Protein AF-0000000085011617 (afdb_homodimer)

Radius of gyration: 34.52 Å; Cα contacts (8 Å, |Δi|>4): 2055; chains: 2; bounding box: 56×105×78 Å

Structure (mmCIF, N/CA/C/O backbone):
data_AF-0000000085011617-model_v1
#
loop_
_entity.id
_entity.type
_entity.pdbx_description
1 polymer 'DUF1254 domain-containing protein'
#
loop_
_atom_site.group_PDB
_atom_site.id
_atom_site.type_symbol
_atom_site.label_atom_id
_atom_site.label_alt_id
_atom_site.label_comp_id
_atom_site.label_asym_id
_atom_site.label_entity_id
_atom_site.label_seq_id
_atom_site.pdbx_PDB_ins_code
_atom_site.Cartn_x
_atom_site.Cartn_y
_atom_site.Cartn_z
_atom_site.occupancy
_atom_site.B_iso_or_equiv
_atom_site.auth_seq_id
_atom_site.auth_comp_id
_atom_site.auth_asym_id
_atom_site.auth_atom_id
_atom_site.pdbx_PDB_model_num
ATOM 1 N N . MET A 1 1 ? 9.195 -6.02 -14.5 1 94.62 1 MET A N 1
ATOM 2 C CA . MET A 1 1 ? 7.988 -5.301 -14.086 1 94.62 1 MET A CA 1
ATOM 3 C C . MET A 1 1 ? 7.449 -4.445 -15.227 1 94.62 1 MET A C 1
ATOM 5 O O . MET A 1 1 ? 8.219 -3.801 -15.945 1 94.62 1 MET A O 1
ATOM 9 N N . THR A 1 2 ? 6.152 -4.434 -15.43 1 96.56 2 THR A N 1
ATOM 10 C CA . THR A 1 2 ? 5.57 -3.686 -16.547 1 96.56 2 THR A CA 1
ATOM 11 C C . THR A 1 2 ? 5.383 -2.219 -16.172 1 96.56 2 THR A C 1
ATOM 13 O O . THR A 1 2 ? 5.266 -1.883 -14.984 1 96.56 2 THR A O 1
ATOM 16 N N . PRO A 1 3 ? 5.34 -1.32 -17.172 1 97.81 3 PRO A N 1
ATOM 17 C CA . PRO A 1 3 ? 5.195 0.111 -16.906 1 97.81 3 PRO A CA 1
ATOM 18 C C . PRO A 1 3 ? 3.912 0.441 -16.141 1 97.81 3 PRO A C 1
ATOM 20 O O . PRO A 1 3 ? 3.922 1.285 -15.242 1 97.81 3 PRO A O 1
ATOM 23 N N . GLY A 1 4 ? 2.844 -0.193 -16.562 1 98.31 4 GLY A N 1
ATOM 24 C CA . GLY A 1 4 ? 1.585 0.075 -15.883 1 98.31 4 GLY A CA 1
ATOM 25 C C . GLY A 1 4 ? 1.626 -0.25 -14.398 1 98.31 4 GLY A C 1
ATOM 26 O O . GLY A 1 4 ? 1.187 0.55 -13.57 1 98.31 4 GLY A O 1
ATOM 27 N N . TYR A 1 5 ? 2.143 -1.435 -14.039 1 98.44 5 TYR A N 1
ATOM 28 C CA . TYR A 1 5 ? 2.297 -1.834 -12.641 1 98.44 5 TYR A CA 1
ATOM 29 C C . TYR A 1 5 ? 3.24 -0.891 -11.906 1 98.44 5 TYR A C 1
ATOM 31 O O . TYR A 1 5 ? 2.945 -0.455 -10.789 1 98.44 5 TYR A O 1
ATOM 39 N N . ALA A 1 6 ? 4.344 -0.563 -12.523 1 98.69 6 ALA A N 1
ATOM 40 C CA . ALA A 1 6 ? 5.344 0.323 -11.938 1 98.69 6 ALA A CA 1
ATOM 41 C C . ALA A 1 6 ? 4.742 1.688 -11.609 1 98.69 6 ALA A C 1
ATOM 43 O O . ALA A 1 6 ? 5.016 2.256 -10.555 1 98.69 6 ALA A O 1
ATOM 44 N N . ARG A 1 7 ? 3.936 2.229 -12.508 1 98.75 7 ARG A N 1
ATOM 45 C CA . ARG A 1 7 ? 3.311 3.531 -12.297 1 98.75 7 ARG A CA 1
ATOM 46 C C . ARG A 1 7 ? 2.42 3.516 -11.055 1 98.75 7 ARG A C 1
ATOM 48 O O . ARG A 1 7 ? 2.432 4.461 -10.266 1 98.75 7 ARG A O 1
ATOM 55 N N . ALA A 1 8 ? 1.666 2.453 -10.898 1 98.81 8 ALA A N 1
ATOM 56 C CA . ALA A 1 8 ? 0.759 2.352 -9.758 1 98.81 8 ALA A CA 1
ATOM 57 C C . ALA A 1 8 ? 1.529 2.365 -8.445 1 98.81 8 ALA A C 1
ATOM 59 O O . ALA A 1 8 ? 1.188 3.111 -7.523 1 98.81 8 ALA A O 1
ATOM 60 N N . ILE A 1 9 ? 2.592 1.562 -8.352 1 98.88 9 ILE A N 1
ATOM 61 C CA . ILE A 1 9 ? 3.377 1.467 -7.121 1 98.88 9 ILE A CA 1
ATOM 62 C C . ILE A 1 9 ? 4.141 2.77 -6.895 1 98.88 9 ILE A C 1
ATOM 64 O O . ILE A 1 9 ? 4.273 3.229 -5.758 1 98.88 9 ILE A O 1
ATOM 68 N N . ALA A 1 10 ? 4.625 3.359 -7.973 1 98.94 10 ALA A N 1
ATOM 69 C CA . ALA A 1 10 ? 5.391 4.602 -7.875 1 98.94 10 ALA A CA 1
ATOM 70 C C . ALA A 1 10 ? 4.523 5.734 -7.324 1 98.94 10 ALA A C 1
ATOM 72 O O . ALA A 1 10 ? 4.996 6.555 -6.535 1 98.94 10 ALA A O 1
ATOM 73 N N . GLN A 1 11 ? 3.281 5.84 -7.773 1 98.94 11 GLN A N 1
ATOM 74 C CA . GLN A 1 11 ? 2.391 6.871 -7.258 1 98.94 11 GLN A CA 1
ATOM 75 C C . GLN A 1 11 ? 2.166 6.707 -5.758 1 98.94 11 GLN A C 1
ATOM 77 O O . GLN A 1 11 ? 2.201 7.684 -5.008 1 98.94 11 GLN A O 1
ATOM 82 N N . MET A 1 12 ? 1.977 5.43 -5.328 1 98.81 12 MET A N 1
ATOM 83 C CA . MET A 1 12 ? 1.805 5.16 -3.902 1 98.81 12 MET A CA 1
ATOM 84 C C . MET A 1 12 ? 3.064 5.531 -3.123 1 98.81 12 MET A C 1
ATOM 86 O O . MET A 1 12 ? 2.982 6.125 -2.047 1 98.81 12 MET A O 1
ATOM 90 N N . ALA A 1 13 ? 4.176 5.176 -3.693 1 98.94 13 ALA A N 1
ATOM 91 C CA . ALA A 1 13 ? 5.449 5.496 -3.057 1 98.94 13 ALA A CA 1
ATOM 92 C C . ALA A 1 13 ? 5.637 7.008 -2.938 1 98.94 13 ALA A C 1
ATOM 94 O O . ALA A 1 13 ? 6.129 7.5 -1.918 1 98.94 13 ALA A O 1
ATOM 95 N N . TYR A 1 14 ? 5.246 7.73 -3.994 1 98.94 14 TYR A N 1
ATOM 96 C CA . TYR A 1 14 ? 5.41 9.18 -4.012 1 98.94 14 TYR A CA 1
ATOM 97 C C . TYR A 1 14 ? 4.547 9.844 -2.943 1 98.94 14 TYR A C 1
ATOM 99 O O . TYR A 1 14 ? 5.016 10.719 -2.219 1 98.94 14 TYR A O 1
ATOM 107 N N . ILE A 1 15 ? 3.303 9.383 -2.811 1 98.88 15 ILE A N 1
ATOM 108 C CA . ILE A 1 15 ? 2.389 9.898 -1.792 1 98.88 15 ILE A CA 1
ATOM 109 C C . ILE A 1 15 ? 2.969 9.633 -0.403 1 98.88 15 ILE A C 1
ATOM 111 O O . ILE A 1 15 ? 3.1 10.562 0.404 1 98.88 15 ILE A O 1
ATOM 115 N N . TRP A 1 16 ? 3.326 8.391 -0.177 1 98.81 16 TRP A N 1
ATOM 116 C CA . TRP A 1 16 ? 3.771 7.938 1.136 1 98.81 16 TRP A CA 1
ATOM 117 C C . TRP A 1 16 ? 5.094 8.594 1.521 1 98.81 16 TRP A C 1
ATOM 119 O O . TRP A 1 16 ? 5.27 9.023 2.664 1 98.81 16 TRP A O 1
ATOM 129 N N . GLY A 1 17 ? 6 8.734 0.604 1 98.81 17 GLY A N 1
ATOM 130 C CA . GLY A 1 17 ? 7.363 9.148 0.887 1 98.81 17 GLY A CA 1
ATOM 131 C C . GLY A 1 17 ? 7.559 10.656 0.82 1 98.81 17 GLY A C 1
ATOM 132 O O . GLY A 1 17 ? 8.562 11.18 1.299 1 98.81 17 GLY A O 1
ATOM 133 N N . TRP A 1 18 ? 6.594 11.367 0.224 1 98.88 18 TRP A N 1
ATOM 134 C CA . TRP A 1 18 ? 6.73 12.789 -0.078 1 98.88 18 TRP A CA 1
ATOM 135 C C . TRP A 1 18 ? 7.098 13.578 1.174 1 98.88 18 TRP A C 1
ATOM 137 O O . TRP A 1 18 ? 8.086 14.32 1.181 1 98.88 18 TRP A O 1
ATOM 147 N N . PRO A 1 19 ? 6.422 13.344 2.328 1 98.62 19 PRO A N 1
ATOM 148 C CA . PRO A 1 19 ? 6.758 14.094 3.537 1 98.62 19 PRO A CA 1
ATOM 149 C C . PRO A 1 19 ? 8.148 13.773 4.066 1 98.62 19 PRO A C 1
ATOM 151 O O . PRO A 1 19 ? 8.836 14.664 4.582 1 98.62 19 PRO A O 1
ATOM 154 N N . MET A 1 20 ? 8.586 12.562 3.943 1 98.81 20 MET A N 1
ATOM 155 C CA . MET A 1 20 ? 9.859 12.148 4.531 1 98.81 20 MET A CA 1
ATOM 156 C C . MET A 1 20 ? 11.031 12.625 3.684 1 98.81 20 MET A C 1
ATOM 158 O O . MET A 1 20 ? 12.086 12.977 4.215 1 98.81 20 MET A O 1
ATOM 162 N N . VAL A 1 21 ? 10.828 12.617 2.354 1 98.88 21 VAL A N 1
ATOM 163 C CA . VAL A 1 21 ? 11.852 13.195 1.489 1 98.88 21 VAL A CA 1
ATOM 164 C C . VAL A 1 21 ? 11.93 14.703 1.719 1 98.88 21 VAL A C 1
ATOM 166 O O . VAL A 1 21 ? 13.016 15.281 1.684 1 98.88 21 VAL A O 1
ATOM 169 N N . ASN A 1 22 ? 10.727 15.297 1.893 1 98.62 22 ASN A N 1
ATOM 170 C CA . ASN A 1 22 ? 10.688 16.703 2.287 1 98.62 22 ASN A CA 1
ATOM 171 C C . ASN A 1 22 ? 11.523 16.953 3.537 1 98.62 22 ASN A C 1
ATOM 173 O O . ASN A 1 22 ? 12.375 17.844 3.549 1 98.62 22 ASN A O 1
ATOM 177 N N . MET A 1 23 ? 11.406 16.172 4.57 1 98.44 23 MET A N 1
ATOM 178 C CA . MET A 1 23 ? 12.156 16.25 5.82 1 98.44 23 MET A CA 1
ATOM 179 C C . MET A 1 23 ? 13.648 16.062 5.57 1 98.44 23 MET A C 1
ATOM 181 O O . MET A 1 23 ? 14.469 16.812 6.109 1 98.44 23 MET A O 1
ATOM 185 N N . LEU A 1 24 ? 13.961 15.094 4.785 1 98.31 24 LEU A N 1
ATOM 186 C CA . LEU A 1 24 ? 15.352 14.789 4.469 1 98.31 24 LEU A CA 1
ATOM 187 C C . LEU A 1 24 ? 16.031 15.977 3.812 1 98.31 24 LEU A C 1
ATOM 189 O O . LEU A 1 24 ? 17.156 16.344 4.191 1 98.31 24 LEU A O 1
ATOM 193 N N . ASN A 1 25 ? 15.383 16.578 2.859 1 98.31 25 ASN A N 1
ATOM 194 C CA . ASN A 1 25 ? 15.977 17.656 2.094 1 98.31 25 ASN A CA 1
ATOM 195 C C . ASN A 1 25 ? 16.094 18.938 2.93 1 98.31 25 ASN A C 1
ATOM 197 O O . ASN A 1 25 ? 17.062 19.688 2.799 1 98.31 25 ASN A O 1
ATOM 201 N N . ARG A 1 26 ? 15.125 19.234 3.773 1 97.75 26 ARG A N 1
ATOM 202 C CA . ARG A 1 26 ? 15.219 20.359 4.695 1 97.75 26 ARG A CA 1
ATOM 203 C C . ARG A 1 26 ? 16.391 20.188 5.664 1 97.75 26 ARG A C 1
ATOM 205 O O . ARG A 1 26 ? 17.156 21.125 5.887 1 97.75 26 ARG A O 1
ATOM 212 N N . ALA A 1 27 ? 16.5 19 6.207 1 98.44 27 ALA A N 1
ATOM 213 C CA . ALA A 1 27 ? 17.609 18.719 7.121 1 98.44 27 ALA A CA 1
ATOM 214 C C . ALA A 1 27 ? 18.953 18.953 6.445 1 98.44 27 ALA A C 1
ATOM 216 O O . ALA A 1 27 ? 19.828 19.609 7.004 1 98.44 27 ALA A O 1
ATOM 217 N N . ALA A 1 28 ? 19.062 18.422 5.23 1 97.31 28 ALA A N 1
ATOM 218 C CA . ALA A 1 28 ? 20.328 18.516 4.488 1 97.31 28 ALA A CA 1
ATOM 219 C C . ALA A 1 28 ? 20.703 19.984 4.246 1 97.31 28 ALA A C 1
ATOM 221 O O . ALA A 1 28 ? 21.891 20.328 4.242 1 97.31 28 ALA A O 1
ATOM 222 N N . SER A 1 29 ? 19.703 20.812 4.051 1 95.81 29 SER A N 1
ATOM 223 C CA . SER A 1 29 ? 19.938 22.219 3.773 1 95.81 29 SER A CA 1
ATOM 224 C C . SER A 1 29 ? 20.281 22.984 5.051 1 95.81 29 SER A C 1
ATOM 226 O O . SER A 1 29 ? 21.281 23.688 5.105 1 95.81 29 SER A O 1
ATOM 228 N N . VAL A 1 30 ? 19.5 22.812 6.078 1 97.38 30 VAL A N 1
ATOM 229 C CA . VAL A 1 30 ? 19.578 23.594 7.312 1 97.38 30 VAL A CA 1
ATOM 230 C C . VAL A 1 30 ? 20.891 23.266 8.039 1 97.38 30 VAL A C 1
ATOM 232 O O . VAL A 1 30 ? 21.531 24.156 8.602 1 97.38 30 VAL A O 1
ATOM 235 N N . THR A 1 31 ? 21.359 22.078 7.961 1 98 31 THR A N 1
ATOM 236 C CA . THR A 1 31 ? 22.469 21.609 8.781 1 98 31 THR A CA 1
ATOM 237 C C . THR A 1 31 ? 23.812 21.938 8.117 1 98 31 THR A C 1
ATOM 239 O O . THR A 1 31 ? 24.859 21.562 8.633 1 98 31 THR A O 1
ATOM 242 N N . GLN A 1 32 ? 23.781 22.594 6.992 1 96.19 32 GLN A N 1
ATOM 243 C CA . GLN A 1 32 ? 25.016 23.047 6.367 1 96.19 32 GLN A CA 1
ATOM 244 C C . GLN A 1 32 ? 25.656 24.188 7.16 1 96.19 32 GLN A C 1
ATOM 246 O O . GLN A 1 32 ? 26.828 24.516 6.953 1 96.19 32 GLN A O 1
ATOM 251 N N . ALA A 1 33 ? 24.844 24.812 8.016 1 96.88 33 ALA A N 1
ATOM 252 C CA . ALA A 1 33 ? 25.375 25.906 8.836 1 96.88 33 ALA A CA 1
ATOM 253 C C . ALA A 1 33 ? 26.469 25.406 9.758 1 96.88 33 ALA A C 1
ATOM 255 O O . ALA A 1 33 ? 26.328 24.375 10.414 1 96.88 33 ALA A O 1
ATOM 256 N N . PRO A 1 34 ? 27.594 26.094 9.812 1 95.81 34 PRO A N 1
ATOM 257 C CA . PRO A 1 34 ? 28.719 25.625 10.641 1 95.81 34 PRO A CA 1
ATOM 258 C C . PRO A 1 34 ? 28.469 25.859 12.133 1 95.81 34 PRO A C 1
ATOM 260 O O . PRO A 1 34 ? 29.172 25.266 12.969 1 95.81 34 PRO A O 1
ATOM 263 N N . GLN A 1 35 ? 27.547 26.703 12.461 1 96.75 35 GLN A N 1
ATOM 264 C CA . GLN A 1 35 ? 27.141 27.062 13.82 1 96.75 35 GLN A CA 1
ATOM 265 C C . GLN A 1 35 ? 25.719 27.625 13.836 1 96.75 35 GLN A C 1
ATOM 267 O O . GLN A 1 35 ? 25.172 27.969 12.789 1 96.75 35 GLN A O 1
ATOM 272 N N . PRO A 1 36 ? 25.141 27.625 15.008 1 98.31 36 PRO A N 1
ATOM 273 C CA . PRO A 1 36 ? 23.844 28.297 15.07 1 98.31 36 PRO A CA 1
ATOM 274 C C . PRO A 1 36 ? 23.891 29.734 14.539 1 98.31 36 PRO A C 1
ATOM 276 O O . PRO A 1 36 ? 24.781 30.5 14.906 1 98.31 36 PRO A O 1
ATOM 279 N N . ALA A 1 37 ? 22.969 30.031 13.672 1 97.94 37 ALA A N 1
ATOM 280 C CA . ALA A 1 37 ? 22.969 31.328 12.984 1 97.94 37 ALA A CA 1
ATOM 281 C C . ALA A 1 37 ? 21.594 31.609 12.375 1 97.94 37 ALA A C 1
ATOM 283 O O . ALA A 1 37 ? 20.641 30.859 12.594 1 97.94 37 ALA A O 1
ATOM 284 N N . LEU A 1 38 ? 21.469 32.75 11.781 1 97.38 38 LEU A N 1
ATOM 285 C CA . LEU A 1 38 ? 20.328 33.062 10.938 1 97.38 38 LEU A CA 1
ATOM 286 C C . LEU A 1 38 ? 20.734 33.125 9.469 1 97.38 38 LEU A C 1
ATOM 288 O O . LEU A 1 38 ? 21.672 33.844 9.102 1 97.38 38 LEU A O 1
ATOM 292 N N . LEU A 1 39 ? 20.125 32.312 8.695 1 95.25 39 LEU A N 1
ATOM 293 C CA . LEU A 1 39 ? 20.328 32.406 7.25 1 95.25 39 LEU A CA 1
ATOM 294 C C . LEU A 1 39 ? 19.641 33.625 6.66 1 95.25 39 LEU A C 1
ATOM 296 O O . LEU A 1 39 ? 18.422 33.75 6.715 1 95.25 39 LEU A O 1
ATOM 300 N N . ASN A 1 40 ? 20.391 34.594 6.105 1 92.38 40 ASN A N 1
ATOM 301 C CA . ASN A 1 40 ? 19.922 35.875 5.559 1 92.38 40 ASN A CA 1
ATOM 302 C C . ASN A 1 40 ? 19.172 36.688 6.605 1 92.38 40 ASN A C 1
ATOM 304 O O . ASN A 1 40 ? 18.219 37.406 6.277 1 92.38 40 ASN A O 1
ATOM 308 N N . GLY A 1 41 ? 19.453 36.406 7.855 1 92.5 41 GLY A N 1
ATOM 309 C CA . GLY A 1 41 ? 18.797 37.125 8.945 1 92.5 41 GLY A CA 1
ATOM 310 C C . GLY A 1 41 ? 17.359 36.688 9.148 1 92.5 41 GLY A C 1
ATOM 311 O O . GLY A 1 41 ? 16.609 37.344 9.891 1 92.5 41 GLY A O 1
ATOM 312 N N . ILE A 1 42 ? 16.969 35.594 8.5 1 93.69 42 ILE A N 1
ATOM 313 C CA . ILE A 1 42 ? 15.539 35.281 8.438 1 93.69 42 ILE A CA 1
ATOM 314 C C . ILE A 1 42 ? 15.305 33.906 9.07 1 93.69 42 ILE A C 1
ATOM 316 O O . ILE A 1 42 ? 14.492 33.781 9.992 1 93.69 42 ILE A O 1
ATOM 320 N N . LEU A 1 43 ? 16.047 32.938 8.648 1 95.81 43 LEU A N 1
ATOM 321 C CA . LEU A 1 43 ? 15.758 31.547 9.008 1 95.81 43 LEU A CA 1
ATOM 322 C C . LEU A 1 43 ? 16.781 31.031 10.023 1 95.81 43 LEU A C 1
ATOM 324 O O . LEU A 1 43 ? 17.984 31.062 9.766 1 95.81 43 LEU A O 1
ATOM 328 N N . PRO A 1 44 ? 16.344 30.562 11.18 1 97.69 44 PRO A N 1
ATOM 329 C CA . PRO A 1 44 ? 17.297 29.875 12.055 1 97.69 44 PRO A CA 1
ATOM 330 C C . PRO A 1 44 ? 17.922 28.641 11.406 1 97.69 44 PRO A C 1
ATOM 332 O O . PRO A 1 44 ? 17.203 27.844 10.781 1 97.69 44 PRO A O 1
ATOM 335 N N . VAL A 1 45 ? 19.188 28.5 11.523 1 97.94 45 VAL A N 1
ATOM 336 C CA . VAL A 1 45 ? 19.906 27.344 11.023 1 97.94 45 VAL A CA 1
ATOM 337 C C . VAL A 1 45 ? 20.953 26.891 12.055 1 97.94 45 VAL A C 1
ATOM 339 O O . VAL A 1 45 ? 21.359 27.688 12.906 1 97.94 45 VAL A O 1
ATOM 342 N N . ALA A 1 46 ? 21.328 25.703 11.984 1 98.56 46 ALA A N 1
ATOM 343 C CA . ALA A 1 46 ? 22.344 25.141 12.875 1 98.56 46 ALA A CA 1
ATOM 344 C C . ALA A 1 46 ? 22.859 23.812 12.336 1 98.56 46 ALA A C 1
ATOM 346 O O . ALA A 1 46 ? 22.219 23.172 11.508 1 98.56 46 ALA A O 1
ATOM 347 N N . PRO A 1 47 ? 24.109 23.406 12.742 1 98.25 47 PRO A N 1
ATOM 348 C CA . PRO A 1 47 ? 24.516 22.031 12.453 1 98.25 47 PRO A CA 1
ATOM 349 C C . PRO A 1 47 ? 23.641 21 13.156 1 98.25 47 PRO A C 1
ATOM 351 O O . PRO A 1 47 ? 22.875 21.344 14.055 1 98.25 47 PRO A O 1
ATOM 354 N N . TYR A 1 48 ? 23.781 19.734 12.758 1 98.44 48 TYR A N 1
ATOM 355 C CA . TYR A 1 48 ? 23.078 18.656 13.461 1 98.44 48 TYR A CA 1
ATOM 356 C C . TYR A 1 48 ? 23.328 18.734 14.961 1 98.44 48 TYR A C 1
ATOM 358 O O . TYR A 1 48 ? 24.453 18.984 15.391 1 98.44 48 TYR A O 1
ATOM 366 N N . GLY A 1 49 ? 22.297 18.531 15.711 1 98.69 49 GLY A N 1
ATOM 367 C CA . GLY A 1 49 ? 22.438 18.391 17.156 1 98.69 49 GLY A CA 1
ATOM 368 C C . GLY A 1 49 ? 22.219 19.703 17.891 1 98.69 49 GLY A C 1
ATOM 369 O O . GLY A 1 49 ? 22.234 19.734 19.125 1 98.69 49 GLY A O 1
ATOM 370 N N . GLN A 1 50 ? 22 20.734 17.125 1 98.75 50 GLN A N 1
ATOM 371 C CA . GLN A 1 50 ? 21.734 22.047 17.719 1 98.75 50 GLN A CA 1
ATOM 372 C C . GLN A 1 50 ? 20.531 22.719 17.062 1 98.75 50 GLN A C 1
ATOM 374 O O . GLN A 1 50 ? 19.984 22.203 16.078 1 98.75 50 GLN A O 1
ATOM 379 N N . ILE A 1 51 ? 20.078 23.797 17.641 1 98.69 51 ILE A N 1
ATOM 380 C CA . ILE A 1 51 ? 19.062 24.625 16.984 1 98.69 51 ILE A CA 1
ATOM 381 C C . ILE A 1 51 ? 19.594 26.031 16.781 1 98.69 51 ILE A C 1
ATOM 383 O O . ILE A 1 51 ? 20.625 26.406 17.359 1 98.69 51 ILE A O 1
ATOM 387 N N . GLY A 1 52 ? 19.031 26.703 15.859 1 98.44 52 GLY A N 1
ATOM 388 C CA . GLY A 1 52 ? 19 28.172 15.867 1 98.44 52 GLY A CA 1
ATOM 389 C C . GLY A 1 52 ? 17.719 28.734 16.422 1 98.44 52 GLY A C 1
ATOM 390 O O . GLY A 1 52 ? 16.672 28.078 16.406 1 98.44 52 GLY A O 1
ATOM 391 N N . MET A 1 53 ? 17.812 29.906 17 1 98.19 53 MET A N 1
ATOM 392 C CA . MET A 1 53 ? 16.625 30.578 17.531 1 98.19 53 MET A CA 1
ATOM 393 C C . MET A 1 53 ? 16.5 31.984 16.969 1 98.19 53 MET A C 1
ATOM 395 O O . MET A 1 53 ? 17.5 32.688 16.797 1 98.19 53 MET A O 1
ATOM 399 N N . LEU A 1 54 ? 15.25 32.344 16.688 1 98.12 54 LEU A N 1
ATOM 400 C CA . LEU A 1 54 ? 14.953 33.75 16.438 1 98.12 54 LEU A CA 1
ATOM 401 C C . LEU A 1 54 ? 14.945 34.531 17.75 1 98.12 54 LEU A C 1
ATOM 403 O O . LEU A 1 54 ? 15.016 33.969 18.828 1 98.12 54 LEU A O 1
ATOM 407 N N . HIS A 1 55 ? 14.953 35.906 17.625 1 97.75 55 HIS A N 1
ATOM 408 C CA . HIS A 1 55 ? 14.844 36.75 18.812 1 97.75 55 HIS A CA 1
ATOM 409 C C . HIS A 1 55 ? 13.625 37.656 18.703 1 97.75 55 HIS A C 1
ATOM 411 O O . HIS A 1 55 ? 13.414 38.531 19.562 1 97.75 55 HIS A O 1
ATOM 417 N N . ASP A 1 56 ? 12.938 37.531 17.672 1 96.94 56 ASP A N 1
ATOM 418 C CA . ASP A 1 56 ? 11.664 38.188 17.375 1 96.94 56 ASP A CA 1
ATOM 419 C C . ASP A 1 56 ? 10.844 37.344 16.391 1 96.94 56 ASP A C 1
ATOM 421 O O . ASP A 1 56 ? 11.172 36.188 16.109 1 96.94 56 ASP A O 1
ATOM 425 N N . TYR A 1 57 ? 9.727 37.938 15.898 1 96.25 57 TYR A N 1
ATOM 426 C CA . TYR A 1 57 ? 8.906 37.25 14.914 1 96.25 57 TYR A CA 1
ATOM 427 C C . TYR A 1 57 ? 9.703 36.938 13.656 1 96.25 57 TYR A C 1
ATOM 429 O O . TYR A 1 57 ? 10.641 37.656 13.312 1 96.25 57 TYR A O 1
ATOM 437 N N . ILE A 1 58 ? 9.328 35.812 13.008 1 95.06 58 ILE A N 1
ATOM 438 C CA . ILE A 1 58 ? 9.93 35.5 11.719 1 95.06 58 ILE A CA 1
ATOM 439 C C . ILE A 1 58 ? 9.609 36.594 10.711 1 95.06 58 ILE A C 1
ATOM 441 O O . ILE A 1 58 ? 8.508 37.156 10.719 1 95.06 58 ILE A O 1
ATOM 445 N N . GLU A 1 59 ? 10.555 36.938 9.883 1 92.69 59 GLU A N 1
ATOM 446 C CA . GLU A 1 59 ? 10.391 37.969 8.859 1 92.69 59 GLU A CA 1
ATOM 447 C C . GLU A 1 59 ? 9.469 37.5 7.738 1 92.69 59 GLU A C 1
ATOM 449 O O . GLU A 1 59 ? 9.492 36.312 7.363 1 92.69 59 GLU A O 1
ATOM 454 N N . PRO A 1 60 ? 8.703 38.406 7.211 1 91.31 60 PRO A N 1
ATOM 455 C CA . PRO A 1 60 ? 7.727 38.031 6.184 1 91.31 60 PRO A CA 1
ATOM 456 C C . PRO A 1 60 ? 8.383 37.5 4.918 1 91.31 60 PRO A C 1
ATOM 458 O O . PRO A 1 60 ? 7.723 36.812 4.117 1 91.31 60 PRO A O 1
ATOM 461 N N . ALA A 1 61 ? 9.664 37.719 4.695 1 89 61 ALA A N 1
ATOM 462 C CA . ALA A 1 61 ? 10.352 37.25 3.492 1 89 61 ALA A CA 1
ATOM 463 C C . ALA A 1 61 ? 10.656 35.781 3.568 1 89 61 ALA A C 1
ATOM 465 O O . ALA A 1 61 ? 11.141 35.188 2.602 1 89 61 ALA A O 1
ATOM 466 N N . GLU A 1 62 ? 10.336 35.156 4.676 1 89.56 62 GLU A N 1
ATOM 467 C CA . GLU A 1 62 ? 10.586 33.75 4.883 1 89.56 62 GLU A CA 1
ATOM 468 C C . GLU A 1 62 ? 9.836 32.906 3.859 1 89.56 62 GLU A C 1
ATOM 470 O O . GLU A 1 62 ? 8.648 33.125 3.621 1 89.56 62 GLU A O 1
ATOM 475 N N . THR A 1 63 ? 10.539 31.875 3.182 1 87.88 63 THR A N 1
ATOM 476 C CA . THR A 1 63 ? 9.906 30.969 2.223 1 87.88 63 THR A CA 1
ATOM 477 C C . THR A 1 63 ? 10.18 29.516 2.58 1 87.88 63 THR A C 1
ATOM 479 O O . THR A 1 63 ? 9.945 28.625 1.771 1 87.88 63 THR A O 1
ATOM 482 N N . PHE A 1 64 ? 10.68 29.25 3.75 1 89.12 64 PHE A N 1
ATOM 483 C CA . PHE A 1 64 ? 11.062 27.922 4.184 1 89.12 64 PHE A CA 1
ATOM 484 C C . PHE A 1 64 ? 9.836 27.047 4.395 1 89.12 64 PHE A C 1
ATOM 486 O O . PHE A 1 64 ? 9.852 25.844 4.086 1 89.12 64 PHE A O 1
ATOM 493 N N . VAL A 1 65 ? 8.836 27.609 4.949 1 91.69 65 VAL A N 1
ATOM 494 C CA . VAL A 1 65 ? 7.609 26.859 5.23 1 91.69 65 VAL A CA 1
ATOM 495 C C . VAL A 1 65 ? 6.395 27.734 4.898 1 91.69 65 VAL A C 1
ATOM 497 O O . VAL A 1 65 ? 6.398 28.938 5.145 1 91.69 65 VAL A O 1
ATOM 500 N N . THR A 1 66 ? 5.43 27.078 4.312 1 93.12 66 THR A N 1
ATOM 501 C CA . THR A 1 66 ? 4.156 27.766 4.121 1 93.12 66 THR A CA 1
ATOM 502 C C . THR A 1 66 ? 3.453 27.984 5.457 1 93.12 66 THR A C 1
ATOM 504 O O . THR A 1 66 ? 3.674 27.234 6.41 1 93.12 66 THR A O 1
ATOM 507 N N . CYS A 1 67 ? 2.688 29.094 5.488 1 95.38 67 CYS A N 1
ATOM 508 C CA . CYS A 1 67 ? 1.855 29.453 6.629 1 95.38 67 CYS A CA 1
ATOM 509 C C . CYS A 1 67 ? 2.711 29.75 7.852 1 95.38 67 CYS A C 1
ATOM 511 O O . CYS A 1 67 ? 2.484 29.203 8.93 1 95.38 67 CYS A O 1
ATOM 513 N N . PRO A 1 68 ? 3.648 30.688 7.664 1 94.75 68 PRO A N 1
ATOM 514 C CA . PRO A 1 68 ? 4.418 31.125 8.828 1 94.75 68 PRO A CA 1
ATOM 515 C C . PRO A 1 68 ? 3.553 31.797 9.891 1 94.75 68 PRO A C 1
ATOM 517 O O . PRO A 1 68 ? 2.395 32.125 9.625 1 94.75 68 PRO A O 1
ATOM 520 N N . ASN A 1 69 ? 4.066 31.828 11.07 1 95.12 69 ASN A N 1
ATOM 521 C CA . ASN A 1 69 ? 3.346 32.344 12.234 1 95.12 69 ASN A CA 1
ATOM 522 C C . ASN A 1 69 ? 4.094 33.5 12.898 1 95.12 69 ASN A C 1
ATOM 524 O O . ASN A 1 69 ? 5.301 33.406 13.125 1 95.12 69 ASN A O 1
ATOM 528 N N . GLN A 1 70 ? 3.41 34.594 13.148 1 94.81 70 GLN A N 1
ATOM 529 C CA . GLN A 1 70 ? 4.004 35.719 13.867 1 94.81 70 GLN A CA 1
ATOM 530 C C . GLN A 1 70 ? 3.342 35.906 15.234 1 94.81 70 GLN A C 1
ATOM 532 O O . GLN A 1 70 ? 2.984 37.031 15.602 1 94.81 70 GLN A O 1
ATOM 537 N N . ASP A 1 71 ? 3.178 34.812 15.898 1 96.69 71 ASP A N 1
ATOM 538 C CA . ASP A 1 71 ? 2.691 34.844 17.281 1 96.69 71 ASP A CA 1
ATOM 539 C C . ASP A 1 71 ? 3.754 34.312 18.25 1 96.69 71 ASP A C 1
ATOM 541 O O . ASP A 1 71 ? 3.646 34.531 19.453 1 96.69 71 ASP A O 1
ATOM 545 N N . VAL A 1 72 ? 4.699 33.656 17.703 1 98.06 72 VAL A N 1
ATOM 546 C CA . VAL A 1 72 ? 5.699 33 18.531 1 98.06 72 VAL A CA 1
ATOM 547 C C . VAL A 1 72 ? 7.098 33.281 17.984 1 98.06 72 VAL A C 1
ATOM 549 O O . VAL A 1 72 ? 7.258 33.656 16.828 1 98.06 72 VAL A O 1
ATOM 552 N N . VAL A 1 73 ? 8.055 33.219 18.906 1 98.38 73 VAL A N 1
ATOM 553 C CA . VAL A 1 73 ? 9.461 33.188 18.531 1 98.38 73 VAL A CA 1
ATOM 554 C C . VAL A 1 73 ? 9.906 31.766 18.266 1 98.38 73 VAL A C 1
ATOM 556 O O . VAL A 1 73 ? 9.859 30.922 19.172 1 98.38 73 VAL A O 1
ATOM 559 N N . TYR A 1 74 ? 10.383 31.547 17.062 1 98.06 74 TYR A N 1
ATOM 560 C CA . TYR A 1 74 ? 10.656 30.188 16.594 1 98.06 74 TYR A CA 1
ATOM 561 C C . TYR A 1 74 ? 12.133 29.828 16.781 1 98.06 74 TYR A C 1
ATOM 563 O O . TYR A 1 74 ? 13 30.703 16.688 1 98.06 74 TYR A O 1
ATOM 571 N N . GLY A 1 75 ? 12.359 28.609 16.984 1 98.5 75 GLY A N 1
ATOM 572 C CA . GLY A 1 75 ? 13.641 27.984 16.703 1 98.5 75 GLY A CA 1
ATOM 573 C C . GLY A 1 75 ? 13.547 26.875 15.664 1 98.5 75 GLY A C 1
ATOM 574 O O . GLY A 1 75 ? 12.453 26.547 15.211 1 98.5 75 GLY A O 1
ATOM 575 N N . LEU A 1 76 ? 14.727 26.375 15.273 1 98.69 76 LEU A N 1
ATOM 576 C CA . LEU A 1 76 ? 14.758 25.312 14.289 1 98.69 76 LEU A CA 1
ATOM 577 C C . LEU A 1 76 ? 16.047 24.516 14.391 1 98.69 76 LEU A C 1
ATOM 579 O O . LEU A 1 76 ? 17.141 25.094 14.516 1 98.69 76 LEU A O 1
ATOM 583 N N . GLY A 1 77 ? 15.922 23.297 14.352 1 98.75 77 GLY A N 1
ATOM 584 C CA . GLY A 1 77 ? 17.078 22.422 14.281 1 98.75 77 GLY A CA 1
ATOM 585 C C . GLY A 1 77 ? 16.734 21 13.859 1 98.75 77 GLY A C 1
ATOM 586 O O . GLY A 1 77 ? 15.578 20.594 13.93 1 98.75 77 GLY A O 1
ATOM 587 N N . TYR A 1 78 ? 17.734 20.297 13.375 1 98.88 78 TYR A N 1
ATOM 588 C CA . TYR A 1 78 ? 17.609 18.891 12.969 1 98.88 78 TYR A CA 1
ATOM 589 C C . TYR A 1 78 ? 18.625 18.031 13.711 1 98.88 78 TYR A C 1
ATOM 591 O O . TYR A 1 78 ? 19.688 18.5 14.102 1 98.88 78 TYR A O 1
ATOM 599 N N . PHE A 1 79 ? 18.234 16.797 13.906 1 98.88 79 PHE A N 1
ATOM 600 C CA . PHE A 1 79 ? 19.031 15.906 14.742 1 98.88 79 PHE A CA 1
ATOM 601 C C . PHE A 1 79 ? 19.172 14.539 14.086 1 98.88 79 PHE A C 1
ATOM 603 O O . PHE A 1 79 ? 18.25 14.062 13.43 1 98.88 79 PHE A O 1
ATOM 610 N N . ALA A 1 80 ? 20.359 13.938 14.234 1 98.38 80 ALA A N 1
ATOM 611 C CA . ALA A 1 80 ? 20.609 12.523 13.984 1 98.38 80 ALA A CA 1
ATOM 612 C C . ALA A 1 80 ? 20.75 11.75 15.297 1 98.38 80 ALA A C 1
ATOM 614 O O . ALA A 1 80 ? 21.859 11.438 15.727 1 98.38 80 ALA A O 1
ATOM 615 N N . LEU A 1 81 ? 19.672 11.273 15.812 1 98.56 81 LEU A N 1
ATOM 616 C CA . LEU A 1 81 ? 19.562 11 17.234 1 98.56 81 LEU A CA 1
ATOM 617 C C . LEU A 1 81 ? 20.156 9.633 17.578 1 98.56 81 LEU A C 1
ATOM 619 O O . LEU A 1 81 ? 20.453 9.352 18.75 1 98.56 81 LEU A O 1
ATOM 623 N N . ASP A 1 82 ? 20.25 8.734 16.609 1 96 82 ASP A N 1
ATOM 624 C CA . ASP A 1 82 ? 20.938 7.473 16.891 1 96 82 ASP A CA 1
ATOM 625 C C . ASP A 1 82 ? 22.438 7.684 17.078 1 96 82 ASP A C 1
ATOM 627 O O . ASP A 1 82 ? 23.062 7.031 17.906 1 96 82 ASP A O 1
ATOM 631 N N . GLU A 1 83 ? 22.891 8.633 16.281 1 96 83 GLU A N 1
ATOM 632 C CA . GLU A 1 83 ? 24.328 8.898 16.297 1 96 83 GLU A CA 1
ATOM 633 C C . GLU A 1 83 ? 24.688 9.93 17.359 1 96 83 GLU A C 1
ATOM 635 O O . GLU A 1 83 ? 25.75 9.852 17.969 1 96 83 GLU A O 1
ATOM 640 N N . GLN A 1 84 ? 23.797 10.836 17.484 1 97.75 84 GLN A N 1
ATOM 641 C CA . GLN A 1 84 ? 24.078 11.969 18.375 1 97.75 84 GLN A CA 1
ATOM 642 C C . GLN A 1 84 ? 22.844 12.336 19.188 1 97.75 84 GLN A C 1
ATOM 644 O O . GLN A 1 84 ? 22.078 13.219 18.812 1 97.75 84 GLN A O 1
ATOM 649 N N . PRO A 1 85 ? 22.734 11.719 20.406 1 98.56 85 PRO A N 1
ATOM 650 C CA . PRO A 1 85 ? 21.688 12.18 21.312 1 98.56 85 PRO A CA 1
ATOM 651 C C . PRO A 1 85 ? 21.812 13.656 21.672 1 98.56 85 PRO A C 1
ATOM 653 O O . PRO A 1 85 ? 22.922 14.203 21.656 1 98.56 85 PRO A O 1
ATOM 656 N N . VAL A 1 86 ? 20.719 14.273 22.016 1 98.88 86 VAL A N 1
ATOM 657 C CA . VAL A 1 86 ? 20.719 15.727 22.141 1 98.88 86 VAL A CA 1
ATOM 658 C C . VAL A 1 86 ? 20.047 16.125 23.453 1 98.88 86 VAL A C 1
ATOM 660 O O . VAL A 1 86 ? 19.031 15.539 23.844 1 98.88 86 VAL A O 1
ATOM 663 N N . ILE A 1 87 ? 20.562 17.078 24.156 1 98.88 87 ILE A N 1
ATOM 664 C CA . ILE A 1 87 ? 19.953 17.688 25.328 1 98.88 87 ILE A CA 1
ATOM 665 C C . ILE A 1 87 ? 19.078 18.875 24.906 1 98.88 87 ILE A C 1
ATOM 667 O O . ILE A 1 87 ? 19.531 19.766 24.203 1 98.88 87 ILE A O 1
ATOM 671 N N . ALA A 1 88 ? 17.875 18.844 25.281 1 98.88 88 ALA A N 1
ATOM 672 C CA . ALA A 1 88 ? 16.984 20 25.219 1 98.88 88 ALA A CA 1
ATOM 673 C C . ALA A 1 88 ? 16.875 20.703 26.562 1 98.88 88 ALA A C 1
ATOM 675 O O . ALA A 1 88 ? 16.422 20.109 27.547 1 98.88 88 ALA A O 1
ATOM 676 N N . GLN A 1 89 ? 17.281 21.906 26.547 1 97.94 89 GLN A N 1
ATOM 677 C CA . GLN A 1 89 ? 17.188 22.719 27.766 1 97.94 89 GLN A CA 1
ATOM 678 C C . GLN A 1 89 ? 15.883 23.5 27.812 1 97.94 89 GLN A C 1
ATOM 680 O O . GLN A 1 89 ? 15.523 24.188 26.844 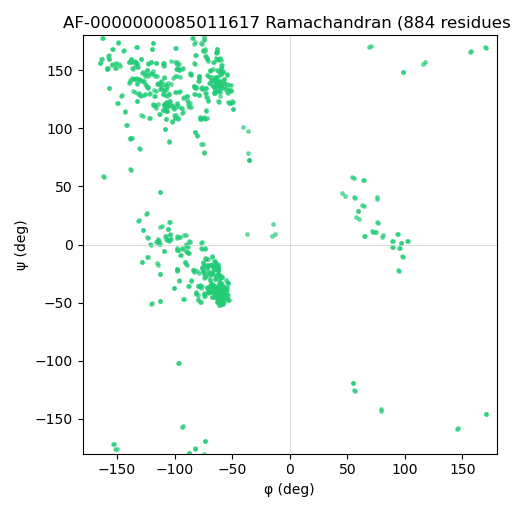1 97.94 89 GLN A O 1
ATOM 685 N N . VAL A 1 90 ? 15.188 23.312 28.938 1 98.56 90 VAL A N 1
ATOM 686 C CA . VAL A 1 90 ? 13.93 24.031 29.125 1 98.56 90 VAL A CA 1
ATOM 687 C C . VAL A 1 90 ? 14.078 25.047 30.25 1 98.56 90 VAL A C 1
ATOM 689 O O . VAL A 1 90 ? 14.234 24.672 31.422 1 98.56 90 VAL A O 1
ATOM 692 N N . PRO A 1 91 ? 14.039 26.297 29.938 1 98.38 91 PRO A N 1
ATOM 693 C CA . PRO A 1 91 ? 14.055 27.312 31 1 98.38 91 PRO A CA 1
ATOM 694 C C . PRO A 1 91 ? 12.711 27.453 31.703 1 98.38 91 PRO A C 1
ATOM 696 O O . PRO A 1 91 ? 11.758 26.75 31.359 1 98.38 91 PRO A O 1
ATOM 699 N N . ASP A 1 92 ? 12.68 28.25 32.781 1 98 92 ASP A N 1
ATOM 700 C CA . ASP A 1 92 ? 11.414 28.609 33.406 1 98 92 ASP A CA 1
ATOM 701 C C . ASP A 1 92 ? 10.672 29.688 32.625 1 98 92 ASP A C 1
ATOM 703 O O . ASP A 1 92 ? 11.055 30.859 32.656 1 98 92 ASP A O 1
ATOM 707 N N . PHE A 1 93 ? 9.656 29.312 32 1 98.12 93 PHE A N 1
ATOM 708 C CA . PHE A 1 93 ? 8.898 30.219 31.156 1 98.12 93 PHE A CA 1
ATOM 709 C C . PHE A 1 93 ? 7.816 30.938 31.953 1 98.12 93 PHE A C 1
ATOM 711 O O . PHE A 1 93 ? 7.113 31.797 31.422 1 98.12 93 PHE A O 1
ATOM 718 N N . GLY A 1 94 ? 7.707 30.594 33.25 1 96.69 94 GLY A N 1
ATOM 719 C CA . GLY A 1 94 ? 6.602 31.125 34.031 1 96.69 94 GLY A CA 1
ATOM 720 C C . GLY A 1 94 ? 5.246 30.828 33.438 1 96.69 94 GLY A C 1
ATOM 721 O O . GLY A 1 94 ? 4.941 29.672 33.125 1 96.69 94 GLY A O 1
ATOM 722 N N . ASP A 1 95 ? 4.484 31.828 33.219 1 95.69 95 ASP A N 1
ATOM 723 C CA . ASP A 1 95 ? 3.127 31.641 32.719 1 95.69 95 ASP A CA 1
ATOM 724 C C . ASP A 1 95 ? 3.092 31.719 31.188 1 95.69 95 ASP A C 1
ATOM 726 O O . ASP A 1 95 ? 2.064 31.438 30.562 1 95.69 95 ASP A O 1
ATOM 730 N N . ARG A 1 96 ? 4.199 32 30.594 1 97.38 96 ARG A N 1
ATOM 731 C CA . ARG A 1 96 ? 4.266 32.156 29.141 1 97.38 96 ARG A CA 1
ATOM 732 C C . ARG A 1 96 ? 3.973 30.844 28.438 1 97.38 96 ARG A C 1
ATOM 734 O O . ARG A 1 96 ? 4.473 29.797 28.844 1 97.38 96 ARG A O 1
ATOM 741 N N . PHE A 1 97 ? 3.152 30.859 27.375 1 98.06 97 PHE A N 1
ATOM 742 C CA . PHE A 1 97 ? 2.922 29.672 26.578 1 98.06 97 PHE A CA 1
ATOM 743 C C . PHE A 1 97 ? 4.164 29.312 25.781 1 98.06 97 PHE A C 1
ATOM 745 O O . PHE A 1 97 ? 4.832 30.188 25.219 1 98.06 97 PHE A O 1
ATOM 752 N N . TRP A 1 98 ? 4.461 28.062 25.703 1 98.62 98 TRP A N 1
ATOM 753 C CA . TRP A 1 98 ? 5.574 27.531 24.906 1 98.62 98 TRP A CA 1
ATOM 754 C C . TRP A 1 98 ? 5.367 26.062 24.594 1 98.62 98 TRP A C 1
ATOM 756 O O . TRP A 1 98 ? 4.656 25.359 25.312 1 98.62 98 TRP A O 1
ATOM 766 N N . VAL A 1 99 ? 5.898 25.641 23.5 1 98.62 99 VAL A N 1
ATOM 767 C CA . VAL A 1 99 ? 5.965 24.234 23.125 1 98.62 99 VAL A CA 1
ATOM 768 C C . VAL A 1 99 ? 7.258 23.969 22.359 1 98.62 99 VAL A C 1
ATOM 770 O O . VAL A 1 99 ? 7.656 24.75 21.5 1 98.62 99 VAL A O 1
ATOM 773 N N . TYR A 1 100 ? 8.055 22.969 22.75 1 98.75 100 TYR A N 1
ATOM 774 C CA . TYR A 1 100 ? 9.039 22.391 21.859 1 98.75 100 TYR A CA 1
ATOM 775 C C . TYR A 1 100 ? 8.406 21.344 20.938 1 98.75 100 TYR A C 1
ATOM 777 O O . TYR A 1 100 ? 8.203 20.203 21.344 1 98.75 100 TYR A O 1
ATOM 785 N N . ALA A 1 101 ? 8.055 21.766 19.719 1 98.56 101 ALA A N 1
ATOM 786 C CA . ALA A 1 101 ? 7.504 20.812 18.75 1 98.56 101 ALA A CA 1
ATOM 787 C C . ALA A 1 101 ? 8.602 19.922 18.188 1 98.56 101 ALA A C 1
ATOM 789 O O . ALA A 1 101 ? 9.453 20.375 17.422 1 98.56 101 ALA A O 1
ATOM 790 N N . LEU A 1 102 ? 8.57 18.672 18.578 1 98.88 102 LEU A N 1
ATOM 791 C CA . LEU A 1 102 ? 9.555 17.688 18.141 1 98.88 102 LEU A CA 1
ATOM 792 C C . LEU A 1 102 ? 8.953 16.75 17.094 1 98.88 102 LEU A C 1
ATOM 794 O O . LEU A 1 102 ? 7.977 16.047 17.375 1 98.88 102 LEU A O 1
ATOM 798 N N . TYR A 1 103 ? 9.547 16.719 15.945 1 98.81 103 TYR A N 1
ATOM 799 C CA . TYR A 1 103 ? 8.977 15.93 14.867 1 98.81 103 TYR A CA 1
ATOM 800 C C . TYR A 1 103 ? 9.914 14.789 14.477 1 98.81 103 TYR A C 1
ATOM 802 O O . TYR A 1 103 ? 11.133 14.969 14.438 1 98.81 103 TYR A O 1
ATOM 810 N N . ASP A 1 104 ? 9.344 13.633 14.242 1 98.81 104 ASP A N 1
ATOM 811 C CA . ASP A 1 104 ? 10.125 12.555 13.633 1 98.81 104 ASP A CA 1
ATOM 812 C C . ASP A 1 104 ? 10.195 12.711 12.117 1 98.81 104 ASP A C 1
ATOM 814 O O . ASP A 1 104 ? 9.773 13.734 11.57 1 98.81 104 ASP A O 1
ATOM 818 N N . ALA A 1 105 ? 10.781 11.781 11.445 1 98.69 105 ALA A N 1
ATOM 819 C CA . ALA A 1 105 ? 11.008 11.867 10.008 1 98.69 105 ALA A CA 1
ATOM 820 C C . ALA A 1 105 ? 9.68 11.945 9.25 1 98.69 105 ALA A C 1
ATOM 822 O O . ALA A 1 105 ? 9.633 12.469 8.133 1 98.69 105 ALA A O 1
ATOM 823 N N . ARG A 1 106 ? 8.586 11.508 9.828 1 98.5 106 ARG A N 1
ATOM 824 C CA . ARG A 1 106 ? 7.27 11.469 9.188 1 98.5 106 ARG A CA 1
ATOM 825 C C . ARG A 1 106 ? 6.512 12.766 9.422 1 98.5 106 ARG A C 1
ATOM 827 O O . ARG A 1 106 ? 5.371 12.914 8.969 1 98.5 106 ARG A O 1
ATOM 834 N N . THR A 1 107 ? 7.039 13.641 10.203 1 97.88 107 THR A N 1
ATOM 835 C CA . THR A 1 107 ? 6.449 14.898 10.656 1 97.88 107 THR A CA 1
ATOM 836 C C . THR A 1 107 ? 5.395 14.641 11.727 1 97.88 107 THR A C 1
ATOM 838 O O . THR A 1 107 ? 4.508 15.469 11.945 1 97.88 107 THR A O 1
ATOM 841 N N . ASP A 1 108 ? 5.438 13.492 12.336 1 98.25 108 ASP A N 1
ATOM 842 C CA . ASP A 1 108 ? 4.719 13.234 13.578 1 98.25 108 ASP A CA 1
ATOM 843 C C . ASP A 1 108 ? 5.465 13.82 14.773 1 98.25 108 ASP A C 1
ATOM 845 O O . ASP A 1 108 ? 6.695 13.773 14.828 1 98.25 108 ASP A O 1
ATOM 849 N N . GLN A 1 109 ? 4.699 14.289 15.641 1 98.56 109 GLN A N 1
ATOM 850 C CA . GLN A 1 109 ? 5.352 14.781 16.859 1 98.56 109 GLN A CA 1
ATOM 851 C C . GLN A 1 109 ? 5.625 13.641 17.828 1 98.56 109 GLN A C 1
ATOM 853 O O . GLN A 1 109 ? 4.789 12.75 18 1 98.56 109 GLN A O 1
ATOM 858 N N . PHE A 1 110 ? 6.832 13.648 18.406 1 98.38 110 PHE A N 1
ATOM 859 C CA . PHE A 1 110 ? 7.168 12.75 19.5 1 98.38 110 PHE A CA 1
ATOM 860 C C . PHE A 1 110 ? 7.461 13.531 20.766 1 98.38 110 PHE A C 1
ATOM 862 O O . PHE A 1 110 ? 7.688 14.742 20.719 1 98.38 110 PHE A O 1
ATOM 869 N N . GLY A 1 111 ? 7.312 12.906 21.859 1 97.69 111 GLY A N 1
ATOM 870 C CA . GLY A 1 111 ? 7.559 13.555 23.141 1 97.69 111 GLY A CA 1
ATOM 871 C C . GLY A 1 111 ? 6.527 14.617 23.469 1 97.69 111 GLY A C 1
ATOM 872 O O . GLY A 1 111 ? 5.668 14.938 22.656 1 97.69 111 GLY A O 1
ATOM 873 N N . GLN A 1 112 ? 6.59 15.078 24.688 1 97.44 112 GLN A N 1
ATOM 874 C CA . GLN A 1 112 ? 5.695 16.094 25.219 1 97.44 112 GLN A CA 1
ATOM 875 C C . GLN A 1 112 ? 6.461 17.125 26.031 1 97.44 112 GLN A C 1
ATOM 877 O O . GLN A 1 112 ? 6.707 16.922 27.234 1 97.44 112 GLN A O 1
ATOM 882 N N . LEU A 1 113 ? 6.883 18.172 25.375 1 98.31 113 LEU A N 1
ATOM 883 C CA . LEU A 1 113 ? 7.551 19.297 26.031 1 98.31 113 LEU A CA 1
ATOM 884 C C . LEU A 1 113 ? 6.793 20.594 25.781 1 98.31 113 LEU A C 1
ATOM 886 O O . LEU A 1 113 ? 6.762 21.094 24.656 1 98.31 113 LEU A O 1
ATOM 890 N N . GLY A 1 114 ? 6.184 21.094 26.734 1 98.44 114 GLY A N 1
ATOM 891 C CA . GLY A 1 114 ? 5.418 22.312 26.562 1 98.44 114 GLY A CA 1
ATOM 892 C C . GLY A 1 114 ? 4.551 22.656 27.75 1 98.44 114 GLY A C 1
ATOM 893 O O . GLY A 1 114 ? 4.348 21.828 28.641 1 98.44 114 GLY A O 1
ATOM 894 N N . LYS A 1 115 ? 4.02 23.812 27.75 1 98 115 LYS A N 1
ATOM 895 C CA . LYS A 1 115 ? 3.135 24.328 28.797 1 98 115 LYS A CA 1
ATOM 896 C C . LYS A 1 115 ? 1.907 23.422 28.969 1 98 115 LYS A C 1
ATOM 898 O O . LYS A 1 115 ? 1.504 23.125 30.078 1 98 115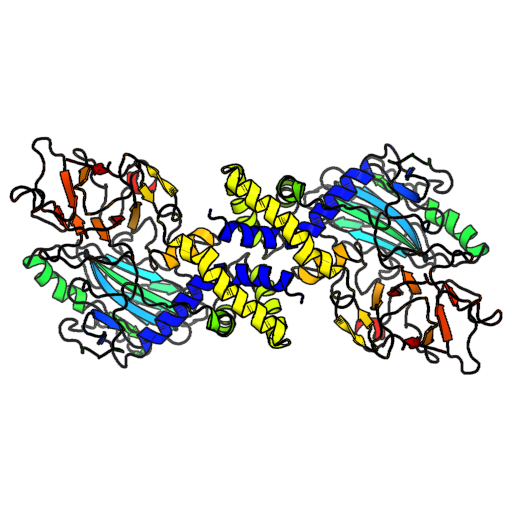 LYS A O 1
ATOM 903 N N . PRO A 1 116 ? 1.351 22.922 27.812 1 97.5 116 PRO A N 1
ATOM 904 C CA . PRO A 1 116 ? 0.163 22.062 27.953 1 97.5 116 PRO A CA 1
ATOM 905 C C . PRO A 1 116 ? 0.438 20.781 28.734 1 97.5 116 PRO A C 1
ATOM 907 O O . PRO A 1 116 ? -0.496 20.141 29.219 1 97.5 116 PRO A O 1
ATOM 910 N N . TYR A 1 117 ? 1.651 20.422 28.859 1 97.75 117 TYR A N 1
ATOM 911 C CA . TYR A 1 117 ? 2.016 19.156 29.484 1 97.75 117 TYR A CA 1
ATOM 912 C C . TYR A 1 117 ? 2.562 19.375 30.891 1 97.75 117 TYR A C 1
ATOM 914 O O . TYR A 1 117 ? 3.049 18.453 31.531 1 97.75 117 TYR A O 1
ATOM 922 N N . ASN A 1 118 ? 2.562 20.578 31.328 1 97.19 118 ASN A N 1
ATOM 923 C CA . ASN A 1 118 ? 3.135 20.953 32.625 1 97.19 118 ASN A CA 1
ATOM 924 C C . ASN A 1 118 ? 4.598 20.547 32.719 1 97.19 118 ASN A C 1
ATOM 926 O O . ASN A 1 118 ? 5.031 20.047 33.781 1 97.19 118 ASN A O 1
ATOM 930 N N . THR A 1 119 ? 5.297 20.703 31.688 1 98.25 119 THR A N 1
ATOM 931 C CA . THR A 1 119 ? 6.707 20.344 31.641 1 98.25 119 THR A CA 1
ATOM 932 C C . THR A 1 119 ? 7.52 21.188 32.594 1 98.25 119 THR A C 1
ATOM 934 O O . THR A 1 119 ? 7.387 22.422 32.625 1 98.25 119 THR A O 1
ATOM 937 N N . LYS A 1 120 ? 8.352 20.625 33.375 1 98.06 120 LYS A N 1
ATOM 938 C CA . LYS A 1 120 ? 9.203 21.344 34.344 1 98.06 120 LYS A CA 1
ATOM 939 C C . LYS A 1 120 ? 10.484 21.828 33.688 1 98.06 120 LYS A C 1
ATOM 941 O O . LYS A 1 120 ? 11.008 21.188 32.75 1 98.06 120 LYS A O 1
ATOM 946 N N . PRO A 1 121 ? 10.938 23.016 34.188 1 98.19 121 PRO A N 1
ATOM 947 C CA . PRO A 1 121 ? 12.258 23.438 33.688 1 98.19 121 PRO A CA 1
ATOM 948 C C . PRO A 1 121 ? 13.344 22.391 33.969 1 98.19 121 PRO A C 1
ATOM 950 O O . PRO A 1 121 ? 13.289 21.688 35 1 98.19 121 PRO A O 1
ATOM 953 N N . GLY A 1 122 ? 14.32 22.281 33.156 1 98.5 122 GLY A N 1
ATOM 954 C CA . GLY A 1 122 ? 15.406 21.328 33.312 1 98.5 122 GLY A CA 1
ATOM 955 C C . GLY A 1 122 ? 15.93 20.781 32 1 98.5 122 GLY A C 1
ATOM 956 O O . GLY A 1 122 ? 15.875 21.469 30.969 1 98.5 122 GLY A O 1
ATOM 957 N N . PHE A 1 123 ? 16.578 19.625 32.125 1 98.75 123 PHE A N 1
ATOM 958 C CA . PHE A 1 123 ? 17.234 19.016 30.969 1 98.75 123 PHE A CA 1
ATOM 959 C C . PHE A 1 123 ? 16.484 17.75 30.516 1 98.75 123 PHE A C 1
ATOM 961 O O . PHE A 1 123 ? 16.078 16.938 31.359 1 98.75 123 PHE A O 1
ATOM 968 N N . TYR A 1 124 ? 16.25 17.625 29.266 1 98.88 124 TYR A N 1
ATOM 969 C CA . TYR A 1 124 ? 15.625 16.469 28.641 1 98.88 124 TYR A CA 1
ATOM 970 C C . TYR A 1 124 ? 16.516 15.883 27.547 1 98.88 124 TYR A C 1
ATOM 972 O O . TYR A 1 124 ? 17.109 16.625 26.766 1 98.88 124 TYR A O 1
ATOM 980 N N . LEU A 1 125 ? 16.625 14.594 27.531 1 98.88 125 LEU A N 1
ATOM 981 C CA . LEU A 1 125 ? 17.484 13.922 26.562 1 98.88 125 LEU A CA 1
ATOM 982 C C . LEU A 1 125 ? 16.672 13.336 25.422 1 98.88 125 LEU A C 1
ATOM 984 O O . LEU A 1 125 ? 15.773 12.516 25.641 1 98.88 125 LEU A O 1
ATOM 988 N N . LEU A 1 126 ? 16.891 13.805 24.219 1 98.88 126 LEU A N 1
ATOM 989 C CA . LEU A 1 126 ? 16.312 13.25 23 1 98.88 126 LEU A CA 1
ATOM 990 C C . LEU A 1 126 ? 17.203 12.156 22.422 1 98.88 126 LEU A C 1
ATOM 992 O O . LEU A 1 126 ? 18.391 12.367 22.203 1 98.88 126 LEU A O 1
ATOM 996 N N . VAL A 1 127 ? 16.609 11 22.172 1 98.81 127 VAL A N 1
ATOM 997 C CA . VAL A 1 127 ? 17.391 9.883 21.672 1 98.81 127 VAL A CA 1
ATOM 998 C C . VAL A 1 127 ? 16.656 9.219 20.5 1 98.81 127 VAL A C 1
ATOM 1000 O O . VAL A 1 127 ? 15.461 9.453 20.312 1 98.81 127 VAL A O 1
ATOM 1003 N N . GLY A 1 128 ? 17.438 8.508 19.641 1 98.5 128 GLY A N 1
ATOM 1004 C CA . GLY A 1 128 ? 16.859 7.773 18.531 1 98.5 128 GLY A CA 1
ATOM 1005 C C . GLY A 1 128 ? 16.359 6.395 18.906 1 98.5 128 GLY A C 1
ATOM 1006 O O . GLY A 1 128 ? 16.469 5.988 20.062 1 98.5 128 GLY A O 1
ATOM 1007 N N . PRO A 1 129 ? 15.781 5.703 17.969 1 98.25 129 PRO A N 1
ATOM 1008 C CA . PRO A 1 129 ? 15.172 4.402 18.25 1 98.25 129 PRO A CA 1
ATOM 1009 C C . PRO A 1 129 ? 16.188 3.35 18.672 1 98.25 129 PRO A C 1
ATOM 1011 O O . PRO A 1 129 ? 15.852 2.398 19.375 1 98.25 129 PRO A O 1
ATOM 1014 N N . ARG A 1 130 ? 17.484 3.52 18.406 1 97.56 130 ARG A N 1
ATOM 1015 C CA . ARG A 1 130 ? 18.453 2.457 18.656 1 97.56 130 ARG A CA 1
ATOM 1016 C C . ARG A 1 130 ? 19.438 2.854 19.75 1 97.56 130 ARG A C 1
ATOM 1018 O O . ARG A 1 130 ? 20.406 2.146 20 1 97.56 130 ARG A O 1
ATOM 1025 N N . TRP A 1 131 ? 19.203 3.986 20.281 1 96.31 131 TRP A N 1
ATOM 1026 C CA . TRP A 1 131 ? 20.078 4.434 21.359 1 96.31 131 TRP A CA 1
ATOM 1027 C C . TRP A 1 131 ? 19.906 3.561 22.594 1 96.31 131 TRP A C 1
ATOM 1029 O O . TRP A 1 131 ? 18.766 3.248 22.984 1 96.31 131 TRP A O 1
ATOM 1039 N N . SER A 1 132 ? 20.891 3.174 23.25 1 94.88 132 SER A N 1
ATOM 1040 C CA . SER A 1 132 ? 20.828 2.293 24.422 1 94.88 132 SER A CA 1
ATOM 1041 C C . SER A 1 132 ? 21.641 2.842 25.578 1 94.88 132 SER A C 1
ATOM 1043 O O . SER A 1 132 ? 22.062 2.092 26.469 1 94.88 132 SER A O 1
ATOM 1045 N N . GLY A 1 133 ? 21.922 4.035 25.625 1 94.44 133 GLY A N 1
ATOM 1046 C CA . GLY A 1 133 ? 22.688 4.633 26.703 1 94.44 133 GLY A CA 1
ATOM 1047 C C . GLY A 1 133 ? 21.891 4.793 27.984 1 94.44 133 GLY A C 1
ATOM 1048 O O . GLY A 1 133 ? 20.719 4.395 28.047 1 94.44 133 GLY A O 1
ATOM 1049 N N . LEU A 1 134 ? 22.578 5.281 29.031 1 94.56 134 LEU A N 1
ATOM 1050 C CA . LEU A 1 134 ? 21.922 5.559 30.312 1 94.56 134 LEU A CA 1
ATOM 1051 C C . LEU A 1 134 ? 21.562 7.031 30.438 1 94.56 134 LEU A C 1
ATOM 1053 O O . LEU A 1 134 ? 22.25 7.895 29.891 1 94.56 134 LEU A O 1
ATOM 1057 N N . LYS A 1 135 ? 20.422 7.301 31.094 1 95.81 135 LYS A N 1
ATOM 1058 C CA . LYS A 1 135 ? 20.062 8.688 31.375 1 95.81 135 LYS A CA 1
ATOM 1059 C C . LYS A 1 135 ? 21.109 9.344 32.281 1 95.81 135 LYS A C 1
ATOM 1061 O O . LYS A 1 135 ? 21.344 8.883 33.406 1 95.81 135 LYS A O 1
ATOM 1066 N N . PRO A 1 136 ? 21.734 10.438 31.922 1 97 136 PRO A N 1
ATOM 1067 C CA . PRO A 1 136 ? 22.688 11.125 32.781 1 97 136 PRO A CA 1
ATOM 1068 C C . PRO A 1 136 ? 22.047 11.711 34.031 1 97 136 PRO A C 1
ATOM 1070 O O . PRO A 1 136 ? 20.859 12.062 34.031 1 97 136 PRO A O 1
ATOM 1073 N N . ASP A 1 137 ? 22.891 11.914 35.062 1 97.06 137 ASP A N 1
ATOM 1074 C CA . ASP A 1 137 ? 22.422 12.633 36.25 1 97.06 137 ASP A CA 1
ATOM 1075 C C . ASP A 1 137 ? 22.031 14.062 35.906 1 97.06 137 ASP A C 1
ATOM 1077 O O . ASP A 1 137 ? 22.703 14.727 35.125 1 97.06 137 ASP A O 1
ATOM 1081 N N . GLY A 1 138 ? 20.891 14.508 36.469 1 97.5 138 GLY A N 1
ATOM 1082 C CA . GLY A 1 138 ? 20.422 15.867 36.219 1 97.5 138 GLY A CA 1
ATOM 1083 C C . GLY A 1 138 ? 19.438 15.977 35.094 1 97.5 138 GLY A C 1
ATOM 1084 O O . GLY A 1 138 ? 18.734 16.984 34.938 1 97.5 138 GLY A O 1
ATOM 1085 N N . VAL A 1 139 ? 19.484 15.008 34.25 1 98.5 139 VAL A N 1
ATOM 1086 C CA . VAL A 1 139 ? 18.5 14.969 33.156 1 98.5 139 VAL A CA 1
ATOM 1087 C C . VAL A 1 139 ? 17.156 14.492 33.719 1 98.5 139 VAL A C 1
ATOM 1089 O O . VAL A 1 139 ? 17.094 13.492 34.438 1 98.5 139 VAL A O 1
ATOM 1092 N N . ARG A 1 140 ? 16.109 15.141 33.375 1 98.12 140 ARG A N 1
ATOM 1093 C CA . ARG A 1 140 ? 14.789 14.867 33.969 1 98.12 140 ARG A CA 1
ATOM 1094 C C . ARG A 1 140 ? 14.141 13.656 33.281 1 98.12 140 ARG A C 1
ATOM 1096 O O . ARG A 1 140 ? 13.5 12.844 33.969 1 98.12 140 ARG A O 1
ATOM 1103 N N . ASP A 1 141 ? 14.234 13.594 32.031 1 98 141 ASP A N 1
ATOM 1104 C CA . ASP A 1 141 ? 13.562 12.531 31.281 1 98 141 ASP A CA 1
ATOM 1105 C C . ASP A 1 141 ? 14.266 12.25 29.953 1 98 141 ASP A C 1
ATOM 1107 O O . ASP A 1 141 ? 15.008 13.094 29.453 1 98 141 ASP A O 1
ATOM 1111 N N . VAL A 1 142 ? 14.102 11.031 29.469 1 98.56 142 VAL A N 1
ATOM 1112 C CA . VAL A 1 142 ? 14.555 10.609 28.156 1 98.56 142 VAL A CA 1
ATOM 1113 C C . VAL A 1 142 ? 13.367 10.516 27.203 1 98.56 142 VAL A C 1
ATOM 1115 O O . VAL A 1 142 ? 12.383 9.828 27.5 1 98.56 142 VAL A O 1
ATOM 1118 N N . ILE A 1 143 ? 13.461 11.242 26.094 1 98.75 143 ILE A N 1
ATOM 1119 C CA . ILE A 1 143 ? 12.422 11.25 25.062 1 98.75 143 ILE A CA 1
ATOM 1120 C C . ILE A 1 143 ? 12.93 10.547 23.812 1 98.75 143 ILE A C 1
ATOM 1122 O O . ILE A 1 143 ? 13.875 11.016 23.172 1 98.75 143 ILE A O 1
ATOM 1126 N N . ARG A 1 144 ? 12.305 9.469 23.484 1 98.62 144 ARG A N 1
ATOM 1127 C CA . ARG A 1 144 ? 12.781 8.648 22.375 1 98.62 144 ARG A CA 1
ATOM 1128 C C . ARG A 1 144 ? 11.992 8.953 21.094 1 98.62 144 ARG A C 1
ATOM 1130 O O . ARG A 1 144 ? 10.766 8.875 21.094 1 98.62 144 ARG A O 1
ATOM 1137 N N . CYS A 1 145 ? 12.664 9.359 20.078 1 98.75 145 CYS A N 1
ATOM 1138 C CA . CYS A 1 145 ? 12.094 9.523 18.75 1 98.75 145 CYS A CA 1
ATOM 1139 C C . CYS A 1 145 ? 11.977 8.18 18.031 1 98.75 145 CYS A C 1
ATOM 1141 O O . CYS A 1 145 ? 12.906 7.375 18.062 1 98.75 145 CYS A O 1
ATOM 1143 N N . PRO A 1 146 ? 10.898 7.953 17.297 1 98.19 146 PRO A N 1
ATOM 1144 C CA . PRO A 1 146 ? 10.75 6.684 16.578 1 98.19 146 PRO A CA 1
ATOM 1145 C C . PRO A 1 146 ? 11.664 6.574 15.367 1 98.19 146 PRO A C 1
ATOM 1147 O O . PRO A 1 146 ? 11.812 5.488 14.797 1 98.19 146 PRO A O 1
ATOM 1150 N N . THR A 1 147 ? 12.297 7.656 14.93 1 98.62 147 THR A N 1
ATOM 1151 C CA . THR A 1 147 ? 13.203 7.652 13.789 1 98.62 147 THR A CA 1
ATOM 1152 C C . THR A 1 147 ? 14.531 8.312 14.156 1 98.62 147 THR A C 1
ATOM 1154 O O . THR A 1 147 ? 14.602 9.109 15.094 1 98.62 147 THR A O 1
ATOM 1157 N N . PRO A 1 148 ? 15.578 8.031 13.391 1 98.5 148 PRO A N 1
ATOM 1158 C CA . PRO A 1 148 ? 16.859 8.672 13.68 1 98.5 148 PRO A CA 1
ATOM 1159 C C . PRO A 1 148 ? 16.859 10.164 13.375 1 98.5 148 PRO A C 1
ATOM 1161 O O . PRO A 1 148 ? 17.406 10.961 14.148 1 98.5 148 PRO A O 1
ATOM 1164 N N . LEU A 1 149 ? 16.234 10.508 12.266 1 98.75 149 LEU A N 1
ATOM 1165 C CA . LEU A 1 149 ? 16.109 11.914 11.914 1 98.75 149 LEU A CA 1
ATOM 1166 C C . LEU A 1 149 ? 14.984 12.57 12.711 1 98.75 149 LEU A C 1
ATOM 1168 O O . LEU A 1 149 ? 13.883 12.031 12.789 1 98.75 149 LEU A O 1
ATOM 1172 N N . ALA A 1 150 ? 15.289 13.641 13.312 1 98.81 150 ALA A N 1
ATOM 1173 C CA . ALA A 1 150 ? 14.312 14.422 14.078 1 98.81 150 ALA A CA 1
ATOM 1174 C C . ALA A 1 150 ? 14.516 15.914 13.859 1 98.81 150 ALA A C 1
ATOM 1176 O O . ALA A 1 150 ? 15.555 16.344 13.352 1 98.81 150 ALA A O 1
ATOM 1177 N N . ASN A 1 151 ? 13.492 16.594 14.094 1 98.44 151 ASN A N 1
ATOM 1178 C CA . ASN A 1 151 ? 13.438 18.047 13.984 1 98.44 151 ASN A CA 1
ATOM 1179 C C . ASN A 1 151 ? 12.812 18.672 15.227 1 98.44 151 ASN A C 1
ATOM 1181 O O . ASN A 1 151 ? 11.938 18.078 15.859 1 98.44 151 ASN A O 1
ATOM 1185 N N . ALA A 1 152 ? 13.328 19.828 15.648 1 98.81 152 ALA A N 1
ATOM 1186 C CA . ALA A 1 152 ? 12.711 20.609 16.719 1 98.81 152 ALA A CA 1
ATOM 1187 C C . ALA A 1 152 ? 12.391 22.016 16.25 1 98.81 152 ALA A C 1
ATOM 1189 O O . ALA A 1 152 ? 13.211 22.656 15.586 1 98.81 152 ALA A O 1
ATOM 1190 N N . ILE A 1 153 ? 11.219 22.453 16.578 1 98.69 153 ILE A N 1
ATOM 1191 C CA . ILE A 1 153 ? 10.781 23.812 16.328 1 98.69 153 ILE A CA 1
ATOM 1192 C C . ILE A 1 153 ? 10.188 24.406 17.594 1 98.69 153 ILE A C 1
ATOM 1194 O O . ILE A 1 153 ? 8.969 24.438 17.766 1 98.69 153 ILE A O 1
ATOM 1198 N N . PRO A 1 154 ? 11.07 24.906 18.5 1 98.75 154 PRO A N 1
ATOM 1199 C CA . PRO A 1 154 ? 10.531 25.625 19.656 1 98.75 154 PRO A CA 1
ATOM 1200 C C . PRO A 1 154 ? 9.656 26.812 19.266 1 98.75 154 PRO A C 1
ATOM 1202 O O . PRO A 1 154 ? 9.977 27.547 18.328 1 98.75 154 PRO A O 1
ATOM 1205 N N . ARG A 1 155 ? 8.602 26.922 19.922 1 98.69 155 ARG A N 1
ATOM 1206 C CA . ARG A 1 155 ? 7.617 27.984 19.734 1 98.69 155 ARG A CA 1
ATOM 1207 C C . ARG A 1 155 ? 7.305 28.688 21.062 1 98.69 155 ARG A C 1
ATOM 1209 O O . ARG A 1 155 ? 6.676 28.094 21.938 1 98.69 155 ARG A O 1
ATOM 1216 N N . ILE A 1 156 ? 7.711 29.938 21.234 1 98.75 156 ILE A N 1
ATOM 1217 C CA . ILE A 1 156 ? 7.52 30.672 22.469 1 98.75 156 ILE A CA 1
ATOM 1218 C C . ILE A 1 156 ? 6.645 31.906 22.219 1 98.75 156 ILE A C 1
ATOM 1220 O O . ILE A 1 156 ? 7 32.781 21.422 1 98.75 156 ILE A O 1
ATOM 1224 N N . PHE A 1 157 ? 5.52 31.984 22.891 1 98.69 157 PHE A N 1
ATOM 1225 C CA . PHE A 1 157 ? 4.559 33.062 22.688 1 98.69 157 PHE A CA 1
ATOM 1226 C C . PHE A 1 157 ? 5.191 34.406 22.969 1 98.69 157 PHE A C 1
ATOM 1228 O O . PHE A 1 157 ? 5.934 34.562 23.953 1 98.69 157 PHE A O 1
ATOM 1235 N N . GLN A 1 158 ? 4.973 35.406 22.156 1 98 158 GLN A N 1
ATOM 1236 C CA . GLN A 1 158 ? 5.375 36.812 22.312 1 98 158 GLN A CA 1
ATOM 1237 C C . GLN A 1 158 ? 4.215 37.75 22.016 1 98 158 GLN A C 1
ATOM 1239 O O . GLN A 1 158 ? 3.562 37.625 20.969 1 98 158 GLN A O 1
ATOM 1244 N N . ASP A 1 159 ? 3.857 38.594 22.938 1 94.88 159 ASP A N 1
ATOM 1245 C CA . ASP A 1 159 ? 2.863 39.594 22.609 1 94.88 159 ASP A CA 1
ATOM 1246 C C . ASP A 1 159 ? 3.508 40.781 21.906 1 94.88 159 ASP A C 1
ATOM 1248 O O . ASP A 1 159 ? 4.734 40.875 21.812 1 94.88 159 ASP A O 1
ATOM 1252 N N . ASP A 1 160 ? 2.766 41.719 21.438 1 94.69 160 ASP A N 1
ATOM 1253 C CA . ASP A 1 160 ? 3.256 42.781 20.547 1 94.69 160 ASP A CA 1
ATOM 1254 C C . ASP A 1 160 ? 3.711 44 21.344 1 94.69 160 ASP A C 1
ATOM 1256 O O . ASP A 1 160 ? 4.121 45 20.766 1 94.69 160 ASP A O 1
ATOM 1260 N N . THR A 1 161 ? 3.775 43.938 22.609 1 95.25 161 THR A N 1
ATOM 1261 C CA . THR A 1 161 ? 4.176 45.094 23.406 1 95.25 161 THR A CA 1
ATOM 1262 C C . THR A 1 161 ? 5.695 45.156 23.531 1 95.25 161 THR A C 1
ATOM 1264 O O . THR A 1 161 ? 6.367 44.125 23.578 1 95.25 161 THR A O 1
ATOM 1267 N N . PRO A 1 162 ? 6.203 46.375 23.594 1 95.75 162 PRO A N 1
ATOM 1268 C CA . PRO A 1 162 ? 7.645 46.5 23.797 1 95.75 162 PRO A CA 1
ATOM 1269 C C . PRO A 1 162 ? 8.109 45.844 25.094 1 95.75 162 PRO A C 1
ATOM 1271 O O . PRO A 1 162 ? 9.227 45.312 25.141 1 95.75 162 PRO A O 1
ATOM 1274 N N . GLU A 1 163 ? 7.281 45.875 26.094 1 96.62 163 GLU A N 1
ATOM 1275 C CA . GLU A 1 163 ? 7.621 45.25 27.375 1 96.62 163 GLU A CA 1
ATOM 1276 C C . GLU A 1 163 ? 7.816 43.75 27.25 1 96.62 163 GLU A C 1
ATOM 1278 O O . GLU A 1 163 ? 8.789 43.188 27.75 1 96.62 163 GLU A O 1
ATOM 1283 N N . ASP A 1 164 ? 6.902 43.125 26.578 1 97 164 ASP A N 1
ATOM 1284 C CA . ASP A 1 164 ? 7.008 41.688 26.438 1 97 164 ASP A CA 1
ATOM 1285 C C . ASP A 1 164 ? 8.156 41.312 25.516 1 97 164 ASP A C 1
ATOM 1287 O O . ASP A 1 164 ? 8.812 40.281 25.703 1 97 164 ASP A O 1
ATOM 1291 N N . LYS A 1 165 ? 8.383 42.062 24.453 1 96.62 165 LYS A N 1
ATOM 1292 C CA . LYS A 1 165 ? 9.5 41.844 23.531 1 96.62 165 LYS A CA 1
ATOM 1293 C C . LYS A 1 165 ? 10.836 41.906 24.266 1 96.62 165 LYS A C 1
ATOM 1295 O O . LYS A 1 165 ? 11.781 41.219 23.938 1 96.62 165 LYS A O 1
ATOM 1300 N N . ALA A 1 166 ? 10.82 42.812 25.219 1 97.06 166 ALA A N 1
ATOM 1301 C CA . ALA A 1 166 ? 12.031 42.906 26.031 1 97.06 166 ALA A CA 1
ATOM 1302 C C . ALA A 1 166 ? 12.125 41.719 27 1 97.06 166 ALA A C 1
ATOM 1304 O O . ALA A 1 166 ? 13.195 41.156 27.188 1 97.06 166 ALA A O 1
ATOM 1305 N N . ALA A 1 167 ? 11.039 41.406 27.609 1 96.88 167 ALA A N 1
ATOM 1306 C CA . ALA A 1 167 ? 11 40.375 28.656 1 96.88 167 ALA A CA 1
ATOM 1307 C C . ALA A 1 167 ? 11.359 39 28.109 1 96.88 167 ALA A C 1
ATOM 1309 O O . ALA A 1 167 ? 11.977 38.188 28.797 1 96.88 167 ALA A O 1
ATOM 1310 N N . ILE A 1 168 ? 10.969 38.688 26.906 1 97.75 168 ILE A N 1
ATOM 1311 C CA . ILE A 1 168 ? 11.125 37.344 26.344 1 97.75 168 ILE A CA 1
ATOM 1312 C C . ILE A 1 168 ? 12.602 37.094 26.062 1 97.75 168 ILE A C 1
ATOM 1314 O O . ILE A 1 168 ? 13.016 35.938 25.984 1 97.75 168 ILE A O 1
ATOM 1318 N N . GLN A 1 169 ? 13.438 38.094 25.891 1 97.12 169 GLN A N 1
ATOM 1319 C CA . GLN A 1 169 ? 14.82 37.969 25.438 1 97.12 169 GLN A CA 1
ATOM 1320 C C . GLN A 1 169 ? 15.625 37.094 26.406 1 97.12 169 GLN A C 1
ATOM 1322 O O . GLN A 1 169 ? 16.375 36.219 26 1 97.12 169 GLN A O 1
ATOM 1327 N N . THR A 1 170 ? 15.461 37.312 27.656 1 94.31 170 THR A N 1
ATOM 1328 C CA . THR A 1 170 ? 16.234 36.562 28.641 1 94.31 170 THR A CA 1
ATOM 1329 C C . THR A 1 170 ? 15.828 35.094 28.641 1 94.31 170 THR A C 1
ATOM 1331 O O . THR A 1 170 ? 16.688 34.219 28.781 1 94.31 170 THR A O 1
ATOM 1334 N N . VAL A 1 171 ? 14.578 34.844 28.484 1 97 171 VAL A N 1
ATOM 1335 C CA . VAL A 1 171 ? 14.086 33.469 28.594 1 97 171 VAL A CA 1
ATOM 1336 C C . VAL A 1 171 ? 14.492 32.688 27.344 1 97 171 VAL A C 1
ATOM 1338 O O . VAL A 1 171 ? 14.945 31.547 27.453 1 97 171 VAL A O 1
ATOM 1341 N N . ILE A 1 172 ? 14.367 33.312 26.109 1 98.19 172 ILE A N 1
ATOM 1342 C CA . ILE A 1 172 ? 14.656 32.562 24.891 1 98.19 172 ILE A CA 1
ATOM 1343 C C . ILE A 1 172 ? 16.156 32.281 24.797 1 98.19 172 ILE A C 1
ATOM 1345 O O . ILE A 1 172 ? 16.578 31.312 24.172 1 98.19 172 ILE A O 1
ATOM 1349 N N . ASN A 1 173 ? 17 33.094 25.438 1 98.38 173 ASN A N 1
ATOM 1350 C CA . ASN A 1 173 ? 18.438 32.875 25.438 1 98.38 173 ASN A CA 1
ATOM 1351 C C . ASN A 1 173 ? 18.797 31.547 26.109 1 98.38 173 ASN A C 1
ATOM 1353 O O . ASN A 1 173 ? 19.906 31.031 25.922 1 98.38 173 ASN A O 1
ATOM 1357 N N . SER A 1 174 ? 17.859 31.016 26.859 1 98 174 SER A N 1
ATOM 1358 C CA . SER A 1 174 ? 18.109 29.75 27.547 1 98 174 SER A CA 1
ATOM 1359 C C . SER A 1 174 ? 17.422 28.594 26.828 1 98 174 SER A C 1
ATOM 1361 O O . SER A 1 174 ? 17.406 27.469 27.344 1 98 174 SER A O 1
ATOM 1363 N N . VAL A 1 175 ? 16.797 28.828 25.688 1 98.75 175 VAL A N 1
ATOM 1364 C CA . VAL A 1 175 ? 16.344 27.75 24.812 1 98.75 175 VAL A CA 1
ATOM 1365 C C . VAL A 1 175 ? 17.5 27.234 23.984 1 98.75 175 VAL A C 1
ATOM 1367 O O . VAL A 1 175 ? 17.781 27.766 22.906 1 98.75 175 VAL A O 1
ATOM 1370 N N . VAL A 1 176 ? 18.125 26.234 24.484 1 98.62 176 VAL A N 1
ATOM 1371 C CA . VAL A 1 176 ? 19.344 25.703 23.875 1 98.62 176 VAL A CA 1
ATOM 1372 C C . VAL A 1 176 ? 19.234 24.188 23.719 1 98.62 176 VAL A C 1
ATOM 1374 O O . VAL A 1 176 ? 18.766 23.5 24.625 1 98.62 176 VAL A O 1
ATOM 1377 N N . PHE A 1 177 ? 19.516 23.688 22.562 1 98.88 177 PHE A N 1
ATOM 1378 C CA . PHE A 1 177 ? 19.719 22.266 22.25 1 98.88 177 PHE A CA 1
ATOM 1379 C C . PHE A 1 177 ? 21.172 22 21.891 1 98.88 177 PHE A C 1
ATOM 1381 O O . PHE A 1 177 ? 21.797 22.781 21.172 1 98.88 177 PHE A O 1
ATOM 1388 N N . TYR A 1 178 ? 21.734 20.969 22.391 1 98.62 178 TYR A N 1
ATOM 1389 C CA . TYR A 1 178 ? 23.125 20.625 22.094 1 98.62 178 TYR A CA 1
ATOM 1390 C C . TYR A 1 178 ? 23.375 19.141 22.312 1 98.62 178 TYR A C 1
ATOM 1392 O O . TYR A 1 178 ? 22.625 18.469 23.016 1 98.62 178 TYR A O 1
ATOM 1400 N N . PRO A 1 179 ? 24.453 18.625 21.688 1 98.56 179 PRO A N 1
ATOM 1401 C CA . PRO A 1 179 ? 24.766 17.188 21.828 1 98.56 179 PRO A CA 1
ATOM 1402 C C . PRO A 1 179 ? 25 16.781 23.266 1 98.56 179 PRO A C 1
ATOM 1404 O O . PRO A 1 179 ? 25.578 17.547 24.047 1 98.56 179 PRO A O 1
ATOM 1407 N N . LEU A 1 180 ? 24.609 15.602 23.516 1 98.38 180 LEU A N 1
ATOM 1408 C CA . LEU A 1 180 ? 24.781 15.039 24.859 1 98.38 180 LEU A CA 1
ATOM 1409 C C . LEU A 1 180 ? 26.234 15.141 25.297 1 98.38 180 LEU A C 1
ATOM 1411 O O . LEU A 1 180 ? 26.5 15.344 26.484 1 98.38 180 LEU A O 1
ATOM 1415 N N . GLU A 1 181 ? 27.156 15.031 24.391 1 97.12 181 GLU A N 1
ATOM 1416 C CA . GLU A 1 181 ? 28.578 15.055 24.719 1 97.12 181 GLU A CA 1
ATOM 1417 C C . GLU A 1 181 ? 28.984 16.391 25.344 1 97.12 181 GLU A C 1
ATOM 1419 O O . GLU A 1 181 ? 30 16.469 26.031 1 97.12 181 GLU A O 1
ATOM 1424 N N . ASP A 1 182 ? 28.219 17.406 25.156 1 97.81 182 ASP A N 1
ATOM 1425 C CA . ASP A 1 182 ? 28.531 18.734 25.672 1 97.81 182 ASP A CA 1
ATOM 1426 C C . ASP A 1 182 ? 27.781 19 26.984 1 97.81 182 ASP A C 1
ATOM 1428 O O . ASP A 1 182 ? 27.797 20.125 27.5 1 97.81 182 ASP A O 1
ATOM 1432 N N . PHE A 1 183 ? 27.094 18.031 27.516 1 98.19 183 PHE A N 1
ATOM 1433 C CA . PHE A 1 183 ? 26.266 18.203 28.703 1 98.19 183 PHE A CA 1
ATOM 1434 C C . PHE A 1 183 ? 27.141 18.359 29.938 1 98.19 183 PHE A C 1
ATOM 1436 O O . PHE A 1 183 ? 28.016 17.547 30.203 1 98.19 183 PHE A O 1
ATOM 1443 N N . THR A 1 184 ? 26.891 19.375 30.766 1 97.44 184 THR A N 1
ATOM 1444 C CA . THR A 1 184 ? 27.656 19.641 31.969 1 97.44 184 THR A CA 1
ATOM 1445 C C . THR A 1 184 ? 26.75 19.672 33.188 1 97.44 184 THR A C 1
ATOM 1447 O O . THR A 1 184 ? 27.234 19.75 34.312 1 97.44 184 THR A O 1
ATOM 1450 N N . GLY A 1 185 ? 25.5 19.688 33 1 96.81 185 GLY A N 1
ATOM 1451 C CA . GLY A 1 185 ? 24.547 19.828 34.094 1 96.81 185 GLY A CA 1
ATOM 1452 C C . GLY A 1 185 ? 24.219 21.266 34.406 1 96.81 185 GLY A C 1
ATOM 1453 O O . GLY A 1 185 ? 23.375 21.531 35.281 1 96.81 185 GLY A O 1
ATOM 1454 N N . GLU A 1 186 ? 24.828 22.125 33.719 1 97.38 186 GLU A N 1
ATOM 1455 C CA . GLU A 1 186 ? 24.562 23.547 33.938 1 97.38 186 GLU A CA 1
ATOM 1456 C C . GLU A 1 186 ? 23.781 24.141 32.75 1 97.38 186 GLU A C 1
ATOM 1458 O O . GLU A 1 186 ? 24.047 23.781 31.594 1 97.38 186 GLU A O 1
ATOM 1463 N N . MET A 1 187 ? 22.906 25.047 33.094 1 97.12 187 MET A N 1
ATOM 1464 C CA . MET A 1 187 ? 22.141 25.734 32.062 1 97.12 187 MET A CA 1
ATOM 1465 C C . MET A 1 187 ? 23.047 26.594 31.188 1 97.12 187 MET A C 1
ATOM 1467 O O . MET A 1 187 ? 23.875 27.344 31.703 1 97.12 187 MET A O 1
ATOM 1471 N N . LYS A 1 188 ? 22.891 26.422 29.906 1 97.69 188 LYS A N 1
ATOM 1472 C CA . LYS A 1 188 ? 23.625 27.219 28.938 1 97.69 188 LYS A CA 1
ATOM 1473 C C . LYS A 1 188 ? 22.766 28.359 28.406 1 97.69 188 LYS A C 1
ATOM 1475 O O . LYS A 1 188 ? 21.531 28.297 28.453 1 97.69 188 LYS A O 1
ATOM 1480 N N . THR A 1 189 ? 23.438 29.438 28.031 1 97.81 189 THR A N 1
ATOM 1481 C CA . THR A 1 189 ? 22.75 30.562 27.406 1 97.81 189 THR A CA 1
ATOM 1482 C C . THR A 1 189 ? 23.438 30.969 26.109 1 97.81 189 THR A C 1
ATOM 1484 O O . THR A 1 189 ? 24.656 30.844 25.984 1 97.81 189 THR A O 1
ATOM 1487 N N . ILE A 1 190 ? 22.672 31.297 25.172 1 97.94 190 ILE A N 1
ATOM 1488 C CA . ILE A 1 190 ? 23.141 31.859 23.906 1 97.94 190 ILE A CA 1
ATOM 1489 C C . ILE A 1 190 ? 22.406 33.188 23.641 1 97.94 190 ILE A C 1
ATOM 1491 O O . ILE A 1 190 ? 21.188 33.25 23.766 1 97.94 190 ILE A O 1
ATOM 1495 N N . ASP A 1 191 ? 23.125 34.281 23.328 1 97.94 191 ASP A N 1
ATOM 1496 C CA . ASP A 1 191 ? 22.516 35.531 22.953 1 97.94 191 ASP A CA 1
ATOM 1497 C C . ASP A 1 191 ? 22 35.5 21.516 1 97.94 191 ASP A C 1
ATOM 1499 O O . ASP A 1 191 ? 22.656 35.969 20.594 1 97.94 191 ASP A O 1
ATOM 1503 N N . TRP A 1 192 ? 20.797 35.031 21.344 1 98 192 TRP A N 1
ATOM 1504 C CA . TRP A 1 192 ? 20.234 34.75 20.031 1 98 192 TRP A CA 1
ATOM 1505 C C . TRP A 1 192 ? 20.094 36.031 19.203 1 98 192 TRP A C 1
ATOM 1507 O O . TRP A 1 192 ? 20.141 36 17.969 1 98 192 TRP A O 1
ATOM 1517 N N . ALA A 1 193 ? 19.938 37.188 19.859 1 96.5 193 ALA A N 1
ATOM 1518 C CA . ALA A 1 193 ? 19.781 38.469 19.156 1 96.5 193 ALA A CA 1
ATOM 1519 C C . ALA A 1 193 ? 21.062 38.844 18.422 1 96.5 193 ALA A C 1
ATOM 1521 O O . ALA A 1 193 ? 21.031 39.719 17.531 1 96.5 193 ALA A O 1
ATOM 1522 N N . HIS A 1 194 ? 22.203 38.188 18.828 1 96.44 194 HIS A N 1
ATOM 1523 C CA . HIS A 1 194 ? 23.484 38.625 18.25 1 96.44 194 HIS A CA 1
ATOM 1524 C C . HIS A 1 194 ? 24.203 37.438 17.609 1 96.44 194 HIS A C 1
ATOM 1526 O O . HIS A 1 194 ? 25.422 37.438 17.484 1 96.44 194 HIS A O 1
ATOM 1532 N N . VAL A 1 195 ? 23.438 36.469 17.203 1 95.94 195 VAL A N 1
ATOM 1533 C CA . VAL A 1 195 ? 24.047 35.375 16.469 1 95.94 195 VAL A CA 1
ATOM 1534 C C . VAL A 1 195 ? 24.422 35.844 15.062 1 95.94 195 VAL A C 1
ATOM 1536 O O . VAL A 1 195 ? 23.906 36.844 14.57 1 95.94 195 VAL A O 1
ATOM 1539 N N . GLU A 1 196 ? 25.297 35.062 14.438 1 94.5 196 GLU A N 1
ATOM 1540 C CA . GLU A 1 196 ? 25.797 35.406 13.117 1 94.5 196 GLU A CA 1
ATOM 1541 C C . GLU A 1 196 ? 24.703 35.312 12.062 1 94.5 196 GLU A C 1
ATOM 1543 O O . GLU A 1 196 ? 23.844 34.438 12.141 1 94.5 196 GLU A O 1
ATOM 1548 N N . ASP A 1 197 ? 24.703 36.188 11.156 1 94.31 197 ASP A N 1
ATOM 1549 C CA . ASP A 1 197 ? 23.922 36.094 9.93 1 94.31 197 ASP A CA 1
ATOM 1550 C C . ASP A 1 197 ? 24.75 35.5 8.805 1 94.31 197 ASP A C 1
ATOM 1552 O O . ASP A 1 197 ? 25.781 36.062 8.406 1 94.31 197 ASP A O 1
ATOM 1556 N N . ILE A 1 198 ? 24.312 34.406 8.352 1 94.06 198 ILE A N 1
ATOM 1557 C CA . ILE A 1 198 ? 25.062 33.781 7.258 1 94.06 198 ILE A CA 1
ATOM 1558 C C . ILE A 1 198 ? 24.297 33.969 5.945 1 94.06 198 ILE A C 1
ATOM 1560 O O . ILE A 1 198 ? 23.078 33.906 5.91 1 94.06 198 ILE A O 1
ATOM 1564 N N . PRO A 1 199 ? 25.047 34.281 4.855 1 88.62 199 PRO A N 1
ATOM 1565 C CA . PRO A 1 199 ? 24.391 34.469 3.557 1 88.62 199 PRO A CA 1
ATOM 1566 C C . PRO A 1 199 ? 23.906 33.188 2.939 1 88.62 199 PRO A C 1
ATOM 1568 O O . PRO A 1 199 ? 24.578 32.125 3.059 1 88.62 199 PRO A O 1
ATOM 1571 N N . GLY A 1 200 ? 22.797 33.156 2.627 1 80.81 200 GLY A N 1
ATOM 1572 C CA . GLY A 1 200 ? 22.25 32.031 1.882 1 80.81 200 GLY A CA 1
ATOM 1573 C C . GLY A 1 200 ? 22.141 32.312 0.394 1 80.81 200 GLY A C 1
ATOM 1574 O O . GLY A 1 200 ? 22.391 33.406 -0.059 1 80.81 200 GLY A O 1
ATOM 1575 N N . PRO A 1 201 ? 22.109 31.094 -0.415 1 64.5 201 PRO A N 1
ATOM 1576 C CA . PRO A 1 201 ? 21.938 31.328 -1.852 1 64.5 201 PRO A CA 1
ATOM 1577 C C . PRO A 1 201 ? 20.781 32.281 -2.162 1 64.5 201 PRO A C 1
ATOM 1579 O O . PRO A 1 201 ? 19.797 32.312 -1.431 1 64.5 201 PRO A O 1
ATOM 1582 N N . GLY A 1 202 ? 21.234 33.438 -2.77 1 55.19 202 GLY A N 1
ATOM 1583 C CA . GLY A 1 202 ? 20.219 34.406 -3.145 1 55.19 202 GLY A CA 1
ATOM 1584 C C . GLY A 1 202 ? 18.922 33.781 -3.609 1 55.19 202 GLY A C 1
ATOM 1585 O O . GLY A 1 202 ? 18.922 32.844 -4.418 1 55.19 202 GLY A O 1
ATOM 1586 N N . GLY A 1 203 ? 18.203 33.25 -2.76 1 50.31 203 GLY A N 1
ATOM 1587 C CA . GLY A 1 203 ? 16.953 32.625 -3.195 1 50.31 203 GLY A CA 1
ATOM 1588 C C . GLY A 1 203 ? 16.25 33.469 -4.258 1 50.31 203 GLY A C 1
ATOM 1589 O O . GLY A 1 203 ? 16.281 34.688 -4.227 1 50.31 203 GLY A O 1
ATOM 1590 N N . ASP A 1 204 ? 16.422 33.031 -5.457 1 45.75 204 ASP A N 1
ATOM 1591 C CA . ASP A 1 204 ? 15.492 33.656 -6.395 1 45.75 204 ASP A CA 1
ATOM 1592 C C . ASP A 1 204 ? 14.133 33.906 -5.746 1 45.75 204 ASP A C 1
ATOM 1594 O O . ASP A 1 204 ? 13.508 32.969 -5.234 1 45.75 204 ASP A O 1
ATOM 1598 N N . GLY A 1 205 ? 14.016 34.844 -4.887 1 47.41 205 GLY A N 1
ATOM 1599 C CA . GLY A 1 205 ? 12.742 35.312 -4.383 1 47.41 205 GLY A CA 1
ATOM 1600 C C . GLY A 1 205 ? 11.562 34.844 -5.207 1 47.41 205 GLY A C 1
ATOM 1601 O O . GLY A 1 205 ? 10.609 35.594 -5.422 1 47.41 205 GLY A O 1
ATOM 1602 N N . GLY A 1 206 ? 11.758 33.781 -6.066 1 50.66 206 GLY A N 1
ATOM 1603 C CA . GLY A 1 206 ? 10.508 33.531 -6.77 1 50.66 206 GLY A CA 1
ATOM 1604 C C . GLY A 1 206 ? 9.328 33.312 -5.84 1 50.66 206 GLY A C 1
ATOM 1605 O O . GLY A 1 206 ? 9.523 33.062 -4.641 1 50.66 206 GLY A O 1
ATOM 1606 N N . GLY A 1 207 ? 8.031 33.906 -6.113 1 64.75 207 GLY A N 1
ATOM 1607 C CA . GLY A 1 207 ? 6.68 34.188 -5.648 1 64.75 207 GLY A CA 1
ATOM 1608 C C . GLY A 1 207 ? 6.094 33.062 -4.816 1 64.75 207 GLY A C 1
ATOM 1609 O O . GLY A 1 207 ? 4.906 33.062 -4.488 1 64.75 207 GLY A O 1
ATOM 1610 N N . GLY A 1 208 ? 7.027 31.766 -4.305 1 74.75 208 GLY A N 1
ATOM 1611 C CA . GLY A 1 208 ? 6.418 30.734 -3.492 1 74.75 208 GLY A CA 1
ATOM 1612 C C . GLY A 1 208 ? 7.398 30.078 -2.537 1 74.75 208 GLY A C 1
ATOM 1613 O O . GLY A 1 208 ? 8.516 30.562 -2.35 1 74.75 208 GLY A O 1
ATOM 1614 N N . GLU A 1 209 ? 6.969 29.031 -1.78 1 81.31 209 GLU A N 1
ATOM 1615 C CA . GLU A 1 209 ? 7.812 28.234 -0.89 1 81.31 209 GLU A CA 1
ATOM 1616 C C . GLU A 1 209 ? 8.953 27.578 -1.654 1 81.31 209 GLU A C 1
ATOM 1618 O O . GLU A 1 209 ? 8.797 27.203 -2.816 1 81.31 209 GLU A O 1
ATOM 1623 N N . THR A 1 210 ? 10.078 27.422 -0.982 1 87.25 210 THR A N 1
ATOM 1624 C CA . THR A 1 210 ? 11.172 26.609 -1.504 1 87.25 210 THR A CA 1
ATOM 1625 C C . THR A 1 210 ? 10.672 25.219 -1.891 1 87.25 210 THR A C 1
ATOM 1627 O O . THR A 1 210 ? 9.852 24.641 -1.187 1 87.25 210 THR A O 1
ATOM 1630 N N . LYS A 1 211 ? 11.062 24.812 -3.045 1 92.62 211 LYS A N 1
ATOM 1631 C CA . LYS A 1 211 ? 10.719 23.469 -3.473 1 92.62 211 LYS A CA 1
ATOM 1632 C C . LYS A 1 211 ? 11.617 22.422 -2.812 1 92.62 211 LYS A C 1
ATOM 1634 O O . LYS A 1 211 ? 12.742 22.203 -3.26 1 92.62 211 LYS A O 1
ATOM 1639 N N . TRP A 1 212 ? 11.117 21.672 -1.914 1 96.25 212 TRP A N 1
ATOM 1640 C CA . TRP A 1 212 ? 11.914 20.766 -1.092 1 96.25 212 TRP A CA 1
ATOM 1641 C C . TRP A 1 212 ? 11.906 19.359 -1.68 1 96.25 212 TRP A C 1
ATOM 1643 O O . TRP A 1 212 ? 12.875 18.609 -1.518 1 96.25 212 TRP A O 1
ATOM 1653 N N . VAL A 1 213 ? 10.828 19.031 -2.322 1 98.25 213 VAL A N 1
ATOM 1654 C CA . VAL A 1 213 ? 10.758 17.734 -2.98 1 98.25 213 VAL A CA 1
ATOM 1655 C C . VAL A 1 213 ? 10.867 17.922 -4.492 1 98.25 213 VAL A C 1
ATOM 1657 O O . VAL A 1 213 ? 10.023 18.578 -5.109 1 98.25 213 VAL A O 1
ATOM 1660 N N . VAL A 1 214 ? 11.922 17.422 -5.102 1 98.31 214 VAL A N 1
ATOM 1661 C CA . VAL A 1 214 ? 12.172 17.469 -6.535 1 98.31 214 VAL A CA 1
ATOM 1662 C C . VAL A 1 214 ? 11.797 16.125 -7.168 1 98.31 214 VAL A C 1
ATOM 1664 O O . VAL A 1 214 ? 12.516 15.141 -7.012 1 98.31 214 VAL A O 1
ATOM 1667 N N . PRO A 1 215 ? 10.711 16.125 -7.922 1 98.62 215 PRO A N 1
ATOM 1668 C CA . PRO A 1 215 ? 10.18 14.852 -8.414 1 98.62 215 PRO A CA 1
ATOM 1669 C C . PRO A 1 215 ? 11.227 14.047 -9.188 1 98.62 215 PRO A C 1
ATOM 1671 O O . PRO A 1 215 ? 11.273 12.82 -9.062 1 98.62 215 PRO A O 1
ATOM 1674 N N . GLN A 1 216 ? 12.102 14.672 -9.969 1 98.56 216 GLN A N 1
ATOM 1675 C CA . GLN A 1 216 ? 13.102 14.008 -10.797 1 98.56 216 GLN A CA 1
ATOM 1676 C C . GLN A 1 216 ? 14.141 13.289 -9.938 1 98.56 216 GLN A C 1
ATOM 1678 O O . GLN A 1 216 ? 14.797 12.352 -10.398 1 98.56 216 GLN A O 1
ATOM 1683 N N . LYS A 1 217 ? 14.289 13.688 -8.664 1 98.44 217 LYS A N 1
ATOM 1684 C CA . LYS A 1 217 ? 15.312 13.141 -7.777 1 98.44 217 LYS A CA 1
ATOM 1685 C C . LYS A 1 217 ? 14.688 12.25 -6.703 1 98.44 217 LYS A C 1
ATOM 1687 O O . LYS A 1 217 ? 15.406 11.594 -5.941 1 98.44 217 LYS A O 1
ATOM 1692 N N . PHE A 1 218 ? 13.43 12.18 -6.633 1 98.81 218 PHE A N 1
ATOM 1693 C CA . PHE A 1 218 ? 12.688 11.562 -5.535 1 98.81 218 PHE A CA 1
ATOM 1694 C C . PHE A 1 218 ? 13.094 10.102 -5.367 1 98.81 218 PHE A C 1
ATOM 1696 O O . PHE A 1 218 ? 13.422 9.672 -4.262 1 98.81 218 PHE A O 1
ATOM 1703 N N . PHE A 1 219 ? 13.055 9.383 -6.426 1 98.88 219 PHE A N 1
ATOM 1704 C CA . PHE A 1 219 ? 13.25 7.941 -6.312 1 98.88 219 PHE A CA 1
ATOM 1705 C C . PHE A 1 219 ? 14.719 7.609 -6.09 1 98.88 219 PHE A C 1
ATOM 1707 O O . PHE A 1 219 ? 15.055 6.488 -5.699 1 98.88 219 PHE A O 1
ATOM 1714 N N . ASP A 1 220 ? 15.641 8.562 -6.336 1 98.31 220 ASP A N 1
ATOM 1715 C CA . ASP A 1 220 ? 17.031 8.406 -5.938 1 98.31 220 ASP A CA 1
ATOM 1716 C C . ASP A 1 220 ? 17.203 8.609 -4.434 1 98.31 220 ASP A C 1
ATOM 1718 O O . ASP A 1 220 ? 18.141 8.086 -3.828 1 98.31 220 ASP A O 1
ATOM 1722 N N . GLN A 1 221 ? 16.266 9.328 -3.787 1 98.69 221 GLN A N 1
ATOM 1723 C CA . GLN A 1 221 ? 16.344 9.656 -2.367 1 98.69 221 GLN A CA 1
ATOM 1724 C C . GLN A 1 221 ? 15.508 8.695 -1.535 1 98.69 221 GLN A C 1
ATOM 1726 O O . GLN A 1 221 ? 15.766 8.5 -0.344 1 98.69 221 GLN A O 1
ATOM 1731 N N . LEU A 1 222 ? 14.523 8.016 -2.131 1 98.81 222 LEU A N 1
ATOM 1732 C CA . LEU A 1 222 ? 13.578 7.164 -1.419 1 98.81 222 LEU A CA 1
ATOM 1733 C C . LEU A 1 222 ? 14.305 6.027 -0.703 1 98.81 222 LEU A C 1
ATOM 1735 O O . LEU A 1 222 ? 13.922 5.641 0.402 1 98.81 222 LEU A O 1
ATOM 1739 N N . PRO A 1 223 ? 15.391 5.41 -1.253 1 98.69 223 PRO A N 1
ATOM 1740 C CA . PRO A 1 223 ? 16.109 4.359 -0.533 1 98.69 223 PRO A CA 1
ATOM 1741 C C . PRO A 1 223 ? 16.625 4.82 0.827 1 98.69 223 PRO A C 1
ATOM 1743 O O . PRO A 1 223 ? 16.609 4.055 1.793 1 98.69 223 PRO A O 1
ATOM 1746 N N . ASP A 1 224 ? 17.062 6.074 0.899 1 98.19 224 ASP A N 1
ATOM 1747 C CA . ASP A 1 224 ? 17.531 6.598 2.182 1 98.19 224 ASP A CA 1
ATOM 1748 C C . ASP A 1 224 ? 16.406 6.605 3.211 1 98.19 224 ASP A C 1
ATOM 1750 O O . ASP A 1 224 ? 16.609 6.25 4.375 1 98.19 224 ASP A O 1
ATOM 1754 N N . VAL A 1 225 ? 15.25 6.992 2.797 1 98.62 225 VAL A N 1
ATOM 1755 C CA . VAL A 1 225 ? 14.078 6.98 3.676 1 98.62 225 VAL A CA 1
ATOM 1756 C C . VAL A 1 225 ? 13.773 5.551 4.109 1 98.62 225 VAL A C 1
ATOM 1758 O O . VAL A 1 225 ? 13.656 5.266 5.301 1 98.62 225 VAL A O 1
ATOM 1761 N N . LEU A 1 226 ? 13.703 4.613 3.156 1 98.69 226 LEU A N 1
ATOM 1762 C CA . LEU A 1 226 ? 13.312 3.236 3.447 1 98.69 226 LEU A CA 1
ATOM 1763 C C . LEU A 1 226 ? 14.336 2.561 4.352 1 98.69 226 LEU A C 1
ATOM 1765 O O . LEU A 1 226 ? 13.984 1.689 5.152 1 98.69 226 LEU A O 1
ATOM 1769 N N . ASN A 1 227 ? 15.547 2.971 4.254 1 97.88 227 ASN A N 1
ATOM 1770 C CA . ASN A 1 227 ? 16.625 2.352 5.023 1 97.88 227 ASN A CA 1
ATOM 1771 C C . ASN A 1 227 ? 16.719 2.939 6.43 1 97.88 227 ASN A C 1
ATOM 1773 O O . ASN A 1 227 ? 17.234 2.293 7.344 1 97.88 227 ASN A O 1
ATOM 1777 N N . THR A 1 228 ? 16.203 4.152 6.652 1 97.31 228 THR A N 1
ATOM 1778 C CA . THR A 1 228 ? 16.453 4.82 7.922 1 97.31 228 THR A CA 1
ATOM 1779 C C . THR A 1 228 ? 15.172 4.949 8.727 1 97.31 228 THR A C 1
ATOM 1781 O O . THR A 1 228 ? 15.211 5.102 9.953 1 97.31 228 THR A O 1
ATOM 1784 N N . VAL A 1 229 ? 14.031 4.965 8.047 1 98.31 229 VAL A N 1
ATOM 1785 C CA . VAL A 1 229 ? 12.742 5.051 8.719 1 98.31 229 VAL A CA 1
ATOM 1786 C C . VAL A 1 229 ? 12.086 3.67 8.75 1 98.31 229 VAL A C 1
ATOM 1788 O O . VAL A 1 229 ? 11.594 3.186 7.734 1 98.31 229 VAL A O 1
ATOM 1791 N N . GLU A 1 230 ? 12.086 3.062 9.93 1 97.62 230 GLU A N 1
ATOM 1792 C CA . GLU A 1 230 ? 11.453 1.754 10.055 1 97.62 230 GLU A CA 1
ATOM 1793 C C . GLU A 1 230 ? 9.953 1.839 9.781 1 97.62 230 GLU A C 1
ATOM 1795 O O . GLU A 1 230 ? 9.297 2.805 10.172 1 97.62 230 GLU A O 1
ATOM 1800 N N . PRO A 1 231 ? 9.43 0.849 9.055 1 97.81 231 PRO A N 1
ATOM 1801 C CA . PRO A 1 231 ? 7.984 0.885 8.852 1 97.81 231 PRO A CA 1
ATOM 1802 C C . PRO A 1 231 ? 7.203 0.899 10.164 1 97.81 231 PRO A C 1
ATOM 1804 O O . PRO A 1 231 ? 7.602 0.242 11.133 1 97.81 231 PRO A O 1
ATOM 1807 N N . LEU A 1 232 ? 6.113 1.643 10.227 1 97.44 232 LEU A N 1
ATOM 1808 C CA . LEU A 1 232 ? 5.145 1.458 11.305 1 97.44 232 LEU A CA 1
ATOM 1809 C C . LEU A 1 232 ? 4.535 0.061 11.25 1 97.44 232 LEU A C 1
ATOM 1811 O O . LEU A 1 232 ? 4.457 -0.549 10.18 1 97.44 232 LEU A O 1
ATOM 1815 N N . PRO A 1 233 ? 4.172 -0.42 12.523 1 95.62 233 PRO A N 1
ATOM 1816 C CA . PRO A 1 233 ? 3.404 -1.666 12.445 1 95.62 233 PRO A CA 1
ATOM 1817 C C . PRO A 1 233 ? 2.244 -1.583 11.461 1 95.62 233 PRO A C 1
ATOM 1819 O O . PRO A 1 233 ? 1.457 -0.633 11.5 1 95.62 233 PRO A O 1
ATOM 1822 N N . GLY A 1 234 ? 2.234 -2.52 10.453 1 96.81 234 GLY A N 1
ATOM 1823 C CA . GLY A 1 234 ? 1.159 -2.508 9.477 1 96.81 234 GLY A CA 1
ATOM 1824 C C . GLY A 1 234 ? 1.566 -1.897 8.148 1 96.81 234 GLY A C 1
ATOM 1825 O O . GLY A 1 234 ? 0.782 -1.889 7.195 1 96.81 234 GLY A O 1
ATOM 1826 N N . GLU A 1 235 ? 2.842 -1.508 7.992 1 97.88 235 GLU A N 1
ATOM 1827 C CA . GLU A 1 235 ? 3.285 -0.856 6.762 1 97.88 235 GLU A CA 1
ATOM 1828 C C . GLU A 1 235 ? 4.266 -1.737 5.992 1 97.88 235 GLU A C 1
ATOM 1830 O O . GLU A 1 235 ? 4.762 -1.346 4.938 1 97.88 235 GLU A O 1
ATOM 1835 N N . GLU A 1 236 ? 4.574 -2.904 6.48 1 97.81 236 GLU A N 1
ATOM 1836 C CA . GLU A 1 236 ? 5.664 -3.713 5.945 1 97.81 236 GLU A CA 1
ATOM 1837 C C . GLU A 1 236 ? 5.41 -4.082 4.484 1 97.81 236 GLU A C 1
ATOM 1839 O O . GLU A 1 236 ? 6.344 -4.145 3.684 1 97.81 236 GLU A O 1
ATOM 1844 N N . ALA A 1 237 ? 4.172 -4.32 4.172 1 98.19 237 ALA A N 1
ATOM 1845 C CA . ALA A 1 237 ? 3.834 -4.668 2.795 1 98.19 237 ALA A CA 1
ATOM 1846 C C . ALA A 1 237 ? 4.164 -3.523 1.844 1 98.19 237 ALA A C 1
ATOM 1848 O O . ALA A 1 237 ? 4.652 -3.752 0.734 1 98.19 237 ALA A O 1
ATOM 1849 N N . LEU A 1 238 ? 3.891 -2.322 2.246 1 98.5 238 LEU A N 1
ATOM 1850 C CA . LEU A 1 238 ? 4.215 -1.164 1.42 1 98.5 238 LEU A CA 1
ATOM 1851 C C . LEU A 1 238 ? 5.715 -1.073 1.176 1 98.5 238 LEU A C 1
ATOM 1853 O O . LEU A 1 238 ? 6.152 -0.857 0.043 1 98.5 238 LEU A O 1
ATOM 1857 N N . TYR A 1 239 ? 6.516 -1.24 2.188 1 98.5 239 TYR A N 1
ATOM 1858 C CA . TYR A 1 239 ? 7.969 -1.221 2.045 1 98.5 239 TYR A CA 1
ATOM 1859 C C . TYR A 1 239 ? 8.43 -2.279 1.053 1 98.5 239 TYR A C 1
ATOM 1861 O O . TYR A 1 239 ? 9.312 -2.021 0.224 1 98.5 239 TYR A O 1
ATOM 1869 N N . GLY A 1 240 ? 7.805 -3.447 1.178 1 97.88 240 GLY A N 1
ATOM 1870 C CA . GLY A 1 240 ? 8.133 -4.492 0.225 1 97.88 240 GLY A CA 1
ATOM 1871 C C . GLY A 1 240 ? 7.871 -4.098 -1.215 1 97.88 240 GLY A C 1
ATOM 1872 O O . GLY A 1 240 ? 8.703 -4.336 -2.094 1 97.88 240 GLY A O 1
ATOM 1873 N N . GLN A 1 241 ? 6.719 -3.479 -1.473 1 98.44 241 GLN A N 1
ATOM 1874 C CA . GLN A 1 241 ? 6.375 -3.037 -2.82 1 98.44 241 GLN A CA 1
ATOM 1875 C C . GLN A 1 241 ? 7.348 -1.969 -3.312 1 98.44 241 GLN A C 1
ATOM 1877 O O . GLN A 1 241 ? 7.766 -1.987 -4.473 1 98.44 241 GLN A O 1
ATOM 1882 N N . PHE A 1 242 ? 7.676 -1.067 -2.463 1 98.81 242 PHE A N 1
ATOM 1883 C CA . PHE A 1 242 ? 8.562 0.022 -2.84 1 98.81 242 PHE A CA 1
ATOM 1884 C C . PHE A 1 242 ? 9.953 -0.507 -3.176 1 98.81 242 PHE A C 1
ATOM 1886 O O . PHE A 1 242 ? 10.57 -0.081 -4.156 1 98.81 242 PHE A O 1
ATOM 1893 N N . ARG A 1 243 ? 10.469 -1.411 -2.379 1 98.31 243 ARG A N 1
ATOM 1894 C CA . ARG A 1 243 ? 11.789 -1.97 -2.623 1 98.31 243 ARG A CA 1
ATOM 1895 C C . ARG A 1 243 ? 11.82 -2.762 -3.926 1 98.31 243 ARG A C 1
ATOM 1897 O O . ARG A 1 243 ? 12.797 -2.697 -4.676 1 98.31 243 ARG A O 1
ATOM 1904 N N . LEU A 1 244 ? 10.727 -3.498 -4.168 1 97 244 LEU A N 1
ATOM 1905 C CA . LEU A 1 244 ? 10.633 -4.227 -5.43 1 97 244 LEU A CA 1
ATOM 1906 C C . LEU A 1 244 ? 10.656 -3.266 -6.613 1 97 244 LEU A C 1
ATOM 1908 O O . LEU A 1 244 ? 11.305 -3.535 -7.625 1 97 244 LEU A O 1
ATOM 1912 N N . LEU A 1 245 ? 9.922 -2.178 -6.535 1 98.5 245 LEU A N 1
ATOM 1913 C CA . LEU A 1 245 ? 9.914 -1.16 -7.582 1 98.5 245 LEU A CA 1
ATOM 1914 C C . LEU A 1 245 ? 11.312 -0.62 -7.828 1 98.5 245 LEU A C 1
ATOM 1916 O O . LEU A 1 245 ? 11.758 -0.534 -8.977 1 98.5 245 LEU A O 1
ATOM 1920 N N . LEU A 1 246 ? 11.977 -0.265 -6.727 1 98.69 246 LEU A N 1
ATOM 1921 C CA . LEU A 1 246 ? 13.305 0.326 -6.828 1 98.69 246 LEU A CA 1
ATOM 1922 C C . LEU A 1 246 ? 14.289 -0.665 -7.434 1 98.69 246 LEU A C 1
ATOM 1924 O O . LEU A 1 246 ? 15.094 -0.3 -8.297 1 98.69 246 LEU A O 1
ATOM 1928 N N . ASP A 1 247 ? 14.234 -1.887 -7.004 1 97.38 247 ASP A N 1
ATOM 1929 C CA . ASP A 1 247 ? 15.109 -2.926 -7.543 1 97.38 247 ASP A CA 1
ATOM 1930 C C . ASP A 1 247 ? 14.859 -3.133 -9.039 1 97.38 247 ASP A C 1
ATOM 1932 O O . ASP A 1 247 ? 15.805 -3.291 -9.812 1 97.38 247 ASP A O 1
ATOM 1936 N N . SER A 1 248 ? 13.594 -3.16 -9.438 1 96.44 248 SER A N 1
ATOM 1937 C CA . SER A 1 248 ? 13.227 -3.354 -10.836 1 96.44 248 SER A CA 1
ATOM 1938 C C . SER A 1 248 ? 13.688 -2.186 -11.695 1 96.44 248 SER A C 1
ATOM 1940 O O . SER A 1 248 ? 14.211 -2.387 -12.797 1 96.44 248 SER A O 1
ATOM 1942 N N . ALA A 1 249 ? 13.461 -1.004 -11.203 1 97.88 249 ALA A N 1
ATOM 1943 C CA . ALA A 1 249 ? 13.852 0.189 -11.953 1 97.88 249 ALA A CA 1
ATOM 1944 C C . ALA A 1 249 ? 15.367 0.277 -12.094 1 97.88 249 ALA A C 1
ATOM 1946 O O . ALA A 1 249 ? 15.875 0.755 -13.109 1 97.88 249 ALA A O 1
ATOM 1947 N N . ALA A 1 250 ? 16.078 -0.113 -11.07 1 97.44 250 ALA A N 1
ATOM 1948 C CA . ALA A 1 250 ? 17.531 -0.073 -11.094 1 97.44 250 ALA A CA 1
ATOM 1949 C C . ALA A 1 250 ? 18.094 -0.967 -12.195 1 97.44 250 ALA A C 1
ATOM 1951 O O . ALA A 1 250 ? 19.172 -0.694 -12.742 1 97.44 250 ALA A O 1
ATOM 1952 N N . LYS A 1 251 ? 17.359 -2.004 -12.602 1 95.06 251 LYS A N 1
ATOM 1953 C CA . LYS A 1 251 ? 17.828 -2.992 -13.562 1 95.06 251 LYS A CA 1
ATOM 1954 C C . LYS A 1 251 ? 17.328 -2.684 -14.969 1 95.06 251 LYS A C 1
ATOM 1956 O O . LYS A 1 251 ? 17.688 -3.359 -15.93 1 95.06 251 LYS A O 1
ATOM 1961 N N . ASP A 1 252 ? 16.5 -1.681 -15.125 1 96.56 252 ASP A N 1
ATOM 1962 C CA . ASP A 1 252 ? 15.859 -1.367 -16.391 1 96.56 252 ASP A CA 1
ATOM 1963 C C . ASP A 1 252 ? 15.766 0.142 -16.609 1 96.56 252 ASP A C 1
ATOM 1965 O O . ASP A 1 252 ? 14.82 0.784 -16.141 1 96.56 252 ASP A O 1
ATOM 1969 N N . PRO A 1 253 ? 16.641 0.682 -17.453 1 97.56 253 PRO A N 1
ATOM 1970 C CA . PRO A 1 253 ? 16.688 2.131 -17.672 1 97.56 253 PRO A CA 1
ATOM 1971 C C . PRO A 1 253 ? 15.367 2.689 -18.188 1 97.56 253 PRO A C 1
ATOM 1973 O O . PRO A 1 253 ? 14.992 3.818 -17.859 1 97.56 253 PRO A O 1
ATOM 1976 N N . GLU A 1 254 ? 14.672 1.922 -19.016 1 98 254 GLU A N 1
ATOM 1977 C CA . GLU A 1 254 ? 13.383 2.385 -19.531 1 98 254 GLU A CA 1
ATOM 1978 C C . GLU A 1 254 ? 12.336 2.451 -18.422 1 98 254 GLU A C 1
ATOM 1980 O O . GLU A 1 254 ? 11.516 3.369 -18.391 1 98 254 GLU A O 1
ATOM 1985 N N . LEU A 1 255 ? 12.391 1.492 -17.547 1 98.12 255 LEU A N 1
ATOM 1986 C CA . LEU A 1 255 ? 11.477 1.511 -16.406 1 98.12 255 LEU A CA 1
ATOM 1987 C C . LEU A 1 255 ? 11.797 2.666 -15.469 1 98.12 255 LEU A C 1
ATOM 1989 O O . LEU A 1 255 ? 10.898 3.277 -14.898 1 98.12 255 LEU A O 1
ATOM 1993 N N . LYS A 1 256 ? 13.047 2.938 -15.258 1 98.44 256 LYS A N 1
ATOM 1994 C CA . LYS A 1 256 ? 13.453 4.07 -14.43 1 98.44 256 LYS A CA 1
ATOM 1995 C C . LYS A 1 256 ? 12.859 5.375 -14.961 1 98.44 256 LYS A C 1
ATOM 1997 O O . LYS A 1 256 ? 12.383 6.207 -14.18 1 98.44 256 LYS A O 1
ATOM 2002 N N . LYS A 1 257 ? 12.922 5.527 -16.312 1 98.69 257 LYS A N 1
ATOM 2003 C CA . LYS A 1 257 ? 12.328 6.715 -16.938 1 98.69 257 LYS A CA 1
ATOM 2004 C C . LYS A 1 257 ? 10.844 6.812 -16.609 1 98.69 257 LYS A C 1
ATOM 2006 O O . LYS A 1 257 ? 10.328 7.898 -16.328 1 98.69 257 LYS A O 1
ATOM 2011 N N . VAL A 1 258 ? 10.172 5.664 -16.656 1 98.69 258 VAL A N 1
ATOM 2012 C CA . VAL A 1 258 ? 8.742 5.609 -16.344 1 98.69 258 VAL A CA 1
ATOM 2013 C C . VAL A 1 258 ? 8.508 6.035 -14.898 1 98.69 258 VAL A C 1
ATOM 2015 O O . VAL A 1 258 ? 7.609 6.828 -14.617 1 98.69 258 VAL A O 1
ATOM 2018 N N . VAL A 1 259 ? 9.297 5.551 -14.016 1 98.81 259 VAL A N 1
ATOM 2019 C CA . VAL A 1 259 ? 9.156 5.812 -12.586 1 98.81 259 VAL A CA 1
ATOM 2020 C C . VAL A 1 259 ? 9.391 7.297 -12.305 1 98.81 259 VAL A C 1
ATOM 2022 O O . VAL A 1 259 ? 8.609 7.926 -11.586 1 98.81 259 VAL A O 1
ATOM 2025 N N . VAL A 1 260 ? 10.391 7.934 -12.93 1 98.81 260 VAL A N 1
ATOM 2026 C CA . VAL A 1 260 ? 10.695 9.344 -12.75 1 98.81 260 VAL A CA 1
ATOM 2027 C C . VAL A 1 260 ? 9.57 10.195 -13.336 1 98.81 260 VAL A C 1
ATOM 2029 O O . VAL A 1 260 ? 9.125 11.164 -12.703 1 98.81 260 VAL A O 1
ATOM 2032 N N . ALA A 1 261 ? 9.125 9.828 -14.555 1 98.88 261 ALA A N 1
ATOM 2033 C CA . ALA A 1 261 ? 8.023 10.555 -15.18 1 98.88 261 ALA A CA 1
ATOM 2034 C C . ALA A 1 261 ? 6.766 10.492 -14.312 1 98.88 261 ALA A C 1
ATOM 2036 O O . ALA A 1 261 ? 5.988 11.453 -14.266 1 98.88 261 ALA A O 1
ATOM 2037 N N . THR A 1 262 ? 6.578 9.352 -13.664 1 98.88 262 THR A N 1
ATOM 2038 C CA . THR A 1 262 ? 5.43 9.18 -12.781 1 98.88 262 THR A CA 1
ATOM 2039 C C . THR A 1 262 ? 5.508 10.133 -11.594 1 98.88 262 THR A C 1
ATOM 2041 O O . THR A 1 262 ? 4.492 10.703 -11.18 1 98.88 262 THR A O 1
ATOM 2044 N N . ALA A 1 263 ? 6.66 10.32 -11.016 1 98.88 263 ALA A N 1
ATOM 2045 C CA . ALA A 1 263 ? 6.836 11.273 -9.922 1 98.88 263 ALA A CA 1
ATOM 2046 C C . ALA A 1 263 ? 6.488 12.688 -10.359 1 98.88 263 ALA A C 1
ATOM 2048 O O . ALA A 1 263 ? 5.805 13.422 -9.641 1 98.88 263 ALA A O 1
ATOM 2049 N N . VAL A 1 264 ? 6.953 13.086 -11.531 1 98.88 264 VAL A N 1
ATOM 2050 C CA . VAL A 1 264 ? 6.699 14.414 -12.062 1 98.88 264 VAL A CA 1
ATOM 2051 C C . VAL A 1 264 ? 5.195 14.617 -12.242 1 98.88 264 VAL A C 1
ATOM 2053 O O . VAL A 1 264 ? 4.652 15.656 -11.859 1 98.88 264 VAL A O 1
ATOM 2056 N N . GLU A 1 265 ? 4.555 13.633 -12.836 1 98.75 265 GLU A N 1
ATOM 2057 C CA . GLU A 1 265 ? 3.107 13.711 -13.023 1 98.75 265 GLU A CA 1
ATOM 2058 C C . GLU A 1 265 ? 2.377 13.758 -11.688 1 98.75 265 GLU A C 1
ATOM 2060 O O . GLU A 1 265 ? 1.422 14.523 -11.523 1 98.75 265 GLU A O 1
ATOM 2065 N N . ALA A 1 266 ? 2.787 12.93 -10.742 1 98.81 266 ALA A N 1
ATOM 2066 C CA . ALA A 1 266 ? 2.145 12.859 -9.43 1 98.81 266 ALA A CA 1
ATOM 2067 C C . ALA A 1 266 ? 2.271 14.195 -8.695 1 98.81 266 ALA A C 1
ATOM 2069 O O . ALA A 1 266 ? 1.37 14.586 -7.949 1 98.81 266 ALA A O 1
ATOM 2070 N N . GLU A 1 267 ? 3.426 14.859 -8.836 1 98.69 267 GLU A N 1
ATOM 2071 C CA . GLU A 1 267 ? 3.584 16.188 -8.234 1 98.69 267 GLU A CA 1
ATOM 2072 C C . GLU A 1 267 ? 2.479 17.125 -8.688 1 98.69 267 GLU A C 1
ATOM 2074 O O . GLU A 1 267 ? 1.935 17.891 -7.883 1 98.69 267 GLU A O 1
ATOM 2079 N N . HIS A 1 268 ? 2.123 17.031 -9.922 1 98.06 268 HIS A N 1
ATOM 2080 C CA . HIS A 1 268 ? 1.141 17.938 -10.508 1 98.06 268 HIS A CA 1
ATOM 2081 C C . HIS A 1 268 ? -0.281 17.5 -10.18 1 98.06 268 HIS A C 1
ATOM 2083 O O . HIS A 1 268 ? -1.133 18.328 -9.852 1 98.06 268 HIS A O 1
ATOM 2089 N N . THR A 1 269 ? -0.537 16.219 -10.234 1 98.12 269 THR A N 1
ATOM 2090 C CA . THR A 1 269 ? -1.921 15.758 -10.219 1 98.12 269 THR A CA 1
ATOM 2091 C C . THR A 1 269 ? -2.336 15.336 -8.812 1 98.12 269 THR A C 1
ATOM 2093 O O . THR A 1 269 ? -3.527 15.25 -8.508 1 98.12 269 THR A O 1
ATOM 2096 N N . ILE A 1 270 ? -1.374 15.008 -7.98 1 98.56 270 ILE A N 1
ATOM 2097 C CA . ILE A 1 270 ? -1.702 14.484 -6.656 1 98.56 270 ILE A CA 1
ATOM 2098 C C . ILE A 1 270 ? -1.281 15.492 -5.59 1 98.56 270 ILE A C 1
ATOM 2100 O O . ILE A 1 270 ? -2.096 15.898 -4.754 1 98.56 270 ILE A O 1
ATOM 2104 N N . ILE A 1 271 ? -0.078 16.016 -5.617 1 98.56 271 ILE A N 1
ATOM 2105 C CA . ILE A 1 271 ? 0.476 16.828 -4.547 1 98.56 271 ILE A CA 1
ATOM 2106 C C . ILE A 1 271 ? -0.067 18.25 -4.652 1 98.56 271 ILE A C 1
ATOM 2108 O O . ILE A 1 271 ? -0.54 18.812 -3.664 1 98.56 271 ILE A O 1
ATOM 2112 N N . HIS A 1 272 ? -0.045 18.812 -5.828 1 97.31 272 HIS A N 1
ATOM 2113 C CA . HIS A 1 272 ? -0.39 20.219 -6.023 1 97.31 272 HIS A CA 1
ATOM 2114 C C . HIS A 1 272 ? -1.796 20.516 -5.516 1 97.31 272 HIS A C 1
ATOM 2116 O O . HIS A 1 272 ? -2.025 21.547 -4.879 1 97.31 272 HIS A O 1
ATOM 2122 N N . PRO A 1 273 ? -2.773 19.625 -5.703 1 97.19 273 PRO A N 1
ATOM 2123 C CA . PRO A 1 273 ? -4.133 19.922 -5.23 1 97.19 273 PRO A CA 1
ATOM 2124 C C . PRO A 1 273 ? -4.211 20.047 -3.713 1 97.19 273 PRO A C 1
ATOM 2126 O O . PRO A 1 273 ? -5.121 20.703 -3.195 1 97.19 273 PRO A O 1
ATOM 2129 N N . PHE A 1 274 ? -3.289 19.5 -3.021 1 96.12 274 PHE A N 1
ATOM 2130 C CA . PHE A 1 274 ? -3.289 19.578 -1.565 1 96.12 274 PHE A CA 1
ATOM 2131 C C . PHE A 1 274 ? -3.047 21.016 -1.098 1 96.12 274 PHE A C 1
ATOM 2133 O O . PHE A 1 274 ? -3.246 21.328 0.077 1 96.12 274 PHE A O 1
ATOM 2140 N N . PHE A 1 275 ? -2.674 21.891 -2.016 1 94.5 275 PHE A N 1
ATOM 2141 C CA . PHE A 1 275 ? -2.443 23.281 -1.659 1 94.5 275 PHE A CA 1
ATOM 2142 C C . PHE A 1 275 ? -3.762 23.984 -1.36 1 94.5 275 PHE A C 1
ATOM 2144 O O . PHE A 1 275 ? -3.777 25.031 -0.709 1 94.5 275 PHE A O 1
ATOM 2151 N N . GLN A 1 276 ? -4.879 23.469 -1.804 1 94.69 276 GLN A N 1
ATOM 2152 C CA . GLN A 1 276 ? -6.191 24.031 -1.518 1 94.69 276 GLN A CA 1
ATOM 2153 C C . GLN A 1 276 ? -6.691 23.594 -0.145 1 94.69 276 GLN A C 1
ATOM 2155 O O . GLN A 1 276 ? -6.684 22.406 0.172 1 94.69 276 GLN A O 1
ATOM 2160 N N . TRP A 1 277 ? -7.246 24.516 0.66 1 95.81 277 TRP A N 1
ATOM 2161 C CA . TRP A 1 277 ? -7.617 24.234 2.043 1 95.81 277 TRP A CA 1
ATOM 2162 C C . TRP A 1 277 ? -8.781 23.25 2.109 1 95.81 277 TRP A C 1
ATOM 2164 O O . TRP A 1 277 ? -8.914 22.5 3.074 1 95.81 277 TRP A O 1
ATOM 2174 N N . LYS A 1 278 ? -9.578 23.203 1.083 1 92 278 LYS A N 1
ATOM 2175 C CA . LYS A 1 278 ? -10.734 22.312 1.089 1 92 278 LYS A CA 1
ATOM 2176 C C . LYS A 1 278 ? -10.297 20.859 1.12 1 92 278 LYS A C 1
ATOM 2178 O O . LYS A 1 278 ? -11.094 19.969 1.426 1 92 278 LYS A O 1
ATOM 2183 N N . HIS A 1 279 ? -9 20.625 0.841 1 92.25 279 HIS A N 1
ATOM 2184 C CA . HIS A 1 279 ? -8.492 19.266 0.825 1 92.25 279 HIS A CA 1
ATOM 2185 C C . HIS A 1 279 ? -7.672 18.969 2.072 1 92.25 279 HIS A C 1
ATOM 2187 O O . HIS A 1 279 ? -7.008 17.922 2.15 1 92.25 279 HIS A O 1
ATOM 2193 N N . ASN A 1 280 ? -7.691 19.859 3.029 1 92.25 280 ASN A N 1
ATOM 2194 C CA . ASN A 1 280 ? -6.957 19.672 4.277 1 92.25 280 ASN A CA 1
ATOM 2195 C C . ASN A 1 280 ? -7.898 19.609 5.477 1 92.25 280 ASN A C 1
ATOM 2197 O O . ASN A 1 280 ? -8.641 20.562 5.734 1 92.25 280 ASN A O 1
ATOM 2201 N N . GLY A 1 281 ? -7.852 18.5 6.129 1 92.25 281 GLY A N 1
ATOM 2202 C CA . GLY A 1 281 ? -8.656 18.328 7.324 1 92.25 281 GLY A CA 1
ATOM 2203 C C . GLY A 1 281 ? -10.117 18.016 7.023 1 92.25 281 GLY A C 1
ATOM 2204 O O . GLY A 1 281 ? -10.414 17.188 6.156 1 92.25 281 GLY A O 1
ATOM 2205 N N . ARG A 1 282 ? -11.047 18.594 7.898 1 92.06 282 ARG A N 1
ATOM 2206 C CA . ARG A 1 282 ? -12.484 18.359 7.805 1 92.06 282 ARG A CA 1
ATOM 2207 C C . ARG A 1 282 ? -13.25 19.672 7.91 1 92.06 282 ARG A C 1
ATOM 2209 O O . ARG A 1 282 ? -12.766 20.641 8.492 1 92.06 282 ARG A O 1
ATOM 2216 N N . PRO A 1 283 ? -14.43 19.641 7.379 1 94.06 283 PRO A N 1
ATOM 2217 C CA . PRO A 1 283 ? -15.258 20.844 7.555 1 94.06 283 PRO A CA 1
ATOM 2218 C C . PRO A 1 283 ? -15.469 21.203 9.023 1 94.06 283 PRO A C 1
ATOM 2220 O O . PRO A 1 283 ? -15.711 20.312 9.852 1 94.06 283 PRO A O 1
ATOM 2223 N N . ALA A 1 284 ? -15.406 22.5 9.344 1 96.62 284 ALA A N 1
ATOM 2224 C CA . ALA A 1 284 ? -15.484 22.969 10.727 1 96.62 284 ALA A CA 1
ATOM 2225 C C . ALA A 1 284 ? -16.625 23.953 10.914 1 96.62 284 ALA A C 1
ATOM 2227 O O . ALA A 1 284 ? -16.766 24.562 11.984 1 96.62 284 ALA A O 1
ATOM 2228 N N . GLY A 1 285 ? -17.438 24.156 9.859 1 95.56 285 GLY A N 1
ATOM 2229 C CA . GLY A 1 285 ? -18.531 25.125 9.914 1 95.56 285 GLY A CA 1
ATOM 2230 C C . GLY A 1 285 ? -18.188 26.453 9.281 1 95.56 285 GLY A C 1
ATOM 2231 O O . GLY A 1 285 ? -17.016 26.844 9.266 1 95.56 285 GLY A O 1
ATOM 2232 N N . ASN A 1 286 ? -19.125 27.109 8.719 1 96.06 286 ASN A N 1
ATOM 2233 C CA . ASN A 1 286 ? -19.062 28.453 8.164 1 96.06 286 ASN A CA 1
ATOM 2234 C C . ASN A 1 286 ? -18 28.562 7.055 1 96.06 286 ASN A C 1
ATOM 2236 O O . ASN A 1 286 ? -17.359 29.594 6.898 1 96.06 286 ASN A O 1
ATOM 2240 N N . GLY A 1 287 ? -17.75 27.484 6.387 1 95 287 GLY A N 1
ATOM 2241 C CA . GLY A 1 287 ? -16.859 27.5 5.246 1 95 287 GLY A CA 1
ATOM 2242 C C . GLY A 1 287 ? -15.406 27.234 5.625 1 95 287 GLY A C 1
ATOM 2243 O O . GLY A 1 287 ? -14.523 27.234 4.766 1 95 287 GLY A O 1
ATOM 2244 N N . TRP A 1 288 ? -15.18 26.969 6.91 1 97.75 288 TRP A N 1
ATOM 2245 C CA . TRP A 1 288 ? -13.828 26.688 7.379 1 97.75 288 TRP A CA 1
ATOM 2246 C C . TRP A 1 288 ? -13.555 25.188 7.387 1 97.75 288 TRP A C 1
ATOM 2248 O O . TRP A 1 288 ? -14.492 24.375 7.434 1 97.75 288 TRP A O 1
ATOM 2258 N N . ASN A 1 289 ? -12.312 24.828 7.211 1 96.62 289 ASN A N 1
ATOM 2259 C CA . ASN A 1 289 ? -11.805 23.5 7.516 1 96.62 289 ASN A CA 1
ATOM 2260 C C . ASN A 1 289 ? -10.898 23.5 8.742 1 96.62 289 ASN A C 1
ATOM 2262 O O . ASN A 1 289 ? -10.352 24.547 9.109 1 96.62 289 ASN A O 1
ATOM 2266 N N . ARG A 1 290 ? -10.812 22.422 9.391 1 96.75 290 ARG A N 1
ATOM 2267 C CA . ARG A 1 290 ? -9.891 22.297 10.523 1 96.75 290 ARG A CA 1
ATOM 2268 C C . ARG A 1 290 ? -8.992 21.078 10.359 1 96.75 290 ARG A C 1
ATOM 2270 O O . ARG A 1 290 ? -9.406 20.062 9.781 1 96.75 290 ARG A O 1
ATOM 2277 N N . SER A 1 291 ? -7.816 21.109 10.828 1 94.25 291 SER A N 1
ATOM 2278 C CA . SER A 1 291 ? -6.887 20 10.797 1 94.25 291 SER A CA 1
ATOM 2279 C C . SER A 1 291 ? -7.402 18.828 11.633 1 94.25 291 SER A C 1
ATOM 2281 O O . SER A 1 291 ? -8.188 19.016 12.562 1 94.25 291 SER A O 1
ATOM 2283 N N . THR A 1 292 ? -7.078 17.609 11.047 1 89.75 292 THR A N 1
ATOM 2284 C CA . THR A 1 292 ? -7.414 16.391 11.766 1 89.75 292 THR A CA 1
ATOM 2285 C C . THR A 1 292 ? -6.203 15.461 11.852 1 89.75 292 THR A C 1
ATOM 2287 O O . THR A 1 292 ? -5.477 15.289 10.867 1 89.75 292 THR A O 1
ATOM 2290 N N . ASN A 1 293 ? -5.781 14.961 12.922 1 93 293 ASN A N 1
ATOM 2291 C CA . ASN A 1 293 ? -4.711 13.992 13.172 1 93 293 ASN A CA 1
ATOM 2292 C C . ASN A 1 293 ? -3.336 14.617 12.961 1 93 293 ASN A C 1
ATOM 2294 O O . ASN A 1 293 ? -2.357 13.914 12.719 1 93 293 ASN A O 1
ATOM 2298 N N . ASN A 1 294 ? -3.254 16.016 12.797 1 95.69 294 ASN A N 1
ATOM 2299 C CA . ASN A 1 294 ? -1.979 16.672 12.539 1 95.69 294 ASN A CA 1
ATOM 2300 C C . ASN A 1 294 ? -0.917 16.25 13.555 1 95.69 294 ASN A C 1
ATOM 2302 O O . ASN A 1 294 ? -1.195 16.172 14.75 1 95.69 294 ASN A O 1
ATOM 2306 N N . ALA A 1 295 ? 0.238 15.922 12.977 1 97.69 295 ALA A N 1
ATOM 2307 C CA . ALA A 1 295 ? 1.436 15.523 13.719 1 97.69 295 ALA A CA 1
ATOM 2308 C C . ALA A 1 295 ? 1.207 14.219 14.469 1 97.69 295 ALA A C 1
ATOM 2310 O O . ALA A 1 295 ? 1.964 13.875 15.383 1 97.69 295 ALA A O 1
ATOM 2311 N N . GLN A 1 296 ? 0.122 13.555 14.281 1 97.5 296 GLN A N 1
ATOM 2312 C CA . GLN A 1 296 ? -0.21 12.203 14.727 1 97.5 296 GLN A CA 1
ATOM 2313 C C . GLN A 1 296 ? -0.947 11.43 13.641 1 97.5 296 GLN A C 1
ATOM 2315 O O . GLN A 1 296 ? -2.051 10.93 13.867 1 97.5 296 GLN A O 1
ATOM 2320 N N . PHE A 1 297 ? -0.362 11.18 12.617 1 96.56 297 PHE A N 1
ATOM 2321 C CA . PHE A 1 297 ? -1.014 10.789 11.375 1 96.56 297 PHE A CA 1
ATOM 2322 C C . PHE A 1 297 ? -1.255 9.289 11.336 1 96.56 297 PHE A C 1
ATOM 2324 O O . PHE A 1 297 ? -2.205 8.82 10.703 1 96.56 297 PHE A O 1
ATOM 2331 N N . GLY A 1 298 ? -0.374 8.484 11.992 1 94.75 298 GLY A N 1
ATOM 2332 C CA . GLY A 1 298 ? -0.433 7.043 11.781 1 94.75 298 GLY A CA 1
ATOM 2333 C C . GLY A 1 298 ? -0.34 6.656 10.312 1 94.75 298 GLY A C 1
ATOM 2334 O O . GLY A 1 298 ? 0.581 7.074 9.609 1 94.75 298 GLY A O 1
ATOM 2335 N N . VAL A 1 299 ? -1.403 6.004 9.883 1 95.12 299 VAL A N 1
ATOM 2336 C CA . VAL A 1 299 ? -1.363 5.566 8.492 1 95.12 299 VAL A CA 1
ATOM 2337 C C . VAL A 1 299 ? -2.275 6.453 7.645 1 95.12 299 VAL A C 1
ATOM 2339 O O . VAL A 1 299 ? -2.646 6.082 6.531 1 95.12 299 VAL A O 1
ATOM 2342 N N . ASP A 1 300 ? -2.717 7.586 8.164 1 95.75 300 ASP A N 1
ATOM 2343 C CA . ASP A 1 300 ? -3.48 8.562 7.398 1 95.75 300 ASP A CA 1
ATOM 2344 C C . ASP A 1 300 ? -2.576 9.336 6.438 1 95.75 300 ASP A C 1
ATOM 2346 O O . ASP A 1 300 ? -2.275 10.508 6.668 1 95.75 300 ASP A O 1
ATOM 2350 N N . TYR A 1 301 ? -2.244 8.742 5.332 1 97.69 301 TYR A N 1
ATOM 2351 C CA . TYR A 1 301 ? -1.305 9.32 4.375 1 97.69 301 TYR A CA 1
ATOM 2352 C C . TYR A 1 301 ? -1.904 10.547 3.691 1 97.69 301 TYR A C 1
ATOM 2354 O O . TYR A 1 301 ? -1.18 11.469 3.311 1 97.69 301 TYR A O 1
ATOM 2362 N N . PHE A 1 302 ? -3.219 10.57 3.531 1 96.88 302 PHE A N 1
ATOM 2363 C CA . PHE A 1 302 ? -3.895 11.711 2.93 1 96.88 302 PHE A CA 1
ATOM 2364 C C . PHE A 1 302 ? -3.643 12.977 3.738 1 96.88 302 PHE A C 1
ATOM 2366 O O . PHE A 1 302 ? -3.174 13.984 3.199 1 96.88 302 PHE A O 1
ATOM 2373 N N . ASP A 1 303 ? -3.852 12.875 5 1 96.12 303 ASP A N 1
ATOM 2374 C CA . ASP A 1 303 ? -3.676 14.031 5.875 1 96.12 303 ASP A CA 1
ATOM 2375 C C . ASP A 1 303 ? -2.197 14.383 6.031 1 96.12 303 ASP A C 1
ATOM 2377 O O . ASP A 1 303 ? -1.834 15.562 6.051 1 96.12 303 ASP A O 1
ATOM 2381 N N . ARG A 1 304 ? -1.354 13.406 6.156 1 97.31 304 ARG A N 1
ATOM 2382 C CA . ARG A 1 304 ? 0.069 13.664 6.348 1 97.31 304 ARG A CA 1
ATOM 2383 C C . ARG A 1 304 ? 0.66 14.398 5.145 1 97.31 304 ARG A C 1
ATOM 2385 O O . ARG A 1 304 ? 1.347 15.406 5.301 1 97.31 304 ARG A O 1
ATOM 2392 N N . THR A 1 305 ? 0.346 13.836 3.945 1 97.69 305 THR A N 1
ATOM 2393 C CA . THR A 1 305 ? 0.894 14.422 2.729 1 97.69 305 THR A CA 1
ATOM 2394 C C . THR A 1 305 ? 0.269 15.789 2.465 1 97.69 305 THR A C 1
ATOM 2396 O O . THR A 1 305 ? 0.964 16.734 2.08 1 97.69 305 THR A O 1
ATOM 2399 N N . GLY A 1 306 ? -1.038 15.906 2.678 1 96.31 306 GLY A N 1
ATOM 2400 C CA . GLY A 1 306 ? -1.709 17.188 2.514 1 96.31 306 GLY A CA 1
ATOM 2401 C C . GLY A 1 30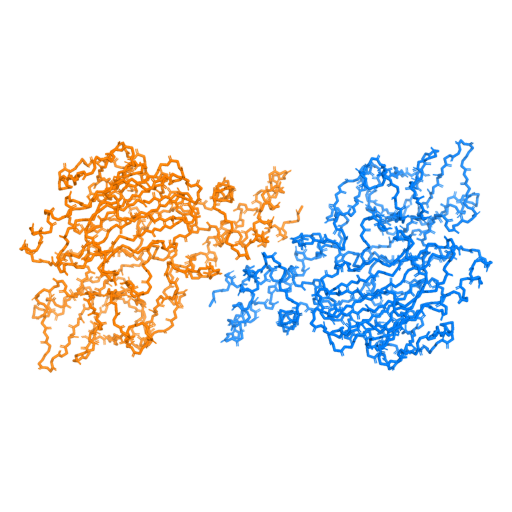6 ? -1.159 18.266 3.422 1 96.31 306 GLY A C 1
ATOM 2402 O O . GLY A 1 306 ? -0.894 19.391 2.973 1 96.31 306 GLY A O 1
ATOM 2403 N N . THR A 1 307 ? -0.952 17.922 4.645 1 96.75 307 THR A N 1
ATOM 2404 C CA . THR A 1 307 ? -0.412 18.875 5.605 1 96.75 307 THR A CA 1
ATOM 2405 C C . THR A 1 307 ? 1.036 19.219 5.27 1 96.75 307 THR A C 1
ATOM 2407 O O . THR A 1 307 ? 1.438 20.391 5.359 1 96.75 307 THR A O 1
ATOM 2410 N N . SER A 1 308 ? 1.803 18.203 4.867 1 96.88 308 SER A N 1
ATOM 2411 C CA . SER A 1 308 ? 3.191 18.438 4.492 1 96.88 308 SER A CA 1
ATOM 2412 C C . SER A 1 308 ? 3.285 19.406 3.318 1 96.88 308 SER A C 1
ATOM 2414 O O . SER A 1 308 ? 4.234 20.188 3.229 1 96.88 308 SER A O 1
ATOM 2416 N N . LYS A 1 309 ? 2.316 19.359 2.432 1 96.5 309 LYS A N 1
ATOM 2417 C CA . LYS A 1 309 ? 2.312 20.25 1.269 1 96.5 309 LYS A CA 1
ATOM 2418 C C . LYS A 1 309 ? 1.813 21.641 1.638 1 96.5 309 LYS A C 1
ATOM 2420 O O . LYS A 1 309 ? 2.348 22.641 1.161 1 96.5 309 LYS A O 1
ATOM 2425 N N . SER A 1 310 ? 0.865 21.719 2.541 1 94.88 310 SER A N 1
ATOM 2426 C CA . SER A 1 310 ? 0.13 22.969 2.721 1 94.88 310 SER A CA 1
ATOM 2427 C C . SER A 1 310 ? 0.649 23.75 3.924 1 94.88 310 SER A C 1
ATOM 2429 O O . SER A 1 310 ? 0.657 24.984 3.916 1 94.88 310 SER A O 1
ATOM 2431 N N . ASN A 1 311 ? 0.998 23.062 4.953 1 95.75 311 ASN A N 1
ATOM 2432 C CA . ASN A 1 311 ? 1.365 23.688 6.219 1 95.75 311 ASN A CA 1
ATOM 2433 C C . ASN A 1 311 ? 2.156 22.734 7.105 1 95.75 311 ASN A C 1
ATOM 2435 O O . ASN A 1 311 ? 1.813 22.547 8.273 1 95.75 311 ASN A O 1
ATOM 2439 N N . MET A 1 312 ? 3.266 22.281 6.559 1 96.19 312 MET A N 1
ATOM 2440 C CA . MET A 1 312 ? 4.121 21.297 7.215 1 96.19 312 MET A CA 1
ATOM 2441 C C . MET A 1 312 ? 4.516 21.766 8.609 1 96.19 312 MET A C 1
ATOM 2443 O O . MET A 1 312 ? 4.645 22.969 8.859 1 96.19 312 MET A O 1
ATOM 2447 N N . PHE A 1 313 ? 4.66 20.797 9.57 1 97.69 313 PHE A N 1
ATOM 2448 C CA . PHE A 1 313 ? 5.105 20.984 10.945 1 97.69 313 PHE A CA 1
ATOM 2449 C C . PHE A 1 313 ? 4 21.594 11.797 1 97.69 313 PHE A C 1
ATOM 2451 O O . PHE A 1 313 ? 4.258 22.469 12.625 1 97.69 313 PHE A O 1
ATOM 2458 N N . ASP A 1 314 ? 2.805 21.125 11.523 1 96 314 ASP A N 1
ATOM 2459 C CA . ASP A 1 314 ? 1.685 21.406 12.414 1 96 314 ASP A CA 1
ATOM 2460 C C . ASP A 1 314 ? 1.862 20.719 13.766 1 96 314 ASP A C 1
ATOM 2462 O O . ASP A 1 314 ? 2.521 19.672 13.852 1 96 314 ASP A O 1
ATOM 2466 N N . ASN A 1 315 ? 1.291 21.359 14.742 1 97.69 315 ASN A N 1
ATOM 2467 C CA . ASN A 1 315 ? 1.256 20.75 16.062 1 97.69 315 ASN A CA 1
ATOM 2468 C C . ASN A 1 315 ? 0.106 19.75 16.188 1 97.69 315 ASN A C 1
ATOM 2470 O O . ASN A 1 315 ? -0.832 19.781 15.383 1 97.69 315 ASN A O 1
ATOM 2474 N N . ARG A 1 316 ? 0.199 18.891 17.203 1 97.25 316 ARG A N 1
ATOM 2475 C CA . ARG A 1 316 ? -0.946 18.062 17.562 1 97.25 316 ARG A CA 1
ATOM 2476 C C . ARG A 1 316 ? -2.146 18.922 17.938 1 97.25 316 ARG A C 1
ATOM 2478 O O . ARG A 1 316 ? -1.987 20.016 18.484 1 97.25 316 ARG A O 1
ATOM 2485 N N . PRO A 1 317 ? -3.32 18.344 17.703 1 96.25 317 PRO A N 1
ATOM 2486 C CA . PRO A 1 317 ? -4.527 19.141 17.953 1 96.25 317 PRO A CA 1
ATOM 2487 C C . PRO A 1 317 ? -4.617 19.625 19.406 1 96.25 317 PRO A C 1
ATOM 2489 O O . PRO A 1 317 ? -5.137 20.719 19.672 1 96.25 317 PRO A O 1
ATOM 2492 N N . THR A 1 318 ? -4.062 18.938 20.328 1 96.31 318 THR A N 1
ATOM 2493 C CA . THR A 1 318 ? -4.137 19.312 21.734 1 96.31 318 THR A CA 1
ATOM 2494 C C . THR A 1 318 ? -3.195 20.469 22.031 1 96.31 318 THR A C 1
ATOM 2496 O O . THR A 1 318 ? -3.342 21.141 23.047 1 96.31 318 THR A O 1
ATOM 2499 N N . GLU A 1 319 ? -2.23 20.656 21.172 1 98.25 319 GLU A N 1
ATOM 2500 C CA . GLU A 1 319 ? -1.301 21.781 21.312 1 98.25 319 GLU A CA 1
ATOM 2501 C C . GLU A 1 319 ? -1.782 23 20.531 1 98.25 319 GLU A C 1
ATOM 2503 O O . GLU A 1 319 ? -1.781 24.109 21.047 1 98.25 319 GLU A O 1
ATOM 2508 N N . THR A 1 320 ? -2.178 22.781 19.312 1 98.25 320 THR A N 1
ATOM 2509 C CA . THR A 1 320 ? -2.707 23.844 18.453 1 98.25 320 THR A CA 1
ATOM 2510 C C . THR A 1 320 ? -3.727 23.266 17.469 1 98.25 320 THR A C 1
ATOM 2512 O O . THR A 1 320 ? -3.43 22.328 16.734 1 98.25 320 THR A O 1
ATOM 2515 N N . GLN A 1 321 ? -4.914 23.781 17.516 1 98.12 321 GLN A N 1
ATOM 2516 C CA . GLN A 1 321 ? -5.902 23.469 16.484 1 98.12 321 GLN A CA 1
ATOM 2517 C C . GLN A 1 321 ? -5.918 24.547 15.398 1 98.12 321 GLN A C 1
ATOM 2519 O O . GLN A 1 321 ? -5.953 25.734 15.703 1 98.12 321 GLN A O 1
ATOM 2524 N N . TYR A 1 322 ? -5.871 24.094 14.164 1 98.31 322 TYR A N 1
ATOM 2525 C CA . TYR A 1 322 ? -5.812 25 13.039 1 98.31 322 TYR A CA 1
ATOM 2526 C C . TYR A 1 322 ? -7.133 25.031 12.273 1 98.31 322 TYR A C 1
ATOM 2528 O O . TYR A 1 322 ? -7.758 23.984 12.078 1 98.31 322 TYR A O 1
ATOM 2536 N N . PHE A 1 323 ? -7.578 26.203 11.898 1 98.25 323 PHE A N 1
ATOM 2537 C CA . PHE A 1 323 ? -8.727 26.422 11.023 1 98.25 323 PHE A CA 1
ATOM 2538 C C . PHE A 1 323 ? -8.344 27.281 9.828 1 98.25 323 PHE A C 1
ATOM 2540 O O . PHE A 1 323 ? -7.586 28.25 9.961 1 98.25 323 PHE A O 1
ATOM 2547 N N . TYR A 1 324 ? -8.789 26.953 8.688 1 98.25 324 TYR A N 1
ATOM 2548 C CA . TYR A 1 324 ? -8.367 27.703 7.508 1 98.25 324 TYR A CA 1
ATOM 2549 C C . TYR A 1 324 ? -9.484 27.75 6.465 1 98.25 324 TYR A C 1
ATOM 2551 O O . TYR A 1 324 ? -10.344 26.875 6.438 1 98.25 324 TYR A O 1
ATOM 2559 N N . THR A 1 325 ? -9.461 28.75 5.664 1 98.12 325 THR A N 1
ATOM 2560 C CA . THR A 1 325 ? -10.453 28.859 4.605 1 98.12 325 THR A CA 1
ATOM 2561 C C . THR A 1 325 ? -9.938 29.766 3.486 1 98.12 325 THR A C 1
ATOM 2563 O O . THR A 1 325 ? -9.094 30.625 3.717 1 98.12 325 THR A O 1
ATOM 2566 N N . ASP A 1 326 ? -10.453 29.453 2.334 1 97.94 326 ASP A N 1
ATOM 2567 C CA . ASP A 1 326 ? -10.266 30.297 1.165 1 97.94 326 ASP A CA 1
ATOM 2568 C C . ASP A 1 326 ? -11.555 31.047 0.816 1 97.94 326 ASP A C 1
ATOM 2570 O O . ASP A 1 326 ? -11.617 31.75 -0.188 1 97.94 326 ASP A O 1
ATOM 2574 N N . PHE A 1 327 ? -12.594 30.875 1.671 1 97.31 327 PHE A N 1
ATOM 2575 C CA . PHE A 1 327 ? -13.93 31.297 1.241 1 97.31 327 PHE A CA 1
ATOM 2576 C C . PHE A 1 327 ? -14.602 32.125 2.316 1 97.31 327 PHE A C 1
ATOM 2578 O O . PHE A 1 327 ? -14.312 31.984 3.504 1 97.31 327 PHE A O 1
ATOM 2585 N N . ASP A 1 328 ? -15.508 33 1.829 1 97.31 328 ASP A N 1
ATOM 2586 C CA . ASP A 1 328 ? -16.359 33.719 2.77 1 97.31 328 ASP A CA 1
ATOM 2587 C C . ASP A 1 328 ? -17.609 32.938 3.102 1 97.31 328 ASP A C 1
ATOM 2589 O O . ASP A 1 328 ? -17.766 31.781 2.67 1 97.31 328 ASP A O 1
ATOM 2593 N N . GLY A 1 329 ? -18.484 33.469 3.928 1 95.12 329 GLY A N 1
ATOM 2594 C CA . GLY A 1 329 ? -19.672 32.781 4.402 1 95.12 329 GLY A CA 1
ATOM 2595 C C . GLY A 1 329 ? -20.672 32.469 3.303 1 95.12 329 GLY A C 1
ATOM 2596 O O . GLY A 1 329 ? -21.5 31.578 3.443 1 95.12 329 GLY A O 1
ATOM 2597 N N . ALA A 1 330 ? -20.594 33.156 2.158 1 94.94 330 ALA A N 1
ATOM 2598 C CA . ALA A 1 330 ? -21.516 32.969 1.042 1 94.94 330 ALA A CA 1
ATOM 2599 C C . ALA A 1 330 ? -20.922 32 -0.003 1 94.94 330 ALA A C 1
ATOM 2601 O O . ALA A 1 330 ? -21.562 31.734 -1.021 1 94.94 330 ALA A O 1
ATOM 2602 N N . GLY A 1 331 ? -19.672 31.594 0.252 1 95.19 331 GLY A N 1
ATOM 2603 C CA . GLY A 1 331 ? -19.047 30.625 -0.632 1 95.19 331 GLY A CA 1
ATOM 2604 C C . GLY A 1 331 ? -18.156 31.266 -1.687 1 95.19 331 GLY A C 1
ATOM 2605 O O . GLY A 1 331 ? -17.594 30.562 -2.529 1 95.19 331 GLY A O 1
ATOM 2606 N N . GLY A 1 332 ? -18.047 32.531 -1.666 1 96.5 332 GLY A N 1
ATOM 2607 C CA . GLY A 1 332 ? -17.141 33.219 -2.582 1 96.5 332 GLY A CA 1
ATOM 2608 C C . GLY A 1 332 ? -15.695 33.156 -2.143 1 96.5 332 GLY A C 1
ATOM 2609 O O . GLY A 1 332 ? -15.406 33.156 -0.946 1 96.5 332 GLY A O 1
ATOM 2610 N N . GLU A 1 333 ? -14.797 33.062 -3.092 1 97.31 333 GLU A N 1
ATOM 2611 C CA . GLU A 1 333 ? -13.367 33.094 -2.768 1 97.31 333 GLU A CA 1
ATOM 2612 C C . GLU A 1 333 ? -12.961 34.438 -2.188 1 97.31 333 GLU A C 1
ATOM 2614 O O . GLU A 1 333 ? -13.453 35.469 -2.625 1 97.31 333 GLU A O 1
ATOM 2619 N N . LEU A 1 334 ? -12.109 34.438 -1.22 1 98.38 334 LEU A N 1
ATOM 2620 C CA . LEU A 1 334 ? -11.602 35.656 -0.612 1 98.38 334 LEU A CA 1
ATOM 2621 C C . LEU A 1 334 ? -10.664 36.375 -1.568 1 98.38 334 LEU A C 1
ATOM 2623 O O . LEU A 1 334 ? -9.68 35.812 -2.041 1 98.38 334 LEU A O 1
ATOM 2627 N N . GLU A 1 335 ? -10.969 37.594 -1.863 1 97.88 335 GLU A N 1
ATOM 2628 C CA . GLU A 1 335 ? -10.188 38.469 -2.744 1 97.88 335 GLU A CA 1
ATOM 2629 C C . GLU A 1 335 ? -10.008 39.844 -2.145 1 97.88 335 GLU A C 1
ATOM 2631 O O . GLU A 1 335 ? -10.984 40.469 -1.726 1 97.88 335 GLU A O 1
ATOM 2636 N N . GLY A 1 336 ? -8.82 40.344 -2.137 1 97.62 336 GLY A N 1
ATOM 2637 C CA . GLY A 1 336 ? -8.492 41.562 -1.448 1 97.62 336 GLY A CA 1
ATOM 2638 C C . GLY A 1 336 ? -9.125 42.781 -2.08 1 97.62 336 GLY A C 1
ATOM 2639 O O . GLY A 1 336 ? -9.203 43.844 -1.456 1 97.62 336 GLY A O 1
ATOM 2640 N N . SER A 1 337 ? -9.586 42.688 -3.34 1 96.5 337 SER A N 1
ATOM 2641 C CA . SER A 1 337 ? -10.297 43.781 -3.982 1 96.5 337 SER A CA 1
ATOM 2642 C C . SER A 1 337 ? -11.609 44.094 -3.268 1 96.5 337 SER A C 1
ATOM 2644 O O . SER A 1 337 ? -12.18 45.156 -3.432 1 96.5 337 SER A O 1
ATOM 2646 N N . ALA A 1 338 ? -12.109 43.156 -2.549 1 96.88 338 ALA A N 1
ATOM 2647 C CA . ALA A 1 338 ? -13.281 43.344 -1.693 1 96.88 338 ALA A CA 1
ATOM 2648 C C . ALA A 1 338 ? -12.867 43.562 -0.243 1 96.88 338 ALA A C 1
ATOM 2650 O O . ALA A 1 338 ? -11.68 43.5 0.088 1 96.88 338 ALA A O 1
ATOM 2651 N N . SER A 1 339 ? -13.852 43.969 0.554 1 97.56 339 SER A N 1
ATOM 2652 C CA . SER A 1 339 ? -13.664 44.125 1.992 1 97.56 339 SER A CA 1
ATOM 2653 C C . SER A 1 339 ? -14.492 43.125 2.771 1 97.56 339 SER A C 1
ATOM 2655 O O . SER A 1 339 ? -15.625 42.812 2.393 1 97.56 339 SER A O 1
ATOM 2657 N N . TYR A 1 340 ? -13.906 42.562 3.799 1 98.62 340 TYR A N 1
ATOM 2658 C CA . TYR A 1 340 ? -14.562 41.531 4.574 1 98.62 340 TYR A CA 1
ATOM 2659 C C . TYR A 1 340 ? -14.586 41.875 6.055 1 98.62 340 TYR A C 1
ATOM 2661 O O . TYR A 1 340 ? -13.656 42.531 6.562 1 98.62 340 TYR A O 1
ATOM 2669 N N . GLU A 1 341 ? -15.641 41.5 6.727 1 98.56 341 GLU A N 1
ATOM 2670 C CA . GLU A 1 341 ? -15.742 41.469 8.18 1 98.56 341 GLU A CA 1
ATOM 2671 C C . GLU A 1 341 ? -15.711 40.062 8.727 1 98.56 341 GLU A C 1
ATOM 2673 O O . GLU A 1 341 ? -16.422 39.188 8.227 1 98.56 341 GLU A O 1
ATOM 2678 N N . ILE A 1 342 ? -14.883 39.812 9.633 1 98.75 342 ILE A N 1
ATOM 2679 C CA . ILE A 1 342 ? -14.797 38.531 10.375 1 98.75 342 ILE A CA 1
ATOM 2680 C C . ILE A 1 342 ? -15.32 38.7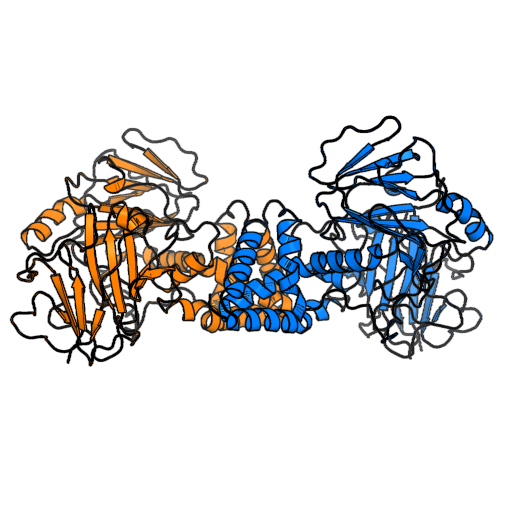5 11.797 1 98.75 342 ILE A C 1
ATOM 2682 O O . ILE A 1 342 ? -14.641 39.344 12.633 1 98.75 342 ILE A O 1
ATOM 2686 N N . LEU A 1 343 ? -16.453 38.219 12.055 1 97.62 343 LEU A N 1
ATOM 2687 C CA . LEU A 1 343 ? -17.141 38.594 13.281 1 97.62 343 LEU A CA 1
ATOM 2688 C C . LEU A 1 343 ? -17.078 37.438 14.289 1 97.62 343 LEU A C 1
ATOM 2690 O O . LEU A 1 343 ? -17.578 36.344 14.023 1 97.62 343 LEU A O 1
ATOM 2694 N N . PHE A 1 344 ? -16.438 37.656 15.375 1 98.25 344 PHE A N 1
ATOM 2695 C CA . PHE A 1 344 ? -16.562 36.812 16.562 1 98.25 344 PHE A CA 1
ATOM 2696 C C . PHE A 1 344 ? -17.641 37.375 17.484 1 98.25 344 PHE A C 1
ATOM 2698 O O . PHE A 1 344 ? -17.469 38.438 18.094 1 98.25 344 PHE A O 1
ATOM 2705 N N . ALA A 1 345 ? -18.672 36.656 17.625 1 96.94 345 ALA A N 1
ATOM 2706 C CA . ALA A 1 345 ? -19.719 37.094 18.562 1 96.94 345 ALA A CA 1
ATOM 2707 C C . ALA A 1 345 ? -19.172 37.188 19.984 1 96.94 345 ALA A C 1
ATOM 2709 O O . ALA A 1 345 ? -18.094 36.656 20.281 1 96.94 345 ALA A O 1
ATOM 2710 N N . ALA A 1 346 ? -19.906 37.969 20.797 1 96.44 346 ALA A N 1
ATOM 2711 C CA . ALA A 1 346 ? -19.453 38.125 22.172 1 96.44 346 ALA A CA 1
ATOM 2712 C C . ALA A 1 346 ? -19.188 36.781 22.844 1 96.44 346 ALA A C 1
ATOM 2714 O O . ALA A 1 346 ? -20.062 35.938 22.875 1 96.44 346 ALA A O 1
ATOM 2715 N N . GLY A 1 347 ? -18 36.625 23.281 1 94.62 347 GLY A N 1
ATOM 2716 C CA . GLY A 1 347 ? -17.625 35.406 24 1 94.62 347 GLY A CA 1
ATOM 2717 C C . GLY A 1 347 ? -17.328 34.25 23.078 1 94.62 347 GLY A C 1
ATOM 2718 O O . GLY A 1 347 ? -17.094 33.125 23.531 1 94.62 347 GLY A O 1
ATOM 2719 N N . GLN A 1 348 ? -17.281 34.5 21.781 1 96.56 348 GLN A N 1
ATOM 2720 C CA . GLN A 1 348 ? -17.156 33.406 20.844 1 96.56 348 GLN A CA 1
ATOM 2721 C C . GLN A 1 348 ? -15.797 33.438 20.141 1 96.56 348 GLN A C 1
ATOM 2723 O O . GLN A 1 348 ? -15.633 32.844 19.062 1 96.56 348 GLN A O 1
ATOM 2728 N N . GLU A 1 349 ? -14.875 34.219 20.688 1 98 349 GLU A N 1
ATOM 2729 C CA . GLU A 1 349 ? -13.492 34 20.281 1 98 349 GLU A CA 1
ATOM 2730 C C . GLU A 1 349 ? -13.039 32.562 20.625 1 98 349 GLU A C 1
ATOM 2732 O O . GLU A 1 349 ? -13.664 31.891 21.438 1 98 349 GLU A O 1
ATOM 2737 N N . PRO A 1 350 ? -11.984 32.062 19.938 1 98.62 350 PRO A N 1
ATOM 2738 C CA . PRO A 1 350 ? -11.555 30.703 20.25 1 98.62 350 PRO A CA 1
ATOM 2739 C C . PRO A 1 350 ? -11.297 30.484 21.734 1 98.62 350 PRO A C 1
ATOM 2741 O O . PRO A 1 350 ? -10.492 31.203 22.344 1 98.62 350 PRO A O 1
ATOM 2744 N N . PRO A 1 351 ? -11.977 29.562 22.312 1 98.62 351 PRO A N 1
ATOM 2745 C CA . PRO A 1 351 ? -11.695 29.25 23.703 1 98.62 351 PRO A CA 1
ATOM 2746 C C . PRO A 1 351 ? -10.367 28.516 23.906 1 98.62 351 PRO A C 1
ATOM 2748 O O . PRO A 1 351 ? -10.281 27.328 23.609 1 98.62 351 PRO A O 1
ATOM 2751 N N . VAL A 1 352 ? -9.352 29.172 24.469 1 98.56 352 VAL A N 1
ATOM 2752 C CA . VAL A 1 352 ? -8.016 28.609 24.594 1 98.56 352 VAL A CA 1
ATOM 2753 C C . VAL A 1 352 ? -7.449 28.906 25.969 1 98.56 352 VAL A C 1
ATOM 2755 O O . VAL A 1 352 ? -7.844 29.875 26.625 1 98.56 352 VAL A O 1
ATOM 2758 N N . ASP A 1 353 ? -6.594 28.031 26.406 1 98.25 353 ASP A N 1
ATOM 2759 C CA . ASP A 1 353 ? -5.801 28.281 27.609 1 98.25 353 ASP A CA 1
ATOM 2760 C C . ASP A 1 353 ? -4.488 28.984 27.266 1 98.25 353 ASP A C 1
ATOM 2762 O O . ASP A 1 353 ? -3.84 29.562 28.141 1 98.25 353 ASP A O 1
ATOM 2766 N N . GLY A 1 354 ? -4.086 28.953 26.031 1 98.31 354 GLY A N 1
ATOM 2767 C CA . GLY A 1 354 ? -2.92 29.656 25.531 1 98.31 354 GLY A CA 1
ATOM 2768 C C . GLY A 1 354 ? -3.26 31 24.891 1 98.31 354 GLY A C 1
ATOM 2769 O O . GLY A 1 354 ? -3.594 31.953 25.578 1 98.31 354 GLY A O 1
ATOM 2770 N N . PHE A 1 355 ? -3.279 31.016 23.516 1 98.44 355 PHE A N 1
ATOM 2771 C CA . PHE A 1 355 ? -3.611 32.219 22.75 1 98.44 355 PHE A CA 1
ATOM 2772 C C . PHE A 1 355 ? -4.18 31.828 21.391 1 98.44 355 PHE A C 1
ATOM 2774 O O . PHE A 1 355 ? -4.203 30.656 21.016 1 98.44 355 PHE A O 1
ATOM 2781 N N . TRP A 1 356 ? -4.727 32.75 20.703 1 98.56 356 TRP A N 1
ATOM 2782 C CA . TRP A 1 356 ? -5.215 32.531 19.359 1 98.56 356 TRP A CA 1
ATOM 2783 C C . TRP A 1 356 ? -4.859 33.688 18.438 1 98.56 356 TRP A C 1
ATOM 2785 O O . TRP A 1 356 ? -4.512 34.781 18.922 1 98.56 356 TRP A O 1
ATOM 2795 N N . SER A 1 357 ? -4.883 33.406 17.156 1 98.56 357 SER A N 1
ATOM 2796 C CA . SER A 1 357 ? -4.676 34.469 16.156 1 98.56 357 SER A CA 1
ATOM 2797 C C . SER A 1 357 ? -5.391 34.125 14.852 1 98.56 357 SER A C 1
ATOM 2799 O O . SER A 1 357 ? -5.727 32.969 14.602 1 98.56 357 SER A O 1
ATOM 2801 N N . LEU A 1 358 ? -5.762 35.094 14.141 1 98.75 358 LEU A N 1
ATOM 2802 C CA . LEU A 1 358 ? -6.172 35.031 12.742 1 98.75 358 LEU A CA 1
ATOM 2803 C C . LEU A 1 358 ? -5.078 35.594 11.836 1 98.75 358 LEU A C 1
ATOM 2805 O O . LEU A 1 358 ? -4.695 36.781 11.961 1 98.75 358 LEU A O 1
ATOM 2809 N N . THR A 1 359 ? -4.574 34.812 10.961 1 98.62 359 THR A N 1
ATOM 2810 C CA . THR A 1 359 ? -3.518 35.188 10.047 1 98.62 359 THR A CA 1
ATOM 2811 C C . THR A 1 359 ? -4.039 35.25 8.609 1 98.62 359 THR A C 1
ATOM 2813 O O . THR A 1 359 ? -4.887 34.438 8.219 1 98.62 359 THR A O 1
ATOM 2816 N N . LEU A 1 360 ? -3.59 36.25 7.895 1 98.5 360 LEU A N 1
ATOM 2817 C CA . LEU A 1 360 ? -3.9 36.344 6.477 1 98.5 360 LEU A CA 1
ATOM 2818 C C . LEU A 1 360 ? -2.697 35.969 5.625 1 98.5 360 LEU A C 1
ATOM 2820 O O . LEU A 1 360 ? -1.581 36.438 5.871 1 98.5 360 LEU A O 1
ATOM 2824 N N . TYR A 1 361 ? -2.889 35.062 4.641 1 97.81 361 TYR A N 1
ATOM 2825 C CA . TYR A 1 361 ? -1.843 34.625 3.713 1 97.81 361 TYR A CA 1
ATOM 2826 C C . TYR A 1 361 ? -2.219 34.969 2.277 1 97.81 361 TYR A C 1
ATOM 2828 O O . TYR A 1 361 ? -3.396 34.969 1.914 1 97.81 361 TYR A O 1
ATOM 2836 N N . ASN A 1 362 ? -1.21 35.281 1.443 1 96.62 362 ASN A N 1
ATOM 2837 C CA . ASN A 1 362 ? -1.433 35.5 0.016 1 96.62 362 ASN A CA 1
ATOM 2838 C C . ASN A 1 362 ? -1.703 34.156 -0.703 1 96.62 362 ASN A C 1
ATOM 2840 O O . ASN A 1 362 ? -1.942 33.156 -0.06 1 96.62 362 ASN A O 1
ATOM 2844 N N . ASP A 1 363 ? -1.7 34.156 -2.059 1 94.94 363 ASP A N 1
ATOM 2845 C CA . ASP A 1 363 ? -2.105 33 -2.859 1 94.94 363 ASP A CA 1
ATOM 2846 C C . ASP A 1 363 ? -1.044 31.906 -2.818 1 94.94 363 ASP A C 1
ATOM 2848 O O . ASP A 1 363 ? -1.264 30.812 -3.324 1 94.94 363 ASP A O 1
ATOM 2852 N N . LYS A 1 364 ? 0.08 32.125 -2.168 1 94.62 364 LYS A N 1
ATOM 2853 C CA . LYS A 1 364 ? 1.136 31.125 -2 1 94.62 364 LYS A CA 1
ATOM 2854 C C . LYS A 1 364 ? 1.194 30.625 -0.559 1 94.62 364 LYS A C 1
ATOM 2856 O O . LYS A 1 364 ? 2.135 29.922 -0.178 1 94.62 364 LYS A O 1
ATOM 2861 N N . HIS A 1 365 ? 0.241 31.016 0.295 1 96.06 365 HIS A N 1
ATOM 2862 C CA . HIS A 1 365 ? 0.178 30.672 1.715 1 96.06 365 HIS A CA 1
ATOM 2863 C C . HIS A 1 365 ? 1.365 31.266 2.469 1 96.06 365 HIS A C 1
ATOM 2865 O O . HIS A 1 365 ? 1.896 30.641 3.387 1 96.06 365 HIS A O 1
ATOM 2871 N N . LEU A 1 366 ? 1.796 32.469 1.967 1 96.44 366 LEU A N 1
ATOM 2872 C CA . LEU A 1 366 ? 2.844 33.25 2.627 1 96.44 366 LEU A CA 1
ATOM 2873 C C . LEU A 1 366 ? 2.328 34.625 3.047 1 96.44 366 LEU A C 1
ATOM 2875 O O . LEU A 1 366 ? 1.209 35 2.695 1 96.44 366 LEU A O 1
ATOM 2879 N N . PHE A 1 367 ? 3.1 35.312 3.842 1 96 367 PHE A N 1
ATOM 2880 C CA . PHE A 1 367 ? 2.711 36.656 4.281 1 96 367 PHE A CA 1
ATOM 2881 C C . PHE A 1 367 ? 2.635 37.594 3.096 1 96 367 PHE A C 1
ATOM 2883 O O . PHE A 1 367 ? 3.414 37.5 2.148 1 96 367 PHE A O 1
ATOM 2890 N N . HIS A 1 368 ? 1.695 38.469 3.164 1 94.19 368 HIS A N 1
ATOM 2891 C CA . HIS A 1 368 ? 1.614 39.594 2.227 1 94.19 368 HIS A CA 1
ATOM 2892 C C . HIS A 1 368 ? 2.227 40.844 2.82 1 94.19 368 HIS A C 1
ATOM 2894 O O . HIS A 1 368 ? 1.67 41.438 3.75 1 94.19 368 HIS A O 1
ATOM 2900 N N . ALA A 1 369 ? 3.381 41.219 2.293 1 92.88 369 ALA A N 1
ATOM 2901 C CA . ALA A 1 369 ? 4.023 42.438 2.795 1 92.88 369 ALA A CA 1
ATOM 2902 C C . ALA A 1 369 ? 3.09 43.656 2.684 1 92.88 369 ALA A C 1
ATOM 2904 O O . ALA A 1 369 ? 2.391 43.812 1.679 1 92.88 369 ALA A O 1
ATOM 2905 N N . ASN A 1 370 ? 2.975 44.469 3.725 1 95.25 370 ASN A N 1
ATOM 2906 C CA . ASN A 1 370 ? 2.09 45.656 3.764 1 95.25 370 ASN A CA 1
ATOM 2907 C C . ASN A 1 370 ? 2.656 46.75 4.648 1 95.25 370 ASN A C 1
ATOM 2909 O O . ASN A 1 370 ? 3.596 46.531 5.41 1 95.25 370 ASN A O 1
ATOM 2913 N N . ASP A 1 371 ? 2.053 47.875 4.691 1 93.69 371 ASP A N 1
ATOM 2914 C CA . ASP A 1 371 ? 2.602 49.094 5.332 1 93.69 371 ASP A CA 1
ATOM 2915 C C . ASP A 1 371 ? 2.516 48.969 6.852 1 93.69 371 ASP A C 1
ATOM 2917 O O . ASP A 1 371 ? 3.305 49.594 7.57 1 93.69 371 ASP A O 1
ATOM 2921 N N . LEU A 1 372 ? 1.603 48.188 7.328 1 94.88 372 LEU A N 1
ATOM 2922 C CA . LEU A 1 372 ? 1.434 48.062 8.773 1 94.88 372 LEU A CA 1
ATOM 2923 C C . LEU A 1 372 ? 2.346 46.969 9.328 1 94.88 372 LEU A C 1
ATOM 2925 O O . LEU A 1 372 ? 2.449 46.812 10.547 1 94.88 372 LEU A O 1
ATOM 2929 N N . ALA A 1 373 ? 2.979 46.25 8.445 1 94.31 373 ALA A N 1
ATOM 2930 C CA . ALA A 1 373 ? 3.736 45.062 8.844 1 94.31 373 ALA A CA 1
ATOM 2931 C C . ALA A 1 373 ? 2.92 44.156 9.781 1 94.31 373 ALA A C 1
ATOM 2933 O O . ALA A 1 373 ? 3.414 43.719 10.82 1 94.31 373 ALA A O 1
ATOM 2934 N N . ARG A 1 374 ? 1.695 44.031 9.422 1 96.5 374 ARG A N 1
ATOM 2935 C CA . ARG A 1 374 ? 0.747 43.25 10.203 1 96.5 374 ARG A CA 1
ATOM 2936 C C . ARG A 1 374 ? 0.228 42.062 9.398 1 96.5 374 ARG A C 1
ATOM 2938 O O . ARG A 1 374 ? -0.331 42.25 8.312 1 96.5 374 ARG A O 1
ATOM 2945 N N . TYR A 1 375 ? 0.339 40.938 10 1 97.38 375 TYR A N 1
ATOM 2946 C CA . TYR A 1 375 ? 0.037 39.719 9.25 1 97.38 375 TYR A CA 1
ATOM 2947 C C . TYR A 1 375 ? -0.964 38.844 10 1 97.38 375 TYR A C 1
ATOM 2949 O O . TYR A 1 375 ? -1.527 37.906 9.438 1 97.38 375 TYR A O 1
ATOM 2957 N N . SER A 1 376 ? -1.139 39.125 11.234 1 97.81 376 SER A N 1
ATOM 2958 C CA . SER A 1 376 ? -2.098 38.438 12.078 1 97.81 376 SER A CA 1
ATOM 2959 C C . SER A 1 376 ? -2.625 39.344 13.195 1 97.81 376 SER A C 1
ATOM 2961 O O . SER A 1 376 ? -2.006 40.344 13.523 1 97.81 376 SER A O 1
ATOM 2963 N N . LEU A 1 377 ? -3.734 39.031 13.664 1 98.31 377 LEU A N 1
ATOM 2964 C CA . LEU A 1 377 ? -4.367 39.688 14.805 1 98.31 377 LEU A CA 1
ATOM 2965 C C . LEU A 1 377 ? -4.914 38.656 15.781 1 98.31 377 LEU A C 1
ATOM 2967 O O . LEU A 1 377 ? -5.41 37.594 15.359 1 98.31 377 LEU A O 1
ATOM 2971 N N . GLY A 1 378 ? -4.816 38.906 17.031 1 97.88 378 GLY A N 1
ATOM 2972 C CA . GLY A 1 378 ? -5.324 38 18.062 1 97.88 378 GLY A CA 1
ATOM 2973 C C . GLY A 1 378 ? -4.898 38.375 19.469 1 97.88 378 GLY A C 1
ATOM 2974 O O . GLY A 1 378 ? -4.805 39.562 19.781 1 97.88 378 GLY A O 1
ATOM 2975 N N . THR A 1 379 ? -4.688 37.438 20.297 1 97.44 379 THR A N 1
ATOM 2976 C CA . THR A 1 379 ? -4.406 37.594 21.719 1 97.44 379 THR A CA 1
ATOM 2977 C C . THR A 1 379 ? -3.211 38.531 21.922 1 97.44 379 THR A C 1
ATOM 2979 O O . THR A 1 379 ? -3.168 39.312 22.875 1 97.44 379 THR A O 1
ATOM 2982 N N . LYS A 1 380 ? -2.287 38.531 21.016 1 97.38 380 LYS A N 1
ATOM 2983 C CA . LYS A 1 380 ? -1.034 39.25 21.203 1 97.38 380 LYS A CA 1
ATOM 2984 C C . LYS A 1 380 ? -1.239 40.75 21 1 97.38 380 LYS A C 1
ATOM 2986 O O . LYS A 1 380 ? -0.405 41.562 21.422 1 97.38 380 LYS A O 1
ATOM 2991 N N . ASN A 1 381 ? -2.307 41.094 20.328 1 96.44 381 ASN A N 1
ATOM 2992 C CA . ASN A 1 381 ? -2.604 42.5 20.031 1 96.44 381 ASN A CA 1
ATOM 2993 C C . ASN A 1 381 ? -3.391 43.156 21.156 1 96.44 381 ASN A C 1
ATOM 2995 O O . ASN A 1 381 ? -4.547 42.812 21.406 1 96.44 381 ASN A O 1
ATOM 2999 N N . LYS A 1 382 ? -2.838 44.156 21.766 1 94.88 382 LYS A N 1
ATOM 3000 C CA . LYS A 1 382 ? -3.463 44.812 22.922 1 94.88 382 LYS A CA 1
ATOM 3001 C C . LYS A 1 382 ? -4.254 46.031 22.5 1 94.88 382 LYS A C 1
ATOM 3003 O O . LYS A 1 382 ? -4.895 46.688 23.344 1 94.88 382 LYS A O 1
ATOM 3008 N N . THR A 1 383 ? -4.375 46.25 21.234 1 94.25 383 THR A N 1
ATOM 3009 C CA . THR A 1 383 ? -5.02 47.469 20.75 1 94.25 383 THR A CA 1
ATOM 3010 C C . THR A 1 383 ? -6.312 47.125 20.016 1 94.25 383 THR A C 1
ATOM 3012 O O . THR A 1 383 ? -6.926 48.031 19.406 1 94.25 383 THR A O 1
ATOM 3015 N N . LEU A 1 384 ? -6.684 45.906 20 1 97 384 LEU A N 1
ATOM 3016 C CA . LEU A 1 384 ? -7.93 45.531 19.328 1 97 384 LEU A CA 1
ATOM 3017 C C . LEU A 1 384 ? -9.117 46.25 19.984 1 97 384 LEU A C 1
ATOM 3019 O O . LEU A 1 384 ? -9.164 46.375 21.219 1 97 384 LEU A O 1
ATOM 3023 N N . ARG A 1 385 ? -10.008 46.656 19.172 1 97.06 385 ARG A N 1
ATOM 3024 C CA . ARG A 1 385 ? -11.211 47.344 19.656 1 97.06 385 ARG A CA 1
ATOM 3025 C C . ARG A 1 385 ? -12.43 46.438 19.531 1 97.06 385 ARG A C 1
ATOM 3027 O O . ARG A 1 385 ? -12.633 45.812 18.5 1 97.06 385 ARG A O 1
ATOM 3034 N N . ARG A 1 386 ? -13.188 46.375 20.547 1 96.62 386 ARG A N 1
ATOM 3035 C CA . ARG A 1 386 ? -14.406 45.594 20.578 1 96.62 386 ARG A CA 1
ATOM 3036 C C . ARG A 1 386 ? -15.625 46.438 20.266 1 96.62 386 ARG A C 1
ATOM 3038 O O . ARG A 1 386 ? -15.609 47.656 20.484 1 96.62 386 ARG A O 1
ATOM 3045 N N . ASN A 1 387 ? -16.578 45.75 19.812 1 96.94 387 ASN A N 1
ATOM 3046 C CA . ASN A 1 387 ? -17.875 46.406 19.609 1 96.94 387 ASN A CA 1
ATOM 3047 C C . ASN A 1 387 ? -18.578 46.656 20.938 1 96.94 387 ASN A C 1
ATOM 3049 O O . ASN A 1 387 ? -18.219 46.094 21.969 1 96.94 387 ASN A O 1
ATOM 3053 N N . ALA A 1 388 ? -19.625 47.5 20.859 1 97.31 388 ALA A N 1
ATOM 3054 C CA . ALA A 1 388 ? -20.359 47.906 22.062 1 97.31 388 ALA A CA 1
ATOM 3055 C C . ALA A 1 388 ? -20.984 46.688 22.75 1 97.31 388 ALA A C 1
ATOM 3057 O O . ALA A 1 388 ? -21.078 46.656 23.969 1 97.31 388 ALA A O 1
ATOM 3058 N N . ASP A 1 389 ? -21.297 45.688 21.984 1 97.38 389 ASP A N 1
ATOM 3059 C CA . ASP A 1 389 ? -21.969 44.531 22.547 1 97.38 389 ASP A CA 1
ATOM 3060 C C . ASP A 1 389 ? -20.953 43.5 23.016 1 97.38 389 ASP A C 1
ATOM 3062 O O . ASP A 1 389 ? -21.312 42.375 23.438 1 97.38 389 ASP A O 1
ATOM 3066 N N . GLY A 1 390 ? -19.703 43.781 22.859 1 96.81 390 GLY A N 1
ATOM 3067 C CA . GLY A 1 390 ? -18.656 42.875 23.328 1 96.81 390 GLY A CA 1
ATOM 3068 C C . GLY A 1 390 ? -18.109 42 22.234 1 96.81 390 GLY A C 1
ATOM 3069 O O . GLY A 1 390 ? -17.094 41.312 22.438 1 96.81 390 GLY A O 1
ATOM 3070 N N . SER A 1 391 ? -18.75 42 21.109 1 97.5 391 SER A N 1
ATOM 3071 C CA . SER A 1 391 ? -18.25 41.188 19.984 1 97.5 391 SER A CA 1
ATOM 3072 C C . SER A 1 391 ? -16.969 41.812 19.406 1 97.5 391 SER A C 1
ATOM 3074 O O . SER A 1 391 ? -16.641 42.969 19.703 1 97.5 391 SER A O 1
ATOM 3076 N N . LEU A 1 392 ? -16.219 41 18.703 1 98.19 392 LEU A N 1
ATOM 3077 C CA . LEU A 1 392 ? -14.992 41.438 18.031 1 98.19 392 LEU A CA 1
ATOM 3078 C C . LEU A 1 392 ? -15.125 41.281 16.516 1 98.19 392 LEU A C 1
ATOM 3080 O O . LEU A 1 392 ? -15.398 40.188 16.016 1 98.19 392 LEU A O 1
ATOM 3084 N N . THR A 1 393 ? -15 42.375 15.828 1 98.44 393 THR A N 1
ATOM 3085 C CA . THR A 1 393 ? -14.961 42.344 14.367 1 98.44 393 THR A CA 1
ATOM 3086 C C . THR A 1 393 ? -13.555 42.656 13.852 1 98.44 393 THR A C 1
ATOM 3088 O O . THR A 1 393 ? -12.977 43.688 14.156 1 98.44 393 THR A O 1
ATOM 3091 N N . LEU A 1 394 ? -13.016 41.688 13.18 1 98.81 394 LEU A N 1
ATOM 3092 C CA . LEU A 1 394 ? -11.789 41.938 12.422 1 98.81 394 LEU A CA 1
ATOM 3093 C C . LEU A 1 394 ? -12.102 42.188 10.953 1 98.81 394 LEU A C 1
ATOM 3095 O O . LEU A 1 394 ? -13.164 41.812 10.461 1 98.81 394 LEU A O 1
ATOM 3099 N N . TYR A 1 395 ? -11.219 42.875 10.312 1 98.56 395 TYR A N 1
ATOM 3100 C CA . TYR A 1 395 ? -11.43 43.281 8.93 1 98.56 395 TYR A CA 1
ATOM 3101 C C . TYR A 1 395 ? -10.297 42.781 8.039 1 98.56 395 TYR A C 1
ATOM 3103 O O . TYR A 1 395 ? -9.148 42.656 8.484 1 98.56 395 TYR A O 1
ATOM 3111 N N . ALA A 1 396 ? -10.602 42.438 6.84 1 98.69 396 ALA A N 1
ATOM 3112 C CA . ALA A 1 396 ? -9.609 42.062 5.84 1 98.69 396 ALA A CA 1
ATOM 3113 C C . ALA A 1 396 ? -9.93 42.688 4.484 1 98.69 396 ALA A C 1
ATOM 3115 O O . ALA A 1 396 ? -11.094 42.781 4.098 1 98.69 396 ALA A O 1
ATOM 3116 N N . GLY A 1 397 ? -8.961 43.062 3.795 1 97.94 397 GLY A N 1
ATOM 3117 C CA . GLY A 1 397 ? -9.062 43.688 2.477 1 97.94 397 GLY A CA 1
ATOM 3118 C C . GLY A 1 397 ? -7.859 44.531 2.125 1 97.94 397 GLY A C 1
ATOM 3119 O O . GLY A 1 397 ? -7.047 44.844 2.992 1 97.94 397 GLY A O 1
ATOM 3120 N N . ALA A 1 398 ? -7.773 44.875 0.849 1 97.5 398 ALA A N 1
ATOM 3121 C CA . ALA A 1 398 ? -6.645 45.688 0.402 1 97.5 398 ALA A CA 1
ATOM 3122 C C . ALA A 1 398 ? -6.793 47.125 0.86 1 97.5 398 ALA A C 1
ATOM 3124 O O . ALA A 1 398 ? -5.801 47.812 1.153 1 97.5 398 ALA A O 1
ATOM 3125 N N . LYS A 1 399 ? -7.977 47.562 1.029 1 96 399 LYS A N 1
ATOM 3126 C CA . LYS A 1 399 ? -8.234 48.969 1.422 1 96 399 LYS A CA 1
ATOM 3127 C C . LYS A 1 399 ? -8.555 49.062 2.91 1 96 399 LYS A C 1
ATOM 3129 O O . LYS A 1 399 ? -9.25 48.188 3.459 1 96 399 LYS A O 1
ATOM 3134 N N . SER A 1 400 ? -8.117 50.062 3.479 1 96.31 400 SER A N 1
ATOM 3135 C CA . SER A 1 400 ? -8.398 50.312 4.887 1 96.31 400 SER A CA 1
ATOM 3136 C C . SER A 1 400 ? -9.898 50.5 5.133 1 96.31 400 SER A C 1
ATOM 3138 O O . SER A 1 400 ? -10.602 51.125 4.336 1 96.31 400 SER A O 1
ATOM 3140 N N . PRO A 1 401 ? -10.391 49.938 6.098 1 96.12 401 PRO A N 1
ATOM 3141 C CA . PRO A 1 401 ? -11.805 50.094 6.438 1 96.12 401 PRO A CA 1
ATOM 3142 C C . PRO A 1 401 ? -12.094 51.438 7.102 1 96.12 401 PRO A C 1
ATOM 3144 O O . PRO A 1 401 ? -13.219 51.688 7.523 1 96.12 401 PRO A O 1
ATOM 3147 N N . GLY A 1 402 ? -11.109 52.312 7.262 1 95.88 402 GLY A N 1
ATOM 3148 C CA . GLY A 1 402 ? -11.211 53.562 7.965 1 95.88 402 GLY A CA 1
ATOM 3149 C C . GLY A 1 402 ? -10.336 53.625 9.203 1 95.88 402 GLY A C 1
ATOM 3150 O O . GLY A 1 402 ? -10.094 52.625 9.852 1 95.88 402 GLY A O 1
ATOM 3151 N N . ALA A 1 403 ? -9.992 54.719 9.594 1 94.81 403 ALA A N 1
ATOM 3152 C CA . ALA A 1 403 ? -9.008 54.938 10.656 1 94.81 403 ALA A CA 1
ATOM 3153 C C . ALA A 1 403 ? -9.469 54.344 11.977 1 94.81 403 ALA A C 1
ATOM 3155 O O . ALA A 1 403 ? -8.664 53.812 12.734 1 94.81 403 ALA A O 1
ATOM 3156 N N . ASP A 1 404 ? -10.688 54.438 12.242 1 94.75 404 ASP A N 1
ATOM 3157 C CA . ASP A 1 404 ? -11.234 54 13.516 1 94.75 404 ASP A CA 1
ATOM 3158 C C . ASP A 1 404 ? -11.258 52.469 13.594 1 94.75 404 ASP A C 1
ATOM 3160 O O . ASP A 1 404 ? -11.414 51.906 14.672 1 94.75 404 ASP A O 1
ATOM 3164 N N . LYS A 1 405 ? -11.055 51.781 12.469 1 96.25 405 LYS A N 1
ATOM 3165 C CA . LYS A 1 405 ? -11.141 50.344 12.414 1 96.25 405 LYS A CA 1
ATOM 3166 C C . LYS A 1 405 ? -9.789 49.719 12.078 1 96.25 405 LYS A C 1
ATOM 3168 O O . LYS A 1 405 ? -9.656 48.5 12.039 1 96.25 405 LYS A O 1
ATOM 3173 N N . GLU A 1 406 ? -8.766 50.438 11.938 1 96.75 406 GLU A N 1
ATOM 3174 C CA . GLU A 1 406 ? -7.484 49.969 11.414 1 96.75 406 GLU A CA 1
ATOM 3175 C C . GLU A 1 406 ? -6.758 49.094 12.43 1 96.75 406 GLU A C 1
ATOM 3177 O O . GLU A 1 406 ? -5.957 48.25 12.062 1 96.75 406 GLU A O 1
ATOM 3182 N N . SER A 1 407 ? -7.027 49.312 13.695 1 97.12 407 SER A N 1
ATOM 3183 C CA . SER A 1 407 ? -6.418 48.438 14.703 1 97.12 407 SER A CA 1
ATOM 3184 C C . SER A 1 407 ? -6.867 47 14.539 1 97.12 407 SER A C 1
ATOM 3186 O O . SER A 1 407 ? -6.176 46.094 14.977 1 97.12 407 SER A O 1
ATOM 3188 N N . ASN A 1 408 ? -8.086 46.844 13.914 1 98.62 408 ASN A N 1
ATOM 3189 C CA . ASN A 1 408 ? -8.664 45.5 13.727 1 98.62 408 ASN A CA 1
ATOM 3190 C C . ASN A 1 408 ? -8.523 45.031 12.281 1 98.62 408 ASN A C 1
ATOM 3192 O O . ASN A 1 408 ? -9.234 44.125 11.852 1 98.62 408 ASN A O 1
ATOM 3196 N N . TRP A 1 409 ? -7.629 45.625 11.516 1 98.5 409 TRP A N 1
ATOM 3197 C CA . TRP A 1 409 ? -7.59 45.375 10.078 1 98.5 409 TRP A CA 1
ATOM 3198 C C . TRP A 1 409 ? -6.355 44.562 9.695 1 98.5 409 TRP A C 1
ATOM 3200 O O . TRP A 1 409 ? -5.246 44.875 10.141 1 98.5 409 TRP A O 1
ATOM 3210 N N . LEU A 1 410 ? -6.594 43.5 8.938 1 98.5 410 LEU A N 1
ATOM 3211 C CA . LEU A 1 410 ? -5.531 42.781 8.258 1 98.5 410 LEU A CA 1
ATOM 3212 C C . LEU A 1 410 ? -5.445 43.156 6.789 1 98.5 410 LEU A C 1
ATOM 3214 O O . LEU A 1 410 ? -6.324 42.812 5.996 1 98.5 410 LEU A O 1
ATOM 3218 N N . PRO A 1 411 ? -4.383 43.844 6.398 1 98.19 411 PRO A N 1
ATOM 3219 C CA . PRO A 1 411 ? -4.246 44.219 4.984 1 98.19 411 PRO A CA 1
ATOM 3220 C C . PRO A 1 411 ? -4.07 42.969 4.082 1 98.19 411 PRO A C 1
ATOM 3222 O O . PRO A 1 411 ? -3.26 42.094 4.379 1 98.19 411 PRO A O 1
ATOM 3225 N N . ALA A 1 412 ? -4.84 42.938 3.053 1 98.19 412 ALA A N 1
ATOM 3226 C CA . ALA A 1 412 ? -4.789 41.812 2.098 1 98.19 412 ALA A CA 1
ATOM 3227 C C . ALA A 1 412 ? -4.188 42.281 0.769 1 98.19 412 ALA A C 1
ATOM 3229 O O . ALA A 1 412 ? -4.137 43.469 0.477 1 98.19 412 ALA A O 1
ATOM 3230 N N . PRO A 1 413 ? -3.635 41.344 0.001 1 97.44 413 PRO A N 1
ATOM 3231 C CA . PRO A 1 413 ? -3.33 41.688 -1.392 1 97.44 413 PRO A CA 1
ATOM 3232 C C . PRO A 1 413 ? -4.578 42 -2.209 1 97.44 413 PRO A C 1
ATOM 3234 O O . PRO A 1 413 ? -5.695 41.688 -1.781 1 97.44 413 PRO A O 1
ATOM 3237 N N . ASP A 1 414 ? -4.379 42.625 -3.396 1 95.94 414 ASP A N 1
ATOM 3238 C CA . ASP A 1 414 ? -5.523 42.875 -4.266 1 95.94 414 ASP A CA 1
ATOM 3239 C C . ASP A 1 414 ? -6.117 41.594 -4.797 1 95.94 414 ASP A C 1
ATOM 3241 O O . ASP A 1 414 ? -7.316 41.5 -5.059 1 95.94 414 ASP A O 1
ATOM 3245 N N . GLY A 1 415 ? -5.348 40.531 -4.863 1 96.69 415 GLY A N 1
ATOM 3246 C CA . GLY A 1 415 ? -5.781 39.25 -5.371 1 96.69 415 GLY A CA 1
ATOM 3247 C C . GLY A 1 415 ? -6.281 38.312 -4.281 1 96.69 415 GLY A C 1
ATOM 3248 O O . GLY A 1 415 ? -6.793 38.781 -3.256 1 96.69 415 GLY A O 1
ATOM 3249 N N . HIS A 1 416 ? -6.246 37 -4.559 1 97.62 416 HIS A N 1
ATOM 3250 C CA . HIS A 1 416 ? -6.785 35.969 -3.67 1 97.62 416 HIS A CA 1
ATOM 3251 C C . HIS A 1 416 ? -5.961 35.875 -2.393 1 97.62 416 HIS A C 1
ATOM 3253 O O . HIS A 1 416 ? -4.742 36.094 -2.414 1 97.62 416 HIS A O 1
ATOM 3259 N N . PHE A 1 417 ? -6.586 35.625 -1.294 1 98.19 417 PHE A N 1
ATOM 3260 C CA . PHE A 1 417 ? -5.918 35.344 -0.025 1 98.19 417 PHE A CA 1
ATOM 3261 C C . PHE A 1 417 ? -6.672 34.312 0.782 1 98.19 417 PHE A C 1
ATOM 3263 O O . PHE A 1 417 ? -7.746 33.844 0.377 1 98.19 417 PHE A O 1
ATOM 3270 N N . SER A 1 418 ? -6.066 33.781 1.812 1 98.19 418 SER A N 1
ATOM 3271 C CA . SER A 1 418 ? -6.648 32.812 2.74 1 98.19 418 SER A CA 1
ATOM 3272 C C . SER A 1 418 ? -6.586 33.312 4.176 1 98.19 418 SER A C 1
ATOM 3274 O O . SER A 1 418 ? -5.805 34.219 4.488 1 98.19 418 SER A O 1
ATOM 3276 N N . LEU A 1 419 ? -7.43 32.844 4.938 1 98.62 419 LEU A N 1
ATOM 3277 C CA . LEU A 1 419 ? -7.43 33.125 6.367 1 98.62 419 LEU A CA 1
ATOM 3278 C C . LEU A 1 419 ? -7.164 31.844 7.168 1 98.62 419 LEU A C 1
ATOM 3280 O O . LEU A 1 419 ? -7.574 30.75 6.766 1 98.62 419 LEU A O 1
ATOM 3284 N N . TYR A 1 420 ? -6.477 32 8.234 1 98.56 420 TYR A N 1
ATOM 3285 C CA . TYR A 1 420 ? -5.918 30.922 9.023 1 98.56 420 TYR A CA 1
ATOM 3286 C C . TYR A 1 420 ? -5.98 31.234 10.516 1 98.56 420 TYR A C 1
ATOM 3288 O O . TYR A 1 420 ? -5.34 32.188 10.984 1 98.56 420 TYR A O 1
ATOM 3296 N N . ILE A 1 421 ? -6.781 30.453 11.242 1 98.69 421 ILE A N 1
ATOM 3297 C CA . ILE A 1 421 ? -6.867 30.625 12.688 1 98.69 421 ILE A CA 1
ATOM 3298 C C . ILE A 1 421 ? -5.992 29.594 13.383 1 98.69 421 ILE A C 1
ATOM 3300 O O . ILE A 1 421 ? -6.008 28.406 13.023 1 98.69 421 ILE A O 1
ATOM 3304 N N . ARG A 1 422 ? -5.211 30 14.281 1 98.62 422 ARG A N 1
ATOM 3305 C CA . ARG A 1 422 ? -4.496 29.125 15.219 1 98.62 422 ARG A CA 1
ATOM 3306 C C . ARG A 1 422 ? -5.066 29.25 16.625 1 98.62 422 ARG A C 1
ATOM 3308 O O . ARG A 1 422 ? -5.086 30.344 17.203 1 98.62 422 ARG A O 1
ATOM 3315 N N . ALA A 1 423 ? -5.539 28.172 17.125 1 98.62 423 ALA A N 1
ATOM 3316 C CA . ALA A 1 423 ? -5.992 28.094 18.516 1 98.62 423 ALA A CA 1
ATOM 3317 C C . ALA A 1 423 ? -5.027 27.266 19.359 1 98.62 423 ALA A C 1
ATOM 3319 O O . ALA A 1 423 ? -5.121 26.047 19.406 1 98.62 423 ALA A O 1
ATOM 3320 N N . TYR A 1 424 ? -4.168 27.953 20.094 1 98.56 424 TYR A N 1
ATOM 3321 C CA . TYR A 1 424 ? -3.154 27.297 20.906 1 98.56 424 TYR A CA 1
ATOM 3322 C C . TYR A 1 424 ? -3.732 26.859 22.25 1 98.56 424 TYR A C 1
ATOM 3324 O O . TYR A 1 424 ? -4.34 27.656 22.953 1 98.56 424 TYR A O 1
ATOM 3332 N N . TRP A 1 425 ? -3.49 25.578 22.578 1 98.62 425 TRP A N 1
ATOM 3333 C CA . TRP A 1 425 ? -3.943 25.016 23.828 1 98.62 425 TRP A CA 1
ATOM 3334 C C . TRP A 1 425 ? -5.449 25.188 24 1 98.62 425 TRP A C 1
ATOM 3336 O O . TRP A 1 425 ? -5.906 25.75 25 1 98.62 425 TRP A O 1
ATOM 3346 N N . GLY A 1 426 ? -6.133 24.641 22.984 1 98.38 426 GLY A N 1
ATOM 3347 C CA . GLY A 1 426 ? -7.578 24.766 22.906 1 98.38 426 GLY A CA 1
ATOM 3348 C C . GLY A 1 426 ? -8.297 24.047 24.047 1 98.38 426 GLY A C 1
ATOM 3349 O O . GLY A 1 426 ? -7.895 22.953 24.438 1 98.38 426 GLY A O 1
ATOM 3350 N N . ARG A 1 427 ? -9.328 24.688 24.516 1 98.38 427 ARG A N 1
ATOM 3351 C CA . ARG A 1 427 ? -10.203 24.047 25.5 1 98.38 427 ARG A CA 1
ATOM 3352 C C . ARG A 1 427 ? -11.078 22.984 24.828 1 98.38 427 ARG A C 1
ATOM 3354 O O . ARG A 1 427 ? -10.961 22.734 23.625 1 98.38 427 ARG A O 1
ATOM 3361 N N . GLU A 1 428 ? -11.859 22.375 25.578 1 97.81 428 GLU A N 1
ATOM 3362 C CA . GLU A 1 428 ? -12.633 21.219 25.141 1 97.81 428 GLU A CA 1
ATOM 3363 C C . GLU A 1 428 ? -13.445 21.547 23.875 1 97.81 428 GLU A C 1
ATOM 3365 O O . GLU A 1 428 ? -13.523 20.719 22.969 1 97.81 428 GLU A O 1
ATOM 3370 N N . ALA A 1 429 ? -14.047 22.656 23.812 1 97.88 429 ALA A N 1
ATOM 3371 C CA . ALA A 1 429 ? -14.898 23.031 22.672 1 97.88 429 ALA A CA 1
ATOM 3372 C C . ALA A 1 429 ? -14.094 23.062 21.375 1 97.88 429 ALA A C 1
ATOM 3374 O O . ALA A 1 429 ? -14.625 22.75 20.312 1 97.88 429 ALA A O 1
ATOM 3375 N N . ILE A 1 430 ? -12.82 23.422 21.469 1 97.62 430 ILE A N 1
ATOM 3376 C CA . ILE A 1 430 ? -11.945 23.422 20.297 1 97.62 430 ILE A CA 1
ATOM 3377 C C . ILE A 1 430 ? -11.648 21.984 19.875 1 97.62 430 ILE A C 1
ATOM 3379 O O . ILE A 1 430 ? -11.688 21.641 18.688 1 97.62 430 ILE A O 1
ATOM 3383 N N . LEU A 1 431 ? -11.406 21.125 20.859 1 96.5 431 LEU A N 1
ATOM 3384 C CA . LEU A 1 431 ? -10.922 19.766 20.609 1 96.5 431 LEU A CA 1
ATOM 3385 C C . LEU A 1 431 ? -12.055 18.875 20.109 1 96.5 431 LEU A C 1
ATOM 3387 O O . LEU A 1 431 ? -11.844 18.031 19.234 1 96.5 431 LEU A O 1
ATOM 3391 N N . ASP A 1 432 ? -13.25 19.109 20.641 1 96.06 432 ASP A N 1
ATOM 3392 C CA . ASP A 1 432 ? -14.32 18.172 20.297 1 96.06 432 ASP A CA 1
ATOM 3393 C C . ASP A 1 432 ? -15.125 18.688 19.109 1 96.06 432 ASP A C 1
ATOM 3395 O O . ASP A 1 432 ? -16.047 18.016 18.641 1 96.06 432 ASP A O 1
ATOM 3399 N N . GLY A 1 433 ? -14.859 19.922 18.719 1 95.31 433 GLY A N 1
ATOM 3400 C CA . GLY A 1 433 ? -15.461 20.438 17.5 1 95.31 433 GLY A CA 1
ATOM 3401 C C . GLY A 1 433 ? -16.75 21.188 17.734 1 95.31 433 GLY A C 1
ATOM 3402 O O . GLY A 1 433 ? -17.453 21.547 16.797 1 95.31 433 GLY A O 1
ATOM 3403 N N . SER A 1 434 ? -17.047 21.422 18.969 1 96.75 434 SER A N 1
ATOM 3404 C CA . SER A 1 434 ? -18.297 22.141 19.266 1 96.75 434 SER A CA 1
ATOM 3405 C C . SER A 1 434 ? -18.141 23.641 19.047 1 96.75 434 SER A C 1
ATOM 3407 O O . SER A 1 434 ? -19.125 24.344 18.844 1 96.75 434 SER A O 1
ATOM 3409 N N . TRP A 1 435 ? -16.969 24.203 19.109 1 97.88 435 TRP A N 1
ATOM 3410 C CA . TRP A 1 435 ? -16.734 25.594 18.734 1 97.88 435 TRP A CA 1
ATOM 3411 C C . TRP A 1 435 ? -16.703 25.75 17.219 1 97.88 435 TRP A C 1
ATOM 3413 O O . TRP A 1 435 ? -16.094 24.938 16.516 1 97.88 435 TRP A O 1
ATOM 3423 N N . THR A 1 436 ? -17.375 26.766 16.719 1 96.69 436 THR A N 1
ATOM 3424 C CA . THR A 1 436 ? -17.422 27.031 15.297 1 96.69 436 THR A CA 1
ATOM 3425 C C . THR A 1 436 ? -16.672 28.328 14.961 1 96.69 436 THR A C 1
ATOM 3427 O O . THR A 1 436 ? -16.859 29.344 15.641 1 96.69 436 THR A O 1
ATOM 3430 N N . PRO A 1 437 ? -15.844 28.281 13.922 1 98.12 437 PRO A N 1
ATOM 3431 C CA . PRO A 1 437 ? -15.141 29.5 13.523 1 98.12 437 PRO A CA 1
ATOM 3432 C C . PRO A 1 437 ? -16.094 30.594 13.047 1 98.12 437 PRO A C 1
ATOM 3434 O O . PRO A 1 437 ? -17.266 30.344 12.789 1 98.12 437 PRO A O 1
ATOM 3437 N N . PRO A 1 438 ? -15.625 31.766 12.945 1 98.19 438 PRO A N 1
ATOM 3438 C CA . PRO A 1 438 ? -16.5 32.906 12.656 1 98.19 438 PRO A CA 1
ATOM 3439 C C . PRO A 1 438 ? -17 32.906 11.219 1 98.19 438 PRO A C 1
ATOM 3441 O O . PRO A 1 438 ? -16.406 32.281 10.352 1 98.19 438 PRO A O 1
ATOM 3444 N N . VAL A 1 439 ? -18.062 33.625 11.023 1 96.25 439 VAL A N 1
ATOM 3445 C CA . VAL A 1 439 ? -18.562 33.875 9.68 1 96.25 439 VAL A CA 1
ATOM 3446 C C . VAL A 1 439 ? -17.781 35.031 9.055 1 96.25 439 VAL A C 1
ATOM 3448 O O . VAL A 1 439 ? -17.484 36.031 9.719 1 96.25 439 VAL A O 1
ATOM 3451 N N . ILE A 1 440 ? -17.391 34.875 7.863 1 98.5 440 ILE A N 1
ATOM 3452 C CA . ILE A 1 440 ? -16.734 35.906 7.074 1 98.5 440 ILE A CA 1
ATOM 3453 C C . ILE A 1 440 ? -17.734 36.531 6.094 1 98.5 440 ILE A C 1
ATOM 3455 O O . ILE A 1 440 ? -18.281 35.844 5.238 1 98.5 440 ILE A O 1
ATOM 3459 N N . ALA A 1 441 ? -17.969 37.812 6.199 1 98.06 441 ALA A N 1
ATOM 3460 C CA . ALA A 1 441 ? -18.953 38.469 5.344 1 98.06 441 ALA A CA 1
ATOM 3461 C C . ALA A 1 441 ? -18.297 39.5 4.453 1 98.06 441 ALA A C 1
ATOM 3463 O O . ALA A 1 441 ? -17.484 40.312 4.926 1 98.06 441 ALA A O 1
ATOM 3464 N N . LYS A 1 442 ? -18.656 39.406 3.205 1 97.31 442 LYS A N 1
ATOM 3465 C CA . LYS A 1 442 ? -18.25 40.5 2.301 1 97.31 442 LYS A CA 1
ATOM 3466 C C . LYS A 1 442 ? -19.047 41.75 2.568 1 97.31 442 LYS A C 1
ATOM 3468 O O . LYS A 1 442 ? -20.266 41.719 2.742 1 97.31 442 LYS A O 1
ATOM 3473 N N . VAL A 1 443 ? -18.328 42.906 2.631 1 93.38 443 VAL A N 1
ATOM 3474 C CA . VAL A 1 443 ? -19.031 44.156 2.92 1 93.38 443 VAL A CA 1
ATOM 3475 C C . VAL A 1 443 ? -18.828 45.156 1.773 1 93.38 443 VAL A C 1
ATOM 3477 O O . VAL A 1 443 ? -17.859 45.031 1.022 1 93.38 443 VAL A O 1
ATOM 3480 N N . GLU A 1 444 ? -19.812 46.031 1.445 1 80.69 444 GLU A N 1
ATOM 3481 C CA . GLU A 1 444 ? -19.797 47.031 0.383 1 80.69 444 GLU A CA 1
ATOM 3482 C C . GLU A 1 444 ? -18.875 48.219 0.734 1 80.69 444 GLU A C 1
ATOM 3484 O O . GLU A 1 444 ? -18.719 48.562 1.909 1 80.69 444 GLU A O 1
ATOM 3489 N N . MET B 1 1 ? -11.609 13.945 -0.998 1 94.62 1 MET B N 1
ATOM 3490 C CA . MET B 1 1 ? -10.445 13.344 -1.644 1 94.62 1 MET B CA 1
ATOM 3491 C C . MET B 1 1 ? -10.344 13.781 -3.102 1 94.62 1 MET B C 1
ATOM 3493 O O . MET B 1 1 ? -11.352 13.844 -3.805 1 94.62 1 MET B O 1
ATOM 3497 N N . THR B 1 2 ? -9.172 14.117 -3.574 1 96.62 2 THR B N 1
ATOM 3498 C CA . THR B 1 2 ? -9.008 14.602 -4.941 1 96.62 2 THR B CA 1
ATOM 3499 C C . THR B 1 2 ? -8.93 13.438 -5.922 1 96.62 2 THR B C 1
ATOM 3501 O O . THR B 1 2 ? -8.547 12.328 -5.551 1 96.62 2 THR B O 1
ATOM 3504 N N . PRO B 1 3 ? -9.289 13.68 -7.203 1 97.81 3 PRO B N 1
ATOM 3505 C CA . PRO B 1 3 ? -9.273 12.609 -8.203 1 97.81 3 PRO B CA 1
ATOM 3506 C C . PRO B 1 3 ? -7.887 11.984 -8.375 1 97.81 3 PRO B C 1
ATOM 3508 O O . PRO B 1 3 ? -7.766 10.766 -8.523 1 97.81 3 PRO B O 1
ATOM 3511 N N . GLY B 1 4 ? -6.895 12.844 -8.414 1 98.31 4 GLY B N 1
ATOM 3512 C CA . GLY B 1 4 ? -5.547 12.32 -8.578 1 98.31 4 GLY B CA 1
ATOM 3513 C C . GLY B 1 4 ? -5.141 11.359 -7.48 1 98.31 4 GLY B C 1
ATOM 3514 O O . GLY B 1 4 ? -4.605 10.281 -7.754 1 98.31 4 GLY B O 1
ATOM 3515 N N . TYR B 1 5 ? -5.375 11.734 -6.207 1 98.44 5 TYR B N 1
ATOM 3516 C CA . TYR B 1 5 ? -5.09 10.867 -5.066 1 98.44 5 TYR B CA 1
ATOM 3517 C C . TYR B 1 5 ? -5.914 9.594 -5.129 1 98.44 5 TYR B C 1
ATOM 3519 O O . TYR B 1 5 ? -5.391 8.492 -4.914 1 98.44 5 TYR B O 1
ATOM 3527 N N . ALA B 1 6 ? -7.184 9.727 -5.438 1 98.69 6 ALA B N 1
ATOM 3528 C CA . ALA B 1 6 ? -8.094 8.586 -5.527 1 98.69 6 ALA B CA 1
ATOM 3529 C C . ALA B 1 6 ? -7.617 7.582 -6.57 1 98.69 6 ALA B C 1
ATOM 3531 O O . ALA B 1 6 ? -7.66 6.371 -6.34 1 98.69 6 ALA B O 1
ATOM 3532 N N . ARG B 1 7 ? -7.16 8.062 -7.715 1 98.75 7 ARG B N 1
ATOM 3533 C CA . ARG B 1 7 ? -6.676 7.184 -8.773 1 98.75 7 ARG B CA 1
ATOM 3534 C C . ARG B 1 7 ? -5.492 6.352 -8.297 1 98.75 7 ARG B C 1
ATOM 3536 O O . ARG B 1 7 ? -5.414 5.152 -8.586 1 98.75 7 ARG B O 1
ATOM 3543 N N . ALA B 1 8 ? -4.594 6.98 -7.582 1 98.81 8 ALA B N 1
ATOM 3544 C CA . ALA B 1 8 ? -3.408 6.277 -7.102 1 98.81 8 ALA B CA 1
ATOM 3545 C C . ALA B 1 8 ? -3.791 5.137 -6.16 1 98.81 8 ALA B C 1
ATOM 3547 O O . ALA B 1 8 ? -3.318 4.008 -6.316 1 98.81 8 ALA B O 1
ATOM 3548 N N . ILE B 1 9 ? -4.676 5.414 -5.195 1 98.88 9 ILE B N 1
ATOM 3549 C CA . ILE B 1 9 ? -5.082 4.41 -4.219 1 98.88 9 ILE B CA 1
ATOM 3550 C C . ILE B 1 9 ? -5.922 3.332 -4.902 1 98.88 9 ILE B C 1
ATOM 3552 O O . ILE B 1 9 ? -5.805 2.148 -4.578 1 98.88 9 ILE B O 1
ATOM 3556 N N . ALA B 1 10 ? -6.758 3.746 -5.84 1 98.94 10 ALA B N 1
ATOM 3557 C CA . ALA B 1 10 ? -7.621 2.807 -6.543 1 98.94 10 ALA B CA 1
ATOM 3558 C C . ALA B 1 10 ? -6.801 1.802 -7.348 1 98.94 10 ALA B C 1
ATOM 3560 O O . ALA B 1 10 ? -7.145 0.619 -7.414 1 98.94 10 ALA B O 1
ATOM 3561 N N . GLN B 1 11 ? -5.746 2.254 -8.016 1 98.94 11 GLN B N 1
ATOM 3562 C CA . GLN B 1 11 ? -4.895 1.336 -8.773 1 98.94 11 GLN B CA 1
ATOM 3563 C C . GLN B 1 11 ? -4.258 0.298 -7.852 1 98.94 11 GLN B C 1
ATOM 3565 O O . GLN B 1 11 ? -4.223 -0.89 -8.18 1 98.94 11 GLN B O 1
ATOM 3570 N N . MET B 1 12 ? -3.787 0.768 -6.668 1 98.81 12 MET B N 1
ATOM 3571 C CA . MET B 1 12 ? -3.205 -0.155 -5.695 1 98.81 12 MET B CA 1
ATOM 3572 C C . MET B 1 12 ? -4.246 -1.154 -5.203 1 98.81 12 MET B C 1
ATOM 3574 O O . MET B 1 12 ? -3.959 -2.346 -5.078 1 98.81 12 MET B O 1
ATOM 3578 N N . ALA B 1 13 ? -5.41 -0.646 -4.953 1 98.94 13 ALA B N 1
ATOM 3579 C CA . ALA B 1 13 ? -6.496 -1.51 -4.496 1 98.94 13 ALA B CA 1
ATOM 3580 C C . ALA B 1 13 ? -6.848 -2.553 -5.555 1 98.94 13 ALA B C 1
ATOM 3582 O O . ALA B 1 13 ? -7.109 -3.713 -5.23 1 98.94 13 ALA B O 1
ATOM 3583 N N . TYR B 1 14 ? -6.859 -2.117 -6.816 1 98.94 14 TYR B N 1
ATOM 3584 C CA . TYR B 1 14 ? -7.215 -3.014 -7.91 1 98.94 14 TYR B CA 1
ATOM 3585 C C . TYR B 1 14 ? -6.191 -4.137 -8.055 1 98.94 14 TYR B C 1
ATOM 3587 O O . TYR B 1 14 ? -6.559 -5.305 -8.195 1 98.94 14 TYR B O 1
ATOM 3595 N N . ILE B 1 15 ? -4.91 -3.793 -7.965 1 98.81 15 ILE B N 1
ATOM 3596 C CA . ILE B 1 15 ? -3.832 -4.773 -8.031 1 98.81 15 ILE B CA 1
ATOM 3597 C C . ILE B 1 15 ? -3.977 -5.777 -6.887 1 98.81 15 ILE B C 1
ATOM 3599 O O . ILE B 1 15 ? -4.008 -6.988 -7.113 1 98.81 15 ILE B O 1
ATOM 3603 N N . TRP B 1 16 ? -4.094 -5.234 -5.699 1 98.81 16 TRP B N 1
ATOM 3604 C CA . TRP B 1 16 ? -4.105 -6.039 -4.48 1 98.81 16 TRP B CA 1
ATOM 3605 C C . TRP B 1 16 ? -5.352 -6.918 -4.418 1 98.81 16 TRP B C 1
ATOM 3607 O O . TRP B 1 16 ? -5.27 -8.094 -4.055 1 98.81 16 TRP B O 1
ATOM 3617 N N . GLY B 1 17 ? -6.477 -6.406 -4.801 1 98.81 17 GLY B N 1
ATOM 3618 C CA . GLY B 1 17 ? -7.758 -7.062 -4.594 1 98.81 17 GLY B CA 1
ATOM 3619 C C . GLY B 1 17 ? -8.164 -7.957 -5.75 1 98.81 17 GLY B C 1
ATOM 3620 O O . GLY B 1 17 ? -9.062 -8.789 -5.613 1 98.81 17 GLY B O 1
ATOM 3621 N N . TRP B 1 18 ? -7.504 -7.809 -6.902 1 98.88 18 TRP B N 1
ATOM 3622 C CA . TRP B 1 18 ? -7.91 -8.461 -8.141 1 98.88 18 TRP B CA 1
ATOM 3623 C C . TRP B 1 18 ? -8.031 -9.969 -7.949 1 98.88 18 TRP B C 1
ATOM 3625 O O . TRP B 1 18 ? -9.062 -10.562 -8.258 1 98.88 18 TRP B O 1
ATOM 3635 N N . PRO B 1 19 ? -7.043 -10.633 -7.297 1 98.62 19 PRO B N 1
ATOM 3636 C CA . PRO B 1 19 ? -7.141 -12.086 -7.109 1 98.62 19 PRO B CA 1
ATOM 3637 C C . PRO B 1 19 ? -8.289 -12.484 -6.18 1 98.62 19 PRO B C 1
ATOM 3639 O O . PRO B 1 19 ? -8.922 -13.516 -6.395 1 98.62 19 PRO B O 1
ATOM 3642 N N . MET B 1 20 ? -8.57 -11.703 -5.188 1 98.81 20 MET B N 1
ATOM 3643 C CA . MET B 1 20 ? -9.57 -12.07 -4.188 1 98.81 20 MET B CA 1
ATOM 3644 C C . MET B 1 20 ? -10.977 -11.867 -4.727 1 98.81 20 MET B C 1
ATOM 3646 O O . MET B 1 20 ? -11.891 -12.641 -4.414 1 98.81 20 MET B O 1
ATOM 3650 N N . VAL B 1 21 ? -11.141 -10.789 -5.52 1 98.88 21 VAL B N 1
ATOM 3651 C CA . VAL B 1 21 ? -12.43 -10.609 -6.18 1 98.88 21 VAL B CA 1
ATOM 3652 C C . VAL B 1 21 ? -12.648 -11.719 -7.199 1 98.88 21 VAL B C 1
ATOM 3654 O O . VAL B 1 21 ? -13.773 -12.195 -7.379 1 98.88 21 VAL B O 1
ATOM 3657 N N . ASN B 1 22 ? -11.531 -12.062 -7.895 1 98.62 22 ASN B N 1
ATOM 3658 C CA . ASN B 1 22 ? -11.578 -13.227 -8.773 1 98.62 22 ASN B CA 1
ATOM 3659 C C . ASN B 1 22 ? -12.078 -14.469 -8.039 1 98.62 22 ASN B C 1
ATOM 3661 O O . ASN B 1 22 ? -13.008 -15.133 -8.492 1 98.62 22 ASN B O 1
ATOM 3665 N N . MET B 1 23 ? -11.578 -14.773 -6.875 1 98.44 23 MET B N 1
ATOM 3666 C CA . MET B 1 23 ? -11.969 -15.898 -6.035 1 98.44 23 MET B CA 1
ATOM 3667 C C . MET B 1 23 ? -13.438 -15.789 -5.621 1 98.44 23 MET B C 1
ATOM 3669 O O . MET B 1 23 ? -14.172 -16.781 -5.68 1 98.44 23 MET B O 1
ATOM 3673 N N . LEU B 1 24 ? -13.812 -14.617 -5.223 1 98.31 24 LEU B N 1
ATOM 3674 C CA . LEU B 1 24 ? -15.188 -14.367 -4.785 1 98.31 24 LEU B CA 1
ATOM 3675 C C . LEU B 1 24 ? -16.172 -14.68 -5.898 1 98.31 24 LEU B C 1
ATOM 3677 O O . LEU B 1 24 ? -17.188 -15.344 -5.668 1 98.31 24 LEU B O 1
ATOM 3681 N N . ASN B 1 25 ? -15.883 -14.211 -7.078 1 98.31 25 ASN B N 1
ATOM 3682 C CA . ASN B 1 25 ? -16.797 -14.359 -8.203 1 98.31 25 ASN B CA 1
ATOM 3683 C C . ASN B 1 25 ? -16.859 -15.812 -8.688 1 98.31 25 ASN B C 1
ATOM 3685 O O . ASN B 1 25 ? -17.922 -16.297 -9.078 1 98.31 25 ASN B O 1
ATOM 3689 N N . ARG B 1 26 ? -15.758 -16.531 -8.695 1 97.75 26 ARG B N 1
ATOM 3690 C CA . ARG B 1 26 ? -15.75 -17.953 -9.023 1 97.75 26 ARG B CA 1
ATOM 3691 C C . ARG B 1 26 ? -16.578 -18.75 -8.016 1 97.75 26 ARG B C 1
ATOM 3693 O O . ARG B 1 26 ? -17.391 -19.594 -8.406 1 97.75 26 ARG B O 1
ATOM 3700 N N . ALA B 1 27 ? -16.391 -18.453 -6.762 1 98.44 27 ALA B N 1
ATOM 3701 C CA . ALA B 1 27 ? -17.156 -19.125 -5.723 1 98.44 27 ALA B CA 1
ATOM 3702 C C . ALA B 1 27 ? -18.656 -18.922 -5.926 1 98.44 27 ALA B C 1
ATOM 3704 O O . ALA B 1 27 ? -19.438 -19.875 -5.887 1 98.44 27 ALA B O 1
ATOM 3705 N N . ALA B 1 28 ? -19.031 -17.672 -6.172 1 97.31 28 ALA B N 1
ATOM 3706 C CA . ALA B 1 28 ? -20.438 -17.328 -6.336 1 97.31 28 ALA B CA 1
ATOM 3707 C C . ALA B 1 28 ? -21.062 -18.078 -7.508 1 97.31 28 ALA B C 1
ATOM 3709 O O . ALA B 1 28 ? -22.234 -18.453 -7.461 1 97.31 28 ALA B O 1
ATOM 3710 N N . SER B 1 29 ? -20.266 -18.297 -8.531 1 95.75 29 SER B N 1
ATOM 3711 C CA . SER B 1 29 ? -20.75 -18.984 -9.719 1 95.75 29 SER B CA 1
ATOM 3712 C C . SER B 1 29 ? -20.844 -20.484 -9.492 1 95.75 29 SER B C 1
ATOM 3714 O O . SER B 1 29 ? -21.891 -21.094 -9.734 1 95.75 29 SER B O 1
ATOM 3716 N N . VAL B 1 30 ? -19.812 -21.094 -8.977 1 97.38 30 VAL B N 1
ATOM 3717 C CA . VAL B 1 30 ? -19.672 -22.547 -8.859 1 97.38 30 VAL B CA 1
ATOM 3718 C C . VAL B 1 30 ? -20.672 -23.078 -7.844 1 97.38 30 VAL B C 1
ATOM 3720 O O . VAL B 1 30 ? -21.266 -24.141 -8.039 1 97.38 30 VAL B O 1
ATOM 3723 N N . THR B 1 31 ? -20.984 -22.328 -6.828 1 97.94 31 THR B N 1
ATOM 3724 C CA . THR B 1 31 ? -21.75 -22.828 -5.699 1 97.94 31 THR B CA 1
ATOM 3725 C C . THR B 1 31 ? -23.25 -22.688 -5.961 1 97.94 31 THR B C 1
ATOM 3727 O O . THR B 1 31 ? -24.078 -23 -5.098 1 97.94 31 THR B O 1
ATOM 3730 N N . GLN B 1 32 ? -23.609 -22.219 -7.133 1 96.12 32 GLN B N 1
ATOM 3731 C CA . GLN B 1 32 ? -25.031 -22.172 -7.5 1 96.12 32 GLN B CA 1
ATOM 3732 C C . GLN B 1 32 ? -25.578 -23.562 -7.766 1 96.12 32 GLN B C 1
ATOM 3734 O O . GLN B 1 32 ? -26.797 -23.75 -7.828 1 96.12 32 GLN B O 1
ATOM 3739 N N . ALA B 1 33 ? -24.672 -24.516 -7.984 1 96.88 33 ALA B N 1
ATOM 3740 C CA . ALA B 1 33 ? -25.109 -25.891 -8.219 1 96.88 33 ALA B CA 1
ATOM 3741 C C . ALA B 1 33 ? -25.844 -26.453 -7.008 1 96.88 33 ALA B C 1
ATOM 3743 O O . ALA B 1 33 ? -25.375 -26.312 -5.875 1 96.88 33 ALA B O 1
ATOM 3744 N N . PRO B 1 34 ? -27 -27.062 -7.215 1 95.81 34 PRO B N 1
ATOM 3745 C CA . PRO B 1 34 ? -27.766 -27.578 -6.074 1 95.81 34 PRO B CA 1
ATOM 3746 C C . PRO B 1 34 ? -27.172 -28.844 -5.469 1 95.81 34 PRO B C 1
ATOM 3748 O O . PRO B 1 34 ? -27.531 -29.219 -4.352 1 95.81 34 PRO B O 1
ATOM 3751 N N . GLN B 1 35 ? -26.312 -29.5 -6.199 1 96.69 35 GLN B N 1
ATOM 3752 C CA . GLN B 1 35 ? -25.609 -30.703 -5.816 1 96.69 35 GLN B CA 1
ATOM 3753 C C . GLN B 1 35 ? -24.328 -30.875 -6.625 1 96.69 35 GLN B C 1
ATOM 3755 O O . GLN B 1 35 ? -24.141 -30.203 -7.641 1 96.69 35 GLN B O 1
ATOM 3760 N N . PRO B 1 36 ? -23.469 -31.719 -6.129 1 98.31 36 PRO B N 1
ATOM 3761 C CA . PRO B 1 36 ? -22.297 -32 -6.965 1 98.31 36 PRO B CA 1
ATOM 3762 C C . PRO B 1 36 ? -22.672 -32.469 -8.367 1 98.31 36 PRO B C 1
ATOM 3764 O O . PRO B 1 36 ? -23.531 -33.344 -8.516 1 98.31 36 PRO B O 1
ATOM 3767 N N . ALA B 1 37 ? -22.078 -31.875 -9.344 1 97.88 37 ALA B N 1
ATOM 3768 C CA . ALA B 1 37 ? -22.422 -32.125 -10.734 1 97.88 37 ALA B CA 1
ATOM 3769 C C . ALA B 1 37 ? -21.328 -31.641 -11.68 1 97.88 37 ALA B C 1
ATOM 3771 O O . ALA B 1 37 ? -20.266 -31.219 -11.227 1 97.88 37 ALA B O 1
ATOM 3772 N N . LEU B 1 38 ? -21.516 -31.859 -12.93 1 97.38 38 LEU B N 1
ATOM 3773 C CA . LEU B 1 38 ? -20.703 -31.266 -13.969 1 97.38 38 LEU B CA 1
ATOM 3774 C C . LEU B 1 38 ? -21.484 -30.203 -14.742 1 97.38 38 LEU B C 1
ATOM 3776 O O . LEU B 1 38 ? -22.562 -30.484 -15.258 1 97.38 38 LEU B O 1
ATOM 3780 N N . LEU B 1 39 ? -21.016 -29.016 -14.727 1 95.25 39 LEU B N 1
ATOM 3781 C CA . LEU B 1 39 ? -21.609 -27.969 -15.547 1 95.25 39 LEU B CA 1
ATOM 3782 C C . LEU B 1 39 ? -21.266 -28.172 -17.016 1 95.25 39 LEU B C 1
ATOM 3784 O O . LEU B 1 39 ? -20.094 -28.125 -17.406 1 95.25 39 LEU B O 1
ATOM 3788 N N . ASN B 1 40 ? -22.266 -28.453 -17.891 1 92.31 40 ASN B N 1
ATOM 3789 C CA . ASN B 1 40 ? -22.125 -28.734 -19.312 1 92.31 40 ASN B CA 1
ATOM 3790 C C . ASN B 1 40 ? -21.25 -29.953 -19.562 1 92.31 40 ASN B C 1
ATOM 3792 O O . ASN B 1 40 ? -20.516 -30.016 -20.562 1 92.31 40 ASN B O 1
ATOM 3796 N N . GLY B 1 41 ? -21.141 -30.797 -18.562 1 92.5 41 GLY B N 1
ATOM 3797 C CA . GLY B 1 41 ? -20.312 -31.984 -18.672 1 92.5 41 GLY B CA 1
ATOM 3798 C C . GLY B 1 41 ? -18.828 -31.688 -18.609 1 92.5 41 GLY B C 1
ATOM 3799 O O . GLY B 1 41 ? -18 -32.562 -18.891 1 92.5 41 GLY B O 1
ATOM 3800 N N . ILE B 1 42 ? -18.484 -30.469 -18.25 1 93.62 42 ILE B N 1
ATOM 3801 C CA . ILE B 1 42 ? -17.094 -30.031 -18.406 1 93.62 42 ILE B CA 1
ATOM 3802 C C . ILE B 1 42 ? -16.516 -29.641 -17.047 1 93.62 42 ILE B C 1
ATOM 3804 O O . ILE B 1 42 ? -15.477 -30.156 -16.641 1 93.62 42 ILE B O 1
ATOM 3808 N N . LEU B 1 43 ? -17.219 -28.828 -16.328 1 95.75 43 LEU B N 1
ATOM 3809 C CA . LEU B 1 43 ? -16.672 -28.203 -15.117 1 95.75 43 LEU B CA 1
ATOM 3810 C C . LEU B 1 43 ? -17.297 -28.812 -13.867 1 95.75 43 LEU B C 1
ATOM 3812 O O . LEU B 1 43 ? -18.516 -28.797 -13.711 1 95.75 43 LEU B O 1
ATOM 3816 N N . PRO B 1 44 ? -16.5 -29.375 -12.961 1 97.69 44 PRO B N 1
ATOM 3817 C CA . PRO B 1 44 ? -17.078 -29.766 -11.672 1 97.69 44 PRO B CA 1
ATOM 3818 C C . PRO B 1 44 ? -17.672 -28.578 -10.914 1 97.69 44 PRO B C 1
ATOM 3820 O O . PRO B 1 44 ? -17.062 -27.516 -10.844 1 97.69 44 PRO B O 1
ATOM 3823 N N . VAL B 1 45 ? -18.844 -28.766 -10.391 1 97.94 45 VAL B N 1
ATOM 3824 C CA . VAL B 1 45 ? -19.516 -27.75 -9.578 1 97.94 45 VAL B CA 1
ATOM 3825 C C . VAL B 1 45 ? -20.156 -28.422 -8.367 1 97.94 45 VAL B C 1
ATOM 3827 O O . VAL B 1 45 ? -20.438 -29.625 -8.391 1 97.94 45 VAL B O 1
ATOM 3830 N N . ALA B 1 46 ? -20.375 -27.688 -7.375 1 98.56 46 ALA B N 1
ATOM 3831 C CA . ALA B 1 46 ? -21.031 -28.156 -6.156 1 98.56 46 ALA B CA 1
ATOM 3832 C C . ALA B 1 46 ? -21.484 -27 -5.289 1 98.56 46 ALA B C 1
ATOM 3834 O O . ALA B 1 46 ? -21 -25.875 -5.438 1 98.56 46 ALA B O 1
ATOM 3835 N N . PRO B 1 47 ? -22.516 -27.234 -4.41 1 98.25 47 PRO B N 1
ATOM 3836 C CA . PRO B 1 47 ? -22.781 -26.219 -3.393 1 98.25 47 PRO B CA 1
ATOM 3837 C C . PRO B 1 47 ? -21.625 -26.016 -2.43 1 98.25 47 PRO B C 1
ATOM 3839 O O . PRO B 1 47 ? -20.688 -26.828 -2.395 1 98.25 47 PRO B O 1
ATOM 3842 N N . TYR B 1 48 ? -21.688 -24.953 -1.625 1 98.44 48 TYR B N 1
ATOM 3843 C CA . TYR B 1 48 ? -20.688 -24.75 -0.586 1 98.44 48 TYR B CA 1
ATOM 3844 C C . TYR B 1 48 ? -20.547 -25.984 0.282 1 98.44 48 TYR B C 1
ATOM 3846 O O . TYR B 1 48 ? -21.547 -26.625 0.627 1 98.44 48 TYR B O 1
ATOM 3854 N N . GLY B 1 49 ? -19.328 -26.312 0.569 1 98.69 49 GLY B N 1
ATOM 3855 C CA . GLY B 1 49 ? -19.062 -27.375 1.532 1 98.69 49 GLY B CA 1
ATOM 3856 C C . GLY B 1 49 ? -18.828 -28.734 0.885 1 98.69 49 GLY B C 1
ATOM 3857 O O . GLY B 1 49 ? -18.531 -29.703 1.57 1 98.69 49 GLY B O 1
ATOM 3858 N N . GLN B 1 50 ? -18.969 -28.719 -0.417 1 98.75 50 GLN B N 1
ATOM 3859 C CA . GLN B 1 50 ? -18.734 -29.953 -1.17 1 98.75 50 GLN B CA 1
ATOM 3860 C C . GLN B 1 50 ? -17.844 -29.688 -2.387 1 98.75 50 GLN B C 1
ATOM 3862 O O . GLN B 1 50 ? -17.516 -28.547 -2.688 1 98.75 50 GLN B O 1
ATOM 3867 N N . ILE B 1 51 ? -17.406 -30.766 -3.023 1 98.69 51 ILE B N 1
ATOM 3868 C CA . ILE B 1 51 ? -16.734 -30.625 -4.309 1 98.69 51 ILE B CA 1
ATOM 3869 C C . ILE B 1 51 ? -17.484 -31.391 -5.383 1 98.69 51 ILE B C 1
ATOM 3871 O O . ILE B 1 51 ? -18.359 -32.219 -5.066 1 98.69 51 ILE B O 1
ATOM 3875 N N . GLY B 1 52 ? -17.281 -31 -6.59 1 98.44 52 GLY B N 1
ATOM 3876 C CA . GLY B 1 52 ? -17.453 -31.906 -7.719 1 98.44 52 GLY B CA 1
ATOM 3877 C C . GLY B 1 52 ? -16.156 -32.531 -8.195 1 98.44 52 GLY B C 1
ATOM 3878 O O . GLY B 1 52 ? -15.078 -31.969 -7.961 1 98.44 52 GLY B O 1
ATOM 3879 N N . MET B 1 53 ? -16.266 -33.688 -8.758 1 98.19 53 MET B N 1
ATOM 3880 C CA . MET B 1 53 ? -15.078 -34.375 -9.289 1 98.19 53 MET B CA 1
ATOM 3881 C C . MET B 1 53 ? -15.289 -34.781 -10.742 1 98.19 53 MET B C 1
ATOM 3883 O O . MET B 1 53 ? -16.391 -35.219 -11.117 1 98.19 53 MET B O 1
ATOM 3887 N N . LEU B 1 54 ? -14.227 -34.625 -11.523 1 98.12 54 LEU B N 1
ATOM 3888 C CA . LEU B 1 54 ? -14.203 -35.25 -12.836 1 98.12 54 LEU B CA 1
ATOM 3889 C C . LEU B 1 54 ? -13.953 -36.75 -12.711 1 98.12 54 LEU B C 1
ATOM 3891 O O . LEU B 1 54 ? -13.656 -37.25 -11.625 1 98.12 54 LEU B O 1
ATOM 3895 N N . HIS B 1 55 ? -14.18 -37.5 -13.828 1 97.75 55 HIS B N 1
ATOM 3896 C CA . HIS B 1 55 ? -13.867 -38.938 -13.852 1 97.75 55 HIS B CA 1
ATOM 3897 C C . HIS B 1 55 ? -12.859 -39.25 -14.953 1 97.75 55 HIS B C 1
ATOM 3899 O O . HIS B 1 55 ? -12.539 -40.406 -15.172 1 97.75 55 HIS B O 1
ATOM 3905 N N . ASP B 1 56 ? -12.477 -38.281 -15.641 1 96.88 56 ASP B N 1
ATOM 3906 C CA . ASP B 1 56 ? -11.422 -38.281 -16.656 1 96.88 56 ASP B CA 1
ATOM 3907 C C . ASP B 1 56 ? -10.789 -36.875 -16.781 1 96.88 56 ASP B C 1
ATOM 3909 O O . ASP B 1 56 ? -11.031 -36 -15.961 1 96.88 56 ASP B O 1
ATOM 3913 N N . TYR B 1 57 ? -9.938 -36.719 -17.812 1 96.12 57 TYR B N 1
ATOM 3914 C CA . TYR B 1 57 ? -9.32 -35.406 -18.062 1 96.12 57 TYR B CA 1
ATOM 3915 C C . TYR B 1 57 ? -10.383 -34.375 -18.328 1 96.12 57 TYR B C 1
ATOM 3917 O O . TYR B 1 57 ? -11.461 -34.656 -18.844 1 96.12 57 TYR B O 1
ATOM 3925 N N . ILE B 1 58 ? -10.039 -33.125 -17.922 1 94.88 58 ILE B N 1
ATOM 3926 C CA . ILE B 1 58 ? -10.914 -32 -18.25 1 94.88 58 ILE B CA 1
ATOM 3927 C C . ILE B 1 58 ? -11.016 -31.844 -19.766 1 94.88 58 ILE B C 1
ATOM 3929 O O . ILE B 1 58 ? -10.031 -32.031 -20.484 1 94.88 58 ILE B O 1
ATOM 3933 N N . GLU B 1 59 ? -12.164 -31.531 -20.266 1 92.38 59 GLU B N 1
ATOM 3934 C CA . GLU B 1 59 ? -12.422 -31.344 -21.688 1 92.38 59 GLU B CA 1
ATOM 3935 C C . GLU B 1 59 ? -11.789 -30.062 -22.203 1 92.38 59 GLU B C 1
ATOM 3937 O O . GLU B 1 59 ? -11.75 -29.047 -21.484 1 92.38 59 GLU B O 1
ATOM 3942 N N . PRO B 1 60 ? -11.336 -30.094 -23.422 1 91.19 60 PRO B N 1
ATOM 3943 C CA . PRO B 1 60 ? -10.641 -28.938 -23.984 1 91.19 60 PRO B CA 1
ATOM 3944 C C . PRO B 1 60 ? -11.539 -27.703 -24.078 1 91.19 60 PRO B C 1
ATOM 3946 O O . PRO B 1 60 ? -11.039 -26.578 -24.203 1 91.19 60 PRO B O 1
ATOM 3949 N N . ALA B 1 61 ? -12.836 -27.859 -24.031 1 88.56 61 ALA B N 1
ATOM 3950 C CA . ALA B 1 61 ? -13.766 -26.734 -24.156 1 88.56 61 ALA B CA 1
ATOM 3951 C C . ALA B 1 61 ? -13.82 -25.922 -22.875 1 88.56 61 ALA B C 1
ATOM 3953 O O . ALA B 1 61 ? -14.469 -24.875 -22.812 1 88.56 61 ALA B O 1
ATOM 3954 N N . GLU B 1 62 ? -13.133 -26.359 -21.875 1 89.5 62 GLU B N 1
ATOM 3955 C CA . GLU B 1 62 ? -13.117 -25.688 -20.578 1 89.5 62 GLU B CA 1
ATOM 3956 C C . GLU B 1 62 ? -12.57 -24.266 -20.703 1 89.5 62 GLU B C 1
ATOM 3958 O O . GLU B 1 62 ? -11.531 -24.062 -21.344 1 89.5 62 GLU B O 1
ATOM 3963 N N . THR B 1 63 ? -13.281 -23.203 -20.109 1 88.19 63 THR B N 1
ATOM 3964 C CA . THR B 1 63 ? -12.812 -21.812 -20.125 1 88.19 63 THR B CA 1
ATOM 3965 C C . THR B 1 63 ? -12.789 -21.234 -18.719 1 88.19 63 THR B C 1
ATOM 3967 O O . THR B 1 63 ? -12.648 -20.031 -18.547 1 88.19 63 THR B O 1
ATOM 3970 N N . PHE B 1 64 ? -12.914 -22.047 -17.719 1 89.25 64 PHE B N 1
ATOM 3971 C CA . PHE B 1 64 ? -12.984 -21.609 -16.328 1 89.25 64 PHE B CA 1
ATOM 3972 C C . PHE B 1 64 ? -11.641 -21.078 -15.852 1 89.25 64 PHE B C 1
ATOM 3974 O O . PHE B 1 64 ? -11.578 -20.109 -15.094 1 89.25 64 PHE B O 1
ATOM 3981 N N . VAL B 1 65 ? -10.617 -21.719 -16.25 1 91.69 65 VAL B N 1
ATOM 3982 C CA . VAL B 1 65 ? -9.273 -21.328 -15.844 1 91.69 65 VAL B CA 1
ATOM 3983 C C . VAL B 1 65 ? -8.32 -21.453 -17.031 1 91.69 65 VAL B C 1
ATOM 3985 O O . VAL B 1 65 ? -8.406 -22.391 -17.812 1 91.69 65 VAL B O 1
ATOM 3988 N N . THR B 1 66 ? -7.465 -20.469 -17.109 1 93.06 66 THR B N 1
ATOM 3989 C CA . THR B 1 66 ? -6.395 -20.578 -18.094 1 93.06 66 THR B CA 1
ATOM 3990 C C . THR B 1 66 ? -5.398 -21.656 -17.703 1 93.06 66 THR B C 1
ATOM 3992 O O . THR B 1 66 ? -5.25 -21.969 -16.516 1 93.06 66 THR B O 1
ATOM 3995 N N . CYS B 1 67 ? -4.805 -22.25 -18.75 1 95.31 67 CYS B N 1
ATOM 3996 C CA . CYS B 1 67 ? -3.752 -23.25 -18.609 1 95.31 67 CYS B CA 1
ATOM 3997 C C . CYS B 1 67 ? -4.277 -24.5 -17.906 1 95.31 67 CYS B C 1
ATOM 3999 O O . CYS B 1 67 ? -3.695 -24.969 -16.922 1 95.31 67 CYS B O 1
ATOM 4001 N N . PRO B 1 68 ? -5.348 -25.062 -18.484 1 94.56 68 PRO B N 1
ATOM 4002 C CA . PRO B 1 68 ? -5.824 -26.344 -17.938 1 94.56 68 PRO B CA 1
ATOM 4003 C C . PRO B 1 68 ? -4.801 -27.469 -18.094 1 94.56 68 PRO B C 1
ATOM 4005 O O . PRO B 1 68 ? -3.814 -27.312 -18.828 1 94.56 68 PRO B O 1
ATOM 4008 N N . ASN B 1 69 ? -4.98 -28.469 -17.312 1 94.81 69 ASN B N 1
ATOM 4009 C CA . ASN B 1 69 ? -4.055 -29.594 -17.25 1 94.81 69 ASN B CA 1
ATOM 4010 C C . ASN B 1 69 ? -4.75 -30.906 -17.562 1 94.81 69 ASN B C 1
ATOM 4012 O O . ASN B 1 69 ? -5.824 -31.203 -17.047 1 94.81 69 ASN B O 1
ATOM 4016 N N . GLN B 1 70 ? -4.191 -31.703 -18.484 1 94.5 70 GLN B N 1
ATOM 4017 C CA . GLN B 1 70 ? -4.723 -33.031 -18.781 1 94.5 70 GLN B CA 1
ATOM 4018 C C . GLN B 1 70 ? -3.76 -34.125 -18.344 1 94.5 70 GLN B C 1
ATOM 4020 O O . GLN B 1 70 ? -3.48 -35.062 -19.094 1 94.5 70 GLN B O 1
ATOM 4025 N N . ASP B 1 71 ? -3.275 -33.938 -17.156 1 96.56 71 ASP B N 1
ATOM 4026 C CA . ASP B 1 71 ? -2.447 -34.969 -16.531 1 96.56 71 ASP B CA 1
ATOM 4027 C C . ASP B 1 71 ? -3.127 -35.562 -15.289 1 96.56 71 ASP B C 1
ATOM 4029 O O . ASP B 1 71 ? -2.73 -36.594 -14.789 1 96.56 71 ASP B O 1
ATOM 4033 N N . VAL B 1 72 ? -4.078 -34.844 -14.82 1 98.06 72 VAL B N 1
ATOM 4034 C CA . VAL B 1 72 ? -4.715 -35.219 -13.555 1 98.06 72 VAL B CA 1
ATOM 4035 C C . VAL B 1 72 ? -6.23 -35.156 -13.711 1 98.06 72 VAL B C 1
ATOM 4037 O O . VAL B 1 72 ? -6.75 -34.5 -14.609 1 98.06 72 VAL B O 1
ATOM 4040 N N . VAL B 1 73 ? -6.887 -35.938 -12.875 1 98.38 73 VAL B N 1
ATOM 4041 C CA . VAL B 1 73 ? -8.328 -35.844 -12.695 1 98.38 73 VAL B CA 1
ATOM 4042 C C . VAL B 1 73 ? -8.625 -34.812 -11.602 1 98.38 73 VAL B C 1
ATOM 4044 O O . VAL B 1 73 ? -8.227 -34.969 -10.453 1 98.38 73 VAL B O 1
ATOM 4047 N N . TYR B 1 74 ? -9.375 -33.781 -12 1 98.06 74 TYR B N 1
ATOM 4048 C CA . TYR B 1 74 ? -9.578 -32.625 -11.133 1 98.06 74 TYR B CA 1
ATOM 4049 C C . TYR B 1 74 ? -10.883 -32.75 -10.359 1 98.06 74 TYR B C 1
ATOM 4051 O O . TYR B 1 74 ? -11.859 -33.312 -10.852 1 98.06 74 TYR B O 1
ATOM 4059 N N . GLY B 1 75 ? -10.875 -32.188 -9.234 1 98.5 75 GLY B N 1
ATOM 4060 C CA . GLY B 1 75 ? -12.086 -31.75 -8.562 1 98.5 75 GLY B CA 1
ATOM 4061 C C . GLY B 1 75 ? -12.125 -30.25 -8.312 1 98.5 75 GLY B C 1
ATOM 4062 O O . GLY B 1 75 ? -11.156 -29.547 -8.602 1 98.5 75 GLY B O 1
ATOM 4063 N N . LEU B 1 76 ? -13.289 -29.797 -7.828 1 98.69 76 LEU B N 1
ATOM 4064 C CA . LEU B 1 76 ? -13.43 -28.375 -7.543 1 98.69 76 LEU B CA 1
ATOM 4065 C C . LEU B 1 76 ? -14.531 -28.141 -6.512 1 98.69 76 LEU B C 1
ATOM 4067 O O . LEU B 1 76 ? -15.609 -28.734 -6.598 1 98.69 76 LEU B O 1
ATOM 4071 N N . GLY B 1 77 ? -14.242 -27.344 -5.613 1 98.75 77 GLY B N 1
ATOM 4072 C CA . GLY B 1 77 ? -15.25 -26.906 -4.66 1 98.75 77 GLY B CA 1
ATOM 4073 C C . GLY B 1 77 ? -14.844 -25.656 -3.893 1 98.75 77 GLY B C 1
ATOM 4074 O O . GLY B 1 77 ? -13.664 -25.312 -3.838 1 98.75 77 GLY B O 1
ATOM 4075 N N . TYR B 1 78 ? -15.82 -24.984 -3.357 1 98.88 78 TYR B N 1
ATOM 4076 C CA . TYR B 1 78 ? -15.633 -23.797 -2.533 1 98.88 78 TYR B CA 1
ATOM 4077 C C . TYR B 1 78 ? -16.281 -23.969 -1.165 1 98.88 78 TYR B C 1
ATOM 4079 O O . TYR B 1 78 ? -17.266 -24.703 -1.029 1 98.88 78 TYR B O 1
ATOM 4087 N N . PHE B 1 79 ? -15.688 -23.312 -0.205 1 98.88 79 PHE B N 1
ATOM 4088 C CA . PHE B 1 79 ? -16.094 -23.516 1.179 1 98.88 79 PHE B CA 1
ATOM 4089 C C . PHE B 1 79 ? -16.234 -22.188 1.91 1 98.88 79 PHE B C 1
ATOM 4091 O O . PHE B 1 79 ? -15.477 -21.25 1.649 1 98.88 79 PHE B O 1
ATOM 4098 N N . ALA B 1 80 ? -17.234 -22.094 2.791 1 98.31 80 ALA B N 1
ATOM 4099 C CA . ALA B 1 80 ? -17.359 -21.078 3.82 1 98.31 80 ALA B CA 1
ATOM 4100 C C . ALA B 1 80 ? -17.031 -21.641 5.199 1 98.31 80 ALA B C 1
ATOM 4102 O O . ALA B 1 80 ? -17.938 -21.938 5.98 1 98.31 80 ALA B O 1
ATOM 4103 N N . LEU B 1 81 ? -15.812 -21.609 5.578 1 98.56 81 LEU B N 1
ATOM 4104 C CA . LEU B 1 81 ? -15.289 -22.531 6.574 1 98.56 81 LEU B CA 1
ATOM 4105 C C . LEU B 1 81 ? -15.586 -22.047 7.988 1 98.56 81 LEU B C 1
ATOM 4107 O O . LEU B 1 81 ? -15.516 -22.812 8.945 1 98.56 81 LEU B O 1
ATOM 4111 N N . ASP B 1 82 ? -15.805 -20.734 8.164 1 95.69 82 ASP B N 1
ATOM 4112 C CA . ASP B 1 82 ? -16.203 -20.281 9.484 1 95.69 82 ASP B CA 1
ATOM 4113 C C . ASP B 1 82 ? -17.609 -20.75 9.828 1 95.69 82 ASP B C 1
ATOM 4115 O O . ASP B 1 82 ? -17.906 -21.078 10.984 1 95.69 82 ASP B O 1
ATOM 4119 N N . GLU B 1 83 ? -18.391 -20.766 8.766 1 95.81 83 GLU B N 1
ATOM 4120 C CA . GLU B 1 83 ? -19.797 -21.141 8.953 1 95.81 83 GLU B CA 1
ATOM 4121 C C . GLU B 1 83 ? -20 -22.641 8.859 1 95.81 83 GLU B C 1
ATOM 4123 O O . GLU B 1 83 ? -20.844 -23.219 9.547 1 95.81 83 GLU B O 1
ATOM 4128 N N . GLN B 1 84 ? -19.234 -23.188 7.992 1 97.69 84 GLN B N 1
ATOM 4129 C CA . GLN B 1 84 ? -19.406 -24.594 7.691 1 97.69 84 GLN B CA 1
ATOM 4130 C C . GLN B 1 84 ? -18.062 -25.312 7.539 1 97.69 84 GLN B C 1
ATOM 4132 O O . GLN B 1 84 ? -17.547 -25.438 6.426 1 97.69 84 GLN B O 1
ATOM 4137 N N . PRO B 1 85 ? -17.562 -25.859 8.664 1 98.5 85 PRO B N 1
ATOM 4138 C CA . PRO B 1 85 ? -16.375 -26.703 8.539 1 98.5 85 PRO B CA 1
ATOM 4139 C C . PRO B 1 85 ? -16.594 -27.906 7.621 1 98.5 85 PRO B C 1
ATOM 4141 O O . PRO B 1 85 ? -17.734 -28.375 7.48 1 98.5 85 PRO B O 1
ATOM 4144 N N . VAL B 1 86 ? -15.555 -28.406 7.051 1 98.88 86 VAL B N 1
ATOM 4145 C CA . VAL B 1 86 ? -15.711 -29.391 5.988 1 98.88 86 VAL B CA 1
ATOM 4146 C C . VAL B 1 86 ? -14.773 -30.578 6.238 1 98.88 86 VAL B C 1
ATOM 4148 O O . VAL B 1 86 ? -13.625 -30.391 6.641 1 98.88 86 VAL B O 1
ATOM 4151 N N . ILE B 1 87 ? -15.219 -31.781 6.039 1 98.88 87 ILE B N 1
ATOM 4152 C CA . ILE B 1 87 ? -14.406 -33 6.066 1 98.88 87 ILE B CA 1
ATOM 4153 C C . ILE B 1 87 ? -13.836 -33.281 4.676 1 98.88 87 ILE B C 1
ATOM 4155 O O . ILE B 1 87 ? -14.586 -33.312 3.695 1 98.88 87 ILE B O 1
ATOM 4159 N N . ALA B 1 88 ? -12.578 -33.375 4.574 1 98.88 88 ALA B N 1
ATOM 4160 C CA . ALA B 1 88 ? -11.906 -33.906 3.395 1 98.88 88 ALA B CA 1
ATOM 4161 C C . ALA B 1 88 ? -11.547 -35.375 3.594 1 98.88 88 ALA B C 1
ATOM 4163 O O . ALA B 1 88 ? -10.766 -35.719 4.488 1 98.88 88 ALA B O 1
ATOM 4164 N N . GLN B 1 89 ? -12.086 -36.156 2.752 1 97.94 89 GLN B N 1
ATOM 4165 C CA . GLN B 1 89 ? -11.805 -37.594 2.777 1 97.94 89 GLN B CA 1
ATOM 4166 C C . GLN B 1 89 ? -10.648 -37.938 1.842 1 97.94 89 GLN B C 1
ATOM 4168 O O . GLN B 1 89 ? -10.656 -37.562 0.667 1 97.94 89 GLN B O 1
ATOM 4173 N N . VAL B 1 90 ? -9.656 -38.625 2.432 1 98.56 90 VAL B N 1
ATOM 4174 C CA . VAL B 1 90 ? -8.508 -39.031 1.638 1 98.56 90 VAL B CA 1
ATOM 4175 C C . VAL B 1 90 ? -8.477 -40.562 1.529 1 98.56 90 VAL B C 1
ATOM 4177 O O . VAL B 1 90 ? -8.25 -41.25 2.521 1 98.56 90 VAL B O 1
ATOM 4180 N N . PRO B 1 91 ? -8.695 -41.062 0.369 1 98.38 91 PRO B N 1
ATOM 4181 C CA . PRO B 1 91 ? -8.562 -42.531 0.196 1 98.38 91 PRO B CA 1
ATOM 4182 C C . PRO B 1 91 ? -7.109 -42.969 0.114 1 98.38 91 PRO B C 1
ATOM 4184 O O . PRO B 1 91 ? -6.195 -42.156 0.211 1 98.38 91 PRO B O 1
ATOM 4187 N N . ASP B 1 92 ? -6.902 -44.312 0.088 1 98 92 ASP B N 1
ATOM 4188 C CA . ASP B 1 92 ? -5.57 -44.844 -0.163 1 98 92 ASP B CA 1
ATOM 4189 C C . ASP B 1 92 ? -5.227 -44.781 -1.648 1 98 92 ASP B C 1
ATOM 4191 O O . ASP B 1 92 ? -5.742 -45.594 -2.441 1 98 92 ASP B O 1
ATOM 4195 N N . PHE B 1 93 ? -4.371 -43.938 -1.984 1 98.12 93 PHE B N 1
ATOM 4196 C CA . PHE B 1 93 ? -4 -43.75 -3.381 1 98.12 93 PHE B CA 1
ATOM 4197 C C . PHE B 1 93 ? -2.844 -44.656 -3.766 1 98.12 93 PHE B C 1
ATOM 4199 O O . PHE B 1 93 ? -2.434 -44.688 -4.93 1 98.12 93 PHE B O 1
ATOM 4206 N N . GLY B 1 94 ? -2.346 -45.438 -2.781 1 96.69 94 GLY B N 1
ATOM 4207 C CA . GLY B 1 94 ? -1.152 -46.25 -3.053 1 96.69 94 GLY B CA 1
ATOM 4208 C C . GLY B 1 94 ? 0.019 -45.406 -3.531 1 96.69 94 GLY B C 1
ATOM 4209 O O . GLY B 1 94 ? 0.378 -44.406 -2.896 1 96.69 94 GLY B O 1
ATOM 4210 N N . ASP B 1 95 ? 0.562 -45.75 -4.645 1 95.62 95 ASP B N 1
ATOM 4211 C CA . ASP B 1 95 ? 1.746 -45.062 -5.148 1 95.62 95 ASP B CA 1
ATOM 4212 C C . ASP B 1 95 ? 1.359 -43.938 -6.082 1 95.62 95 ASP B C 1
ATOM 4214 O O . ASP B 1 95 ? 2.213 -43.125 -6.496 1 95.62 95 ASP B O 1
ATOM 4218 N N . ARG B 1 96 ? 0.103 -43.781 -6.355 1 97.38 96 ARG B N 1
ATOM 4219 C CA . ARG B 1 96 ? -0.372 -42.781 -7.281 1 97.38 96 ARG B CA 1
ATOM 4220 C C . ARG B 1 96 ? -0.103 -41.375 -6.734 1 97.38 96 ARG B C 1
ATOM 4222 O O . ARG B 1 96 ? -0.333 -41.094 -5.555 1 97.38 96 ARG B O 1
ATOM 4229 N N . PHE B 1 97 ? 0.399 -40.469 -7.578 1 98.06 97 PHE B N 1
ATOM 4230 C CA . PHE B 1 97 ? 0.563 -39.062 -7.164 1 98.06 97 PHE B CA 1
ATOM 4231 C C . PHE B 1 97 ? -0.791 -38.375 -7.004 1 98.06 97 PHE B C 1
ATOM 4233 O O . PHE B 1 97 ? -1.69 -38.594 -7.824 1 98.06 97 PHE B O 1
ATOM 4240 N N . TRP B 1 98 ? -0.917 -37.594 -5.996 1 98.62 98 TRP B N 1
ATOM 4241 C CA . TRP B 1 98 ? -2.119 -36.812 -5.734 1 98.62 98 TRP B CA 1
ATOM 4242 C C . TRP B 1 98 ? -1.811 -35.625 -4.824 1 98.62 98 TRP B C 1
ATOM 4244 O O . TRP B 1 98 ? -0.841 -35.656 -4.062 1 98.62 98 TRP B O 1
ATOM 4254 N N . VAL B 1 99 ? -2.559 -34.594 -4.961 1 98.62 99 VAL B N 1
ATOM 4255 C CA . VAL B 1 99 ? -2.531 -33.438 -4.059 1 98.62 99 VAL B CA 1
ATOM 4256 C C . VAL B 1 99 ? -3.934 -32.844 -3.939 1 98.62 99 VAL B C 1
ATOM 4258 O O . VAL B 1 99 ? -4.648 -32.719 -4.934 1 98.62 99 VAL B O 1
ATOM 4261 N N . TYR B 1 100 ? -4.445 -32.656 -2.729 1 98.75 100 TYR B N 1
ATOM 4262 C CA . TYR B 1 100 ? -5.551 -31.719 -2.521 1 98.75 100 TYR B CA 1
ATOM 4263 C C . TYR B 1 100 ? -5.047 -30.281 -2.398 1 98.75 100 TYR B C 1
ATOM 4265 O O . TYR B 1 100 ? -4.582 -29.875 -1.333 1 98.75 100 TYR B O 1
ATOM 4273 N N . ALA B 1 101 ? -5.094 -29.547 -3.502 1 98.56 101 ALA B N 1
ATOM 4274 C CA . ALA B 1 101 ? -4.699 -28.141 -3.459 1 98.56 101 ALA B CA 1
ATOM 4275 C C . ALA B 1 101 ? -5.773 -27.297 -2.785 1 98.56 101 ALA B C 1
ATOM 4277 O O . ALA B 1 101 ? -6.852 -27.094 -3.342 1 98.56 101 ALA B O 1
ATOM 4278 N N . LEU B 1 102 ? -5.48 -26.828 -1.606 1 98.88 102 LEU B N 1
ATOM 4279 C CA . LEU B 1 102 ? -6.398 -26.016 -0.82 1 98.88 102 LEU B CA 1
ATOM 4280 C C . LEU B 1 102 ? -5.984 -24.547 -0.845 1 98.88 102 LEU B C 1
ATOM 4282 O O . LEU B 1 102 ? -4.883 -24.203 -0.405 1 98.88 102 LEU B O 1
ATOM 4286 N N . TYR B 1 103 ? -6.848 -23.719 -1.323 1 98.81 103 TYR B N 1
ATOM 4287 C CA . TYR B 1 103 ? -6.492 -22.312 -1.47 1 98.81 103 TYR B CA 1
ATOM 4288 C C . TYR B 1 103 ? -7.336 -21.438 -0.548 1 98.81 103 TYR B C 1
ATOM 4290 O O . TYR B 1 103 ? -8.531 -21.672 -0.381 1 98.81 103 TYR B O 1
ATOM 4298 N N . ASP B 1 104 ? -6.699 -20.469 0.059 1 98.81 104 ASP B N 1
ATOM 4299 C CA . ASP B 1 104 ? -7.457 -19.438 0.763 1 98.81 104 ASP B CA 1
ATOM 4300 C C . ASP B 1 104 ? -7.957 -18.359 -0.203 1 98.81 104 ASP B C 1
ATOM 4302 O O . ASP B 1 104 ? -7.828 -18.516 -1.421 1 98.81 104 ASP B O 1
ATOM 4306 N N . ALA B 1 105 ? -8.562 -17.344 0.295 1 98.69 105 ALA B N 1
ATOM 4307 C CA . ALA B 1 105 ? -9.172 -16.312 -0.534 1 98.69 105 ALA B CA 1
ATOM 4308 C C . ALA B 1 105 ? -8.125 -15.594 -1.385 1 98.69 105 ALA B C 1
ATOM 4310 O O . ALA B 1 105 ? -8.445 -15.031 -2.436 1 98.69 105 ALA B O 1
ATOM 4311 N N . ARG B 1 106 ? -6.859 -15.625 -1.008 1 98.5 106 ARG B N 1
ATOM 4312 C CA . ARG B 1 106 ? -5.777 -14.938 -1.696 1 98.5 106 ARG B CA 1
ATOM 4313 C C . ARG B 1 106 ? -5.168 -15.812 -2.783 1 98.5 106 ARG B C 1
ATOM 4315 O O . ARG B 1 106 ? -4.227 -15.406 -3.467 1 98.5 106 ARG B O 1
ATOM 4322 N N . THR B 1 107 ? -5.574 -17.031 -2.863 1 97.88 107 THR B N 1
ATOM 4323 C CA . THR B 1 107 ? -5.062 -18.078 -3.738 1 97.88 107 THR B CA 1
ATOM 4324 C C . THR B 1 107 ? -3.732 -18.625 -3.215 1 97.88 107 THR B C 1
ATOM 4326 O O . THR B 1 107 ? -2.939 -19.188 -3.975 1 97.88 107 THR B O 1
ATOM 4329 N N . ASP B 1 108 ? -3.449 -18.391 -1.969 1 98.25 108 ASP B N 1
ATOM 4330 C CA . ASP B 1 108 ? -2.396 -19.094 -1.257 1 98.25 108 ASP B CA 1
ATOM 4331 C C . ASP B 1 108 ? -2.869 -20.484 -0.828 1 98.25 108 ASP B C 1
ATOM 4333 O O . ASP B 1 108 ? -4.027 -20.656 -0.438 1 98.25 108 ASP B O 1
ATOM 4337 N N . GLN B 1 109 ? -1.976 -21.359 -0.894 1 98.5 109 GLN B N 1
ATOM 4338 C CA . GLN B 1 109 ? -2.34 -22.688 -0.413 1 98.5 109 GLN B CA 1
ATOM 4339 C C . GLN B 1 109 ? -2.186 -22.781 1.102 1 98.5 109 GLN B C 1
ATOM 4341 O O . GLN B 1 109 ? -1.217 -22.266 1.667 1 98.5 109 GLN B O 1
ATOM 4346 N N . PHE B 1 110 ? -3.18 -23.391 1.734 1 98.38 110 PHE B N 1
ATOM 4347 C CA . PHE B 1 110 ? -3.084 -23.734 3.148 1 98.38 110 PHE B CA 1
ATOM 4348 C C . PHE B 1 110 ? -3.125 -25.234 3.344 1 98.38 110 PHE B C 1
ATOM 4350 O O . PHE B 1 110 ? -3.516 -25.984 2.438 1 98.38 110 PHE B O 1
ATOM 4357 N N . GLY B 1 111 ? -2.607 -25.688 4.398 1 97.62 111 GLY B N 1
ATOM 4358 C CA . GLY B 1 111 ? -2.588 -27.109 4.688 1 97.62 111 GLY B CA 1
ATOM 4359 C C . GLY B 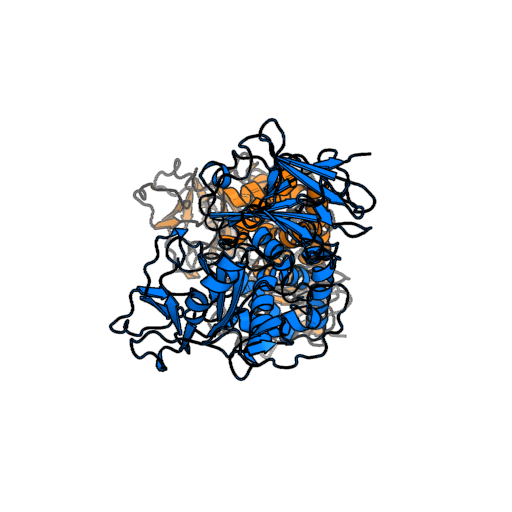1 111 ? -1.65 -27.891 3.783 1 97.62 111 GLY B C 1
ATOM 4360 O O . GLY B 1 111 ? -1.088 -27.344 2.838 1 97.62 111 GLY B O 1
ATOM 4361 N N . GLN B 1 112 ? -1.461 -29.125 4.121 1 97.44 112 GLN B N 1
ATOM 4362 C CA . GLN B 1 112 ? -0.599 -30.047 3.393 1 97.44 112 GLN B CA 1
ATOM 4363 C C . GLN B 1 112 ? -1.254 -31.422 3.256 1 97.44 112 GLN B C 1
ATOM 4365 O O . GLN B 1 112 ? -1.154 -32.25 4.16 1 97.44 112 GLN B O 1
ATOM 4370 N N . LEU B 1 113 ? -1.961 -31.609 2.184 1 98.31 113 LEU B N 1
ATOM 4371 C CA . LEU B 1 113 ? -2.582 -32.875 1.856 1 98.31 113 LEU B CA 1
ATOM 4372 C C . LEU B 1 113 ? -2.105 -33.375 0.5 1 98.31 113 LEU B C 1
ATOM 4374 O O . LEU B 1 113 ? -2.445 -32.812 -0.537 1 98.31 113 LEU B O 1
ATOM 4378 N N . GLY B 1 114 ? -1.34 -34.375 0.489 1 98.44 114 GLY B N 1
ATOM 4379 C CA . GLY B 1 114 ? -0.828 -34.875 -0.772 1 98.44 114 GLY B CA 1
ATOM 4380 C C . GLY B 1 114 ? 0.274 -35.906 -0.598 1 98.44 114 GLY B C 1
ATOM 4381 O O . GLY B 1 114 ? 0.822 -36.062 0.497 1 98.44 114 GLY B O 1
ATOM 4382 N N . LYS B 1 115 ? 0.626 -36.531 -1.641 1 97.94 115 LYS B N 1
ATOM 4383 C CA . LYS B 1 115 ? 1.684 -37.531 -1.685 1 97.94 115 LYS B CA 1
ATOM 4384 C C . LYS B 1 115 ? 3.02 -36.969 -1.236 1 97.94 115 LYS B C 1
ATOM 4386 O O . LYS B 1 115 ? 3.752 -37.594 -0.469 1 97.94 115 LYS B O 1
ATOM 4391 N N . PRO B 1 116 ? 3.303 -35.688 -1.635 1 97.5 116 PRO B N 1
ATOM 4392 C CA . PRO B 1 116 ? 4.586 -35.094 -1.226 1 97.5 116 PRO B CA 1
ATOM 4393 C C . PRO B 1 116 ? 4.711 -34.969 0.29 1 97.5 116 PRO B C 1
ATOM 4395 O O . PRO B 1 116 ? 5.82 -34.812 0.81 1 97.5 116 PRO B O 1
ATOM 4398 N N . TYR B 1 117 ? 3.646 -35 0.977 1 97.81 117 TYR B N 1
ATOM 4399 C CA . TYR B 1 117 ? 3.643 -34.75 2.416 1 97.81 117 TYR B CA 1
ATOM 4400 C C . TYR B 1 117 ? 3.469 -36.062 3.186 1 97.81 117 TYR B C 1
ATOM 4402 O O . TYR B 1 117 ? 3.303 -36.062 4.406 1 97.81 117 TYR B O 1
ATOM 4410 N N . ASN B 1 118 ? 3.428 -37.156 2.502 1 97.19 118 ASN B N 1
ATOM 4411 C CA . ASN B 1 118 ? 3.18 -38.438 3.096 1 97.19 118 ASN B CA 1
ATOM 4412 C C . ASN B 1 118 ? 1.869 -38.469 3.877 1 97.19 118 ASN B C 1
ATOM 4414 O O . ASN B 1 118 ? 1.801 -39.031 4.969 1 97.19 118 ASN B O 1
ATOM 4418 N N . THR B 1 119 ? 0.895 -37.875 3.355 1 98.25 119 THR B N 1
ATOM 4419 C CA . THR B 1 119 ? -0.416 -37.781 3.99 1 98.25 119 THR B CA 1
ATOM 4420 C C . THR B 1 119 ? -1.044 -39.188 4.098 1 98.25 119 THR B C 1
ATOM 4422 O O . THR B 1 119 ? -1.073 -39.938 3.119 1 98.25 119 THR B O 1
ATOM 4425 N N . LYS B 1 120 ? -1.566 -39.531 5.203 1 98.06 120 LYS B N 1
ATOM 4426 C CA . LYS B 1 120 ? -2.217 -40.812 5.418 1 98.06 120 LYS B CA 1
ATOM 4427 C C . LYS B 1 120 ? -3.688 -40.781 5.012 1 98.06 120 LYS B C 1
ATOM 4429 O O . LYS B 1 120 ? -4.336 -39.719 5.137 1 98.06 120 LYS B O 1
ATOM 4434 N N . PRO B 1 121 ? -4.152 -41.969 4.504 1 98.19 121 PRO B N 1
ATOM 4435 C CA . PRO B 1 121 ? -5.594 -42 4.254 1 98.19 121 PRO B CA 1
ATOM 4436 C C . PRO B 1 121 ? -6.418 -41.719 5.512 1 98.19 121 PRO B C 1
ATOM 4438 O O . PRO B 1 121 ? -5.992 -42.062 6.617 1 98.19 121 PRO B O 1
ATOM 4441 N N . GLY B 1 122 ? -7.551 -41.125 5.395 1 98.5 122 GLY B N 1
ATOM 4442 C CA . GLY B 1 122 ? -8.422 -40.812 6.52 1 98.5 122 GLY B CA 1
ATOM 4443 C C . GLY B 1 122 ? -9.195 -39.531 6.344 1 98.5 122 GLY B C 1
ATOM 4444 O O . GLY B 1 122 ? -9.508 -39.125 5.219 1 98.5 122 GLY B O 1
ATOM 4445 N N . PHE B 1 123 ? -9.617 -39 7.496 1 98.75 123 PHE B N 1
ATOM 4446 C CA . PHE B 1 123 ? -10.469 -37.812 7.496 1 98.75 123 PHE B CA 1
ATOM 4447 C C . PHE B 1 123 ? -9.703 -36.594 8.016 1 98.75 123 PHE B C 1
ATOM 4449 O O . PHE B 1 123 ? -8.984 -36.719 9.008 1 98.75 123 PHE B O 1
ATOM 4456 N N . TYR B 1 124 ? -9.805 -35.531 7.348 1 98.88 124 TYR B N 1
ATOM 4457 C CA . TYR B 1 124 ? -9.211 -34.25 7.727 1 98.88 124 TYR B CA 1
ATOM 4458 C C . TYR B 1 124 ? -10.273 -33.156 7.797 1 98.88 124 TYR B C 1
ATOM 4460 O O . TYR B 1 124 ? -11.156 -33.062 6.934 1 98.88 124 TYR B O 1
ATOM 4468 N N . LEU B 1 125 ? -10.211 -32.375 8.812 1 98.88 125 LEU B N 1
ATOM 4469 C CA . LEU B 1 125 ? -11.195 -31.312 9.031 1 98.88 125 LEU B CA 1
ATOM 4470 C C . LEU B 1 125 ? -10.648 -29.953 8.609 1 98.88 125 LEU B C 1
ATOM 4472 O O . LEU B 1 125 ? -9.625 -29.5 9.125 1 98.88 125 LEU B O 1
ATOM 4476 N N . LEU B 1 126 ? -11.25 -29.328 7.625 1 98.88 126 LEU B N 1
ATOM 4477 C CA . LEU B 1 126 ? -10.945 -27.969 7.211 1 98.88 126 LEU B CA 1
ATOM 4478 C C . LEU B 1 126 ? -11.797 -26.969 7.977 1 98.88 126 LEU B C 1
ATOM 4480 O O . LEU B 1 126 ? -13.023 -27.094 8.016 1 98.88 126 LEU B O 1
ATOM 4484 N N . VAL B 1 127 ? -11.141 -25.984 8.57 1 98.81 127 VAL B N 1
ATOM 4485 C CA . VAL B 1 127 ? -11.875 -25 9.367 1 98.81 127 VAL B CA 1
ATOM 4486 C C . VAL B 1 127 ? -11.391 -23.594 9.023 1 98.81 127 VAL B C 1
ATOM 4488 O O . VAL B 1 127 ? -10.328 -23.438 8.422 1 98.81 127 VAL B O 1
ATOM 4491 N N . GLY B 1 128 ? -12.266 -22.594 9.305 1 98.5 128 GLY B N 1
ATOM 4492 C CA . GLY B 1 128 ? -11.906 -21.203 9.086 1 98.5 128 GLY B CA 1
ATOM 4493 C C . GLY B 1 128 ? -11.141 -20.578 10.242 1 98.5 128 GLY B C 1
ATOM 4494 O O . GLY B 1 128 ? -10.875 -21.25 11.242 1 98.5 128 GLY B O 1
ATOM 4495 N N . PRO B 1 129 ? -10.758 -19.344 10.078 1 98.25 129 PRO B N 1
ATOM 4496 C CA . PRO B 1 129 ? -9.914 -18.688 11.086 1 98.25 129 PRO B CA 1
ATOM 4497 C C . PRO B 1 129 ? -10.625 -18.516 12.422 1 98.25 129 PRO B C 1
ATOM 4499 O O . PRO B 1 129 ? -9.977 -18.438 13.469 1 98.25 129 PRO B O 1
ATOM 4502 N N . ARG B 1 130 ? -11.945 -18.562 12.492 1 97.38 130 ARG B N 1
ATOM 4503 C CA . ARG B 1 130 ? -12.656 -18.234 13.727 1 97.38 130 ARG B CA 1
ATOM 4504 C C . ARG B 1 130 ? -13.352 -19.469 14.305 1 97.38 130 ARG B C 1
ATOM 4506 O O . ARG B 1 130 ? -14.117 -19.359 15.266 1 97.38 130 ARG B O 1
ATOM 4513 N N . TRP B 1 131 ? -13.141 -20.547 13.656 1 96.19 131 TRP B N 1
ATOM 4514 C CA . TRP B 1 131 ? -13.734 -21.781 14.156 1 96.19 131 TRP B CA 1
ATOM 4515 C C . TRP B 1 131 ? -13.117 -22.188 15.492 1 96.19 131 TRP B C 1
ATOM 4517 O O . TRP B 1 131 ? -11.898 -22.141 15.648 1 96.19 131 TRP B O 1
ATOM 4527 N N . SER B 1 132 ? -13.836 -22.594 16.422 1 94.81 132 SER B N 1
ATOM 4528 C CA . SER B 1 132 ? -13.344 -22.938 17.75 1 94.81 132 SER B CA 1
ATOM 4529 C C . SER B 1 132 ? -13.891 -24.281 18.203 1 94.81 132 SER B C 1
ATOM 4531 O O . SER B 1 132 ? -13.945 -24.578 19.406 1 94.81 132 SER B O 1
ATOM 4533 N N . GLY B 1 133 ? -14.32 -25.094 17.391 1 94.31 133 GLY B N 1
ATOM 4534 C CA . GLY B 1 133 ? -14.836 -26.406 17.75 1 94.31 133 GLY B CA 1
ATOM 4535 C C . GLY B 1 133 ? -13.75 -27.391 18.125 1 94.31 133 GLY B C 1
ATOM 4536 O O . GLY B 1 133 ? -12.57 -27.047 18.141 1 94.31 133 GLY B O 1
ATOM 4537 N N . LEU B 1 134 ? -14.188 -28.594 18.547 1 94.44 134 LEU B N 1
ATOM 4538 C CA . LEU B 1 134 ? -13.273 -29.688 18.875 1 94.44 134 LEU B CA 1
ATOM 4539 C C . LEU B 1 134 ? -13.094 -30.625 17.703 1 94.44 134 LEU B C 1
ATOM 4541 O O . LEU B 1 134 ? -14.023 -30.828 16.906 1 94.44 134 LEU B O 1
ATOM 4545 N N . LYS B 1 135 ? -11.875 -31.156 17.547 1 95.75 135 LYS B N 1
ATOM 4546 C CA . LYS B 1 135 ? -11.648 -32.188 16.547 1 95.75 135 LYS B CA 1
ATOM 4547 C C . LYS B 1 135 ? -12.492 -33.438 16.812 1 95.75 135 LYS B C 1
ATOM 4549 O O . LYS B 1 135 ? -12.359 -34.062 17.875 1 95.75 135 LYS B O 1
ATOM 4554 N N . PRO B 1 136 ? -13.32 -33.906 15.93 1 97 136 PRO B N 1
ATOM 4555 C CA . PRO B 1 136 ? -14.109 -35.125 16.156 1 97 136 PRO B CA 1
ATOM 4556 C C . PRO B 1 136 ? -13.234 -36.375 16.234 1 97 136 PRO B C 1
ATOM 4558 O O . PRO B 1 136 ? -12.164 -36.406 15.633 1 97 136 PRO B O 1
ATOM 4561 N N . ASP B 1 137 ? -13.789 -37.406 16.891 1 97.06 137 ASP B N 1
ATOM 4562 C CA . ASP B 1 137 ? -13.133 -38.719 16.875 1 97.06 137 ASP B CA 1
ATOM 4563 C C . ASP B 1 137 ? -13.039 -39.25 15.461 1 97.06 137 ASP B C 1
ATOM 4565 O O . ASP B 1 137 ? -13.984 -39.156 14.68 1 97.06 137 ASP B O 1
ATOM 4569 N N . GLY B 1 138 ? -11.867 -39.812 15.109 1 97.5 138 GLY B N 1
ATOM 4570 C CA . GLY B 1 138 ? -11.68 -40.406 13.789 1 97.5 138 GLY B CA 1
ATOM 4571 C C . GLY B 1 138 ? -11.047 -39.438 12.797 1 97.5 138 GLY B C 1
ATOM 4572 O O . GLY B 1 138 ? -10.555 -39.875 11.75 1 97.5 138 GLY B O 1
ATOM 4573 N N . VAL B 1 139 ? -11.195 -38.219 13.078 1 98.5 139 VAL B N 1
ATOM 4574 C CA . VAL B 1 139 ? -10.531 -37.219 12.234 1 98.5 139 VAL B CA 1
ATOM 4575 C C . VAL B 1 139 ? -9.039 -37.188 12.555 1 98.5 139 VAL B C 1
ATOM 4577 O O . VAL B 1 139 ? -8.648 -37.125 13.727 1 98.5 139 VAL B O 1
ATOM 4580 N N . ARG B 1 140 ? -8.211 -37.188 11.578 1 98.12 140 ARG B N 1
ATOM 4581 C CA . ARG B 1 140 ? -6.766 -37.281 11.766 1 98.12 140 ARG B CA 1
ATOM 4582 C C . ARG B 1 140 ? -6.164 -35.938 12.148 1 98.12 140 ARG B C 1
ATOM 4584 O O . ARG B 1 140 ? -5.266 -35.875 12.984 1 98.12 140 ARG B O 1
ATOM 4591 N N . ASP B 1 141 ? -6.582 -34.906 11.492 1 98 141 ASP B N 1
ATOM 4592 C CA . ASP B 1 141 ? -5.996 -33.594 11.719 1 98 141 ASP B CA 1
ATOM 4593 C C . ASP B 1 141 ? -6.984 -32.5 11.375 1 98 141 ASP B C 1
ATOM 4595 O O . ASP B 1 141 ? -7.945 -32.719 10.641 1 98 141 ASP B O 1
ATOM 4599 N N . VAL B 1 142 ? -6.789 -31.344 12 1 98.56 142 VAL B N 1
ATOM 4600 C CA . VAL B 1 142 ? -7.523 -30.125 11.703 1 98.56 142 VAL B CA 1
ATOM 4601 C C . VAL B 1 142 ? -6.637 -29.156 10.914 1 98.56 142 VAL B C 1
ATOM 4603 O O . VAL B 1 142 ? -5.523 -28.844 11.344 1 98.56 142 VAL B O 1
ATOM 4606 N N . ILE B 1 143 ? -7.121 -28.766 9.758 1 98.75 143 ILE B N 1
ATOM 4607 C CA . ILE B 1 143 ? -6.41 -27.844 8.883 1 98.75 143 ILE B CA 1
ATOM 4608 C C . ILE B 1 143 ? -7.137 -26.5 8.852 1 98.75 143 ILE B C 1
ATOM 4610 O O . ILE B 1 143 ? -8.273 -26.406 8.383 1 98.75 143 ILE B O 1
ATOM 4614 N N . ARG B 1 144 ? -6.477 -25.5 9.328 1 98.62 144 ARG B N 1
ATOM 4615 C CA . ARG B 1 144 ? -7.113 -24.188 9.461 1 98.62 144 ARG B CA 1
ATOM 4616 C C . ARG B 1 144 ? -6.75 -23.281 8.289 1 98.62 144 ARG B C 1
ATOM 4618 O O . ARG B 1 144 ? -5.57 -23.062 8.016 1 98.62 144 ARG B O 1
ATOM 4625 N N . CYS B 1 145 ? -7.723 -22.828 7.586 1 98.75 145 CYS B N 1
ATOM 4626 C CA . CYS B 1 145 ? -7.559 -21.812 6.543 1 98.75 145 CYS B CA 1
ATOM 4627 C C . CYS B 1 145 ? -7.457 -20.422 7.148 1 98.75 145 CYS B C 1
ATOM 4629 O O . CYS B 1 145 ? -8.227 -20.062 8.047 1 98.75 145 CYS B O 1
ATOM 4631 N N . PRO B 1 146 ? -6.598 -19.562 6.613 1 98.19 146 PRO B N 1
ATOM 4632 C CA . PRO B 1 146 ? -6.469 -18.203 7.16 1 98.19 146 PRO B CA 1
ATOM 4633 C C . PRO B 1 146 ? -7.652 -17.312 6.801 1 98.19 146 PRO B C 1
ATOM 4635 O O . PRO B 1 146 ? -7.801 -16.219 7.363 1 98.19 146 PRO B O 1
ATOM 4638 N N . THR B 1 147 ? -8.523 -17.719 5.887 1 98.62 147 THR B N 1
ATOM 4639 C CA . THR B 1 147 ? -9.695 -16.953 5.492 1 98.62 147 THR B CA 1
ATOM 4640 C C . THR B 1 147 ? -10.953 -17.812 5.543 1 98.62 147 THR B C 1
ATOM 4642 O O . THR B 1 147 ? -10.867 -19.047 5.469 1 98.62 147 THR B O 1
ATOM 4645 N N . PRO B 1 148 ? -12.117 -17.188 5.613 1 98.44 148 PRO B N 1
ATOM 4646 C CA . PRO B 1 148 ? -13.344 -17.984 5.625 1 98.44 148 PRO B CA 1
ATOM 4647 C C . PRO B 1 148 ? -13.625 -18.656 4.285 1 98.44 148 PRO B C 1
ATOM 4649 O O . PRO B 1 148 ? -14.039 -19.812 4.25 1 98.44 148 PRO B O 1
ATOM 4652 N N . LEU B 1 149 ? -13.375 -17.922 3.229 1 98.75 149 LEU B N 1
ATOM 4653 C CA . LEU B 1 149 ? -13.539 -18.5 1.898 1 98.75 149 LEU B CA 1
ATOM 4654 C C . LEU B 1 149 ? -12.344 -19.375 1.538 1 98.75 149 LEU B C 1
ATOM 4656 O O . LEU B 1 149 ? -11.195 -18.953 1.712 1 98.75 149 LEU B O 1
ATOM 4660 N N . ALA B 1 150 ? -12.609 -20.531 1.136 1 98.81 150 ALA B N 1
ATOM 4661 C CA . ALA B 1 150 ? -11.578 -21.484 0.7 1 98.81 150 ALA B CA 1
ATOM 4662 C C . ALA B 1 150 ? -12.031 -22.25 -0.531 1 98.81 150 ALA B C 1
ATOM 4664 O O . ALA B 1 150 ? -13.219 -22.266 -0.867 1 98.81 150 ALA B O 1
ATOM 4665 N N . ASN B 1 151 ? -11.086 -22.719 -1.203 1 98.44 151 ASN B N 1
ATOM 4666 C CA . ASN B 1 151 ? -11.258 -23.516 -2.406 1 98.44 151 ASN B CA 1
ATOM 4667 C C . ASN B 1 151 ? -10.414 -24.781 -2.361 1 98.44 151 ASN B C 1
ATOM 4669 O O . ASN B 1 151 ? -9.336 -24.797 -1.771 1 98.44 151 ASN B O 1
ATOM 4673 N N . ALA B 1 152 ? -10.961 -25.891 -2.875 1 98.81 152 ALA B N 1
ATOM 4674 C CA . ALA B 1 152 ? -10.188 -27.109 -3.041 1 98.81 152 ALA B CA 1
ATOM 4675 C C . ALA B 1 152 ? -10.195 -27.578 -4.496 1 98.81 152 ALA B C 1
ATOM 4677 O O . ALA B 1 152 ? -11.25 -27.578 -5.145 1 98.81 152 ALA B O 1
ATOM 4678 N N . ILE B 1 153 ? -9.055 -27.953 -4.949 1 98.69 153 ILE B N 1
ATOM 4679 C CA . ILE B 1 153 ? -8.891 -28.531 -6.277 1 98.69 153 ILE B CA 1
ATOM 4680 C C . ILE B 1 153 ? -8.062 -29.812 -6.172 1 98.69 153 ILE B C 1
ATOM 4682 O O . ILE B 1 153 ? -6.855 -29.797 -6.418 1 98.69 153 ILE B O 1
ATOM 4686 N N . PRO B 1 154 ? -8.734 -30.938 -5.836 1 98.75 154 PRO B N 1
ATOM 4687 C CA . PRO B 1 154 ? -8.008 -32.188 -5.875 1 98.75 154 PRO B CA 1
ATOM 4688 C C . PRO B 1 154 ? -7.438 -32.5 -7.258 1 98.75 154 PRO B C 1
ATOM 4690 O O . PRO B 1 154 ? -8.102 -32.281 -8.273 1 98.75 154 PRO B O 1
ATOM 4693 N N . ARG B 1 155 ? -6.273 -32.969 -7.262 1 98.62 155 ARG B N 1
ATOM 4694 C CA . ARG B 1 155 ? -5.539 -33.344 -8.461 1 98.62 155 ARG B CA 1
ATOM 4695 C C . ARG B 1 155 ? -4.98 -34.75 -8.344 1 98.62 155 ARG B C 1
ATOM 4697 O O . ARG B 1 155 ? -4.062 -35 -7.551 1 98.62 155 ARG B O 1
ATOM 4704 N N . ILE B 1 156 ? -5.484 -35.688 -9.102 1 98.75 156 ILE B N 1
ATOM 4705 C CA . ILE B 1 156 ? -5.066 -37.094 -9.023 1 98.75 156 ILE B CA 1
ATOM 4706 C C . ILE B 1 156 ? -4.465 -37.531 -10.359 1 98.75 15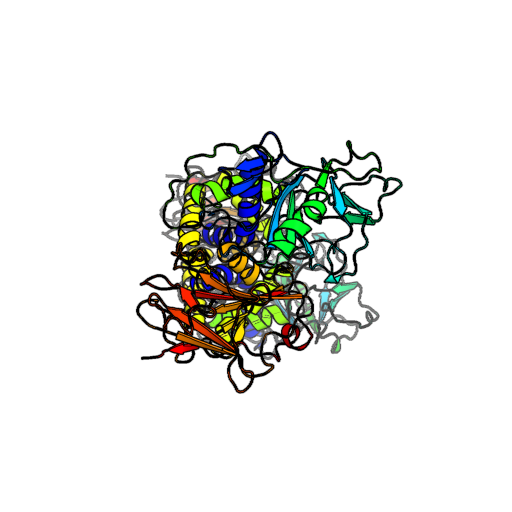6 ILE B C 1
ATOM 4708 O O . ILE B 1 156 ? -5.141 -37.5 -11.391 1 98.75 156 ILE B O 1
ATOM 4712 N N . PHE B 1 157 ? -3.227 -37.969 -10.344 1 98.69 157 PHE B N 1
ATOM 4713 C CA . PHE B 1 157 ? -2.51 -38.344 -11.555 1 98.69 157 PHE B CA 1
ATOM 4714 C C . PHE B 1 157 ? -3.217 -39.469 -12.273 1 98.69 157 PHE B C 1
ATOM 4716 O O . PHE B 1 157 ? -3.67 -40.438 -11.641 1 98.69 157 PHE B O 1
ATOM 4723 N N . GLN B 1 158 ? -3.365 -39.406 -13.578 1 97.94 158 GLN B N 1
ATOM 4724 C CA . GLN B 1 158 ? -3.895 -40.438 -14.461 1 97.94 158 GLN B CA 1
ATOM 4725 C C . GLN B 1 158 ? -2.992 -40.625 -15.68 1 97.94 158 GLN B C 1
ATOM 4727 O O . GLN B 1 158 ? -2.623 -39.656 -16.344 1 97.94 158 GLN B O 1
ATOM 4732 N N . ASP B 1 159 ? -2.525 -41.812 -15.906 1 94.88 159 ASP B N 1
ATOM 4733 C CA . ASP B 1 159 ? -1.807 -42.062 -17.156 1 94.88 159 ASP B CA 1
ATOM 4734 C C . ASP B 1 159 ? -2.775 -42.344 -18.297 1 94.88 159 ASP B C 1
ATOM 4736 O O . ASP B 1 159 ? -3.979 -42.469 -18.078 1 94.88 159 ASP B O 1
ATOM 4740 N N . ASP B 1 160 ? -2.334 -42.438 -19.5 1 94.56 160 ASP B N 1
ATOM 4741 C CA . ASP B 1 160 ? -3.184 -42.469 -20.688 1 94.56 160 ASP B CA 1
ATOM 4742 C C . ASP B 1 160 ? -3.566 -43.875 -21.047 1 94.56 160 ASP B C 1
ATOM 4744 O O . ASP B 1 160 ? -4.238 -44.125 -22.062 1 94.56 160 ASP B O 1
ATOM 4748 N N . THR B 1 161 ? -3.285 -44.844 -20.266 1 95.31 161 THR B N 1
ATOM 4749 C CA . THR B 1 161 ? -3.609 -46.25 -20.594 1 95.31 161 THR B CA 1
ATOM 4750 C C . THR B 1 161 ? -5.035 -46.562 -20.172 1 95.31 161 THR B C 1
ATOM 4752 O O . THR B 1 161 ? -5.523 -46.062 -19.156 1 95.31 161 THR B O 1
ATOM 4755 N N . PRO B 1 162 ? -5.664 -47.438 -20.953 1 95.75 162 PRO B N 1
ATOM 4756 C CA . PRO B 1 162 ? -7 -47.875 -20.547 1 95.75 162 PRO B CA 1
ATOM 4757 C C . PRO B 1 162 ? -7.008 -48.531 -19.156 1 95.75 162 PRO B C 1
ATOM 4759 O O . PRO B 1 162 ? -7.984 -48.406 -18.422 1 95.75 162 PRO B O 1
ATOM 4762 N N . GLU B 1 163 ? -5.941 -49.219 -18.828 1 96.62 163 GLU B N 1
ATOM 4763 C CA . GLU B 1 163 ? -5.844 -49.875 -17.531 1 96.62 163 GLU B CA 1
ATOM 4764 C C . GLU B 1 163 ? -5.859 -48.875 -16.391 1 96.62 163 GLU B C 1
ATOM 4766 O O . GLU B 1 163 ? -6.574 -49.062 -15.406 1 96.62 163 GLU B O 1
ATOM 4771 N N . ASP B 1 164 ? -5.086 -47.844 -16.531 1 97.06 164 ASP B N 1
ATOM 4772 C CA . ASP B 1 164 ? -5.023 -46.875 -15.469 1 97.06 164 ASP B CA 1
ATOM 4773 C C . ASP B 1 164 ? -6.316 -46.062 -15.391 1 97.06 164 ASP B C 1
ATOM 4775 O O . ASP B 1 164 ? -6.75 -45.656 -14.305 1 97.06 164 ASP B O 1
ATOM 4779 N N . LYS B 1 165 ? -6.93 -45.75 -16.516 1 96.56 165 LYS B N 1
ATOM 4780 C CA . LYS B 1 165 ? -8.203 -45.031 -16.562 1 96.56 165 LYS B CA 1
ATOM 4781 C C . LYS B 1 165 ? -9.297 -45.844 -15.852 1 96.56 165 LYS B C 1
ATOM 4783 O O . LYS B 1 165 ? -10.195 -45.25 -15.227 1 96.56 165 LYS B O 1
ATOM 4788 N N . ALA B 1 166 ? -9.148 -47.094 -16 1 97 166 ALA B N 1
ATOM 4789 C CA . ALA B 1 166 ? -10.086 -47.969 -15.281 1 97 166 ALA B CA 1
ATOM 4790 C C . ALA B 1 166 ? -9.758 -48 -13.789 1 97 166 ALA B C 1
ATOM 4792 O O . ALA B 1 166 ? -10.648 -47.938 -12.945 1 97 166 ALA B O 1
ATOM 4793 N N . ALA B 1 167 ? -8.516 -48.125 -13.484 1 96.81 167 ALA B N 1
ATOM 4794 C CA . ALA B 1 167 ? -8.062 -48.312 -12.109 1 96.81 167 ALA B CA 1
ATOM 4795 C C . ALA B 1 167 ? -8.375 -47.094 -11.258 1 96.81 167 ALA B C 1
ATOM 4797 O O . ALA B 1 167 ? -8.664 -47.219 -10.062 1 96.81 167 ALA B O 1
ATOM 4798 N N . ILE B 1 168 ? -8.281 -45.906 -11.805 1 97.81 168 ILE B N 1
ATOM 4799 C CA . ILE B 1 168 ? -8.391 -44.688 -11.039 1 97.81 168 ILE B CA 1
ATOM 4800 C C . ILE B 1 168 ? -9.844 -44.469 -10.602 1 97.81 168 ILE B C 1
ATOM 4802 O O . ILE B 1 168 ? -10.109 -43.75 -9.641 1 97.81 168 ILE B O 1
ATOM 4806 N N . GLN B 1 169 ? -10.828 -45.094 -11.266 1 97.06 169 GLN B N 1
ATOM 4807 C CA . GLN B 1 169 ? -12.25 -44.844 -11.031 1 97.06 169 GLN B CA 1
ATOM 4808 C C . GLN B 1 169 ? -12.633 -45.156 -9.594 1 97.06 169 GLN B C 1
ATOM 4810 O O . GLN B 1 169 ? -13.344 -44.375 -8.945 1 97.06 169 GLN B O 1
ATOM 4815 N N . THR B 1 170 ? -12.172 -46.219 -9.102 1 94.12 170 THR B N 1
ATOM 4816 C CA . THR B 1 170 ? -12.547 -46.625 -7.75 1 94.12 170 THR B CA 1
ATOM 4817 C C . THR B 1 170 ? -11.961 -45.688 -6.711 1 94.12 170 THR B C 1
ATOM 4819 O O . THR B 1 170 ? -12.617 -45.344 -5.723 1 94.12 170 THR B O 1
ATOM 4822 N N . VAL B 1 171 ? -10.766 -45.25 -6.945 1 97 171 VAL B N 1
ATOM 4823 C CA . VAL B 1 171 ? -10.086 -44.438 -5.949 1 97 171 VAL B CA 1
ATOM 4824 C C . VAL B 1 171 ? -10.695 -43.031 -5.938 1 97 171 VAL B C 1
ATOM 4826 O O . VAL B 1 171 ? -10.945 -42.469 -4.867 1 97 171 VAL B O 1
ATOM 4829 N N . ILE B 1 172 ? -11 -42.438 -7.152 1 98.19 172 ILE B N 1
ATOM 4830 C CA . ILE B 1 172 ? -11.5 -41.062 -7.188 1 98.19 172 ILE B CA 1
ATOM 4831 C C . ILE B 1 172 ? -12.914 -41.031 -6.625 1 98.19 172 ILE B C 1
ATOM 4833 O O . ILE B 1 172 ? -13.352 -40 -6.105 1 98.19 172 ILE B O 1
ATOM 4837 N N . ASN B 1 173 ? -13.648 -42.125 -6.652 1 98.38 173 ASN B N 1
ATOM 4838 C CA . ASN B 1 173 ? -14.992 -42.156 -6.086 1 98.38 173 ASN B CA 1
ATOM 4839 C C . ASN B 1 173 ? -14.977 -41.938 -4.582 1 98.38 173 ASN B C 1
ATOM 4841 O O . ASN B 1 173 ? -16.016 -41.625 -3.986 1 98.38 173 ASN B O 1
ATOM 4845 N N . SER B 1 174 ? -13.82 -42.062 -3.988 1 98 174 SER B N 1
ATOM 4846 C CA . SER B 1 174 ? -13.703 -41.844 -2.549 1 98 174 SER B CA 1
ATOM 4847 C C . SER B 1 174 ? -13.078 -40.5 -2.236 1 98 174 SER B C 1
ATOM 4849 O O . SER B 1 174 ? -12.766 -40.188 -1.081 1 98 174 SER B O 1
ATOM 4851 N N . VAL B 1 175 ? -12.812 -39.688 -3.256 1 98.75 175 VAL B N 1
ATOM 4852 C CA . VAL B 1 175 ? -12.453 -38.281 -3.039 1 98.75 175 VAL B CA 1
ATOM 4853 C C . VAL B 1 175 ? -13.719 -37.469 -2.797 1 98.75 175 VAL B C 1
ATOM 4855 O O . VAL B 1 175 ? -14.344 -36.969 -3.742 1 98.75 175 VAL B O 1
ATOM 4858 N N . VAL B 1 176 ? -14.039 -37.312 -1.561 1 98.62 176 VAL B N 1
ATOM 4859 C CA . VAL B 1 176 ? -15.297 -36.688 -1.169 1 98.62 176 VAL B CA 1
ATOM 4860 C C . VAL B 1 176 ? -15.031 -35.625 -0.105 1 98.62 176 VAL B C 1
ATOM 4862 O O . VAL B 1 176 ? -14.242 -35.844 0.815 1 98.62 176 VAL B O 1
ATOM 4865 N N . PHE B 1 177 ? -15.539 -34.438 -0.287 1 98.88 177 PHE B N 1
ATOM 4866 C CA . PHE B 1 177 ? -15.625 -33.375 0.692 1 98.88 177 PHE B CA 1
ATOM 4867 C C . PHE B 1 177 ? -17.062 -33.125 1.096 1 98.88 177 PHE B C 1
ATOM 4869 O O . PHE B 1 177 ? -17.969 -33.094 0.247 1 98.88 177 PHE B O 1
ATOM 4876 N N . TYR B 1 178 ? -17.328 -32.938 2.332 1 98.62 178 TYR B N 1
ATOM 4877 C CA . TYR B 1 178 ? -18.688 -32.688 2.801 1 98.62 178 TYR B CA 1
ATOM 4878 C C . TYR B 1 178 ? -18.672 -31.969 4.148 1 98.62 178 TYR B C 1
ATOM 4880 O O . TYR B 1 178 ? -17.672 -32 4.867 1 98.62 178 TYR B O 1
ATOM 4888 N N . PRO B 1 179 ? -19.797 -31.312 4.496 1 98.56 179 PRO B N 1
ATOM 4889 C CA . PRO B 1 179 ? -19.859 -30.578 5.766 1 98.56 179 PRO B CA 1
ATOM 4890 C C . PRO B 1 179 ? -19.656 -31.484 6.977 1 98.56 179 PRO B C 1
ATOM 4892 O O . PRO B 1 179 ? -20.094 -32.656 6.973 1 98.56 179 PRO B O 1
ATOM 4895 N N . LEU B 1 180 ? -19.047 -30.906 7.918 1 98.38 180 LEU B N 1
ATOM 4896 C CA . LEU B 1 180 ? -18.766 -31.625 9.164 1 98.38 180 LEU B CA 1
ATOM 4897 C C . LEU B 1 180 ? -20.047 -32.219 9.727 1 98.38 180 LEU B C 1
ATOM 4899 O O . LEU B 1 180 ? -20.016 -33.312 10.312 1 98.38 180 LEU B O 1
ATOM 4903 N N . GLU B 1 181 ? -21.156 -31.578 9.547 1 97.12 181 GLU B N 1
ATOM 4904 C CA . GLU B 1 181 ? -22.438 -32.031 10.102 1 97.12 181 GLU B CA 1
ATOM 4905 C C . GLU B 1 181 ? -22.828 -33.375 9.539 1 97.12 181 GLU B C 1
ATOM 4907 O O . GLU B 1 181 ? -23.641 -34.094 10.133 1 97.12 181 GLU B O 1
ATOM 4912 N N . ASP B 1 182 ? -22.297 -33.75 8.43 1 97.81 182 ASP B N 1
ATOM 4913 C CA . ASP B 1 182 ? -22.641 -35.031 7.77 1 97.81 182 ASP B CA 1
ATOM 4914 C C . ASP B 1 182 ? -21.609 -36.094 8.102 1 97.81 182 ASP B C 1
ATOM 4916 O O . ASP B 1 182 ? -21.641 -37.188 7.535 1 97.81 182 ASP B O 1
ATOM 4920 N N . PHE B 1 183 ? -20.688 -35.844 8.977 1 98.19 183 PHE B N 1
ATOM 4921 C CA . PHE B 1 183 ? -19.594 -36.75 9.289 1 98.19 183 PHE B CA 1
ATOM 4922 C C . PHE B 1 183 ? -20.109 -37.938 10.109 1 98.19 183 PHE B C 1
ATOM 4924 O O . PHE B 1 183 ? -20.766 -37.75 11.133 1 98.19 183 PHE B O 1
ATOM 4931 N N . THR B 1 184 ? -19.781 -39.156 9.719 1 97.44 184 THR B N 1
ATOM 4932 C CA . THR B 1 184 ? -20.234 -40.375 10.414 1 97.44 184 THR B CA 1
ATOM 4933 C C . THR B 1 184 ? -19.031 -41.219 10.82 1 97.44 184 THR B C 1
ATOM 4935 O O . THR B 1 184 ? -19.203 -42.219 11.531 1 97.44 184 THR B O 1
ATOM 4938 N N . GLY B 1 185 ? -17.906 -40.906 10.359 1 96.81 185 GLY B N 1
ATOM 4939 C CA . GLY B 1 185 ? -16.734 -41.719 10.617 1 96.81 185 GLY B CA 1
ATOM 4940 C C . GLY B 1 185 ? -16.516 -42.812 9.586 1 96.81 185 GLY B C 1
ATOM 4941 O O . GLY B 1 185 ? -15.523 -43.531 9.641 1 96.81 185 GLY B O 1
ATOM 4942 N N . GLU B 1 186 ? -17.406 -42.875 8.695 1 97.38 186 GLU B N 1
ATOM 4943 C CA . GLU B 1 186 ? -17.297 -43.875 7.633 1 97.38 186 GLU B CA 1
ATOM 4944 C C . GLU B 1 186 ? -16.969 -43.219 6.293 1 97.38 186 GLU B C 1
ATOM 4946 O O . GLU B 1 186 ? -17.453 -42.125 5.98 1 97.38 186 GLU B O 1
ATOM 4951 N N . MET B 1 187 ? -16.156 -43.938 5.543 1 97.12 187 MET B N 1
ATOM 4952 C CA . MET B 1 187 ? -15.805 -43.438 4.219 1 97.12 187 MET B CA 1
ATOM 4953 C C . MET B 1 187 ? -17.016 -43.406 3.299 1 97.12 187 MET B C 1
ATOM 4955 O O . MET B 1 187 ? -17.766 -44.375 3.219 1 97.12 187 MET B O 1
ATOM 4959 N N . LYS B 1 188 ? -17.188 -42.281 2.674 1 97.69 188 LYS B N 1
ATOM 4960 C CA . LYS B 1 188 ? -18.25 -42.094 1.693 1 97.69 188 LYS B CA 1
ATOM 4961 C C . LYS B 1 188 ? -17.734 -42.281 0.272 1 97.69 188 LYS B C 1
ATOM 4963 O O . LYS B 1 188 ? -16.531 -42.094 0.021 1 97.69 188 LYS B O 1
ATOM 4968 N N . THR B 1 189 ? -18.609 -42.719 -0.588 1 97.81 189 THR B N 1
ATOM 4969 C CA . THR B 1 189 ? -18.266 -42.844 -2.002 1 97.81 189 THR B CA 1
ATOM 4970 C C . THR B 1 189 ? -19.328 -42.156 -2.871 1 97.81 189 THR B C 1
ATOM 4972 O O . THR B 1 189 ? -20.5 -42.156 -2.52 1 97.81 189 THR B O 1
ATOM 4975 N N . ILE B 1 190 ? -18.891 -41.531 -3.877 1 97.88 190 ILE B N 1
ATOM 4976 C CA . ILE B 1 190 ? -19.75 -40.969 -4.914 1 97.88 190 ILE B CA 1
ATOM 4977 C C . ILE B 1 190 ? -19.312 -41.469 -6.285 1 97.88 190 ILE B C 1
ATOM 4979 O O . ILE B 1 190 ? -18.109 -41.438 -6.602 1 97.88 190 ILE B O 1
ATOM 4983 N N . ASP B 1 191 ? -20.219 -42 -7.105 1 97.88 191 ASP B N 1
ATOM 4984 C CA . ASP B 1 191 ? -19.922 -42.406 -8.477 1 97.88 191 ASP B CA 1
ATOM 4985 C C . ASP B 1 191 ? -19.797 -41.188 -9.391 1 97.88 191 ASP B C 1
ATOM 4987 O O . ASP B 1 191 ? -20.75 -40.844 -10.109 1 97.88 191 ASP B O 1
ATOM 4991 N N . TRP B 1 192 ? -18.641 -40.625 -9.453 1 98 192 TRP B N 1
ATOM 4992 C CA . TRP B 1 192 ? -18.406 -39.344 -10.141 1 98 192 TRP B CA 1
ATOM 4993 C C . TRP B 1 192 ? -18.672 -39.469 -11.633 1 98 192 TRP B C 1
ATOM 4995 O O . TRP B 1 192 ? -19.047 -38.5 -12.297 1 98 192 TRP B O 1
ATOM 5005 N N . ALA B 1 193 ? -18.516 -40.688 -12.219 1 96.5 193 ALA B N 1
ATOM 5006 C CA . ALA B 1 193 ? -18.719 -40.906 -13.641 1 96.5 193 ALA B CA 1
ATOM 5007 C C . ALA B 1 193 ? -20.188 -40.75 -14.016 1 96.5 193 ALA B C 1
ATOM 5009 O O . ALA B 1 193 ? -20.531 -40.562 -15.188 1 96.5 193 ALA B O 1
ATOM 5010 N N . HIS B 1 194 ? -21.078 -40.812 -12.961 1 96.44 194 HIS B N 1
ATOM 5011 C CA . HIS B 1 194 ? -22.516 -40.781 -13.258 1 96.44 194 HIS B CA 1
ATOM 5012 C C . HIS B 1 194 ? -23.203 -39.656 -12.516 1 96.44 194 HIS B C 1
ATOM 5014 O O . HIS B 1 194 ? -24.422 -39.719 -12.258 1 96.44 194 HIS B O 1
ATOM 5020 N N . VAL B 1 195 ? -22.469 -38.625 -12.211 1 96 195 VAL B N 1
ATOM 5021 C CA . VAL B 1 195 ? -23.094 -37.469 -11.609 1 96 195 VAL B CA 1
ATOM 5022 C C . VAL B 1 195 ? -23.891 -36.719 -12.672 1 96 195 VAL B C 1
ATOM 5024 O O . VAL B 1 195 ? -23.656 -36.875 -13.867 1 96 195 VAL B O 1
ATOM 5027 N N . GLU B 1 196 ? -24.781 -35.875 -12.195 1 94.38 196 GLU B N 1
ATOM 5028 C CA . GLU B 1 196 ? -25.656 -35.125 -13.086 1 94.38 196 GLU B CA 1
ATOM 5029 C C . GLU B 1 196 ? -24.875 -34.094 -13.898 1 94.38 196 GLU B C 1
ATOM 5031 O O . GLU B 1 196 ? -23.906 -33.5 -13.398 1 94.38 196 GLU B O 1
ATOM 5036 N N . ASP B 1 197 ? -25.234 -33.938 -15.102 1 94.25 197 ASP B N 1
ATOM 5037 C CA . ASP B 1 197 ? -24.797 -32.812 -15.938 1 94.25 197 ASP B CA 1
ATOM 5038 C C . ASP B 1 197 ? -25.812 -31.672 -15.883 1 94.25 197 ASP B C 1
ATOM 5040 O O . ASP B 1 197 ? -26.969 -31.844 -16.266 1 94.25 197 ASP B O 1
ATOM 5044 N N . ILE B 1 198 ? -25.391 -30.578 -15.398 1 94.06 198 ILE B N 1
ATOM 5045 C CA . ILE B 1 198 ? -26.297 -29.453 -15.344 1 94.06 198 ILE B CA 1
ATOM 5046 C C . ILE B 1 198 ? -25.969 -28.453 -16.453 1 94.06 198 ILE B C 1
ATOM 5048 O O . ILE B 1 198 ? -24.797 -28.219 -16.75 1 94.06 198 ILE B O 1
ATOM 5052 N N . PRO B 1 199 ? -27.016 -27.922 -17.109 1 88.62 199 PRO B N 1
ATOM 5053 C CA . PRO B 1 199 ? -26.766 -26.953 -18.172 1 88.62 199 PRO B CA 1
ATOM 5054 C C . PRO B 1 199 ? -26.297 -25.594 -17.656 1 88.62 199 PRO B C 1
ATOM 5056 O O . PRO B 1 199 ? -26.766 -25.141 -16.594 1 88.62 199 PRO B O 1
ATOM 5059 N N . GLY B 1 200 ? -25.328 -25.172 -18.109 1 80.81 200 GLY B N 1
ATOM 5060 C CA . GLY B 1 200 ? -24.859 -23.828 -17.812 1 80.81 200 GLY B CA 1
ATOM 5061 C C . GLY B 1 200 ? -25.125 -22.844 -18.938 1 80.81 200 GLY B C 1
ATOM 5062 O O . GLY B 1 200 ? -25.594 -23.234 -20.016 1 80.81 200 GLY B O 1
ATOM 5063 N N . PRO B 1 201 ? -25.141 -21.453 -18.5 1 64.5 201 PRO B N 1
ATOM 5064 C CA . PRO B 1 201 ? -25.328 -20.469 -19.578 1 64.5 201 PRO B CA 1
ATOM 5065 C C . PRO B 1 201 ? -24.375 -20.719 -20.766 1 64.5 201 PRO B C 1
ATOM 5067 O O . PRO B 1 201 ? -23.25 -21.188 -20.562 1 64.5 201 PRO B O 1
ATOM 5070 N N . GLY B 1 202 ? -25.078 -21.016 -21.859 1 54.94 202 GLY B N 1
ATOM 5071 C CA . GLY B 1 202 ? -24.297 -21.25 -23.062 1 54.94 202 GLY B CA 1
ATOM 5072 C C . GLY B 1 202 ? -23.078 -20.344 -23.156 1 54.94 202 GLY B C 1
ATOM 5073 O O . GLY B 1 202 ? -23.172 -19.141 -22.875 1 54.94 202 GLY B O 1
ATOM 5074 N N . GLY B 1 203 ? -22.062 -20.656 -22.469 1 50.62 203 GLY B N 1
ATOM 5075 C CA . GLY B 1 203 ? -20.891 -19.812 -22.594 1 50.62 203 GLY B CA 1
ATOM 5076 C C . GLY B 1 203 ? -20.688 -19.281 -24 1 50.62 203 GLY B C 1
ATOM 5077 O O . GLY B 1 203 ? -20.938 -19.969 -24.984 1 50.62 203 GLY B O 1
ATOM 5078 N N . ASP B 1 204 ? -21.125 -18.078 -24.203 1 45.5 204 ASP B N 1
ATOM 5079 C CA . ASP B 1 204 ? -20.625 -17.562 -25.469 1 45.5 204 ASP B CA 1
ATOM 5080 C C . ASP B 1 204 ? -19.203 -18.047 -25.75 1 45.5 204 ASP B C 1
ATOM 5082 O O . ASP B 1 204 ? -18.297 -17.828 -24.938 1 45.5 204 ASP B O 1
ATOM 5086 N N . GLY B 1 205 ? -19.078 -19.25 -26.062 1 46.69 205 GLY B N 1
ATOM 5087 C CA . GLY B 1 205 ? -17.828 -19.797 -26.578 1 46.69 205 GLY B CA 1
ATOM 5088 C C . GLY B 1 205 ? -16.844 -18.719 -26.984 1 46.69 205 GLY B C 1
ATOM 5089 O O . GLY B 1 205 ? -16.031 -18.938 -27.891 1 46.69 205 GLY B O 1
ATOM 5090 N N . GLY B 1 206 ? -17.125 -17.422 -26.656 1 50.06 206 GLY B N 1
ATOM 5091 C CA . GLY B 1 206 ? -16.125 -16.516 -27.203 1 50.06 206 GLY B CA 1
ATOM 5092 C C . GLY B 1 206 ? -14.727 -16.781 -26.688 1 50.06 206 GLY B C 1
ATOM 5093 O O . GLY B 1 206 ? -14.555 -17.422 -25.641 1 50.06 206 GLY B O 1
ATOM 5094 N N . GLY B 1 207 ? -13.617 -16.953 -27.656 1 64.56 207 GLY B N 1
ATOM 5095 C CA . GLY B 1 207 ? -12.227 -17.219 -27.969 1 64.56 207 GLY B CA 1
ATOM 5096 C C . GLY B 1 207 ? -11.305 -17.094 -26.766 1 64.56 207 GLY B C 1
ATOM 5097 O O . GLY B 1 207 ? -10.086 -17.141 -26.891 1 64.56 207 GLY B O 1
ATOM 5098 N N . GLY B 1 208 ? -11.93 -16.859 -25.219 1 74.62 208 GLY B N 1
ATOM 5099 C CA . GLY B 1 208 ? -10.992 -16.766 -24.109 1 74.62 208 GLY B CA 1
ATOM 5100 C C . GLY B 1 208 ? -11.57 -17.234 -22.797 1 74.62 208 GLY B C 1
ATOM 5101 O O . GLY B 1 208 ? -12.648 -17.828 -22.766 1 74.62 208 GLY B O 1
ATOM 5102 N N . GLU B 1 209 ? -10.812 -17.109 -21.672 1 81.56 209 GLU B N 1
ATOM 5103 C CA . GLU B 1 209 ? -11.266 -17.438 -20.328 1 81.56 209 GLU B CA 1
ATOM 5104 C C . GLU B 1 209 ? -12.469 -16.578 -19.938 1 81.56 209 GLU B C 1
ATOM 5106 O O . GLU B 1 209 ? -12.57 -15.414 -20.328 1 81.56 209 GLU B O 1
ATOM 5111 N N . THR B 1 210 ? -13.336 -17.156 -19.141 1 87.25 210 THR B N 1
ATOM 5112 C CA . THR B 1 210 ? -14.406 -16.391 -18.5 1 87.25 210 THR B CA 1
ATOM 5113 C C . THR B 1 210 ? -13.844 -15.18 -17.766 1 87.25 210 THR B C 1
ATOM 5115 O O . THR B 1 210 ? -12.797 -15.258 -17.125 1 87.25 210 THR B O 1
ATOM 5118 N N . LYS B 1 211 ? -14.477 -14.094 -18 1 92.56 211 LYS B N 1
ATOM 5119 C CA . LYS B 1 211 ? -14.07 -12.883 -17.281 1 92.56 211 LYS B CA 1
ATOM 5120 C C . LYS B 1 211 ? -14.609 -12.883 -15.859 1 92.56 211 LYS B C 1
ATOM 5122 O O . LYS B 1 211 ? -15.781 -12.555 -15.633 1 92.56 211 LYS B O 1
ATOM 5127 N N . TRP B 1 212 ? -13.797 -13.039 -14.906 1 96.12 212 TRP B N 1
ATOM 5128 C CA . TRP B 1 212 ? -14.203 -13.227 -13.516 1 96.12 212 TRP B CA 1
ATOM 5129 C C . TRP B 1 212 ? -14.172 -11.906 -12.758 1 96.12 212 TRP B C 1
ATOM 5131 O O . TRP B 1 212 ? -14.953 -11.695 -11.82 1 96.12 212 TRP B O 1
ATOM 5141 N N . VAL B 1 213 ? -13.266 -11.078 -13.164 1 98.25 213 VAL B N 1
ATOM 5142 C CA . VAL B 1 213 ? -13.203 -9.758 -12.547 1 98.25 213 VAL B CA 1
ATOM 5143 C C . VAL B 1 213 ? -13.734 -8.703 -13.516 1 98.25 213 VAL B C 1
ATOM 5145 O O . VAL B 1 213 ? -13.18 -8.516 -14.602 1 98.25 213 VAL B O 1
ATOM 5148 N N . VAL B 1 214 ? -14.844 -8.062 -13.195 1 98.31 214 VAL B N 1
ATOM 5149 C CA . VAL B 1 214 ? -15.469 -7.004 -13.977 1 98.31 214 VAL B CA 1
ATOM 5150 C C . VAL B 1 214 ? -15.102 -5.645 -13.391 1 98.31 214 VAL B C 1
ATOM 5152 O O . VAL B 1 214 ? -15.602 -5.254 -12.336 1 98.31 214 VAL B O 1
ATOM 5155 N N . PRO B 1 215 ? -14.258 -4.926 -14.117 1 98.62 215 PRO B N 1
ATOM 5156 C CA . PRO B 1 215 ? -13.719 -3.689 -13.539 1 98.62 215 PRO B CA 1
ATOM 5157 C C . PRO B 1 215 ? -14.812 -2.732 -13.07 1 98.62 215 PRO B C 1
ATOM 5159 O O . PRO B 1 215 ? -14.656 -2.082 -12.031 1 98.62 215 PRO B O 1
ATOM 5162 N N . GLN B 1 216 ? -15.945 -2.617 -13.758 1 98.56 216 GLN B N 1
ATOM 5163 C CA . GLN B 1 216 ? -17.031 -1.694 -13.438 1 98.56 216 GLN B CA 1
ATOM 5164 C C . GLN B 1 216 ? -17.703 -2.066 -12.117 1 98.56 216 GLN B C 1
ATOM 5166 O O . GLN B 1 216 ? -18.312 -1.22 -11.469 1 98.56 216 GLN B O 1
ATOM 5171 N N . LYS B 1 217 ? -17.547 -3.33 -11.664 1 98.44 217 LYS B N 1
ATOM 5172 C CA . LYS B 1 217 ? -18.203 -3.82 -10.461 1 98.44 217 LYS B CA 1
ATOM 5173 C C . LYS B 1 217 ? -17.203 -4.031 -9.328 1 98.44 217 LYS B C 1
ATOM 5175 O O . LYS B 1 217 ? -17.594 -4.328 -8.195 1 98.44 217 LYS B O 1
ATOM 5180 N N . PHE B 1 218 ? -15.977 -3.869 -9.578 1 98.81 218 PHE B N 1
ATOM 5181 C CA . PHE B 1 218 ? -14.898 -4.25 -8.68 1 98.81 218 PHE B CA 1
ATOM 5182 C C . PHE B 1 218 ? -15.031 -3.541 -7.336 1 98.81 218 PHE B C 1
ATOM 5184 O O . PHE B 1 218 ? -15 -4.18 -6.281 1 98.81 218 PHE B O 1
ATOM 5191 N N . PHE B 1 219 ? -15.18 -2.277 -7.379 1 98.88 219 PHE B N 1
ATOM 5192 C CA . PHE B 1 219 ? -15.148 -1.511 -6.141 1 98.88 219 PHE B CA 1
ATOM 5193 C C . PHE B 1 219 ? -16.438 -1.679 -5.359 1 98.88 219 PHE B C 1
ATOM 5195 O O . PHE B 1 219 ? -16.516 -1.346 -4.176 1 98.88 219 PHE B O 1
ATOM 5202 N N . ASP B 1 220 ? -17.516 -2.186 -5.992 1 98.31 220 ASP B N 1
ATOM 5203 C CA . ASP B 1 220 ? -18.719 -2.584 -5.266 1 98.31 220 ASP B CA 1
ATOM 5204 C C . ASP B 1 220 ? -18.5 -3.906 -4.531 1 98.31 220 ASP B C 1
ATOM 5206 O O . ASP B 1 220 ? -19.156 -4.176 -3.521 1 98.31 220 ASP B O 1
ATOM 5210 N N . GLN B 1 221 ? -17.531 -4.73 -4.98 1 98.69 221 GLN B N 1
ATOM 5211 C CA . GLN B 1 221 ? -17.266 -6.047 -4.41 1 98.69 221 GLN B CA 1
ATOM 5212 C C . GLN B 1 221 ? -16.109 -5.988 -3.41 1 98.69 221 GLN B C 1
ATOM 5214 O O . GLN B 1 221 ? -16.016 -6.836 -2.521 1 98.69 221 GLN B O 1
ATOM 5219 N N . LEU B 1 222 ? -15.25 -4.977 -3.488 1 98.81 222 LEU B N 1
ATOM 5220 C CA . LEU B 1 222 ? -14.039 -4.883 -2.676 1 98.81 222 LEU B CA 1
ATOM 5221 C C . LEU B 1 222 ? -14.383 -4.84 -1.19 1 98.81 222 LEU B C 1
ATOM 5223 O O . LEU B 1 222 ? -13.672 -5.41 -0.366 1 98.81 222 LEU B O 1
ATOM 5227 N N . PRO B 1 223 ? -15.484 -4.18 -0.729 1 98.69 223 PRO B N 1
ATOM 5228 C CA . PRO B 1 223 ? -15.836 -4.191 0.694 1 98.69 223 PRO B CA 1
ATOM 5229 C C . PRO B 1 223 ? -16.031 -5.605 1.244 1 98.69 223 PRO B C 1
ATOM 5231 O O . PRO B 1 223 ? -15.641 -5.883 2.381 1 98.69 223 PRO B O 1
ATOM 5234 N N . ASP B 1 224 ? -16.594 -6.488 0.426 1 98.12 224 ASP B N 1
ATOM 5235 C CA . ASP B 1 224 ? -16.766 -7.867 0.871 1 98.12 224 ASP B CA 1
ATOM 5236 C C . ASP B 1 224 ? -15.414 -8.523 1.146 1 98.12 224 ASP B C 1
ATOM 5238 O O . ASP B 1 224 ? -15.25 -9.234 2.139 1 98.12 224 ASP B O 1
ATOM 5242 N N . VAL B 1 225 ? -14.469 -8.281 0.295 1 98.62 225 VAL B N 1
ATOM 5243 C CA . VAL B 1 225 ? -13.125 -8.805 0.484 1 98.62 225 VAL B CA 1
ATOM 5244 C C . VAL B 1 225 ? -12.516 -8.227 1.758 1 98.62 225 VAL B C 1
ATOM 5246 O O . VAL B 1 225 ? -12.047 -8.961 2.623 1 98.62 225 VAL B O 1
ATOM 5249 N N . LEU B 1 226 ? -12.578 -6.902 1.931 1 98.69 226 LEU B N 1
ATOM 5250 C CA . LEU B 1 226 ? -11.945 -6.23 3.061 1 98.69 226 LEU B CA 1
ATOM 5251 C C . LEU B 1 226 ? -12.586 -6.656 4.375 1 98.69 226 LEU B C 1
ATOM 5253 O O . LEU B 1 226 ? -11.922 -6.703 5.414 1 98.69 226 LEU B O 1
ATOM 5257 N N . ASN B 1 227 ? -13.828 -6.996 4.328 1 97.88 227 ASN B N 1
ATOM 5258 C CA . ASN B 1 227 ? -14.562 -7.359 5.535 1 97.88 227 ASN B CA 1
ATOM 5259 C C . ASN B 1 227 ? -14.352 -8.828 5.902 1 97.88 227 ASN B C 1
ATOM 5261 O O . ASN B 1 227 ? -14.508 -9.211 7.062 1 97.88 227 ASN B O 1
ATOM 5265 N N . THR B 1 228 ? -13.969 -9.672 4.941 1 97.31 228 THR B N 1
ATOM 5266 C CA . THR B 1 228 ? -13.961 -11.102 5.211 1 97.31 228 THR B CA 1
ATOM 5267 C C . THR B 1 228 ? -12.531 -11.641 5.215 1 97.31 228 THR B C 1
ATOM 5269 O O . THR B 1 228 ? -12.266 -12.703 5.781 1 97.31 228 THR B O 1
ATOM 5272 N N . VAL B 1 229 ? -11.633 -10.969 4.52 1 98.31 229 VAL B N 1
ATOM 5273 C CA . VAL B 1 229 ? -10.234 -11.367 4.484 1 98.31 229 VAL B CA 1
ATOM 5274 C C . VAL B 1 229 ? -9.414 -10.461 5.406 1 98.31 229 VAL B C 1
ATOM 5276 O O . VAL B 1 229 ? -9.141 -9.305 5.074 1 98.31 229 VAL B O 1
ATOM 5279 N N . GLU B 1 230 ? -9.023 -11.016 6.551 1 97.62 230 GLU B N 1
ATOM 5280 C CA . GLU B 1 230 ? -8.211 -10.227 7.473 1 97.62 230 GLU B CA 1
ATOM 5281 C C . GLU B 1 230 ? -6.863 -9.859 6.848 1 97.62 230 GLU B C 1
ATOM 5283 O O . GLU B 1 230 ? -6.262 -10.672 6.145 1 97.62 230 GLU B O 1
ATOM 5288 N N . PRO B 1 231 ? -6.438 -8.633 7.059 1 97.88 231 PRO B N 1
ATOM 5289 C CA . PRO B 1 231 ? -5.113 -8.297 6.527 1 97.88 231 PRO B CA 1
ATOM 5290 C C . PRO B 1 231 ? -4.016 -9.227 7.051 1 97.88 231 PRO B C 1
ATOM 5292 O O . PRO B 1 231 ? -4.047 -9.625 8.219 1 97.88 231 PRO B O 1
ATOM 5295 N N . LEU B 1 232 ? -3.053 -9.578 6.219 1 97.5 232 LEU B N 1
ATOM 5296 C CA . LEU B 1 232 ? -1.815 -10.18 6.711 1 97.5 232 LEU B CA 1
ATOM 5297 C C . LEU B 1 232 ? -1.061 -9.203 7.605 1 97.5 232 LEU B C 1
ATOM 5299 O O . LEU B 1 232 ? -1.192 -7.988 7.457 1 97.5 232 LEU B O 1
ATOM 5303 N N . PRO B 1 233 ? -0.308 -9.852 8.594 1 95.75 233 PRO B N 1
ATOM 5304 C CA . PRO B 1 233 ? 0.571 -8.922 9.312 1 95.75 233 PRO B CA 1
ATOM 5305 C C . PRO B 1 233 ? 1.399 -8.047 8.375 1 95.75 233 PRO B C 1
ATOM 5307 O O . PRO B 1 233 ? 2.027 -8.562 7.445 1 95.75 233 PRO B O 1
ATOM 5310 N N . GLY B 1 234 ? 1.266 -6.688 8.539 1 96.88 234 GLY B N 1
ATOM 5311 C CA . GLY B 1 234 ? 2.027 -5.789 7.691 1 96.88 234 GLY B CA 1
ATOM 5312 C C . GLY B 1 234 ? 1.201 -5.184 6.57 1 96.88 234 GLY B C 1
ATOM 5313 O O . GLY B 1 234 ? 1.693 -4.348 5.812 1 96.88 234 GLY B O 1
ATOM 5314 N N . GLU B 1 235 ? -0.114 -5.48 6.523 1 97.94 235 GLU B N 1
ATOM 5315 C CA . GLU B 1 235 ? -0.957 -4.98 5.441 1 97.94 235 GLU B CA 1
ATOM 5316 C C . GLU B 1 235 ? -1.98 -3.975 5.961 1 97.94 235 GLU B C 1
ATOM 5318 O O . GLU B 1 235 ? -2.793 -3.455 5.191 1 97.94 235 GLU B O 1
ATOM 5323 N N . GLU B 1 236 ? -1.984 -3.684 7.227 1 97.81 236 GLU B N 1
ATOM 5324 C CA . GLU B 1 236 ? -3.059 -2.914 7.848 1 97.81 236 GLU B CA 1
ATOM 5325 C C . GLU B 1 236 ? -3.156 -1.517 7.246 1 97.81 236 GLU B C 1
ATOM 5327 O O . GLU B 1 236 ? -4.254 -0.979 7.086 1 97.81 236 GLU B O 1
ATOM 5332 N N . ALA B 1 237 ? -2.033 -0.957 6.926 1 98.12 237 ALA B N 1
ATOM 5333 C CA . ALA B 1 237 ? -2.033 0.376 6.328 1 98.12 237 ALA B CA 1
ATOM 5334 C C . ALA B 1 237 ? -2.752 0.374 4.984 1 98.12 237 ALA B C 1
ATOM 5336 O O . ALA B 1 237 ? -3.484 1.312 4.66 1 98.12 237 ALA B O 1
ATOM 5337 N N . LEU B 1 238 ? -2.537 -0.64 4.203 1 98.5 238 LEU B N 1
ATOM 5338 C CA . LEU B 1 238 ? -3.217 -0.747 2.914 1 98.5 238 LEU B CA 1
ATOM 5339 C C . LEU B 1 238 ? -4.73 -0.815 3.102 1 98.5 238 LEU B C 1
ATOM 5341 O O . LEU B 1 238 ? -5.477 -0.124 2.406 1 98.5 238 LEU B O 1
ATOM 5345 N N . TYR B 1 239 ? -5.199 -1.609 4.012 1 98.5 239 TYR B N 1
ATOM 5346 C CA . TYR B 1 239 ? -6.625 -1.707 4.301 1 98.5 239 TYR B CA 1
ATOM 5347 C C . TYR B 1 239 ? -7.195 -0.348 4.688 1 98.5 239 TYR B C 1
ATOM 5349 O O . TYR B 1 239 ? -8.289 0.02 4.25 1 98.5 239 TYR B O 1
ATOM 5357 N N . GLY B 1 240 ? -6.406 0.351 5.504 1 97.94 240 GLY B N 1
ATOM 5358 C CA . GLY B 1 240 ? -6.84 1.69 5.871 1 97.94 240 GLY B CA 1
ATOM 5359 C C . GLY B 1 240 ? -7.027 2.604 4.672 1 97.94 240 GLY B C 1
ATOM 5360 O O . GLY B 1 240 ? -8.023 3.324 4.586 1 97.94 240 GLY B O 1
ATOM 5361 N N . GLN B 1 241 ? -6.082 2.578 3.732 1 98.5 241 GLN B N 1
ATOM 5362 C CA . GLN B 1 241 ? -6.18 3.404 2.533 1 98.5 241 GLN B CA 1
ATOM 5363 C C . GLN B 1 241 ? -7.383 3.004 1.687 1 98.5 241 GLN B C 1
ATOM 5365 O O . GLN B 1 241 ? -8.094 3.863 1.155 1 98.5 241 GLN B O 1
ATOM 5370 N N . PHE B 1 242 ? -7.59 1.752 1.553 1 98.81 242 PHE B N 1
ATOM 5371 C CA . PHE B 1 242 ? -8.688 1.258 0.73 1 98.81 242 PHE B CA 1
ATOM 5372 C C . PHE B 1 242 ? -10.031 1.656 1.326 1 98.81 242 PHE B C 1
ATOM 5374 O O . PHE B 1 242 ? -10.938 2.074 0.603 1 98.81 242 PHE B O 1
ATOM 5381 N N . ARG B 1 243 ? -10.18 1.518 2.615 1 98.31 243 ARG B N 1
ATOM 5382 C CA . ARG B 1 243 ? -11.438 1.875 3.27 1 98.31 243 ARG B CA 1
ATOM 5383 C C . ARG B 1 243 ? -11.703 3.371 3.154 1 98.31 243 ARG B C 1
ATOM 5385 O O . ARG B 1 243 ? -12.844 3.787 2.941 1 98.31 243 ARG B O 1
ATOM 5392 N N . LEU B 1 244 ? -10.625 4.156 3.299 1 97.06 244 LEU B N 1
ATOM 5393 C CA . LEU B 1 244 ? -10.781 5.598 3.127 1 97.06 244 LEU B CA 1
ATOM 5394 C C . LEU B 1 244 ? -11.242 5.93 1.713 1 97.06 244 LEU B C 1
ATOM 5396 O O . LEU B 1 244 ? -12.102 6.793 1.524 1 97.06 244 LEU B O 1
ATOM 5400 N N . LEU B 1 245 ? -10.672 5.301 0.712 1 98.56 245 LEU B N 1
ATOM 5401 C CA . LEU B 1 245 ? -11.078 5.492 -0.676 1 98.56 245 LEU B CA 1
ATOM 5402 C C . LEU B 1 245 ? -12.562 5.168 -0.859 1 98.56 245 LEU B C 1
ATOM 5404 O O . LEU B 1 245 ? -13.305 5.949 -1.457 1 98.56 245 LEU B O 1
ATOM 5408 N N . LEU B 1 246 ? -12.945 4.004 -0.34 1 98.69 246 LEU B N 1
ATOM 5409 C CA . LEU B 1 246 ? -14.32 3.547 -0.498 1 98.69 246 LEU B CA 1
ATOM 5410 C C . LEU B 1 246 ? -15.289 4.496 0.196 1 98.69 246 LEU B C 1
ATOM 5412 O O . LEU B 1 246 ? -16.344 4.84 -0.362 1 98.69 246 LEU B O 1
ATOM 5416 N N . ASP B 1 247 ? -14.961 4.914 1.378 1 97.38 247 ASP B N 1
ATOM 5417 C CA . ASP B 1 247 ? -15.797 5.855 2.117 1 97.38 247 ASP B CA 1
ATOM 5418 C C . ASP B 1 247 ? -15.93 7.18 1.364 1 97.38 247 ASP B C 1
ATOM 5420 O O . ASP B 1 247 ? -17.016 7.754 1.299 1 97.38 247 ASP B O 1
ATOM 5424 N N . SER B 1 248 ? -14.82 7.676 0.822 1 96.5 248 SER B N 1
ATOM 5425 C CA . SER B 1 248 ? -14.812 8.93 0.078 1 96.5 248 SER B CA 1
ATOM 5426 C C . SER B 1 248 ? -15.648 8.82 -1.195 1 96.5 248 SER B C 1
ATOM 5428 O O . SER B 1 248 ? -16.406 9.734 -1.522 1 96.5 248 SER B O 1
ATOM 5430 N N . ALA B 1 249 ? -15.461 7.75 -1.897 1 97.88 249 ALA B N 1
ATOM 5431 C CA . ALA B 1 249 ? -16.188 7.547 -3.145 1 97.88 249 ALA B CA 1
ATOM 5432 C C . ALA B 1 249 ? -17.688 7.402 -2.883 1 97.88 249 ALA B C 1
ATOM 5434 O O . ALA B 1 249 ? -18.516 7.832 -3.695 1 97.88 249 ALA B O 1
ATOM 5435 N N . ALA B 1 250 ? -18.047 6.746 -1.808 1 97.5 250 ALA B N 1
ATOM 5436 C CA . ALA B 1 250 ? -19.438 6.547 -1.457 1 97.5 250 ALA B CA 1
ATOM 5437 C C . ALA B 1 250 ? -20.156 7.883 -1.236 1 97.5 250 ALA B C 1
ATOM 5439 O O . ALA B 1 250 ? -21.359 8 -1.475 1 97.5 250 ALA B O 1
ATOM 5440 N N . LYS B 1 251 ? -19.422 8.93 -0.856 1 95.06 251 LYS B N 1
ATOM 5441 C CA . LYS B 1 251 ? -20 10.219 -0.504 1 95.06 251 LYS B CA 1
ATOM 5442 C C . LYS B 1 251 ? -19.938 11.188 -1.68 1 95.06 251 LYS B C 1
ATOM 5444 O O . LYS B 1 251 ? -20.453 12.305 -1.604 1 95.06 251 LYS B O 1
ATOM 5449 N N . ASP B 1 252 ? -19.328 10.812 -2.771 1 96.62 252 ASP B N 1
ATOM 5450 C CA . ASP B 1 252 ? -19.094 11.695 -3.91 1 96.62 252 ASP B CA 1
ATOM 5451 C C . ASP B 1 252 ? -19.266 10.945 -5.23 1 96.62 252 ASP B C 1
ATOM 5453 O O . ASP B 1 252 ? -18.328 10.312 -5.715 1 96.62 252 ASP B O 1
ATOM 5457 N N . PRO B 1 253 ? -20.406 11.156 -5.91 1 97.62 253 PRO B N 1
ATOM 5458 C CA . PRO B 1 253 ? -20.688 10.422 -7.145 1 97.62 253 PRO B CA 1
ATOM 5459 C C . PRO B 1 253 ? -19.656 10.672 -8.227 1 97.62 253 PRO B C 1
ATOM 5461 O O . PRO B 1 253 ? -19.359 9.773 -9.023 1 97.62 253 PRO B O 1
ATOM 5464 N N . GLU B 1 254 ? -19.109 11.875 -8.281 1 98 254 GLU B N 1
ATOM 5465 C CA . GLU B 1 254 ? -18.078 12.164 -9.281 1 98 254 GLU B CA 1
ATOM 5466 C C . GLU B 1 254 ? -16.797 11.406 -8.984 1 98 254 GLU B C 1
ATOM 5468 O O . GLU B 1 254 ? -16.125 10.93 -9.906 1 98 254 GLU B O 1
ATOM 5473 N N . LEU B 1 255 ? -16.484 11.305 -7.73 1 98.12 255 LEU B N 1
ATOM 5474 C CA . LEU B 1 255 ? -15.305 10.531 -7.344 1 98.12 255 LEU B CA 1
ATOM 5475 C C . LEU B 1 255 ? -15.516 9.047 -7.625 1 98.12 255 LEU B C 1
ATOM 5477 O O . LEU B 1 255 ? -14.586 8.352 -8.023 1 98.12 255 LEU B O 1
ATOM 5481 N N . LYS B 1 256 ? -16.688 8.547 -7.383 1 98.44 256 LYS B N 1
ATOM 5482 C CA . LYS B 1 256 ? -17 7.156 -7.691 1 98.44 256 LYS B CA 1
ATOM 5483 C C . LYS B 1 256 ? -16.75 6.848 -9.164 1 98.44 256 LYS B C 1
ATOM 5485 O O . LYS B 1 256 ? -16.203 5.797 -9.5 1 98.44 256 LYS B O 1
ATOM 5490 N N . LYS B 1 257 ? -17.188 7.805 -10.039 1 98.69 257 LYS B N 1
ATOM 5491 C CA . LYS B 1 257 ? -16.953 7.637 -11.469 1 98.69 257 LYS B CA 1
ATOM 5492 C C . LYS B 1 257 ? -15.461 7.527 -11.766 1 98.69 257 LYS B C 1
ATOM 5494 O O . LYS B 1 257 ? -15.047 6.715 -12.594 1 98.69 257 LYS B O 1
ATOM 5499 N N . VAL B 1 258 ? -14.672 8.352 -11.07 1 98.69 258 VAL B N 1
ATOM 5500 C CA . VAL B 1 258 ? -13.227 8.336 -11.234 1 98.69 258 VAL B CA 1
ATOM 5501 C C . VAL B 1 258 ? -12.664 6.984 -10.812 1 98.69 258 VAL B C 1
ATOM 5503 O O . VAL B 1 258 ? -11.836 6.398 -11.508 1 98.69 258 VAL B O 1
ATOM 5506 N N . VAL B 1 259 ? -13.117 6.48 -9.727 1 98.81 259 VAL B N 1
ATOM 5507 C CA . VAL B 1 259 ? -12.633 5.227 -9.156 1 98.81 259 VAL B CA 1
ATOM 5508 C C . VAL B 1 259 ? -12.977 4.07 -10.094 1 98.81 259 VAL B C 1
ATOM 5510 O O . VAL B 1 259 ? -12.125 3.227 -10.383 1 98.81 259 VAL B O 1
ATOM 5513 N N . VAL B 1 260 ? -14.188 4.035 -10.672 1 98.81 260 VAL B N 1
ATOM 5514 C CA . VAL B 1 260 ? -14.617 2.986 -11.594 1 98.81 260 VAL B CA 1
ATOM 5515 C C . VAL B 1 260 ? -13.812 3.068 -12.891 1 98.81 260 VAL B C 1
ATOM 5517 O O . VAL B 1 260 ? -13.352 2.049 -13.398 1 98.81 260 VAL B O 1
ATOM 5520 N N . ALA B 1 261 ? -13.664 4.305 -13.406 1 98.88 261 ALA B N 1
ATOM 5521 C CA . ALA B 1 261 ? -12.875 4.496 -14.625 1 98.88 261 ALA B CA 1
ATOM 5522 C C . ALA B 1 261 ? -11.438 4.023 -14.422 1 98.88 261 ALA B C 1
ATOM 5524 O O . ALA B 1 261 ? -10.812 3.504 -15.344 1 98.88 261 ALA B O 1
ATOM 5525 N N . THR B 1 262 ? -10.93 4.246 -13.211 1 98.88 262 THR B N 1
ATOM 5526 C CA . THR B 1 262 ? -9.578 3.822 -12.883 1 98.88 262 THR B CA 1
ATOM 5527 C C . THR B 1 262 ? -9.461 2.303 -12.938 1 98.88 262 THR B C 1
ATOM 5529 O O . THR B 1 262 ? -8.461 1.767 -13.414 1 98.88 262 THR B O 1
ATOM 5532 N N . ALA B 1 263 ? -10.43 1.582 -12.445 1 98.88 263 ALA B N 1
ATOM 5533 C CA . ALA B 1 263 ? -10.43 0.123 -12.516 1 98.88 263 ALA B CA 1
ATOM 5534 C C . ALA B 1 263 ? -10.406 -0.36 -13.961 1 98.88 263 ALA B C 1
ATOM 5536 O O . ALA B 1 263 ? -9.664 -1.277 -14.305 1 98.88 263 ALA B O 1
ATOM 5537 N N . VAL B 1 264 ? -11.219 0.244 -14.805 1 98.88 264 VAL B N 1
ATOM 5538 C CA . VAL B 1 264 ? -11.297 -0.124 -16.219 1 98.88 264 VAL B CA 1
ATOM 5539 C C . VAL B 1 264 ? -9.938 0.088 -16.875 1 98.88 264 VAL B C 1
ATOM 5541 O O . VAL B 1 264 ? -9.453 -0.781 -17.609 1 98.88 264 VAL B O 1
ATOM 5544 N N . GLU B 1 265 ? -9.352 1.241 -16.625 1 98.75 265 GLU B N 1
ATOM 5545 C CA . GLU B 1 265 ? -8.039 1.534 -17.172 1 98.75 265 GLU B CA 1
ATOM 5546 C C . GLU B 1 265 ? -6.988 0.559 -16.656 1 98.75 265 GLU B C 1
ATOM 5548 O O . GLU B 1 265 ? -6.133 0.09 -17.406 1 98.75 265 GLU B O 1
ATOM 5553 N N . ALA B 1 266 ? -7.008 0.278 -15.359 1 98.81 266 ALA B N 1
ATOM 5554 C CA . ALA B 1 266 ? -6.039 -0.618 -14.734 1 98.81 266 ALA B CA 1
ATOM 5555 C C . ALA B 1 266 ? -6.141 -2.025 -15.312 1 98.81 266 ALA B C 1
ATOM 5557 O O . ALA B 1 266 ? -5.133 -2.725 -15.445 1 98.81 266 ALA B O 1
ATOM 5558 N N . GLU B 1 267 ? -7.375 -2.471 -15.609 1 98.69 267 GLU B N 1
ATOM 5559 C CA . GLU B 1 267 ? -7.543 -3.77 -16.25 1 98.69 267 GLU B CA 1
ATOM 5560 C C . GLU B 1 267 ? -6.738 -3.854 -17.547 1 98.69 267 GLU B C 1
ATOM 5562 O O . GLU B 1 267 ? -6.105 -4.875 -17.828 1 98.69 267 GLU B O 1
ATOM 5567 N N . HIS B 1 268 ? -6.711 -2.795 -18.266 1 98.06 268 HIS B N 1
ATOM 5568 C CA . HIS B 1 268 ? -6.051 -2.76 -19.562 1 98.06 268 HIS B CA 1
ATOM 5569 C C . HIS B 1 268 ? -4.547 -2.559 -19.406 1 98.06 268 HIS B C 1
ATOM 5571 O O . HIS B 1 268 ? -3.758 -3.217 -20.094 1 98.06 268 HIS B O 1
ATOM 5577 N N . THR B 1 269 ? -4.148 -1.699 -18.516 1 98.12 269 THR B N 1
ATOM 5578 C CA . THR B 1 269 ? -2.762 -1.247 -18.531 1 98.12 269 THR B CA 1
ATOM 5579 C C . THR B 1 269 ? -1.934 -2.033 -17.516 1 98.12 269 THR B C 1
ATOM 5581 O O . THR B 1 269 ? -0.703 -2.049 -17.594 1 98.12 269 THR B O 1
ATOM 5584 N N . ILE B 1 270 ? -2.584 -2.604 -16.531 1 98.56 270 ILE B N 1
ATOM 5585 C CA . ILE B 1 270 ? -1.845 -3.273 -15.469 1 98.56 270 ILE B CA 1
ATOM 5586 C C . ILE B 1 270 ? -2.098 -4.777 -15.531 1 98.56 270 ILE B C 1
ATOM 5588 O O . ILE B 1 270 ? -1.154 -5.57 -15.586 1 98.56 270 ILE B O 1
ATOM 5592 N N . ILE B 1 271 ? -3.324 -5.23 -15.625 1 98.56 271 ILE B N 1
ATOM 5593 C CA . ILE B 1 271 ? -3.678 -6.641 -15.508 1 98.56 271 ILE B CA 1
ATOM 5594 C C . ILE B 1 271 ? -3.381 -7.359 -16.828 1 98.56 271 ILE B C 1
ATOM 5596 O O . ILE B 1 271 ? -2.746 -8.414 -16.828 1 98.56 271 ILE B O 1
ATOM 5600 N N . HIS B 1 272 ? -3.797 -6.789 -17.922 1 97.25 272 HIS B N 1
ATOM 5601 C CA . HIS B 1 272 ? -3.709 -7.453 -19.219 1 97.25 272 HIS B CA 1
ATOM 5602 C C . HIS B 1 272 ? -2.271 -7.848 -19.531 1 97.25 272 HIS B C 1
ATOM 5604 O O . HIS B 1 272 ? -2.023 -8.945 -20.047 1 97.25 272 HIS B O 1
ATOM 5610 N N . PRO B 1 273 ? -1.265 -7.027 -19.219 1 97.12 273 PRO B N 1
ATOM 5611 C CA . PRO B 1 273 ? 0.116 -7.391 -19.531 1 97.12 273 PRO B CA 1
ATOM 5612 C C . PRO B 1 273 ? 0.581 -8.648 -18.812 1 97.12 273 PRO B C 1
ATOM 5614 O O . PRO B 1 273 ? 1.504 -9.328 -19.266 1 97.12 273 PRO B O 1
ATOM 5617 N N . PHE B 1 274 ? -0.038 -8.977 -17.75 1 96 274 PHE B N 1
ATOM 5618 C CA . PHE B 1 274 ? 0.342 -10.156 -16.984 1 96 274 PHE B CA 1
ATOM 5619 C C . PHE B 1 274 ? 0.037 -11.43 -17.766 1 96 274 PHE B C 1
ATOM 5621 O O . PHE B 1 274 ? 0.494 -12.516 -17.406 1 96 274 PHE B O 1
ATOM 5628 N N . PHE B 1 275 ? -0.678 -11.305 -18.875 1 94.5 275 PHE B N 1
ATOM 5629 C CA . PHE B 1 275 ? -0.99 -12.461 -19.703 1 94.5 275 PHE B CA 1
ATOM 5630 C C . PHE B 1 275 ? 0.251 -12.953 -20.438 1 94.5 275 PHE B C 1
ATOM 5632 O O . PHE B 1 275 ? 0.303 -14.102 -20.875 1 94.5 275 PHE B O 1
ATOM 5639 N N . GLN B 1 276 ? 1.263 -12.141 -20.578 1 94.75 276 GLN B N 1
ATOM 5640 C CA . GLN B 1 276 ? 2.518 -12.539 -21.219 1 94.75 276 GLN B CA 1
ATOM 5641 C C . GLN B 1 276 ? 3.422 -13.266 -20.219 1 94.75 276 GLN B C 1
ATOM 5643 O O . GLN B 1 276 ? 3.666 -12.781 -19.125 1 94.75 276 GLN B O 1
ATOM 5648 N N . TRP B 1 277 ? 4.039 -14.383 -20.625 1 95.88 277 TRP B N 1
ATOM 5649 C CA . TRP B 1 277 ? 4.797 -15.242 -19.734 1 95.88 277 TRP B CA 1
ATOM 5650 C C . TRP B 1 277 ? 6.062 -14.539 -19.25 1 95.88 277 TRP B C 1
ATOM 5652 O O . TRP B 1 277 ? 6.539 -14.797 -18.141 1 95.88 277 TRP B O 1
ATOM 5662 N N . LYS B 1 278 ? 6.559 -13.609 -20.016 1 92.12 278 LYS B N 1
ATOM 5663 C CA . LYS B 1 278 ? 7.785 -12.922 -19.625 1 92.12 278 LYS B CA 1
ATOM 5664 C C . LYS B 1 278 ? 7.578 -12.094 -18.359 1 92.12 278 LYS B C 1
ATOM 5666 O O . LYS B 1 278 ? 8.547 -11.68 -17.719 1 92.12 278 LYS B O 1
ATOM 5671 N N . HIS B 1 279 ? 6.309 -11.898 -18 1 92.12 279 HIS B N 1
ATOM 5672 C CA . HIS B 1 279 ? 6.016 -11.102 -16.812 1 92.12 279 HIS B CA 1
ATOM 5673 C C . HIS B 1 279 ? 5.605 -11.984 -15.641 1 92.12 279 HIS B C 1
ATOM 5675 O O . HIS B 1 279 ? 5.16 -11.484 -14.609 1 92.12 279 HIS B O 1
ATOM 5681 N N . ASN B 1 280 ? 5.742 -13.281 -15.812 1 91.94 280 ASN B N 1
ATOM 5682 C CA . ASN B 1 280 ? 5.379 -14.227 -14.758 1 91.94 280 ASN B CA 1
ATOM 5683 C C . ASN B 1 280 ? 6.594 -15 -14.258 1 91.94 280 ASN B C 1
ATOM 5685 O O . ASN B 1 280 ? 7.238 -15.719 -15.023 1 91.94 280 ASN B O 1
ATOM 5689 N N . GLY B 1 281 ? 6.879 -14.805 -13.016 1 91.94 281 GLY B N 1
ATOM 5690 C CA . GLY B 1 281 ? 7.988 -15.508 -12.398 1 91.94 281 GLY B CA 1
ATOM 5691 C C . GLY B 1 281 ? 9.336 -14.906 -12.727 1 91.94 281 GLY B C 1
ATOM 5692 O O . GLY B 1 281 ? 9.516 -13.688 -12.648 1 91.94 281 GLY B O 1
ATOM 5693 N N . ARG B 1 282 ? 10.375 -15.836 -12.93 1 92 282 ARG B N 1
ATOM 5694 C CA . ARG B 1 282 ? 11.75 -15.438 -13.195 1 92 282 ARG B CA 1
ATOM 5695 C C . ARG B 1 282 ? 12.328 -16.219 -14.367 1 92 282 ARG B C 1
ATOM 5697 O O . ARG B 1 282 ? 11.891 -17.328 -14.656 1 92 282 ARG B O 1
ATOM 5704 N N . PRO B 1 283 ? 13.312 -15.641 -14.977 1 93.94 283 PRO B N 1
ATOM 5705 C CA . PRO B 1 283 ? 13.977 -16.406 -16.031 1 93.94 283 PRO B CA 1
ATOM 5706 C C . PRO B 1 283 ? 14.523 -17.734 -15.539 1 93.94 283 PRO B C 1
ATOM 5708 O O . PRO B 1 283 ? 15.102 -17.812 -14.453 1 93.94 283 PRO B O 1
ATOM 5711 N N . ALA B 1 284 ? 14.375 -18.797 -16.359 1 96.56 284 ALA B N 1
ATOM 5712 C CA . ALA B 1 284 ? 14.766 -20.141 -15.953 1 96.56 284 ALA B CA 1
ATOM 5713 C C . ALA B 1 284 ? 15.766 -20.75 -16.938 1 96.56 284 ALA B C 1
ATOM 5715 O O . ALA B 1 284 ? 16.094 -21.938 -16.844 1 96.56 284 ALA B O 1
ATOM 5716 N N . GLY B 1 285 ? 16.219 -19.938 -17.922 1 95.5 285 GLY B N 1
ATOM 5717 C CA . GLY B 1 285 ? 17.141 -20.422 -18.938 1 95.5 285 GLY B CA 1
ATOM 5718 C C . GLY B 1 285 ? 16.453 -20.812 -20.234 1 95.5 285 GLY B C 1
ATOM 5719 O O . GLY B 1 285 ? 15.281 -21.188 -20.234 1 95.5 285 GLY B O 1
ATOM 5720 N N . ASN B 1 286 ? 17.109 -20.656 -21.328 1 95.94 286 ASN B N 1
ATOM 5721 C CA . ASN B 1 286 ? 16.688 -21.062 -22.672 1 95.94 286 ASN B CA 1
ATOM 5722 C C . ASN B 1 286 ? 15.383 -20.406 -23.078 1 95.94 286 ASN B C 1
ATOM 5724 O O . ASN B 1 286 ? 14.578 -21 -23.797 1 95.94 286 ASN B O 1
ATOM 5728 N N . GLY B 1 287 ? 15.125 -19.25 -22.562 1 94.94 287 GLY B N 1
ATOM 5729 C CA . GLY B 1 287 ? 13.953 -18.484 -22.969 1 94.94 287 GLY B CA 1
ATOM 5730 C C . GLY B 1 287 ? 12.719 -18.812 -22.141 1 94.94 287 GLY B C 1
ATOM 5731 O O . GLY B 1 287 ? 11.648 -18.25 -22.391 1 94.94 287 GLY B O 1
ATOM 5732 N N . TRP B 1 288 ? 12.883 -19.688 -21.141 1 97.75 288 TRP B N 1
ATOM 5733 C CA . TRP B 1 288 ? 11.758 -20.047 -20.281 1 97.75 288 TRP B CA 1
ATOM 5734 C C . TRP B 1 288 ? 11.711 -19.172 -19.047 1 97.75 288 TRP B C 1
ATOM 5736 O O . TRP B 1 288 ? 12.727 -18.578 -18.656 1 97.75 288 TRP B O 1
ATOM 5746 N N . ASN B 1 289 ? 10.531 -18.984 -18.531 1 96.62 289 ASN B N 1
ATOM 5747 C CA . ASN B 1 289 ? 10.312 -18.453 -17.188 1 96.62 289 ASN B CA 1
ATOM 5748 C C . ASN B 1 289 ? 9.773 -19.531 -16.25 1 96.62 289 ASN B C 1
ATOM 5750 O O . ASN B 1 289 ? 9.203 -20.531 -16.703 1 96.62 289 ASN B O 1
ATOM 5754 N N . ARG B 1 290 ? 10 -19.375 -15 1 96.62 290 ARG B N 1
ATOM 5755 C CA . ARG B 1 290 ? 9.445 -20.297 -14.016 1 96.62 290 ARG B CA 1
ATOM 5756 C C . ARG B 1 290 ? 8.719 -19.531 -12.914 1 96.62 290 ARG B C 1
ATOM 5758 O O . ARG B 1 290 ? 9.094 -18.422 -12.562 1 96.62 290 ARG B O 1
ATOM 5765 N N . SER B 1 291 ? 7.707 -20.078 -12.367 1 94 291 SER B N 1
ATOM 5766 C CA . SER B 1 291 ? 6.973 -19.5 -11.25 1 94 291 SER B CA 1
ATOM 5767 C C . SER B 1 291 ? 7.855 -19.375 -10.008 1 94 291 SER B C 1
ATOM 5769 O O . SER B 1 291 ? 8.836 -20.109 -9.859 1 94 291 SER B O 1
ATOM 5771 N N . THR B 1 292 ? 7.539 -18.203 -9.281 1 89.12 292 THR B N 1
ATOM 5772 C CA . THR B 1 292 ? 8.227 -17.969 -8.016 1 89.12 292 THR B CA 1
ATOM 5773 C C . THR B 1 292 ? 7.23 -17.656 -6.902 1 89.12 292 THR B C 1
ATOM 5775 O O . THR B 1 292 ? 6.289 -16.891 -7.105 1 89.12 292 THR B O 1
ATOM 5778 N N . ASN B 1 293 ? 7.215 -18.266 -5.809 1 92.62 293 ASN B N 1
ATOM 5779 C CA . ASN B 1 293 ? 6.402 -18.031 -4.617 1 92.62 293 ASN B CA 1
ATOM 5780 C C . ASN B 1 293 ? 4.945 -18.422 -4.848 1 92.62 293 ASN B C 1
ATOM 5782 O O . ASN B 1 293 ? 4.047 -17.922 -4.172 1 92.62 293 ASN B O 1
ATOM 5786 N N . ASN B 1 294 ? 4.613 -19.156 -6 1 95.81 294 ASN B N 1
ATOM 5787 C CA . ASN B 1 294 ? 3.236 -19.531 -6.312 1 95.81 294 ASN B CA 1
ATOM 5788 C C . ASN B 1 294 ? 2.551 -20.203 -5.125 1 95.81 294 ASN B C 1
ATOM 5790 O O . ASN B 1 294 ? 3.15 -21.047 -4.453 1 95.81 294 ASN B O 1
ATOM 5794 N N . ALA B 1 295 ? 1.346 -19.688 -4.883 1 97.69 295 ALA B N 1
ATOM 5795 C CA . ALA B 1 295 ? 0.457 -20.172 -3.83 1 97.69 295 ALA B CA 1
ATOM 5796 C C . ALA B 1 295 ? 1.054 -19.922 -2.447 1 97.69 295 ALA B C 1
ATOM 5798 O O . ALA B 1 295 ? 0.623 -20.531 -1.461 1 97.69 295 ALA B O 1
ATOM 5799 N N . GLN B 1 296 ? 2.129 -19.234 -2.326 1 97.5 296 GLN B N 1
ATOM 5800 C CA . GLN B 1 296 ? 2.748 -18.703 -1.115 1 97.5 296 GLN B CA 1
ATOM 5801 C C . GLN B 1 296 ? 3.262 -17.281 -1.335 1 97.5 296 GLN B C 1
ATOM 5803 O O . GLN B 1 296 ? 4.445 -17 -1.12 1 97.5 296 GLN B O 1
ATOM 5808 N N . PHE B 1 297 ? 2.461 -16.422 -1.57 1 96.56 297 PHE B N 1
ATOM 5809 C CA . PHE B 1 297 ? 2.801 -15.125 -2.164 1 96.56 297 PHE B CA 1
ATOM 5810 C C . PHE B 1 297 ? 3.223 -14.133 -1.089 1 96.56 297 PHE B C 1
ATOM 5812 O O . PHE B 1 297 ? 4.02 -13.227 -1.35 1 96.56 297 PHE B O 1
ATOM 5819 N N . GLY B 1 298 ? 2.666 -14.25 0.155 1 94.88 298 GLY B N 1
ATOM 5820 C CA . GLY B 1 298 ? 2.861 -13.188 1.129 1 94.88 298 GLY B CA 1
ATOM 5821 C C . GLY B 1 298 ? 2.439 -11.828 0.617 1 94.88 298 GLY B C 1
ATOM 5822 O O . GLY B 1 298 ? 1.316 -11.656 0.138 1 94.88 298 GLY B O 1
ATOM 5823 N N . VAL B 1 299 ? 3.436 -10.953 0.592 1 95.19 299 VAL B N 1
ATOM 5824 C CA . VAL B 1 299 ? 3.09 -9.609 0.148 1 95.19 299 VAL B CA 1
ATOM 5825 C C . VAL B 1 299 ? 3.615 -9.383 -1.268 1 95.19 299 VAL B C 1
ATOM 5827 O O . VAL B 1 299 ? 3.719 -8.234 -1.722 1 95.19 299 VAL B O 1
ATOM 5830 N N . ASP B 1 300 ? 4.02 -10.422 -1.975 1 95.75 300 ASP B N 1
ATOM 5831 C CA . ASP B 1 300 ? 4.41 -10.336 -3.379 1 95.75 300 ASP B CA 1
ATOM 5832 C C . ASP B 1 300 ? 3.186 -10.18 -4.281 1 95.75 300 ASP B C 1
ATOM 5834 O O . ASP B 1 300 ? 2.797 -11.125 -4.973 1 95.75 300 ASP B O 1
ATOM 5838 N N . TYR B 1 301 ? 2.65 -9.016 -4.363 1 97.62 301 TYR B N 1
ATOM 5839 C CA . TYR B 1 301 ? 1.422 -8.75 -5.102 1 97.62 301 TYR B CA 1
ATOM 5840 C C . TYR B 1 301 ? 1.646 -8.891 -6.602 1 97.62 301 TYR B C 1
ATOM 5842 O O . TYR B 1 301 ? 0.73 -9.25 -7.344 1 97.62 301 TYR B O 1
ATOM 5850 N N . PHE B 1 302 ? 2.852 -8.602 -7.059 1 96.75 302 PHE B N 1
ATOM 5851 C CA . PHE B 1 302 ? 3.182 -8.742 -8.469 1 96.75 302 PHE B CA 1
ATOM 5852 C C . PHE B 1 302 ? 2.986 -10.188 -8.93 1 96.75 302 PHE B C 1
ATOM 5854 O O . PHE B 1 302 ? 2.264 -10.445 -9.891 1 96.75 302 PHE B O 1
ATOM 5861 N N . ASP B 1 303 ? 3.531 -11.078 -8.188 1 96.06 303 ASP B N 1
ATOM 5862 C CA . ASP B 1 303 ? 3.441 -12.492 -8.539 1 96.06 303 ASP B CA 1
ATOM 5863 C C . ASP B 1 303 ? 2.025 -13.023 -8.328 1 96.06 303 ASP B C 1
ATOM 5865 O O . ASP B 1 303 ? 1.521 -13.805 -9.133 1 96.06 303 ASP B O 1
ATOM 5869 N N . ARG B 1 304 ? 1.384 -12.633 -7.27 1 97.19 304 ARG B N 1
ATOM 5870 C CA . ARG B 1 304 ? 0.041 -13.133 -6.977 1 97.19 304 ARG B CA 1
ATOM 5871 C C . ARG B 1 304 ? -0.942 -12.719 -8.07 1 97.19 304 ARG B C 1
ATOM 5873 O O . ARG B 1 304 ? -1.69 -13.547 -8.586 1 97.19 304 ARG B O 1
ATOM 5880 N N . THR B 1 305 ? -0.882 -11.398 -8.398 1 97.56 305 THR B N 1
ATOM 5881 C CA . THR B 1 305 ? -1.81 -10.891 -9.398 1 97.56 305 THR B CA 1
ATOM 5882 C C . THR B 1 305 ? -1.469 -11.438 -10.781 1 97.56 305 THR B C 1
ATOM 5884 O O . THR B 1 305 ? -2.363 -11.805 -11.547 1 97.56 305 THR B O 1
ATOM 5887 N N . GLY B 1 306 ? -0.182 -11.508 -11.102 1 96.25 306 GLY B N 1
ATOM 5888 C CA . GLY B 1 306 ? 0.239 -12.078 -12.367 1 96.25 306 GLY B CA 1
ATOM 5889 C C . GLY B 1 306 ? -0.196 -13.523 -12.547 1 96.25 306 GLY B C 1
ATOM 5890 O O . GLY B 1 306 ? -0.726 -13.891 -13.602 1 96.25 306 GLY B O 1
ATOM 5891 N N . THR B 1 307 ? -0.019 -14.281 -11.523 1 96.69 307 THR B N 1
ATOM 5892 C CA . THR B 1 307 ? -0.415 -15.688 -11.578 1 96.69 307 THR B CA 1
ATOM 5893 C C . THR B 1 307 ? -1.933 -15.82 -11.648 1 96.69 307 THR B C 1
ATOM 5895 O O . THR B 1 307 ? -2.453 -16.641 -12.398 1 96.69 307 THR B O 1
ATOM 5898 N N . SER B 1 308 ? -2.631 -14.977 -10.875 1 96.88 308 SER B N 1
ATOM 5899 C CA . SER B 1 308 ? -4.09 -15.008 -10.898 1 96.88 308 SER B CA 1
ATOM 5900 C C . SER B 1 308 ? -4.625 -14.703 -12.297 1 96.88 308 SER B C 1
ATOM 5902 O O . SER B 1 308 ? -5.66 -15.234 -12.695 1 96.88 308 SER B O 1
ATOM 5904 N N . LYS B 1 309 ? -3.932 -13.859 -13.023 1 96.44 309 LYS B N 1
ATOM 5905 C CA . LYS B 1 309 ? -4.359 -13.492 -14.375 1 96.44 309 LYS B CA 1
ATOM 5906 C C . LYS B 1 309 ? -3.98 -14.578 -15.383 1 96.44 309 LYS B C 1
ATOM 5908 O O . LYS B 1 309 ? -4.766 -14.898 -16.281 1 96.44 309 LYS B O 1
ATOM 5913 N N . SER B 1 310 ? -2.848 -15.211 -15.188 1 94.94 310 SER B N 1
ATOM 5914 C CA . SER B 1 310 ? -2.277 -16.016 -16.266 1 94.94 310 SER B CA 1
ATOM 5915 C C . SER B 1 310 ? -2.559 -17.5 -16.047 1 94.94 310 SER B C 1
ATOM 5917 O O . SER B 1 310 ? -2.738 -18.25 -17 1 94.94 310 SER B O 1
ATOM 5919 N N . ASN B 1 311 ? -2.523 -17.922 -14.836 1 95.69 311 ASN B N 1
ATOM 5920 C CA . ASN B 1 311 ? -2.611 -19.344 -14.5 1 95.69 311 ASN B CA 1
ATOM 5921 C C . ASN B 1 311 ? -2.988 -19.547 -13.031 1 95.69 311 ASN B C 1
ATOM 5923 O O . ASN B 1 311 ? -2.312 -20.281 -12.312 1 95.69 311 ASN B O 1
ATOM 5927 N N . MET B 1 312 ? -4.137 -19 -12.695 1 96.19 312 MET B N 1
ATOM 5928 C CA . MET B 1 312 ? -4.633 -19.031 -11.32 1 96.19 312 MET B CA 1
ATOM 5929 C C . MET B 1 312 ? -4.695 -20.453 -10.781 1 96.19 312 MET B C 1
ATOM 5931 O O . MET B 1 312 ? -4.91 -21.391 -11.539 1 96.19 312 MET B O 1
ATOM 5935 N N . PHE B 1 313 ? -4.441 -20.609 -9.438 1 97.62 313 PHE B N 1
ATOM 5936 C CA . PHE B 1 313 ? -4.52 -21.844 -8.672 1 97.62 313 PHE B CA 1
ATOM 5937 C C . PHE B 1 313 ? -3.318 -22.734 -8.961 1 97.62 313 PHE B C 1
ATOM 5939 O O . PHE B 1 313 ? -3.463 -23.953 -9.125 1 97.62 313 PHE B O 1
ATOM 5946 N N . ASP B 1 314 ? -2.191 -22.078 -9.055 1 96.06 314 ASP B N 1
ATOM 5947 C CA . ASP B 1 314 ? -0.921 -22.797 -9.078 1 96.06 314 ASP B CA 1
ATOM 5948 C C . ASP B 1 314 ? -0.634 -23.438 -7.727 1 96.06 314 ASP B C 1
ATOM 5950 O O . ASP B 1 314 ? -1.08 -22.953 -6.688 1 96.06 314 ASP B O 1
ATOM 5954 N N . ASN B 1 315 ? 0.081 -24.531 -7.832 1 97.69 315 ASN B N 1
ATOM 5955 C CA . ASN B 1 315 ? 0.557 -25.172 -6.613 1 97.69 315 ASN B CA 1
ATOM 5956 C C . ASN B 1 315 ? 1.815 -24.5 -6.078 1 97.69 315 ASN B C 1
ATOM 5958 O O . ASN B 1 315 ? 2.49 -23.766 -6.805 1 97.69 315 ASN B O 1
ATOM 5962 N N . ARG B 1 316 ? 2.109 -24.781 -4.816 1 97.25 316 ARG B N 1
ATOM 5963 C CA . ARG B 1 316 ? 3.408 -24.391 -4.273 1 97.25 316 ARG B CA 1
ATOM 5964 C C . ARG B 1 316 ? 4.543 -25.047 -5.055 1 97.25 316 ARG B C 1
ATOM 5966 O O . ARG B 1 316 ? 4.395 -26.172 -5.559 1 97.25 316 ARG B O 1
ATOM 5973 N N . PRO B 1 317 ? 5.672 -24.359 -5.055 1 96.25 317 PRO B N 1
ATOM 5974 C CA . PRO B 1 317 ? 6.785 -24.875 -5.852 1 96.25 317 PRO B CA 1
ATOM 5975 C C . PRO B 1 317 ? 7.199 -26.281 -5.438 1 96.25 317 PRO B C 1
ATOM 5977 O O . PRO B 1 317 ? 7.621 -27.078 -6.281 1 96.25 317 PRO B O 1
ATOM 5980 N N . THR B 1 318 ? 7.012 -26.656 -4.227 1 96.31 318 THR B N 1
ATOM 5981 C CA . THR B 1 318 ? 7.414 -27.984 -3.75 1 96.31 318 THR B CA 1
ATOM 5982 C C . THR B 1 318 ? 6.441 -29.047 -4.234 1 96.31 318 THR B C 1
ATOM 5984 O O . THR B 1 318 ? 6.77 -30.234 -4.234 1 96.31 318 THR B O 1
ATOM 5987 N N . GLU B 1 319 ? 5.27 -28.641 -4.613 1 98.25 319 GLU B N 1
ATOM 5988 C CA . GLU B 1 319 ? 4.266 -29.547 -5.156 1 98.25 319 GLU B CA 1
ATOM 5989 C C . GLU B 1 319 ? 4.348 -29.609 -6.68 1 98.25 319 GLU B C 1
ATOM 5991 O O . GLU B 1 319 ? 4.336 -30.703 -7.262 1 98.25 319 GLU B O 1
ATOM 5996 N N . THR B 1 320 ? 4.426 -28.469 -7.312 1 98.19 320 THR B N 1
ATOM 5997 C CA . THR B 1 320 ? 4.555 -28.375 -8.758 1 98.19 320 THR B CA 1
ATOM 5998 C C . THR B 1 320 ? 5.34 -27.125 -9.148 1 98.19 320 THR B C 1
ATOM 6000 O O . THR B 1 320 ? 4.988 -26.016 -8.742 1 98.19 320 THR B O 1
ATOM 6003 N N . GLN B 1 321 ? 6.41 -27.312 -9.844 1 98.06 321 GLN B N 1
ATOM 6004 C CA . GLN B 1 321 ? 7.105 -26.188 -10.461 1 98.06 321 GLN B CA 1
ATOM 6005 C C . GLN B 1 321 ? 6.684 -26 -11.914 1 98.06 321 GLN B C 1
ATOM 6007 O O . GLN B 1 321 ? 6.648 -26.969 -12.68 1 98.06 321 GLN B O 1
ATOM 6012 N N . TYR B 1 322 ? 6.371 -24.766 -12.25 1 98.25 322 TYR B N 1
ATOM 6013 C CA . TYR B 1 322 ? 5.883 -24.469 -13.594 1 98.25 322 TYR B CA 1
ATOM 6014 C C . TYR B 1 322 ? 6.934 -23.719 -14.398 1 98.25 322 TYR B C 1
ATOM 6016 O O . TYR B 1 322 ? 7.609 -22.828 -13.875 1 98.25 322 TYR B O 1
ATOM 6024 N N . PHE B 1 323 ? 7.09 -24.094 -15.656 1 98.25 323 PHE B N 1
ATOM 6025 C CA . PHE B 1 323 ? 7.922 -23.406 -16.625 1 98.25 323 PHE B CA 1
ATOM 6026 C C . PHE B 1 323 ? 7.113 -23.047 -17.875 1 98.25 323 PHE B C 1
ATOM 6028 O O . PHE B 1 323 ? 6.301 -23.844 -18.344 1 98.25 323 PHE B O 1
ATOM 6035 N N . TYR B 1 324 ? 7.285 -21.906 -18.391 1 98.25 324 TYR B N 1
ATOM 6036 C CA . TYR B 1 324 ? 6.465 -21.516 -19.531 1 98.25 324 TYR B CA 1
ATOM 6037 C C . TYR B 1 324 ? 7.234 -20.578 -20.469 1 98.25 324 TYR B C 1
ATOM 6039 O O . TYR B 1 324 ? 8.172 -19.891 -20.031 1 98.25 324 TYR B O 1
ATOM 6047 N N . THR B 1 325 ? 6.855 -20.562 -21.688 1 98.12 325 THR B N 1
ATOM 6048 C CA . THR B 1 325 ? 7.5 -19.688 -22.656 1 98.12 325 THR B CA 1
ATOM 6049 C C . THR B 1 325 ? 6.582 -19.438 -23.859 1 98.12 325 THR B C 1
ATOM 6051 O O . THR B 1 325 ? 5.723 -20.266 -24.172 1 98.12 325 THR B O 1
ATOM 6054 N N . ASP B 1 326 ? 6.809 -18.281 -24.406 1 97.94 326 ASP B N 1
ATOM 6055 C CA . ASP B 1 326 ? 6.199 -17.922 -25.672 1 97.94 326 ASP B CA 1
ATOM 6056 C C . ASP B 1 326 ? 7.234 -17.938 -26.797 1 97.94 326 ASP B C 1
ATOM 6058 O O . ASP B 1 326 ? 6.926 -17.578 -27.938 1 97.94 326 ASP B O 1
ATOM 6062 N N . PHE B 1 327 ? 8.484 -18.375 -26.469 1 97.25 327 PHE B N 1
ATOM 6063 C CA . PHE B 1 327 ? 9.578 -18.109 -27.406 1 97.25 327 PHE B CA 1
ATOM 6064 C C . PHE B 1 327 ? 10.398 -19.375 -27.625 1 97.25 327 PHE B C 1
ATOM 6066 O O . PHE B 1 327 ? 10.461 -20.25 -26.766 1 97.25 327 PHE B O 1
ATOM 6073 N N . ASP B 1 328 ? 11.008 -19.422 -28.828 1 97.25 328 ASP B N 1
ATOM 6074 C CA . ASP B 1 328 ? 11.969 -20.484 -29.094 1 97.25 328 ASP B CA 1
ATOM 6075 C C . ASP B 1 328 ? 13.367 -20.094 -28.641 1 97.25 328 ASP B C 1
ATOM 6077 O O . ASP B 1 328 ? 13.547 -19.031 -28.031 1 97.25 328 ASP B O 1
ATOM 6081 N N . GLY B 1 329 ? 14.336 -20.953 -28.828 1 95.12 329 GLY B N 1
ATOM 6082 C CA . GLY B 1 329 ? 15.688 -20.734 -28.344 1 95.12 329 GLY B CA 1
ATOM 6083 C C . GLY B 1 329 ? 16.391 -19.562 -29 1 95.12 329 GLY B C 1
ATOM 6084 O O . GLY B 1 329 ? 17.344 -19.016 -28.453 1 95.12 329 GLY B O 1
ATOM 6085 N N . ALA B 1 330 ? 15.906 -19.094 -30.156 1 94.94 330 ALA B N 1
ATOM 6086 C CA . ALA B 1 330 ? 16.516 -17.984 -30.891 1 94.94 330 ALA B CA 1
ATOM 6087 C C . ALA B 1 330 ? 15.797 -16.672 -30.594 1 94.94 330 ALA B C 1
ATOM 6089 O O . ALA B 1 330 ? 16.156 -15.617 -31.125 1 94.94 330 ALA B O 1
ATOM 6090 N N . GLY B 1 331 ? 14.727 -16.781 -29.781 1 95.12 331 GLY B N 1
ATOM 6091 C CA . GLY B 1 331 ? 14.016 -15.57 -29.359 1 95.12 331 GLY B CA 1
ATOM 6092 C C . GLY B 1 331 ? 12.805 -15.266 -30.203 1 95.12 331 GLY B C 1
ATOM 6093 O O . GLY B 1 331 ? 12.125 -14.258 -29.984 1 95.12 331 GLY B O 1
ATOM 6094 N N . GLY B 1 332 ? 12.531 -16.078 -31.141 1 96.5 332 GLY B N 1
ATOM 6095 C CA . GLY B 1 332 ? 11.328 -15.906 -31.953 1 96.5 332 GLY B CA 1
ATOM 6096 C C . GLY B 1 332 ? 10.078 -16.391 -31.25 1 96.5 332 GLY B C 1
ATOM 6097 O O . GLY B 1 332 ? 10.109 -17.375 -30.516 1 96.5 332 GLY B O 1
ATOM 6098 N N . GLU B 1 333 ? 8.977 -15.727 -31.469 1 97.31 333 GLU B N 1
ATOM 6099 C CA . GLU B 1 333 ? 7.703 -16.188 -30.922 1 97.31 333 GLU B CA 1
ATOM 6100 C C . GLU B 1 333 ? 7.285 -17.516 -31.531 1 97.31 333 GLU B C 1
ATOM 6102 O O . GLU B 1 333 ? 7.488 -17.75 -32.719 1 97.31 333 GLU B O 1
ATOM 6107 N N . LEU B 1 334 ? 6.738 -18.359 -30.734 1 98.38 334 LEU B N 1
ATOM 6108 C CA . LEU B 1 334 ? 6.246 -19.656 -31.203 1 98.38 334 LEU B CA 1
ATOM 6109 C C . LEU B 1 334 ? 4.988 -19.484 -32.062 1 98.38 334 LEU B C 1
ATOM 6111 O O . LEU B 1 334 ? 4.008 -18.891 -31.594 1 98.38 334 LEU B O 1
ATOM 6115 N N . GLU B 1 335 ? 5.039 -19.984 -33.25 1 97.88 335 GLU B N 1
ATOM 6116 C CA . GLU B 1 335 ? 3.934 -19.922 -34.188 1 97.88 335 GLU B CA 1
ATOM 6117 C C . GLU B 1 335 ? 3.738 -21.266 -34.906 1 97.88 335 GLU B C 1
ATOM 6119 O O . GLU B 1 335 ? 4.695 -21.859 -35.406 1 97.88 335 GLU B O 1
ATOM 6124 N N . GLY B 1 336 ? 2.537 -21.734 -34.969 1 97.56 336 GLY B N 1
ATOM 6125 C CA . GLY B 1 336 ? 2.238 -23.078 -35.438 1 97.56 336 GLY B CA 1
ATOM 6126 C C . GLY B 1 336 ? 2.502 -23.25 -36.906 1 97.56 336 GLY B C 1
ATOM 6127 O O . GLY B 1 336 ? 2.59 -24.375 -37.406 1 97.56 336 GLY B O 1
ATOM 6128 N N . SER B 1 337 ? 2.615 -22.141 -37.688 1 96.44 337 SER B N 1
ATOM 6129 C CA . SER B 1 337 ? 2.971 -22.234 -39.094 1 96.44 337 SER B CA 1
ATOM 6130 C C . SER B 1 337 ? 4.375 -22.797 -39.281 1 96.44 337 SER B C 1
ATOM 6132 O O . SER B 1 337 ? 4.723 -23.266 -40.344 1 96.44 337 SER B O 1
ATOM 6134 N N . ALA B 1 338 ? 5.168 -22.719 -38.281 1 96.81 338 ALA B N 1
ATOM 6135 C CA . ALA B 1 338 ? 6.488 -23.344 -38.25 1 96.81 338 ALA B CA 1
ATOM 6136 C C . ALA B 1 338 ? 6.453 -24.672 -37.5 1 96.81 338 ALA B C 1
ATOM 6138 O O . ALA B 1 338 ? 5.422 -25.031 -36.906 1 96.81 338 ALA B O 1
ATOM 6139 N N . SER B 1 339 ? 7.555 -25.406 -37.625 1 97.56 339 SER B N 1
ATOM 6140 C CA . SER B 1 339 ? 7.738 -26.641 -36.875 1 97.56 339 SER B CA 1
ATOM 6141 C C . SER B 1 339 ? 8.883 -26.516 -35.875 1 97.56 339 SER B C 1
ATOM 6143 O O . SER B 1 339 ? 9.898 -25.891 -36.156 1 97.56 339 SER B O 1
ATOM 6145 N N . TYR B 1 340 ? 8.672 -27.047 -34.688 1 98.62 340 TYR B N 1
ATOM 6146 C CA . TYR B 1 340 ? 9.656 -26.922 -33.625 1 98.62 340 TYR B CA 1
ATOM 6147 C C . TYR B 1 340 ? 10.031 -28.297 -33.062 1 98.62 340 TYR B C 1
ATOM 6149 O O . TYR B 1 340 ? 9.195 -29.203 -33 1 98.62 340 TYR B O 1
ATOM 6157 N N . GLU B 1 341 ? 11.273 -28.438 -32.656 1 98.5 341 GLU B N 1
ATOM 6158 C CA . GLU B 1 341 ? 11.766 -29.547 -31.859 1 98.5 341 GLU B CA 1
ATOM 6159 C C . GLU B 1 341 ? 12.078 -29.094 -30.438 1 98.5 341 GLU B C 1
ATOM 6161 O O . GLU B 1 341 ? 12.742 -28.062 -30.234 1 98.5 341 GLU B O 1
ATOM 6166 N N . ILE B 1 342 ? 11.578 -29.75 -29.5 1 98.75 342 ILE B N 1
ATOM 6167 C CA . ILE B 1 342 ? 11.859 -29.562 -28.078 1 98.75 342 ILE B CA 1
ATOM 6168 C C . ILE B 1 342 ? 12.719 -30.719 -27.578 1 98.75 342 ILE B C 1
ATOM 6170 O O . ILE B 1 342 ? 12.219 -31.828 -27.391 1 98.75 342 ILE B O 1
ATOM 6174 N N . LEU B 1 343 ? 13.93 -30.453 -27.328 1 97.62 343 LEU B N 1
ATOM 6175 C CA . LEU B 1 343 ? 14.883 -31.531 -27.094 1 97.62 343 LEU B CA 1
ATOM 6176 C C . LEU B 1 343 ? 15.258 -31.609 -25.609 1 97.62 343 LEU B C 1
ATOM 6178 O O . LEU B 1 343 ? 15.805 -30.672 -25.047 1 97.62 343 LEU B O 1
ATOM 6182 N N . PHE B 1 344 ? 14.898 -32.688 -25 1 98.25 344 PHE B N 1
ATOM 6183 C CA . PHE B 1 344 ? 15.453 -33.062 -23.703 1 98.25 344 PHE B CA 1
ATOM 6184 C C . PHE B 1 344 ? 16.656 -34 -23.891 1 98.25 344 PHE B C 1
ATOM 6186 O O . PHE B 1 344 ? 16.516 -35.125 -24.328 1 98.25 344 PHE B O 1
ATOM 6193 N N . ALA B 1 345 ? 17.781 -33.5 -23.531 1 96.94 345 ALA B N 1
ATOM 6194 C CA . ALA B 1 345 ? 18.969 -34.375 -23.625 1 96.94 345 ALA B CA 1
ATOM 6195 C C . ALA B 1 345 ? 18.812 -35.594 -22.766 1 96.94 345 ALA B C 1
ATOM 6197 O O . ALA B 1 345 ? 17.953 -35.656 -21.891 1 96.94 345 ALA B O 1
ATOM 6198 N N . ALA B 1 346 ? 19.625 -36.625 -23.094 1 96.38 346 ALA B N 1
ATOM 6199 C CA . ALA B 1 346 ? 19.547 -37.844 -22.328 1 96.38 346 ALA B CA 1
ATOM 6200 C C . ALA B 1 346 ? 19.656 -37.594 -20.828 1 96.38 346 ALA B C 1
ATOM 6202 O O . ALA B 1 346 ? 20.609 -36.969 -20.375 1 96.38 346 ALA B O 1
ATOM 6203 N N . GLY B 1 347 ? 18.672 -38 -20.125 1 94.62 347 GLY B N 1
ATOM 6204 C CA . GLY B 1 347 ? 18.672 -37.844 -18.672 1 94.62 347 GLY B CA 1
ATOM 6205 C C . GLY B 1 347 ? 18.297 -36.469 -18.203 1 94.62 347 GLY B C 1
ATOM 6206 O O . GLY B 1 347 ? 18.344 -36.156 -17.016 1 94.62 347 GLY B O 1
ATOM 6207 N N . GLN B 1 348 ? 17.875 -35.594 -19.141 1 96.56 348 GLN B N 1
ATOM 6208 C CA . GLN B 1 348 ? 17.641 -34.219 -18.781 1 96.56 348 GLN B CA 1
ATOM 6209 C C . GLN B 1 348 ? 16.156 -33.875 -18.828 1 96.56 348 GLN B C 1
ATOM 6211 O O . GLN B 1 348 ? 15.789 -32.688 -18.953 1 96.56 348 GLN B O 1
ATOM 6216 N N . GLU B 1 349 ? 15.32 -34.906 -18.859 1 98 349 GLU B N 1
ATOM 6217 C CA . GLU B 1 349 ? 13.922 -34.625 -18.547 1 98 349 GLU B CA 1
ATOM 6218 C C . GLU B 1 349 ? 13.766 -34.094 -17.125 1 98 349 GLU B C 1
ATOM 6220 O O . GLU B 1 349 ? 14.68 -34.219 -16.297 1 98 349 GLU B O 1
ATOM 6225 N N . PRO B 1 350 ? 12.664 -33.406 -16.844 1 98.62 350 PRO B N 1
ATOM 6226 C CA . PRO B 1 350 ? 12.523 -32.844 -15.492 1 98.62 350 PRO B CA 1
ATOM 6227 C C . PRO B 1 350 ? 12.711 -33.906 -14.406 1 98.62 350 PRO B C 1
ATOM 6229 O O . PRO B 1 350 ? 12.008 -34.938 -14.406 1 98.62 350 PRO B O 1
ATOM 6232 N N . PRO B 1 351 ? 13.625 -33.688 -13.547 1 98.62 351 PRO B N 1
ATOM 6233 C CA . PRO B 1 351 ? 13.781 -34.625 -12.438 1 98.62 351 PRO B CA 1
ATOM 6234 C C . PRO B 1 351 ? 12.68 -34.5 -11.391 1 98.62 351 PRO B C 1
ATOM 6236 O O . PRO B 1 351 ? 12.68 -33.562 -10.594 1 98.62 351 PRO B O 1
ATOM 6239 N N . VAL B 1 352 ? 11.758 -35.469 -11.312 1 98.56 352 VAL B N 1
ATOM 6240 C CA . VAL B 1 352 ? 10.586 -35.406 -10.445 1 98.56 352 VAL B CA 1
ATOM 6241 C C . VAL B 1 352 ? 10.383 -36.75 -9.727 1 98.56 352 VAL B C 1
ATOM 6243 O O . VAL B 1 352 ? 10.797 -37.781 -10.227 1 98.56 352 VAL B O 1
ATOM 6246 N N . ASP B 1 353 ? 9.805 -36.656 -8.57 1 98.25 353 ASP B N 1
ATOM 6247 C CA . ASP B 1 353 ? 9.344 -37.844 -7.875 1 98.25 353 ASP B CA 1
ATOM 6248 C C . ASP B 1 353 ? 7.902 -38.188 -8.25 1 98.25 353 ASP B C 1
ATOM 6250 O O . ASP B 1 353 ? 7.441 -39.312 -8.039 1 98.25 353 ASP B O 1
ATOM 6254 N N . GLY B 1 354 ? 7.191 -37.25 -8.828 1 98.31 354 GLY B N 1
ATOM 6255 C CA . GLY B 1 354 ? 5.844 -37.438 -9.344 1 98.31 354 GLY B CA 1
ATOM 6256 C C . GLY B 1 354 ? 5.809 -37.719 -10.836 1 98.31 354 GLY B C 1
ATOM 6257 O O . GLY B 1 354 ? 6.18 -38.812 -11.273 1 98.31 354 GLY B O 1
ATOM 6258 N N . PHE B 1 355 ? 5.469 -36.656 -11.625 1 98.44 355 PHE B N 1
ATOM 6259 C CA . PHE B 1 355 ? 5.414 -36.75 -13.086 1 98.44 355 PHE B CA 1
ATOM 6260 C C . PHE B 1 355 ? 5.641 -35.375 -13.719 1 98.44 355 PHE B C 1
ATOM 6262 O O . PHE B 1 355 ? 5.723 -34.375 -13.016 1 98.44 355 PHE B O 1
ATOM 6269 N N . TRP B 1 356 ? 5.852 -35.344 -14.961 1 98.56 356 TRP B N 1
ATOM 6270 C CA . TRP B 1 356 ? 5.977 -34.094 -15.688 1 98.56 356 TRP B CA 1
ATOM 6271 C C . TRP B 1 356 ? 5.234 -34.156 -17.016 1 98.56 356 TRP B C 1
ATOM 6273 O O . TRP B 1 356 ? 4.887 -35.25 -17.5 1 98.56 356 TRP B O 1
ATOM 6283 N N . SER B 1 357 ? 4.945 -33 -17.531 1 98.56 357 SER B N 1
ATOM 6284 C CA . SER B 1 357 ? 4.344 -32.875 -18.859 1 98.56 357 SER B CA 1
ATOM 6285 C C . SER B 1 357 ? 4.715 -31.562 -19.547 1 98.56 357 SER B C 1
ATOM 6287 O O . SER B 1 357 ? 5.125 -30.609 -18.875 1 98.56 357 SER B O 1
ATOM 6289 N N . LEU B 1 358 ? 4.746 -31.562 -20.797 1 98.75 358 LEU B N 1
ATOM 6290 C CA . LEU B 1 358 ? 4.766 -30.391 -21.656 1 98.75 358 LEU B CA 1
ATOM 6291 C C . LEU B 1 358 ? 3.404 -30.172 -22.312 1 98.75 358 LEU B C 1
ATOM 6293 O O . LEU B 1 358 ? 2.918 -31.031 -23.047 1 98.75 358 LEU B O 1
ATOM 6297 N N . THR B 1 359 ? 2.807 -29.062 -22.047 1 98.62 359 THR B N 1
ATOM 6298 C CA . THR B 1 359 ? 1.494 -28.734 -22.594 1 98.62 359 THR B CA 1
ATOM 6299 C C . THR B 1 359 ? 1.598 -27.594 -23.594 1 98.62 359 THR B C 1
ATOM 6301 O O . THR B 1 359 ? 2.406 -26.672 -23.406 1 98.62 359 THR B O 1
ATOM 6304 N N . LEU B 1 360 ? 0.839 -27.703 -24.641 1 98.5 360 LEU B N 1
ATOM 6305 C CA . LEU B 1 360 ? 0.739 -26.625 -25.609 1 98.5 360 LEU B CA 1
ATOM 6306 C C . LEU B 1 360 ? -0.587 -25.875 -25.469 1 98.5 360 LEU B C 1
ATOM 6308 O O . LEU B 1 360 ? -1.646 -26.5 -25.391 1 98.5 360 LEU B O 1
ATOM 6312 N N . TYR B 1 361 ? -0.545 -24.531 -25.375 1 97.75 361 TYR B N 1
ATOM 6313 C CA . TYR B 1 361 ? -1.737 -23.703 -25.297 1 97.75 361 TYR B CA 1
ATOM 6314 C C . TYR B 1 361 ? -1.812 -22.75 -26.484 1 97.75 361 TYR B C 1
ATOM 6316 O O . TYR B 1 361 ? -0.783 -22.297 -26.984 1 97.75 361 TYR B O 1
ATOM 6324 N N . ASN B 1 362 ? -3.033 -22.406 -26.922 1 96.62 362 ASN B N 1
ATOM 6325 C CA . ASN B 1 362 ? -3.234 -21.391 -27.953 1 96.62 362 ASN B CA 1
ATOM 6326 C C . ASN B 1 362 ? -2.992 -19.984 -27.406 1 96.62 362 ASN B C 1
ATOM 6328 O O . ASN B 1 362 ? -2.451 -19.828 -26.312 1 96.62 362 ASN B O 1
ATOM 6332 N N . ASP B 1 363 ? -3.363 -18.938 -28.172 1 95 363 ASP B N 1
ATOM 6333 C CA . ASP B 1 363 ? -3.037 -17.547 -27.844 1 95 363 ASP B CA 1
ATOM 6334 C C . ASP B 1 363 ? -3.889 -17.047 -26.672 1 95 363 ASP B C 1
ATOM 6336 O O . ASP B 1 363 ? -3.674 -15.938 -26.172 1 95 363 ASP B O 1
ATOM 6340 N N . LYS B 1 364 ? -4.812 -17.828 -26.172 1 94.6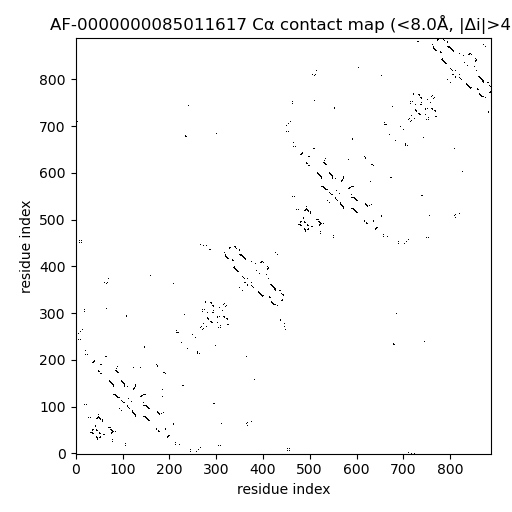2 364 LYS B N 1
ATOM 6341 C CA . LYS B 1 364 ? -5.637 -17.5 -25.016 1 94.62 364 LYS B CA 1
ATOM 6342 C C . LYS B 1 364 ? -5.234 -18.312 -23.797 1 94.62 364 LYS B C 1
ATOM 6344 O O . LYS B 1 364 ? -5.938 -18.297 -22.781 1 94.62 364 LYS B O 1
ATOM 6349 N N . HIS B 1 365 ? -4.141 -19.078 -23.859 1 96.06 365 HIS B N 1
ATOM 6350 C CA . HIS B 1 365 ? -3.654 -19.969 -22.812 1 96.06 365 HIS B CA 1
ATOM 6351 C C . HIS B 1 365 ? -4.664 -21.078 -22.516 1 96.06 365 HIS B C 1
ATOM 6353 O O . HIS B 1 365 ? -4.836 -21.469 -21.359 1 96.06 365 HIS B O 1
ATOM 6359 N N . LEU B 1 366 ? -5.383 -21.5 -23.625 1 96.38 366 LEU B N 1
ATOM 6360 C CA . LEU B 1 366 ? -6.309 -22.625 -23.578 1 96.38 366 LEU B CA 1
ATOM 6361 C C . LEU B 1 366 ? -5.891 -23.719 -24.547 1 96.38 366 LEU B C 1
ATOM 6363 O O . LEU B 1 366 ? -4.977 -23.531 -25.344 1 96.38 366 LEU B O 1
ATOM 6367 N N . PHE B 1 367 ? -6.508 -24.859 -24.406 1 95.88 367 PHE B N 1
ATOM 6368 C CA . PHE B 1 367 ? -6.203 -25.969 -25.312 1 95.88 367 PHE B CA 1
ATOM 6369 C C . PHE B 1 367 ? -6.586 -25.625 -26.75 1 95.88 367 PHE B C 1
ATOM 6371 O O . PHE B 1 367 ? -7.57 -24.922 -26.984 1 95.88 367 PHE B O 1
ATOM 6378 N N . HIS B 1 368 ? -5.793 -26.094 -27.625 1 94.06 368 HIS B N 1
ATOM 6379 C CA . HIS B 1 368 ? -6.129 -26.047 -29.047 1 94.06 368 HIS B CA 1
ATOM 6380 C C . HIS B 1 368 ? -6.723 -27.359 -29.531 1 94.06 368 HIS B C 1
ATOM 6382 O O . HIS B 1 368 ? -6.02 -28.375 -29.609 1 94.06 368 HIS B O 1
ATOM 6388 N N . ALA B 1 369 ? -8.031 -27.344 -29.797 1 92.75 369 ALA B N 1
ATOM 6389 C CA . ALA B 1 369 ? -8.672 -28.578 -30.281 1 92.75 369 ALA B CA 1
ATOM 6390 C C . ALA B 1 369 ? -7.977 -29.109 -31.531 1 92.75 369 ALA B C 1
ATOM 6392 O O . ALA B 1 369 ? -7.613 -28.328 -32.406 1 92.75 369 ALA B O 1
ATOM 6393 N N . ASN B 1 370 ? -7.699 -30.406 -31.609 1 95.12 370 ASN B N 1
ATOM 6394 C CA . ASN B 1 370 ? -7.008 -31.031 -32.719 1 95.12 370 ASN B CA 1
ATOM 6395 C C . ASN B 1 370 ? -7.457 -32.469 -32.938 1 95.12 370 ASN B C 1
ATOM 6397 O O . ASN B 1 370 ? -8.117 -33.062 -32.062 1 95.12 370 ASN B O 1
ATOM 6401 N N . ASP B 1 371 ? -7.031 -33.125 -33.969 1 93.44 371 ASP B N 1
ATOM 6402 C CA . ASP B 1 371 ? -7.543 -34.438 -34.375 1 93.44 371 ASP B CA 1
ATOM 6403 C C . ASP B 1 371 ? -7.039 -35.531 -33.438 1 93.44 371 ASP B C 1
ATOM 6405 O O . ASP B 1 371 ? -7.68 -36.594 -33.312 1 93.44 371 ASP B O 1
ATOM 6409 N N . LEU B 1 372 ? -5.934 -35.281 -32.812 1 94.69 372 LEU B N 1
ATOM 6410 C CA . LEU B 1 372 ? -5.363 -36.312 -31.938 1 94.69 372 LEU B CA 1
ATOM 6411 C C . LEU B 1 372 ? -5.926 -36.188 -30.516 1 94.69 372 LEU B C 1
ATOM 6413 O O . LEU B 1 372 ? -5.668 -37.062 -29.672 1 94.69 372 LEU B O 1
ATOM 6417 N N . ALA B 1 373 ? -6.668 -35.156 -30.281 1 94.06 373 ALA B N 1
ATOM 6418 C CA . ALA B 1 373 ? -7.117 -34.812 -28.922 1 94.06 373 ALA B CA 1
ATOM 6419 C C . ALA B 1 373 ? -5.961 -34.906 -27.938 1 94.06 373 ALA B C 1
ATOM 6421 O O . ALA B 1 373 ? -6.086 -35.5 -26.875 1 94.06 373 ALA B O 1
ATOM 6422 N N . ARG B 1 374 ? -4.863 -34.375 -28.391 1 96.38 374 ARG B N 1
ATOM 6423 C CA . ARG B 1 374 ? -3.637 -34.375 -27.594 1 96.38 374 ARG B CA 1
ATOM 6424 C C . ARG B 1 374 ? -3.195 -32.938 -27.281 1 96.38 374 ARG B C 1
ATOM 6426 O O . ARG B 1 374 ? -2.979 -32.156 -28.188 1 96.38 374 ARG B O 1
ATOM 6433 N N . TYR B 1 375 ? -2.984 -32.75 -26.031 1 97.31 375 TYR B N 1
ATOM 6434 C CA . TYR B 1 375 ? -2.73 -31.375 -25.594 1 97.31 375 TYR B CA 1
ATOM 6435 C C . TYR B 1 375 ? -1.453 -31.297 -24.766 1 97.31 375 TYR B C 1
ATOM 6437 O O . TYR B 1 375 ? -0.942 -30.203 -24.516 1 97.31 375 TYR B O 1
ATOM 6445 N N . SER B 1 376 ? -0.994 -32.406 -24.344 1 97.81 376 SER B N 1
ATOM 6446 C CA . SER B 1 376 ? 0.245 -32.5 -23.562 1 97.81 376 SER B CA 1
ATOM 6447 C C . SER B 1 376 ? 0.924 -33.844 -23.781 1 97.81 376 SER B C 1
ATOM 6449 O O . SER B 1 376 ? 0.288 -34.812 -24.219 1 97.81 376 SER B O 1
ATOM 6451 N N . LEU B 1 377 ? 2.15 -33.875 -23.578 1 98.25 377 LEU B N 1
ATOM 6452 C CA . LEU B 1 377 ? 2.977 -35.094 -23.594 1 98.25 377 LEU B CA 1
ATOM 6453 C C . LEU B 1 377 ? 3.902 -35.125 -22.391 1 98.25 377 LEU B C 1
ATOM 6455 O O . LEU B 1 377 ? 4.402 -34.094 -21.953 1 98.25 377 LEU B O 1
ATOM 6459 N N . GLY B 1 378 ? 4.105 -36.281 -21.859 1 97.81 378 GLY B N 1
ATOM 6460 C CA . GLY B 1 378 ? 4.988 -36.469 -20.719 1 97.81 378 GLY B CA 1
ATOM 6461 C C . GLY B 1 378 ? 4.91 -37.844 -20.109 1 97.81 378 GLY B C 1
ATOM 6462 O O . GLY B 1 378 ? 4.75 -38.844 -20.828 1 97.81 378 GLY B O 1
ATOM 6463 N N . THR B 1 379 ? 5.066 -37.938 -18.812 1 97.5 379 THR B N 1
ATOM 6464 C CA . THR B 1 379 ? 5.156 -39.188 -18.078 1 97.5 379 THR B CA 1
ATOM 6465 C C . THR B 1 379 ? 3.943 -40.062 -18.359 1 97.5 379 THR B C 1
ATOM 6467 O O . THR B 1 379 ? 4.059 -41.281 -18.391 1 97.5 379 THR B O 1
ATOM 6470 N N . LYS B 1 380 ? 2.818 -39.5 -18.625 1 97.38 380 LYS B N 1
ATOM 6471 C CA . LYS B 1 380 ? 1.573 -40.25 -18.75 1 97.38 380 LYS B CA 1
ATOM 6472 C C . LYS B 1 380 ? 1.515 -41 -20.078 1 97.38 380 LYS B C 1
ATOM 6474 O O . LYS B 1 380 ? 0.713 -41.906 -20.234 1 97.38 380 LYS B O 1
ATOM 6479 N N . ASN B 1 381 ? 2.295 -40.531 -21.031 1 96.44 381 ASN B N 1
ATOM 6480 C CA . ASN B 1 381 ? 2.312 -41.125 -22.359 1 96.44 381 ASN B CA 1
ATOM 6481 C C . ASN B 1 381 ? 3.279 -42.312 -22.438 1 96.44 381 ASN B C 1
ATOM 6483 O O . ASN B 1 381 ? 4.496 -42.125 -22.359 1 96.44 381 ASN B O 1
ATOM 6487 N N . LYS B 1 382 ? 2.781 -43.469 -22.719 1 94.94 382 LYS B N 1
ATOM 6488 C CA . LYS B 1 382 ? 3.602 -44.688 -22.719 1 94.94 382 LYS B CA 1
ATOM 6489 C C . LYS B 1 382 ? 4.078 -45.031 -24.125 1 94.94 382 LYS B C 1
ATOM 6491 O O . LYS B 1 382 ? 4.828 -45.969 -24.312 1 94.94 382 LYS B O 1
ATOM 6496 N N . THR B 1 383 ? 3.812 -44.156 -25.047 1 94.31 383 THR B N 1
ATOM 6497 C CA . THR B 1 383 ? 4.133 -44.438 -26.438 1 94.31 383 THR B CA 1
ATOM 6498 C C . THR B 1 383 ? 5.207 -43.5 -26.953 1 94.31 383 THR B C 1
ATOM 6500 O O . THR B 1 383 ? 5.508 -43.5 -28.156 1 94.31 383 THR B O 1
ATOM 6503 N N . LEU B 1 384 ? 5.723 -42.656 -26.109 1 97 384 LEU B N 1
ATOM 6504 C CA . LEU B 1 384 ? 6.777 -41.75 -26.547 1 97 384 LEU B CA 1
ATOM 6505 C C . LEU B 1 384 ? 7.996 -42.531 -27.031 1 97 384 LEU B C 1
ATOM 6507 O O . LEU B 1 384 ? 8.359 -43.562 -26.453 1 97 384 LEU B O 1
ATOM 6511 N N . ARG B 1 385 ? 8.555 -42.031 -28.078 1 97.06 385 ARG B N 1
ATOM 6512 C CA . ARG B 1 385 ? 9.742 -42.688 -28.641 1 97.06 385 ARG B CA 1
ATOM 6513 C C . ARG B 1 385 ? 10.992 -41.875 -28.344 1 97.06 385 ARG B C 1
ATOM 6515 O O . ARG B 1 385 ? 10.992 -40.625 -28.516 1 97.06 385 ARG B O 1
ATOM 6522 N N . ARG B 1 386 ? 12 -42.531 -27.938 1 96.62 386 ARG B N 1
ATOM 6523 C CA . ARG B 1 386 ? 13.281 -41.875 -27.641 1 96.62 386 ARG B CA 1
ATOM 6524 C C . ARG B 1 386 ? 14.242 -42 -28.812 1 96.62 386 ARG B C 1
ATOM 6526 O O . ARG B 1 386 ? 14.109 -42.938 -29.641 1 96.62 386 ARG B O 1
ATOM 6533 N N . ASN B 1 387 ? 15.125 -41.094 -28.797 1 96.94 387 ASN B N 1
ATOM 6534 C CA . ASN B 1 387 ? 16.203 -41.188 -29.781 1 96.94 387 ASN B CA 1
ATOM 6535 C C . ASN B 1 387 ? 17.203 -42.281 -29.438 1 96.94 387 ASN B C 1
ATOM 6537 O O . ASN B 1 387 ? 17.203 -42.781 -28.312 1 96.94 387 ASN B O 1
ATOM 6541 N N . ALA B 1 388 ? 18.062 -42.594 -30.406 1 97.31 388 ALA B N 1
ATOM 6542 C CA . ALA B 1 388 ? 19.031 -43.656 -30.219 1 97.31 388 ALA B CA 1
ATOM 6543 C C . ALA B 1 388 ? 19.984 -43.375 -29.062 1 97.31 388 ALA B C 1
ATOM 6545 O O . ALA B 1 388 ? 20.406 -44.281 -28.359 1 97.31 388 ALA B O 1
ATOM 6546 N N . ASP B 1 389 ? 20.219 -42.125 -28.812 1 97.38 389 ASP B N 1
ATOM 6547 C CA . ASP B 1 389 ? 21.156 -41.75 -27.766 1 97.38 389 ASP B CA 1
ATOM 6548 C C . ASP B 1 389 ? 20.453 -41.625 -26.422 1 97.38 389 ASP B C 1
ATOM 6550 O O . ASP B 1 389 ? 21.078 -41.219 -25.438 1 97.38 389 ASP B O 1
ATOM 6554 N N . GLY B 1 390 ? 19.188 -41.844 -26.391 1 96.81 390 GLY B N 1
ATOM 6555 C CA . GLY B 1 390 ? 18.438 -41.781 -25.156 1 96.81 390 GLY B CA 1
ATOM 6556 C C . GLY B 1 390 ? 17.734 -40.469 -24.922 1 96.81 390 GLY B C 1
ATOM 6557 O O . GLY B 1 390 ? 16.922 -40.344 -24 1 96.81 390 GLY B O 1
ATOM 6558 N N . SER B 1 391 ? 18.047 -39.5 -25.75 1 97.44 391 SER B N 1
ATOM 6559 C CA . SER B 1 391 ? 17.375 -38.219 -25.641 1 97.44 391 SER B CA 1
ATOM 6560 C C . SER B 1 391 ? 15.922 -38.312 -26.094 1 97.44 391 SER B C 1
ATOM 6562 O O . SER B 1 391 ? 15.523 -39.281 -26.734 1 97.44 391 SER B O 1
ATOM 6564 N N . LEU B 1 392 ? 15.117 -37.375 -25.625 1 98.25 392 LEU B N 1
ATOM 6565 C CA . LEU B 1 392 ? 13.711 -37.281 -26.031 1 98.25 392 LEU B CA 1
ATOM 6566 C C . LEU B 1 392 ? 13.445 -36 -26.812 1 98.25 392 LEU B C 1
ATOM 6568 O O . LEU B 1 392 ? 13.719 -34.906 -26.328 1 98.25 392 LEU B O 1
ATOM 6572 N N . THR B 1 393 ? 12.992 -36.125 -28.016 1 98.44 393 THR B N 1
ATOM 6573 C CA . THR B 1 393 ? 12.57 -35 -28.812 1 98.44 393 THR B CA 1
ATOM 6574 C C . THR B 1 393 ? 11.047 -34.969 -28.953 1 98.44 393 THR B C 1
ATOM 6576 O O . THR B 1 393 ? 10.438 -35.906 -29.422 1 98.44 393 THR B O 1
ATOM 6579 N N . LEU B 1 394 ? 10.484 -33.938 -28.453 1 98.75 394 LEU B N 1
ATOM 6580 C CA . LEU B 1 394 ? 9.086 -33.656 -28.734 1 98.75 394 LEU B CA 1
ATOM 6581 C C . LEU B 1 394 ? 8.945 -32.625 -29.859 1 98.75 394 LEU B C 1
ATOM 6583 O O . LEU B 1 394 ? 9.875 -31.875 -30.125 1 98.75 394 LEU B O 1
ATOM 6587 N N . TYR B 1 395 ? 7.836 -32.656 -30.516 1 98.56 395 TYR B N 1
ATOM 6588 C CA . TYR B 1 395 ? 7.602 -31.797 -31.656 1 98.56 395 TYR B CA 1
ATOM 6589 C C . TYR B 1 395 ? 6.352 -30.953 -31.469 1 98.56 395 TYR B C 1
ATOM 6591 O O . TYR B 1 395 ? 5.398 -31.375 -30.812 1 98.56 395 TYR B O 1
ATOM 6599 N N . ALA B 1 396 ? 6.375 -29.781 -31.984 1 98.69 396 ALA B N 1
ATOM 6600 C CA . ALA B 1 396 ? 5.211 -28.891 -31.984 1 98.69 396 ALA B CA 1
ATOM 6601 C C . ALA B 1 396 ? 5.062 -28.172 -33.312 1 98.69 396 ALA B C 1
ATOM 6603 O O . ALA B 1 396 ? 6.055 -27.781 -33.938 1 98.69 396 ALA B O 1
ATOM 6604 N N . GLY B 1 397 ? 3.9 -28.016 -33.75 1 97.88 397 GLY B N 1
ATOM 6605 C CA . GLY B 1 397 ? 3.553 -27.344 -35 1 97.88 397 GLY B CA 1
ATOM 6606 C C . GLY B 1 397 ? 2.197 -27.766 -35.531 1 97.88 397 GLY B C 1
ATOM 6607 O O . GLY B 1 397 ? 1.614 -28.75 -35.062 1 97.88 397 GLY B O 1
ATOM 6608 N N . ALA B 1 398 ? 1.711 -27 -36.5 1 97.5 398 ALA B N 1
ATOM 6609 C CA . ALA B 1 398 ? 0.403 -27.297 -37.062 1 97.5 398 ALA B CA 1
ATOM 6610 C C . ALA B 1 398 ? 0.47 -28.531 -37.969 1 97.5 398 ALA B C 1
ATOM 6612 O O . ALA B 1 398 ? -0.489 -29.297 -38.062 1 97.5 398 ALA B O 1
ATOM 6613 N N . LYS B 1 399 ? 1.582 -28.766 -38.562 1 95.94 399 LYS B N 1
ATOM 6614 C CA . LYS B 1 399 ? 1.746 -29.875 -39.469 1 95.94 399 LYS B CA 1
ATOM 6615 C C . LYS B 1 399 ? 2.438 -31.062 -38.781 1 95.94 399 LYS B C 1
ATOM 6617 O O . LYS B 1 399 ? 3.365 -30.859 -38 1 95.94 399 LYS B O 1
ATOM 6622 N N . SER B 1 400 ? 2.039 -32.188 -39.156 1 96.25 400 SER B N 1
ATOM 6623 C CA . SER B 1 400 ? 2.652 -33.406 -38.625 1 96.25 400 SER B CA 1
ATOM 6624 C C . SER B 1 400 ? 4.121 -33.5 -39 1 96.25 400 SER B C 1
ATOM 6626 O O . SER B 1 400 ? 4.488 -33.188 -40.156 1 96.25 400 SER B O 1
ATOM 6628 N N . PRO B 1 401 ? 4.922 -33.844 -38.156 1 96.06 401 PRO B N 1
ATOM 6629 C CA . PRO B 1 401 ? 6.336 -34.031 -38.5 1 96.06 401 PRO B CA 1
ATOM 6630 C C . PRO B 1 401 ? 6.602 -35.344 -39.25 1 96.06 401 PRO B C 1
ATOM 6632 O O . PRO B 1 401 ? 7.758 -35.688 -39.5 1 96.06 401 PRO B O 1
ATOM 6635 N N . GLY B 1 402 ? 5.59 -36.125 -39.531 1 95.88 402 GLY B N 1
ATOM 6636 C CA . GLY B 1 402 ? 5.699 -37.438 -40.156 1 95.88 402 GLY B CA 1
ATOM 6637 C C . GLY B 1 402 ? 5.195 -38.531 -39.25 1 95.88 402 GLY B C 1
ATOM 6638 O O . GLY B 1 402 ? 5.285 -38.469 -38.031 1 95.88 402 GLY B O 1
ATOM 6639 N N . ALA B 1 403 ? 4.832 -39.594 -39.781 1 94.69 403 ALA B N 1
ATOM 6640 C CA . ALA B 1 403 ? 4.156 -40.688 -39.094 1 94.69 403 ALA B CA 1
ATOM 6641 C C . ALA B 1 403 ? 5.047 -41.25 -38 1 94.69 403 ALA B C 1
ATOM 6643 O O . ALA B 1 403 ? 4.562 -41.625 -36.906 1 94.69 403 ALA B O 1
ATOM 6644 N N . ASP B 1 404 ? 6.266 -41.375 -38.25 1 94.69 404 ASP B N 1
ATOM 6645 C CA . ASP B 1 404 ? 7.199 -42 -37.312 1 94.69 404 ASP B CA 1
ATOM 6646 C C . ASP B 1 404 ? 7.453 -41.125 -36.094 1 94.69 404 ASP B C 1
ATOM 6648 O O . ASP B 1 404 ? 7.984 -41.562 -35.094 1 94.69 404 ASP B O 1
ATOM 6652 N N . LYS B 1 405 ? 7.031 -39.844 -36.156 1 96.19 405 LYS B N 1
ATOM 6653 C CA . LYS B 1 405 ? 7.301 -38.906 -35.094 1 96.19 405 LYS B CA 1
ATOM 6654 C C . LYS B 1 405 ? 6.008 -38.438 -34.438 1 96.19 405 LYS B C 1
ATOM 6656 O O . LYS B 1 405 ? 6.035 -37.656 -33.469 1 96.19 405 LYS B O 1
ATOM 6661 N N . GLU B 1 406 ? 4.887 -38.906 -34.812 1 96.75 406 GLU B N 1
ATOM 6662 C CA . GLU B 1 406 ? 3.592 -38.406 -34.375 1 96.75 406 GLU B CA 1
ATOM 6663 C C . GLU B 1 406 ? 3.301 -38.75 -32.906 1 96.75 406 GLU B C 1
ATOM 6665 O O . GLU B 1 406 ? 2.559 -38.031 -32.25 1 96.75 406 GLU B O 1
ATOM 6670 N N . SER B 1 407 ? 3.871 -39.812 -32.438 1 97.06 407 SER B N 1
ATOM 6671 C CA . SER B 1 407 ? 3.682 -40.156 -31.031 1 97.06 407 SER B CA 1
ATOM 6672 C C . SER B 1 407 ? 4.262 -39.062 -30.125 1 97.06 407 SER B C 1
ATOM 6674 O O . SER B 1 407 ? 3.852 -38.938 -28.969 1 97.06 407 SER B O 1
ATOM 6676 N N . ASN B 1 408 ? 5.281 -38.312 -30.688 1 98.62 408 ASN B N 1
ATOM 6677 C CA . ASN B 1 408 ? 5.961 -37.281 -29.922 1 98.62 408 ASN B CA 1
ATOM 6678 C C . ASN B 1 408 ? 5.504 -35.875 -30.344 1 98.62 408 ASN B C 1
ATOM 6680 O O . ASN B 1 408 ? 6.195 -34.906 -30.078 1 98.62 408 ASN B O 1
ATOM 6684 N N . TRP B 1 409 ? 4.367 -35.781 -30.984 1 98.5 409 TRP B N 1
ATOM 6685 C CA . TRP B 1 409 ? 3.973 -34.5 -31.594 1 98.5 409 TRP B CA 1
ATOM 6686 C C . TRP B 1 409 ? 2.801 -33.875 -30.859 1 98.5 409 TRP B C 1
ATOM 6688 O O . TRP B 1 409 ? 1.826 -34.562 -30.531 1 98.5 409 TRP B O 1
ATOM 6698 N N . LEU B 1 410 ? 2.969 -32.594 -30.516 1 98.5 410 LEU B N 1
ATOM 6699 C CA . LEU B 1 410 ? 1.871 -31.75 -30.047 1 98.5 410 LEU B CA 1
ATOM 6700 C C . LEU B 1 410 ? 1.339 -30.875 -31.172 1 98.5 410 LEU B C 1
ATOM 6702 O O . LEU B 1 410 ? 2.014 -29.938 -31.609 1 98.5 410 LEU B O 1
ATOM 6706 N N . PRO B 1 411 ? 0.13 -31.125 -31.625 1 98.19 411 PRO B N 1
ATOM 6707 C CA . PRO B 1 411 ? -0.434 -30.25 -32.656 1 98.19 411 PRO B CA 1
ATOM 6708 C C . PRO B 1 411 ? -0.673 -28.828 -32.188 1 98.19 411 PRO B C 1
ATOM 6710 O O . PRO B 1 411 ? -1.236 -28.625 -31.094 1 98.19 411 PRO B O 1
ATOM 6713 N N . ALA B 1 412 ? -0.213 -27.891 -32.938 1 98.19 412 ALA B N 1
ATOM 6714 C CA . ALA B 1 412 ? -0.362 -26.484 -32.594 1 98.19 412 ALA B CA 1
ATOM 6715 C C . ALA B 1 412 ? -1.356 -25.797 -33.531 1 98.19 412 ALA B C 1
ATOM 6717 O O . ALA B 1 412 ? -1.649 -26.312 -34.625 1 98.19 412 ALA B O 1
ATOM 6718 N N . PRO B 1 413 ? -1.973 -24.703 -33.094 1 97.38 413 PRO B N 1
ATOM 6719 C CA . PRO B 1 413 ? -2.689 -23.875 -34.062 1 97.38 413 PRO B CA 1
ATOM 6720 C C . PRO B 1 413 ? -1.766 -23.266 -35.125 1 97.38 413 PRO B C 1
ATOM 6722 O O . PRO B 1 413 ? -0.545 -23.25 -34.938 1 97.38 413 PRO B O 1
ATOM 6725 N N . ASP B 1 414 ? -2.357 -22.75 -36.219 1 95.94 414 ASP B N 1
ATOM 6726 C CA . ASP B 1 414 ? -1.54 -22.078 -37.219 1 95.94 414 ASP B CA 1
ATOM 6727 C C . ASP B 1 414 ? -0.939 -20.781 -36.688 1 95.94 414 ASP B C 1
ATOM 6729 O O . ASP B 1 414 ? 0.148 -20.375 -37.094 1 95.94 414 ASP B O 1
ATOM 6733 N N . GLY B 1 415 ? -1.553 -20.188 -35.688 1 96.75 415 GLY B N 1
ATOM 6734 C CA . GLY B 1 415 ? -1.101 -18.953 -35.094 1 96.75 415 GLY B CA 1
ATOM 6735 C C . GLY B 1 415 ? -0.193 -19.156 -33.906 1 96.75 415 GLY B C 1
ATOM 6736 O O . GLY B 1 415 ? 0.513 -20.172 -33.812 1 96.75 415 GLY B O 1
ATOM 6737 N N . HIS B 1 416 ? -0.122 -18.156 -33.031 1 97.62 416 HIS B N 1
ATOM 6738 C CA . HIS B 1 416 ? 0.778 -18.141 -31.875 1 97.62 416 HIS B CA 1
ATOM 6739 C C . HIS B 1 416 ? 0.355 -19.172 -30.828 1 97.62 416 HIS B C 1
ATOM 6741 O O . HIS B 1 416 ? -0.836 -19.453 -30.672 1 97.62 416 HIS B O 1
ATOM 6747 N N . PHE B 1 417 ? 1.288 -19.781 -30.172 1 98.19 417 PHE B N 1
ATOM 6748 C CA . PHE B 1 417 ? 1.032 -20.703 -29.078 1 98.19 417 PHE B CA 1
ATOM 6749 C C . PHE B 1 417 ? 2.113 -20.578 -28.016 1 98.19 417 PHE B C 1
ATOM 6751 O O . PHE B 1 417 ? 3.086 -19.844 -28.188 1 98.19 417 PHE B O 1
ATOM 6758 N N . SER B 1 418 ? 1.892 -21.141 -26.859 1 98.19 418 SER B N 1
ATOM 6759 C CA . SER B 1 418 ? 2.834 -21.188 -25.734 1 98.19 418 SER B CA 1
ATOM 6760 C C . SER B 1 418 ? 3.096 -22.625 -25.312 1 98.19 418 SER B C 1
ATOM 6762 O O . SER B 1 418 ? 2.309 -23.531 -25.609 1 98.19 418 SER B O 1
ATOM 6764 N N . LEU B 1 419 ? 4.168 -22.797 -24.719 1 98.62 419 LEU B N 1
ATOM 6765 C CA . LEU B 1 419 ? 4.516 -24.094 -24.125 1 98.62 419 LEU B CA 1
ATOM 6766 C C . LEU B 1 419 ? 4.652 -23.969 -22.609 1 98.62 419 LEU B C 1
ATOM 6768 O O . LEU B 1 419 ? 5.082 -22.922 -22.109 1 98.62 419 LEU B O 1
ATOM 6772 N N . TYR B 1 420 ? 4.266 -24.984 -21.938 1 98.56 420 TYR B N 1
ATOM 6773 C CA . TYR B 1 420 ? 4.094 -25 -20.484 1 98.56 420 TYR B CA 1
ATOM 6774 C C . TYR B 1 420 ? 4.512 -26.328 -19.906 1 98.56 420 TYR B C 1
ATOM 6776 O O . TYR B 1 420 ? 3.902 -27.359 -20.203 1 98.56 420 TYR B O 1
ATOM 6784 N N . ILE B 1 421 ? 5.582 -26.312 -19.094 1 98.69 421 ILE B N 1
ATOM 6785 C CA . ILE B 1 421 ? 6.031 -27.531 -18.438 1 98.69 421 ILE B CA 1
ATOM 6786 C C . ILE B 1 421 ? 5.523 -27.547 -17 1 98.69 421 ILE B C 1
ATOM 6788 O O . ILE B 1 421 ? 5.609 -26.547 -16.281 1 98.69 421 ILE B O 1
ATOM 6792 N N . ARG B 1 422 ? 4.953 -28.609 -16.594 1 98.62 422 ARG B N 1
ATOM 6793 C CA . ARG B 1 422 ? 4.641 -28.891 -15.195 1 98.62 422 ARG B CA 1
ATOM 6794 C C . ARG B 1 422 ? 5.551 -29.984 -14.641 1 98.62 422 ARG B C 1
ATOM 6796 O O . ARG B 1 422 ? 5.578 -31.094 -15.172 1 98.62 422 ARG B O 1
ATOM 6803 N N . ALA B 1 423 ? 6.289 -29.641 -13.641 1 98.62 423 ALA B N 1
ATOM 6804 C CA . ALA B 1 423 ? 7.105 -30.609 -12.922 1 98.62 423 ALA B CA 1
ATOM 6805 C C . ALA B 1 423 ? 6.527 -30.891 -11.539 1 98.62 423 ALA B C 1
ATOM 6807 O O . ALA B 1 423 ? 6.789 -30.156 -10.586 1 98.62 423 ALA B O 1
ATOM 6808 N N . TYR B 1 424 ? 5.805 -32 -11.422 1 98.56 424 TYR B N 1
ATOM 6809 C CA . TYR B 1 424 ? 5.152 -32.375 -10.172 1 98.56 424 TYR B CA 1
ATOM 6810 C C . TYR B 1 424 ? 6.125 -33.062 -9.234 1 98.56 424 TYR B C 1
ATOM 6812 O O . TYR B 1 424 ? 6.781 -34.031 -9.617 1 98.56 424 TYR B O 1
ATOM 6820 N N . TRP B 1 425 ? 6.156 -32.562 -8 1 98.62 425 TRP B N 1
ATOM 6821 C CA . TRP B 1 425 ? 7.012 -33.125 -6.965 1 98.62 425 TRP B CA 1
ATOM 6822 C C . TRP B 1 425 ? 8.469 -33.188 -7.418 1 98.62 425 TRP B C 1
ATOM 6824 O O . TRP B 1 425 ? 9.094 -34.25 -7.41 1 98.62 425 TRP B O 1
ATOM 6834 N N . GLY B 1 426 ? 8.906 -31.969 -7.754 1 98.38 426 GLY B N 1
ATOM 6835 C CA . GLY B 1 426 ? 10.25 -31.797 -8.289 1 98.38 426 GLY B CA 1
ATOM 6836 C C . GLY B 1 426 ? 11.336 -32.125 -7.281 1 98.38 426 GLY B C 1
ATOM 6837 O O . GLY B 1 426 ? 11.211 -31.828 -6.098 1 98.38 426 GLY B O 1
ATOM 6838 N N . ARG B 1 427 ? 12.383 -32.75 -7.789 1 98.38 427 ARG B N 1
ATOM 6839 C CA . ARG B 1 427 ? 13.562 -33 -6.969 1 98.38 427 ARG B CA 1
ATOM 6840 C C . ARG B 1 427 ? 14.359 -31.703 -6.766 1 98.38 427 ARG B C 1
ATOM 6842 O O . ARG B 1 427 ? 13.961 -30.641 -7.23 1 98.38 427 ARG B O 1
ATOM 6849 N N . GLU B 1 428 ? 15.383 -31.797 -6.086 1 97.75 428 GLU B N 1
ATOM 6850 C CA . GLU B 1 428 ? 16.156 -30.641 -5.645 1 97.75 428 GLU B CA 1
ATOM 6851 C C . GLU B 1 428 ? 16.547 -29.75 -6.828 1 97.75 428 GLU B C 1
ATOM 6853 O O . GLU B 1 428 ? 16.484 -28.516 -6.734 1 97.75 428 GLU B O 1
ATOM 6858 N N . ALA B 1 429 ? 16.953 -30.312 -7.898 1 97.81 429 ALA B N 1
ATOM 6859 C CA . ALA B 1 429 ? 17.406 -29.531 -9.055 1 97.81 429 ALA B CA 1
ATOM 6860 C C . ALA B 1 429 ? 16.281 -28.656 -9.602 1 97.81 429 ALA B C 1
ATOM 6862 O O . ALA B 1 429 ? 16.531 -27.562 -10.117 1 97.81 429 ALA B O 1
ATOM 6863 N N . ILE B 1 430 ? 15.047 -29.125 -9.484 1 97.56 430 ILE B N 1
ATOM 6864 C CA . ILE B 1 430 ? 13.891 -28.344 -9.906 1 97.56 430 ILE B CA 1
ATOM 6865 C C . ILE B 1 430 ? 13.688 -27.156 -8.953 1 97.56 430 ILE B C 1
ATOM 6867 O O . ILE B 1 430 ? 13.438 -26.031 -9.383 1 97.56 430 ILE B O 1
ATOM 6871 N N . LEU B 1 431 ? 13.859 -27.406 -7.66 1 96.38 431 LEU B N 1
ATOM 6872 C CA . LEU B 1 431 ? 13.523 -26.438 -6.621 1 96.38 431 LEU B CA 1
ATOM 6873 C C . LEU B 1 431 ? 14.594 -25.359 -6.52 1 96.38 431 LEU B C 1
ATOM 6875 O O . LEU B 1 431 ? 14.273 -24.188 -6.309 1 96.38 431 LEU B O 1
ATOM 6879 N N . ASP B 1 432 ? 15.836 -25.75 -6.734 1 95.94 432 ASP B N 1
ATOM 6880 C CA . ASP B 1 432 ? 16.891 -24.781 -6.496 1 95.94 432 ASP B CA 1
ATOM 6881 C C . ASP B 1 432 ? 17.281 -24.062 -7.785 1 95.94 432 ASP B C 1
ATOM 6883 O O . ASP B 1 432 ? 18.141 -23.172 -7.773 1 95.94 432 ASP B O 1
ATOM 6887 N N . GLY B 1 433 ? 16.75 -24.562 -8.891 1 95.19 433 GLY B N 1
ATOM 6888 C CA . GLY B 1 433 ? 16.938 -23.844 -10.141 1 95.19 433 GLY B CA 1
ATOM 6889 C C . GLY B 1 433 ? 18.125 -24.328 -10.938 1 95.19 433 GLY B C 1
ATOM 6890 O O . GLY B 1 433 ? 18.484 -23.734 -11.953 1 95.19 433 GLY B O 1
ATOM 6891 N N . SER B 1 434 ? 18.703 -25.406 -10.516 1 96.69 434 SER B N 1
ATOM 6892 C CA . SER B 1 434 ? 19.859 -25.906 -11.242 1 96.69 434 SER B CA 1
ATOM 6893 C C . SER B 1 434 ? 19.438 -26.688 -12.492 1 96.69 434 SER B C 1
ATOM 6895 O O . SER B 1 434 ? 20.234 -26.844 -13.414 1 96.69 434 SER B O 1
ATOM 6897 N N . TRP B 1 435 ? 18.266 -27.219 -12.578 1 97.81 435 TRP B N 1
ATOM 6898 C CA . TRP B 1 435 ? 17.734 -27.812 -13.805 1 97.81 435 TRP B CA 1
ATOM 6899 C C . TRP B 1 435 ? 17.297 -26.734 -14.781 1 97.81 435 TRP B C 1
ATOM 6901 O O . TRP B 1 435 ? 16.641 -25.766 -14.391 1 97.81 435 TRP B O 1
ATOM 6911 N N . THR B 1 436 ? 17.656 -26.906 -16.031 1 96.62 436 THR B N 1
ATOM 6912 C CA . THR B 1 436 ? 17.281 -25.953 -17.078 1 96.62 436 THR B CA 1
ATOM 6913 C C . THR B 1 436 ? 16.297 -26.594 -18.062 1 96.62 436 THR B C 1
ATOM 6915 O O . THR B 1 436 ? 16.5 -27.719 -18.5 1 96.62 436 THR B O 1
ATOM 6918 N N . PRO B 1 437 ? 15.234 -25.859 -18.375 1 98.12 437 PRO B N 1
ATOM 6919 C CA . PRO B 1 437 ? 14.281 -26.391 -19.359 1 98.12 437 PRO B CA 1
ATOM 6920 C C . PRO B 1 437 ? 14.906 -26.578 -20.75 1 98.12 437 PRO B C 1
ATOM 6922 O O . PRO B 1 437 ? 16 -26.062 -21.016 1 98.12 437 PRO B O 1
ATOM 6925 N N . PRO B 1 438 ? 14.273 -27.281 -21.578 1 98.19 438 PRO B N 1
ATOM 6926 C CA . PRO B 1 438 ? 14.867 -27.641 -22.875 1 98.19 438 PRO B CA 1
ATOM 6927 C C . PRO B 1 438 ? 14.961 -26.469 -23.844 1 98.19 438 PRO B C 1
ATOM 6929 O O . PRO B 1 438 ? 14.25 -25.469 -23.672 1 98.19 438 PRO B O 1
ATOM 6932 N N . VAL B 1 439 ? 15.82 -26.625 -24.781 1 96.25 439 VAL B N 1
ATOM 6933 C CA . VAL B 1 439 ? 15.898 -25.672 -25.891 1 96.25 439 VAL B CA 1
ATOM 6934 C C . VAL B 1 439 ? 14.828 -26 -26.922 1 96.25 439 VAL B C 1
ATOM 6936 O O . VAL B 1 439 ? 14.586 -27.156 -27.234 1 96.25 439 VAL B O 1
ATOM 6939 N N . ILE B 1 440 ? 14.164 -25.016 -27.375 1 98.5 440 ILE B N 1
ATOM 6940 C CA . ILE B 1 440 ? 13.188 -25.125 -28.453 1 98.5 440 ILE B CA 1
ATOM 6941 C C . ILE B 1 440 ? 13.789 -24.609 -29.766 1 98.5 440 ILE B C 1
ATOM 6943 O O . ILE B 1 440 ? 14.188 -23.453 -29.844 1 98.5 440 ILE B O 1
ATOM 6947 N N . ALA B 1 441 ? 13.859 -25.453 -30.766 1 98.06 441 ALA B N 1
ATOM 6948 C CA . ALA B 1 441 ? 14.477 -25.047 -32.031 1 98.06 441 ALA B CA 1
ATOM 6949 C C . ALA B 1 441 ? 13.461 -25.109 -33.156 1 98.06 441 ALA B C 1
ATOM 6951 O O . ALA B 1 441 ? 12.719 -26.078 -33.312 1 98.06 441 ALA B O 1
ATOM 6952 N N . LYS B 1 442 ? 13.477 -24.031 -33.906 1 97.31 442 LYS B N 1
ATOM 6953 C CA . LYS B 1 442 ? 12.695 -24.047 -35.125 1 97.31 442 LYS B CA 1
ATOM 6954 C C . LYS B 1 442 ? 13.352 -24.938 -36.188 1 97.31 442 LYS B C 1
ATOM 6956 O O . LYS B 1 442 ? 14.562 -24.875 -36.375 1 97.31 442 LYS B O 1
ATOM 6961 N N . VAL B 1 443 ? 12.531 -25.781 -36.844 1 93.38 443 VAL B N 1
ATOM 6962 C CA . VAL B 1 443 ? 13.102 -26.672 -37.844 1 93.38 443 VAL B CA 1
ATOM 6963 C C . VAL B 1 443 ? 12.453 -26.422 -39.219 1 93.38 443 VAL B C 1
ATOM 6965 O O . VAL B 1 443 ? 11.336 -25.906 -39.281 1 93.38 443 VAL B O 1
ATOM 6968 N N . GLU B 1 444 ? 13.172 -26.594 -40.344 1 80.56 444 GLU B N 1
ATOM 6969 C CA . GLU B 1 444 ? 12.734 -26.391 -41.75 1 80.56 444 GLU B CA 1
ATOM 6970 C C . GLU B 1 444 ? 11.781 -27.5 -42.188 1 80.56 444 GLU B C 1
ATOM 6972 O O . GLU B 1 444 ? 11.898 -28.641 -41.75 1 80.56 444 GLU B O 1
#

Solvent-accessible surface area (backbone atoms only — not comparable to full-atom values): 45945 Å² total; per-residue (Å²): 133,55,68,44,50,47,41,33,53,42,41,46,45,46,52,66,40,45,38,36,48,28,44,52,43,48,43,64,58,38,36,65,32,92,45,56,22,19,42,66,70,49,42,43,18,6,25,69,26,25,40,8,48,48,73,45,60,60,50,68,85,58,34,85,55,37,58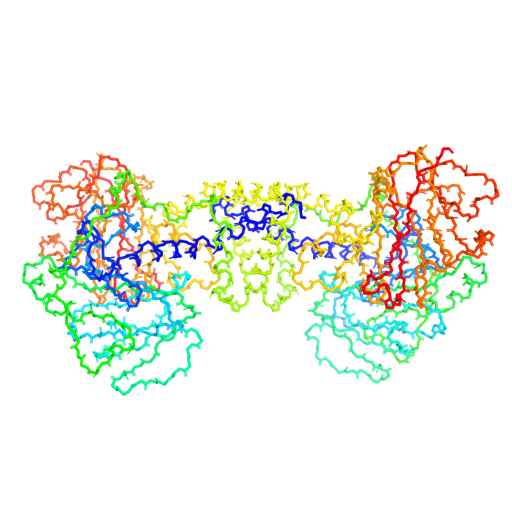,73,62,78,49,30,32,41,30,24,27,32,30,46,17,52,84,39,34,23,32,42,39,40,52,77,60,77,87,52,49,38,34,52,48,28,25,30,44,75,45,29,55,41,73,79,46,23,55,94,64,68,53,71,59,44,34,33,34,39,29,10,66,77,52,79,78,79,86,56,85,76,47,73,46,79,38,64,28,84,22,33,44,33,34,41,38,36,36,34,61,50,43,74,43,71,66,45,55,56,59,47,51,68,51,55,21,26,61,43,43,34,38,48,90,72,65,79,80,64,90,60,73,48,68,46,82,71,48,52,65,40,85,53,80,77,63,76,75,58,92,51,54,65,80,54,67,51,41,82,49,42,77,78,49,45,58,58,49,64,75,55,43,72,68,56,96,23,32,49,37,57,54,51,50,48,51,51,50,51,56,49,25,74,76,28,72,70,49,35,51,48,43,33,52,40,33,47,49,38,47,61,51,39,50,50,57,24,63,40,52,91,60,36,54,42,82,42,48,55,59,26,19,22,68,58,54,38,24,55,38,88,70,42,52,67,51,44,35,18,35,47,65,41,38,50,81,47,50,37,55,72,52,29,37,43,34,34,26,47,40,28,54,86,66,46,72,37,40,12,76,45,37,34,40,38,43,26,52,57,88,48,56,83,58,46,76,56,46,40,35,44,31,49,23,32,83,54,35,32,56,48,89,56,95,78,72,47,53,61,51,41,67,42,48,88,64,59,64,63,44,96,82,54,21,39,56,35,34,39,11,47,61,80,86,41,82,93,44,47,69,32,47,39,64,36,52,64,48,52,33,33,42,37,35,43,30,26,31,36,35,67,44,56,73,73,57,74,51,56,60,54,47,31,41,81,50,136,131,54,68,45,49,44,40,33,53,42,41,46,45,47,52,66,41,45,38,36,48,29,45,51,44,48,42,62,58,39,37,65,33,93,45,54,22,20,42,66,71,49,41,45,18,6,24,68,27,24,42,8,48,48,72,48,57,59,51,65,83,57,34,85,54,37,60,74,61,79,50,29,32,40,32,24,26,34,30,46,16,53,84,39,33,23,34,42,38,40,54,77,59,79,87,54,48,37,34,53,48,30,23,28,43,75,45,28,55,43,76,79,45,23,53,92,64,67,53,72,60,45,34,33,34,38,30,10,66,77,52,79,80,79,86,56,85,76,48,74,46,80,36,64,28,84,21,33,43,32,35,40,38,34,36,34,61,50,45,76,44,72,65,45,55,56,59,47,50,66,53,55,20,26,60,42,44,34,40,49,90,74,65,78,80,63,90,61,73,48,69,45,82,72,48,52,64,40,85,52,81,76,63,74,75,59,90,51,54,64,80,52,67,51,39,82,50,41,77,78,49,45,60,59,50,64,72,54,43,73,69,56,96,24,32,49,36,57,54,50,50,48,51,51,49,52,56,49,27,74,76,28,70,69,49,35,51,48,44,35,52,39,33,46,50,37,46,61,51,40,50,52,58,24,61,41,49,93,62,35,55,42,82,42,49,54,60,28,19,22,67,57,55,37,25,56,38,87,68,42,49,69,51,45,34,19,35,46,65,41,38,51,81,47,50,36,55,73,51,30,38,44,35,33,25,49,40,26,54,86,67,46,70,37,41,12,75,46,38,33,40,37,42,26,53,58,88,48,56,84,58,46,77,57,44,42,37,43,30,49,23,31,83,52,36,32,57,48,91,56,95,77,72,48,53,61,52,42,68,42,48,88,66,60,63,63,44,96,79,55,21,37,55,35,34,38,12,47,62,82,85,42,80,93,44,47,69,31,47,38,62,36,52,63,49,52,34,32,43,37,35,42,30,26,31,36,35,66,44,57,72,72,58,73,52,59,61,54,48,30,41,80,51,136

Secondary structure (DSSP, 8-state):
--HHHHHHHHHHHHHHHHHHHHHHHHHHHHTT-SSSEEETTTEEE--TT-EEE-SSSPPTT--SSSS--SSEEEEEEEEETTTS-EEEEE---TT--EEEEEE-TTS-B-S--BGGGTPPSEEEEEE-TT---PPPTTEEEEEE-SSSEEEEEEEEE--SSHHHHHHHHHHHTT--EEEGGG--SS-----GGGPEEEPPP-----SS------HHHHHHHHHHHHHHSPPPTT-HHHHHHHHHHHHHHHT-HHHHHHHHHHHHHHIIIIIGGGGSGGGSSEEEETTEEE--STT--TT-HHHHHHHHHHH-SPPPTTTEEEEEESB-TTSPBPBTTSEEEEEE-TT-S--BSS-EEEEEE-TTSS----TT---EEETT-TT----TTS-EEEEEESS---GGGGGGEEE--SSB-EEEEEEETB-HHHHHT-S-PPEEEEE-/--HHHHHHHHHHHHHHHHHHHHHHHHHHHHTT-SSSEEETTTEEE--TT-EEE-SSPPPTT--SSSS--SSEEEEEEEEETTTS-EEEEE---TT--EEEEEEETTS-B-S--BGGGTPPSEEEEEE-TT---PPPTTEEEEEE-SSSEEEEEEEEE--SSHHHHHHHHHHHTT--EEEGGG--SS-----GGGPEEEPPP-----SS------HHHHHHHHHHHHHHSPPPTT-HHHHHHHHHHHHHHHT-HHHHHHHHHHHHHHIIIIIGGGGSGGGSSEEEETTEEE--STT--TT-HHHHHHHHHHH-SPPPTTTEEEEEESB-TTSPBPBTTSEEEEEE-TT-S--BSS-EEEEEE-TTSS----TT---EEETT-TT----TTS-EEEEEESS---GGGGGGEEE--SSB-EEEEEEETB-HHHHHT-S-PPEEEEE-

pLDDT: mean 96.32, std 6.01, range [45.5, 98.94]

Nearest PDB structures (foldseek):
  3u07-assembly3_C  TM=7.266E-01  e=1.074E-29  Vibrio parahaemolyticus
  3u07-assembly2_B  TM=7.177E-01  e=1.010E-29  Vibrio parahaemolyticus
  3vb9-assembly2_D  TM=7.441E-01  e=7.082E-29  Vibrio parahaemolyticus
  3opu-assembly2_B  TM=1.652E-01  e=1.056E+00  Streptococcus mutans
  9fmt-assembly1_D  TM=1.339E-01  e=3.158E+00  Escherichia coli

InterPro domains:
  IPR010621 Domain of unknown function DUF1214 [PF06742] (319-426)
  IPR010679 Domain of unknown function DUF1254 [PF06863] (50-179)
  IPR037049 Domain of unknown function DUF1214, C-terminal domain superfamily [G3DSA:2.60.120.600] (274-444)
  IPR037050 Domain of unknown function DUF1254 superfamily [G3DSA:2.60.40.1610] (53-197)

Organism: Metarhizium robertsii (strain ARSEF 23 / ATCC MYA-3075) (NCBI:txid655844)

Foldseek 3Di:
DDLVLLLVLLLVLCLQCVQLLLLVLLQVVQQVDDAFFAAQLAATGGHAFKKAWDLAAGDQLDQAFFQGDRFWTKMKHKYQFQVFKKKWFAFCPDLWWKFWFKAASLLAGWDGDTPLVVHDGFIEIEHEPPDDDDDDPRHDYYTYGPFRMMMIMMTTGAFPDPVRSVVCQVRVQQGIMGTPVPDDNDGGGHRSNPGYHDYDDPPPSPPAHDDSDDLLCNLVCSVVCLVGRDDDVPCVVSSVSSVVSSVVCVVPVVSVVSSSVSSVVSCVPPQVVLQAQPQEAADQDLQKHKHDCRSNCRVVSSNSSSCSRHGRNDDDVQFKIKIKHQAASVRHGDFQLFKKKWKQPAVQDFAAPHWKKKFKAAPRSGADDDDVSDGIDIPSQPPQDADPNRMGIAMEHQDDPDDVRNSRYDHYDRGGMMMMMMGGNGDPCSVVSVRGGTGMDTDD/DDLVLLLVLLLVLCLQCVQLLLLVLLQVVQQVDDAFFAAQLAATGGHAFKKAWDLAAGAQLDQAFFQGDRFWTKMKHKYQFQVFKKKWFAFCPDLWWKFWFKAASLLAGWDGGTPLVVHDGFIEIEHEPPDDDDDDPRHDYYTYGPFRMMMIMMTTGAFPDPVRSVVCQVRVQQRIMGTPVPDDNDGGGHRSNPGYHDYDDPPPSPPAHDDSDDLLCNLVCSVVCLVGRDDDVPCVVSSVSSVVSSVVCVVPVVSVVSSSVSSVVSCVPPQVVLQAQPQEAADQDLQKHKHDCRSNCRVVSSNSSSCSRHGRNDDGVQFKIKIKHQAASVRHGDFQLFKKKWKQPAVQDFAAPHWKKKFKFAPRSGADDDDVSDGIDIPSQPPQDADPNRMGIAMEHQDDPDDVRNSRYDHDDRGGMMMMMMGGNGDPCSVVSVRGGTGMDTDD

Sequence (888 aa):
MTPGYARAIAQMAYIWGWPMVNMLNRAASVTQAPQPALLNGILPVAPYGQIGMLHDYIEPAETFVTCPNQDVVYGLGYFALDEQPVIAQVPDFGDRFWVYALYDARTDQFGQLGKPYNTKPGFYLLVGPRWSGLKPDGVRDVIRCPTPLANAIPRIFQDDTPEDKAAIQTVINSVVFYPLEDFTGEMKTIDWAHVEDIPGPGGDGGGGETKWVVPQKFFDQLPDVLNTVEPLPGEEALYGQFRLLLDSAAKDPELKKVVVATAVEAEHTIIHPFFQWKHNGRPAGNGWNRSTNNAQFGVDYFDRTGTSKSNMFDNRPTETQYFYTDFDGAGGELEGSASYEILFAAGQEPPVDGFWSLTLYNDKHLFHANDLARYSLGTKNKTLRRNADGSLTLYAGAKSPGADKESNWLPAPDGHFSLYIRAYWGREAILDGSWTPPVIAKVEMTPGYARAIAQMAYIWGWPMVNMLNRAASVTQAPQPALLNGILPVAPYGQIGMLHDYIEPAETFVTCPNQDVVYGLGYFALDEQPVIAQVPDFGDRFWVYALYDARTDQFGQLGKPYNTKPGFYLLVGPRWSGLKPDGVRDVIRCPTPLANAIPRIFQDDTPEDKAAIQTVINSVVFYPLEDFTGEMKTIDWAHVEDIPGPGGDGGGGETKWVVPQKFFDQLPDVLNTVEPLPGEEALYGQFRLLLDSAAKDPELKKVVVATAVEAEHTIIHPFFQWKHNGRPAGNGWNRSTNNAQFGVDYFDRTGTSKSNMFDNRPTETQYFYTDFDGAGGELEGSASYEILFAAGQEPPVDGFWSLTLYNDKHLFHANDLARYSLGTKNKTLRRNADGSLTLYAGAKSPGADKESNWLPAPDGHFSLYIRAYWGREAILDGSWTPPVIAKVE